Protein 7TZI (pdb70)

Organism: Methanothermobacter thermautotrophicus (NCBI:txid145262)

InterPro domains:
  IPR004101 Mur ligase, C-terminal [PF02875] (322-454)
  IPR013221 Mur ligase, central [PF08245] (108-300)
  IPR036565 Mur-like, catalytic domain superfamily [G3DSA:3.40.1190.10] (102-323)
  IPR036565 Mur-like, catalytic domain superfamily [SSF53623] (105-318)
  IPR036615 Mur ligase, C-terminal domain superfamily [G3DSA:3.90.190.20] (324-466)
  IPR036615 Mur ligase, C-terminal domain superfamily [SSF53244] (321-457)

Nearest PDB structures (foldseek):
  7tzi-assembly2_B  TM=1.002E+00  e=4.821E-87  Methanothermobacter thermautotrophicus
  6vr8-assembly1_I  TM=6.609E-01  e=1.269E-52  Methanothermus fervidus
  7ufp-assembly1_I  TM=6.434E-01  e=2.069E-50  Methanothermus fervidus DSM 2088
  8g6p-assembly1_A  TM=5.314E-01  e=1.470E-18  Mycolicibacterium thermoresistibile
  3lk7-assembly1_A  TM=5.127E-01  e=3.336E-17  Streptococcus agalactiae serogroup V

CATH classification: 3.40.1190.10 (+1 more: 3.90.190.20)

Solvent-accessible surface area: 35994 Å² total; per-residue (Å²): 159,70,100,68,27,25,24,3,45,20,54,37,4,124,77,31,8,31,0,2,68,40,62,1,49,75,139,4,0,86,50,0,38,137,84,36,9,51,17,0,18,0,38,53,31,103,62,109,0,56,147,33,3,141,144,80,61,12,77,41,92,102,34,109,102,0,6,54,15,4,5,81,2,1,35,138,8,4,122,112,25,2,73,108,12,85,28,2,0,0,0,0,9,29,9,23,9,4,0,0,48,0,0,26,37,0,0,89,55,56,70,17,44,14,19,26,8,16,67,31,171,33,113,79,12,3,1,33,29,5,14,4,2,20,49,1,2,108,46,9,37,146,50,53,12,94,15,1,0,0,3,0,7,1,2,38,19,39,130,63,83,63,4,176,29,0,0,97,39,0,0,53,10,3,30,6,65,0,0,0,0,4,25,6,3,15,7,65,43,53,42,4,118,43,23,120,35,2,51,99,8,0,0,0,0,1,85,15,18,166,80,25,16,2,0,0,8,9,47,20,82,57,0,110,52,2,22,163,39,26,125,47,11,73,52,36,59,1,5,55,143,12,80,2,56,42,61,70,109,0,2,11,7,30,71,106,59,43,1,29,14,145,74,13,53,70,128,13,10,46,9,0,18,9,1,1,0,0,1,1,0,0,50,64,7,69,21,50,48,120,52,1,8,110,0,0,82,75,7,203,54,12,152,23,20,44,30,97,63,52,103,89,17,34,1,1,2,8,53,5,33,1,24,35,15,1,30,19,11,2,48,12,0,34,51,66,27,115,17,7,0,0,0,0,6,4,4,41,5,43,91,35,80,87,7,0,58,60,6,0,21,7,0,10,14,13,19,93,49,59,67,19,7,3,2,0,0,3,0,57,63,44,30,77,132,138,14,132,18,60,112,56,4,46,161,21,1,20,28,20,0,61,151,90,28,22,25,4,2,35,6,72,102,0,97,38,0,0,113,10,2,37,105,11,15,75,78,74,0,3,1,0,1,0,2,18,78,9,0,49,44,0,35,38,5,8,111,116,72,105,147,94,74,25,25,31,2,31,23,58,36,1,122,78,30,8,31,0,2,72,80,22,0,36,64,134,4,0,85,49,0,38,136,87,36,9,52,17,0,19,0,47,54,34,71,67,159,0,67,142,25,2,123,113,86,62,13,77,41,94,104,37,120,138,0,9,65,14,3,10,125,1,2,37,148,6,0,101,100,20,2,76,109,12,84,25,0,0,0,4,4,16,43,12,18,33,22,0,0,28,0,0,26,32,0,0,88,43,52,69,17,44,15,16,24,4,14,52,32,87,46,62,57,7,16,4,76,61,4,12,4,4,20,42,0,4,106,43,5,51,154,51,54,12,95,14,0,0,0,11,0,3,38,11,38,20,78,36,0,105,5,31,114,54,0,5,94,50,0,0,54,8,2,30,5,64,1,0,0,0,1,38,8,33,51,92,44,12,25,70,47,31,17,41,88,27,4,49,110,6,10,1,0,0,1,94,16,18,162,79,21,28,1,0,0,4,8,84,21,159,101,0,123,54,2,22,165,36,24,126,48,11,67,52,33,46,2,1,57,137,15,76,3,49,83,61,69,108,0,1,10,7,39,62,105,58,18,0,29,27,132,69,1,43,73,138,62,89,98,10,11,42,7,0,2,0,0,1,0,0,0,49,61,5,68,22,39,36,102,43,0,79,83,0,0,82,71,12,77,51,31,97,21,101,74,10,72,17,26,108,99,17,47,0,4,1,9,33,2,5,4,15,54,18,2,103,56,9,2,177,58,5,32,78,128,50,152,17,81,0,27,0,0,7,4,4,14,6,11,8,10,77,28,2,1,46,62,7,0,22,0,0,10,59,24,17,192,84,59,81,19,58,3,2,0,0,3,0,53,57,45,29,83,119,100,16,118,21,60,112,57,4,66,152,21,2,18,27,25,1,96,161,109,89,24,67,59,93,56,16,82,75,0,76,45,0,0,103,76,2,39,117,49,14,88,78,75,0,4,1,0,0,0,2,3,43,9,0,36,44,0,22,39,5,4,69,104,59,140,129

Foldseek 3Di:
DDLALAEADLVPDAANHEHEAQEDELVSLVSCLVRNYQEYEYQYYPDCNVVVCVVSVHHYHHDPGQLLVLLQSLLVLCVVQPVQAAEEEEEEDPLSLVLLQLLCLLQVLVVFFEAEQHALPRPPQFSNGNVVSVRQSVCRVVHHGNYYRYYHYLWDDDPLHTDPLRLLSNLLSNAHQEYFYQYQADDSPSRDDDSVSSLVSSLSSVVNYQEHEYEFEPPYPSRVVSPPSHPRYDYAYADPPGQFYADQQGTHNGPRRLDGPVLQPDDAPSNRSSLSRSVRVCVRVVDDSVSSSSSRSVDDDHPQPQDFLDAQQTETGHAQQALVSLLRLLVRQQPLAQDEEEEEEEQFAPSDQVRLLRNLLSNQVSCPPGNYEYEYEQQCVQDDNNRGHDPVNVCSNVVNCVVSVHHYDYDHHPLVVLVVVVVPDGRSYYYYYYHHSSRVCVSVSVVVVD/DDALAEADLVPDAANHEHEAQEDELVSLVSCLVRNHQEYEYQYYDDCNVVVCVVSVHHYHHDPDSLLVLLQSLLVLCVVQPVQAAEEEEEEAPLSLVLLQLLCLLQVLVVFFEAEPRAQPDDPAFSNGNVVSVSQNVCRPVHHGNYYRYYHYWDQDVQRRTDPLRLLSNLLSNAHQEYFYQYQDCPPSHPSDDSVRSLNNSLSSVVNYQEHEYEFEPPYPSRVVSPPSHPRYHYAYFEDPGQFYADQQGTHHHHDRLDGPVLAPDDDPSNRSSLRRSVRRVVRVVDDSVSSSVSRSQDFDRYQPQTFLDQFQTETGHAQQALVSLLVQLVVLQPPAQAEEEEEEEQFAPPDQVSLLRNLLSNLVSCPPGNYEYEYEQQCVQDDNNRGHDPVNVCSNVVNCVVHVHHYDYDHHPLVVLLVVVVPDGRSYYYYYYHHSSRSCVSVSCVVVVD

Radius of gyration: 31.17 Å; Cα contacts (8 Å, |Δi|>4): 1943; chains: 2; bounding box: 65×89×91 Å

Structure (mmCIF, N/CA/C/O backbone):
data_7TZI
#
_entry.id   7TZI
#
_cell.length_a   66.266
_cell.length_b   127.423
_cell.length_c   134.736
_cell.angle_alpha   90
_cell.angle_beta   90
_cell.angle_gamma   90
#
_symmetry.space_group_name_H-M   'P 21 21 21'
#
loop_
_entity.id
_entity.type
_entity.pdbx_description
1 polymer 'Mur ligase family protein'
2 water water
#
loop_
_atom_site.group_PDB
_atom_site.id
_atom_site.type_symbol
_atom_site.label_atom_id
_atom_site.label_alt_id
_atom_site.label_comp_id
_atom_site.label_asym_id
_atom_site.label_entity_id
_atom_site.label_seq_id
_atom_site.pdbx_PDB_ins_code
_atom_site.Cartn_x
_atom_site.Cartn_y
_atom_site.Cartn_z
_atom_site.occupancy
_atom_site.B_iso_or_equiv
_atom_site.auth_seq_id
_atom_site.auth_comp_id
_atom_site.auth_asym_id
_atom_site.auth_atom_id
_atom_site.pdbx_PDB_model_num
ATOM 1 N N . ALA A 1 1 ? -32.682 29.204 -14.728 1 92.22 0 ALA A N 1
ATOM 2 C CA . ALA A 1 1 ? -32.222 27.823 -14.557 1 92.98 0 ALA A CA 1
ATOM 3 C C . ALA A 1 1 ? -33.235 26.811 -15.139 1 93.97 0 ALA A C 1
ATOM 4 O O . ALA A 1 1 ? -34.391 27.178 -15.382 1 94.78 0 ALA A O 1
ATOM 6 N N . SER A 1 2 ? -32.814 25.548 -15.384 1 93.57 1 SER A N 1
ATOM 7 C CA . SER A 1 2 ? -33.755 24.529 -15.865 1 93.69 1 SER A CA 1
ATOM 8 C C . SER A 1 2 ? -33.685 23.24 -15.035 1 93.64 1 SER A C 1
ATOM 9 O O . SER A 1 2 ? -32.602 22.805 -14.624 1 93.98 1 SER A O 1
ATOM 12 N N . ILE A 1 3 ? -34.852 22.667 -14.737 1 92.81 2 ILE A N 1
ATOM 13 C CA . ILE A 1 3 ? -34.948 21.429 -13.952 1 92.19 2 ILE A CA 1
ATOM 14 C C . ILE A 1 3 ? -35.457 20.246 -14.835 1 90.45 2 ILE A C 1
ATOM 15 O O . ILE A 1 3 ? -36.103 19.315 -14.363 1 90.53 2 ILE A O 1
ATOM 20 N N . SER A 1 4 ? -35.156 20.309 -16.132 1 88.67 3 SER A N 1
ATOM 21 C CA . SER A 1 4 ? -35.504 19.298 -17.124 1 87.26 3 SER A CA 1
ATOM 22 C C . SER A 1 4 ? -34.263 18.847 -17.93 1 85.78 3 SER A C 1
ATOM 23 O O . SER A 1 4 ? -33.211 19.483 -17.866 1 85.75 3 SER A O 1
ATOM 26 N N . GLY A 1 5 ? -34.394 17.747 -18.671 1 84.36 4 GLY A N 1
ATOM 27 C CA . GLY A 1 5 ? -33.285 17.188 -19.435 1 83.66 4 GLY A CA 1
ATOM 28 C C . GLY A 1 5 ? -32.288 16.497 -18.524 1 82.95 4 GLY A C 1
ATOM 29 O O . GLY A 1 5 ? -31.073 16.617 -18.706 1 83.02 4 GLY A O 1
ATOM 30 N N . ILE A 1 6 ? -32.818 15.788 -17.511 1 82.07 5 ILE A N 1
ATOM 31 C CA . ILE A 1 6 ? -32.05 15.084 -16.497 1 81.51 5 ILE A CA 1
ATOM 32 C C . ILE A 1 6 ? -31.955 13.575 -16.767 1 81.09 5 ILE A C 1
ATOM 33 O O . ILE A 1 6 ? -32.795 13.002 -17.474 1 81.37 5 ILE A O 1
ATOM 38 N N . PHE A 1 7 ? -30.925 12.931 -16.191 1 79.94 6 PHE A N 1
ATOM 39 C CA . PHE A 1 7 ? -30.72 11.492 -16.349 1 79.06 6 PHE A CA 1
ATOM 40 C C . PHE A 1 7 ? -31.645 10.746 -15.407 1 78.75 6 PHE A C 1
ATOM 41 O O . PHE A 1 7 ? -31.627 11.009 -14.206 1 78.81 6 PHE A O 1
ATOM 49 N N . THR A 1 8 ? -32.472 9.846 -15.939 1 78.33 7 THR A N 1
ATOM 50 C CA . THR A 1 8 ? -33.412 9.083 -15.12 1 78.77 7 THR A CA 1
ATOM 51 C C . THR A 1 8 ? -33.455 7.6 -15.546 1 79.03 7 THR A C 1
ATOM 52 O O . THR A 1 8 ? -32.886 7.222 -16.57 1 78.37 7 THR A O 1
ATOM 56 N N . THR A 1 9 ? -34.137 6.767 -14.747 1 79.91 8 THR A N 1
ATOM 57 C CA . THR A 1 9 ? -34.396 5.39 -15.091 1 81.25 8 THR A CA 1
ATOM 58 C C . THR A 1 9 ? -35.573 5.401 -16.107 1 81.79 8 THR A C 1
ATOM 59 O O . THR A 1 9 ? -36.316 6.394 -16.186 1 81.94 8 THR A O 1
ATOM 63 N N . LEU A 1 10 ? -35.765 4.305 -16.874 1 81.76 9 LEU A N 1
ATOM 64 C CA . LEU A 1 10 ? -36.856 4.243 -17.85 1 82.43 9 LEU A CA 1
ATOM 65 C C . LEU A 1 10 ? -38.228 4.482 -17.214 1 83.48 9 LEU A C 1
ATOM 66 O O . LEU A 1 10 ? -39.053 5.217 -17.755 1 83.82 9 LEU A O 1
ATOM 71 N N . GLY A 1 11 ? -38.423 3.92 -16.034 1 83.9 10 GLY A N 1
ATOM 72 C CA . GLY A 1 11 ? -39.676 4.057 -15.307 1 84.56 10 GLY A CA 1
ATOM 73 C C . GLY A 1 11 ? -39.981 5.448 -14.803 1 85.05 10 GLY A C 1
ATOM 74 O O . GLY A 1 11 ? -41.15 5.804 -14.683 1 85.39 10 GLY A O 1
ATOM 75 N N . ALA A 1 12 ? -38.95 6.247 -14.493 1 85.12 11 ALA A N 1
ATOM 76 C CA . ALA A 1 12 ? -39.162 7.614 -14.005 1 85.76 11 ALA A CA 1
ATOM 77 C C . ALA A 1 12 ? -39.025 8.699 -15.1 1 86.41 11 ALA A C 1
ATOM 78 O O . ALA A 1 12 ? -39.146 9.884 -14.804 1 86.56 11 ALA A O 1
ATOM 80 N N . ALA A 1 13 ? -38.781 8.299 -16.348 1 86.55 12 ALA A N 1
ATOM 81 C CA . ALA A 1 13 ? -38.59 9.229 -17.449 1 87.25 12 ALA A CA 1
ATOM 82 C C . ALA A 1 13 ? -39.808 10.054 -17.835 1 87.85 12 ALA A C 1
ATOM 83 O O . ALA A 1 13 ? -40.951 9.593 -17.812 1 88.48 12 ALA A O 1
ATOM 85 N N . GLU A 1 14 ? -39.528 11.302 -18.179 1 87.47 13 GLU A N 1
ATOM 86 C CA . GLU A 1 14 ? -40.481 12.3 -18.636 1 87.64 13 GLU A CA 1
ATOM 87 C C . GLU A 1 14 ? -39.913 12.924 -19.932 1 86.89 13 GLU A C 1
ATOM 88 O O . GLU A 1 14 ? -38.801 12.584 -20.352 1 86.9 13 GLU A O 1
ATOM 94 N N . ALA A 1 15 ? -40.682 13.801 -20.589 1 86.02 14 ALA A N 1
ATOM 95 C CA . ALA A 1 15 ? -40.238 14.422 -21.833 1 85.56 14 ALA A CA 1
ATOM 96 C C . ALA A 1 15 ? -38.922 15.206 -21.652 1 84.67 14 ALA A C 1
ATOM 97 O O . ALA A 1 15 ? -38.766 15.965 -20.686 1 84.99 14 ALA A O 1
ATOM 99 N N . GLY A 1 16 ? -37.972 14.961 -22.547 1 83.07 15 GLY A N 1
ATOM 100 C CA . GLY A 1 16 ? -36.671 15.614 -22.502 1 82.25 15 GLY A CA 1
ATOM 101 C C . GLY A 1 16 ? -35.629 14.909 -21.654 1 81.44 15 GLY A C 1
ATOM 102 O O . GLY A 1 16 ? -34.456 15.282 -21.685 1 81.95 15 GLY A O 1
ATOM 103 N N . ASP A 1 17 ? -36.03 13.875 -20.895 1 79.93 16 ASP A N 1
ATOM 104 C CA . ASP A 1 17 ? -35.107 13.156 -20.022 1 78.49 16 ASP A CA 1
ATOM 105 C C . ASP A 1 17 ? -34.194 12.193 -20.793 1 76.49 16 ASP A C 1
ATOM 106 O O . ASP A 1 17 ? -34.498 11.811 -21.921 1 75.95 16 ASP A O 1
ATOM 111 N N . ILE A 1 18 ? -33.055 11.825 -20.182 1 74.97 17 ILE A N 1
ATOM 112 C CA . ILE A 1 18 ? -32.091 10.929 -20.798 1 73.53 17 ILE A CA 1
ATOM 113 C C . ILE A 1 18 ? -32.105 9.645 -20.01 1 73.1 17 ILE A C 1
ATOM 114 O O . ILE A 1 18 ? -31.699 9.643 -18.857 1 73.11 17 ILE A O 1
ATOM 119 N N . VAL A 1 19 ? -32.569 8.557 -20.614 1 72.8 18 VAL A N 1
ATOM 120 C CA . VAL A 1 19 ? -32.619 7.273 -19.935 1 72.63 18 VAL A CA 1
ATOM 121 C C . VAL A 1 19 ? -31.285 6.547 -20.021 1 72.65 18 VAL A C 1
ATOM 122 O O . VAL A 1 19 ? -30.756 6.369 -21.11 1 72.69 18 VAL A O 1
ATOM 126 N N . ILE A 1 20 ? -30.755 6.111 -18.877 1 72.25 19 ILE A N 1
ATOM 127 C CA . ILE A 1 20 ? -29.562 5.283 -18.862 1 72.36 19 ILE A CA 1
ATOM 128 C C . ILE A 1 20 ? -30.007 3.911 -18.388 1 72.97 19 ILE A C 1
ATOM 129 O O . ILE A 1 20 ? -30.678 3.81 -17.362 1 72.63 19 ILE A O 1
ATOM 134 N N . ARG A 1 21 ? -29.703 2.863 -19.159 1 73.55 20 ARG A N 1
ATOM 135 C CA . ARG A 1 21 ? -30.129 1.517 -18.796 1 74.38 20 ARG A CA 1
ATOM 136 C C . ARG A 1 21 ? -29.127 0.491 -19.27 1 74.97 20 ARG A C 1
ATOM 137 O O . ARG A 1 21 ? -28.698 0.56 -20.402 1 75.03 20 ARG A O 1
ATOM 145 N N . HIS A 1 22 ? -28.775 -0.483 -18.427 1 75.5 21 HIS A N 1
ATOM 146 C CA . HIS A 1 22 ? -27.823 -1.552 -18.758 1 76.67 21 HIS A CA 1
ATOM 147 C C . HIS A 1 22 ? -28.092 -2.194 -20.146 1 76.65 21 HIS A C 1
ATOM 148 O O . HIS A 1 22 ? -27.188 -2.305 -20.967 1 76.78 21 HIS A O 1
ATOM 155 N N . TRP A 1 23 ? -29.347 -2.515 -20.428 1 76.45 22 TRP A N 1
ATOM 156 C CA . TRP A 1 23 ? -29.769 -3.056 -21.713 1 76.99 22 TRP A CA 1
ATOM 157 C C . TRP A 1 23 ? -31.174 -2.575 -22.015 1 78.48 22 TRP A C 1
ATOM 158 O O . TRP A 1 23 ? -31.945 -2.291 -21.095 1 78.6 22 TRP A O 1
ATOM 169 N N . ILE A 1 24 ? -31.532 -2.528 -23.299 1 79.49 23 ILE A N 1
ATOM 170 C CA . ILE A 1 24 ? -32.877 -2.143 -23.693 1 80.81 23 ILE A CA 1
ATOM 171 C C . ILE A 1 24 ? -33.376 -3.033 -24.826 1 82.24 23 ILE A C 1
ATOM 172 O O . ILE A 1 24 ? -32.588 -3.554 -25.601 1 82.17 23 ILE A O 1
ATOM 177 N N . ASP A 1 25 ? -34.679 -3.265 -24.882 1 83.39 24 ASP A N 1
ATOM 178 C CA . ASP A 1 25 ? -35.286 -4.104 -25.92 1 84.59 24 ASP A CA 1
ATOM 179 C C . ASP A 1 25 ? -36.286 -3.289 -26.778 1 85.21 24 ASP A C 1
ATOM 180 O O . ASP A 1 25 ? -36.452 -2.091 -26.546 1 85.4 24 ASP A O 1
ATOM 185 N N . GLU A 1 26 ? -36.956 -3.924 -27.752 1 85.32 25 GLU A N 1
ATOM 186 C CA . GLU A 1 26 ? -37.927 -3.236 -28.598 1 85.72 25 GLU A CA 1
ATOM 187 C C . GLU A 1 26 ? -39.061 -2.593 -27.797 1 85.72 25 GLU A C 1
ATOM 188 O O . GLU A 1 26 ? -39.465 -1.48 -28.118 1 86.04 25 GLU A O 1
ATOM 194 N N . LYS A 1 27 ? -39.526 -3.245 -26.721 1 85.36 26 LYS A N 1
ATOM 195 C CA . LYS A 1 27 ? -40.577 -2.678 -25.865 1 85.66 26 LYS A CA 1
ATOM 196 C C . LYS A 1 27 ? -40.079 -1.462 -25.063 1 85.64 26 LYS A C 1
ATOM 197 O O . LYS A 1 27 ? -40.832 -0.509 -24.862 1 85.39 26 LYS A O 1
ATOM 203 N N . GLY A 1 28 ? -38.807 -1.481 -24.67 1 85.68 27 GLY A N 1
ATOM 204 C CA . GLY A 1 28 ? -38.186 -0.368 -23.965 1 86.07 27 GLY A CA 1
ATOM 205 C C . GLY A 1 28 ? -38.145 0.865 -24.842 1 86.54 27 GLY A C 1
ATOM 206 O O . GLY A 1 28 ? -38.507 1.955 -24.398 1 86.54 27 GLY A O 1
ATOM 207 N N . ILE A 1 29 ? -37.783 0.687 -26.124 1 86.82 28 ILE A N 1
ATOM 208 C CA . ILE A 1 29 ? -37.751 1.788 -27.088 1 87.51 28 ILE A CA 1
ATOM 209 C C . ILE A 1 29 ? -39.148 2.389 -27.297 1 88.26 28 ILE A C 1
ATOM 210 O O . ILE A 1 29 ? -39.286 3.604 -27.424 1 88.54 28 ILE A O 1
ATOM 215 N N . GLU A 1 30 ? -40.184 1.55 -27.284 1 88.52 29 GLU A N 1
ATOM 216 C CA . GLU A 1 30 ? -41.554 2.029 -27.455 1 89.32 29 GLU A CA 1
ATOM 217 C C . GLU A 1 30 ? -41.994 2.897 -26.284 1 89.11 29 GLU A C 1
ATOM 218 O O . GLU A 1 30 ? -42.442 4.025 -26.5 1 89.51 29 GLU A O 1
ATOM 224 N N . ILE A 1 31 ? -41.788 2.416 -25.048 1 88.4 30 ILE A N 1
ATOM 225 C CA . ILE A 1 31 ? -42.091 3.163 -23.826 1 88.38 30 ILE A CA 1
ATOM 226 C C . ILE A 1 31 ? -41.317 4.477 -23.815 1 88.75 30 ILE A C 1
ATOM 227 O O . ILE A 1 31 ? -41.867 5.514 -23.457 1 88.99 30 ILE A O 1
ATOM 232 N N . ALA A 1 32 ? -40.043 4.433 -24.235 1 88.61 31 ALA A N 1
ATOM 233 C CA . ALA A 1 32 ? -39.217 5.624 -24.282 1 88.89 31 ALA A CA 1
ATOM 234 C C . ALA A 1 32 ? -39.817 6.708 -25.2 1 89.42 31 ALA A C 1
ATOM 235 O O . ALA A 1 32 ? -40.103 7.802 -24.707 1 89.82 31 ALA A O 1
ATOM 237 N N . SER A 1 33 ? -40.114 6.388 -26.482 1 89.13 32 SER A N 1
ATOM 238 C CA . SER A 1 33 ? -40.686 7.361 -27.415 1 89.32 32 SER A CA 1
ATOM 239 C C . SER A 1 33 ? -42.086 7.792 -27.002 1 89.68 32 SER A C 1
ATOM 240 O O . SER A 1 33 ? -42.449 8.941 -27.236 1 89.87 32 SER A O 1
ATOM 243 N N . GLU A 1 34 ? -42.844 6.923 -26.309 1 89.65 33 GLU A N 1
ATOM 244 C CA . GLU A 1 34 ? -44.159 7.303 -25.788 1 90.25 33 GLU A CA 1
ATOM 245 C C . GLU A 1 34 ? -43.979 8.443 -24.747 1 89.93 33 GLU A C 1
ATOM 246 O O . GLU A 1 34 ? -44.746 9.402 -24.737 1 90.33 33 GLU A O 1
ATOM 252 N N . ARG A 1 35 ? -42.93 8.355 -23.913 1 88.94 34 ARG A N 1
ATOM 253 C CA . ARG A 1 35 ? -42.644 9.365 -22.895 1 88.31 34 ARG A CA 1
ATOM 254 C C . ARG A 1 35 ? -41.851 10.573 -23.415 1 87.02 34 ARG A C 1
ATOM 255 O O . ARG A 1 35 ? -41.73 11.575 -22.716 1 87.25 34 ARG A O 1
ATOM 263 N N . GLY A 1 36 ? -41.349 10.493 -24.639 1 85.56 35 GLY A N 1
ATOM 264 C CA . GLY A 1 36 ? -40.618 11.587 -25.26 1 84.61 35 GLY A CA 1
ATOM 265 C C . GLY A 1 36 ? -39.234 11.813 -24.703 1 83.03 35 GLY A C 1
ATOM 266 O O . GLY A 1 36 ? -38.808 12.96 -24.542 1 83.23 35 GLY A O 1
ATOM 267 N N . VAL A 1 37 ? -38.521 10.725 -24.395 1 81.26 36 VAL A N 1
ATOM 268 C CA . VAL A 1 37 ? -37.163 10.846 -23.865 1 79.47 36 VAL A CA 1
ATOM 269 C C . VAL A 1 37 ? -36.256 11.36 -24.98 1 77.99 36 VAL A C 1
ATOM 270 O O . VAL A 1 37 ? -36.457 11.022 -26.145 1 78.05 36 VAL A O 1
ATOM 274 N N . SER A 1 38 ? -35.341 12.262 -24.643 1 76.41 37 SER A N 1
ATOM 275 C CA . SER A 1 38 ? -34.439 12.839 -25.618 1 75.38 37 SER A CA 1
ATOM 276 C C . SER A 1 38 ? -33.443 11.826 -26.15 1 74.75 37 SER A C 1
ATOM 277 O O . SER A 1 38 ? -33.296 11.72 -27.357 1 75.56 37 SER A O 1
ATOM 280 N N . ALA A 1 39 ? -32.787 11.056 -25.278 1 73.43 38 ALA A N 1
ATOM 281 C CA . ALA A 1 39 ? -31.795 10.076 -25.699 1 72.5 38 ALA A CA 1
ATOM 282 C C . ALA A 1 39 ? -31.722 8.871 -24.744 1 71.85 38 ALA A C 1
ATOM 283 O O . ALA A 1 39 ? -32.218 8.925 -23.618 1 71.61 38 ALA A O 1
ATOM 285 N N . ILE A 1 40 ? -31.127 7.766 -25.207 1 71.33 39 ILE A N 1
ATOM 286 C CA . ILE A 1 40 ? -30.97 6.571 -24.405 1 70.69 39 ILE A CA 1
ATOM 287 C C . ILE A 1 40 ? -29.521 6.153 -24.39 1 69.74 39 ILE A C 1
ATOM 288 O O . ILE A 1 40 ? -28.927 5.986 -25.443 1 69.19 39 ILE A O 1
ATOM 293 N N . ILE A 1 41 ? -28.949 5.977 -23.206 1 69.6 40 ILE A N 1
ATOM 294 C CA . ILE A 1 41 ? -27.587 5.479 -23.066 1 69.47 40 ILE A CA 1
ATOM 295 C C . ILE A 1 41 ? -27.695 4.07 -22.536 1 69.61 40 ILE A C 1
ATOM 296 O O . ILE A 1 41 ? -28.309 3.849 -21.5 1 68.75 40 ILE A O 1
ATOM 301 N N . THR A 1 42 ? -27.192 3.109 -23.292 1 70.84 41 THR A N 1
ATOM 302 C CA . THR A 1 42 ? -27.244 1.696 -22.941 1 72.61 41 THR A CA 1
ATOM 303 C C . THR A 1 42 ? -25.937 0.978 -23.296 1 74.1 41 THR A C 1
ATOM 304 O O . THR A 1 42 ? -25.119 1.487 -24.062 1 74.22 41 THR A O 1
ATOM 308 N N . GLN A 1 43 ? -25.738 -0.209 -22.717 1 75.38 42 GLN A N 1
ATOM 309 C CA . GLN A 1 43 ? -24.595 -1.071 -23.008 1 77.11 42 GLN A CA 1
ATOM 310 C C . GLN A 1 43 ? -24.987 -2.173 -24.053 1 79.28 42 GLN A C 1
ATOM 311 O O . GLN A 1 43 ? -24.102 -2.753 -24.695 1 79.63 42 GLN A O 1
ATOM 317 N N . ASP A 1 44 ? -26.315 -2.415 -24.266 1 80.3 43 ASP A N 1
ATOM 318 C CA . ASP A 1 44 ? -26.82 -3.483 -25.129 1 81.49 43 ASP A CA 1
ATOM 319 C C . ASP A 1 44 ? -28.209 -3.189 -25.739 1 82.03 43 ASP A C 1
ATOM 320 O O . ASP A 1 44 ? -29.195 -3.074 -25.008 1 81.55 43 ASP A O 1
ATOM 325 N N . LEU A 1 45 ? -28.29 -3.104 -27.081 1 82.86 44 LEU A N 1
ATOM 326 C CA . LEU A 1 45 ? -29.576 -2.961 -27.768 1 84.05 44 LEU A CA 1
ATOM 327 C C . LEU A 1 45 ? -29.989 -4.392 -28.163 1 85.27 44 LEU A C 1
ATOM 328 O O . LEU A 1 45 ? -29.292 -5.041 -28.945 1 85.8 44 LEU A O 1
ATOM 333 N N . ARG A 1 46 ? -31.059 -4.919 -27.568 1 85.35 45 ARG A N 1
ATOM 334 C CA . ARG A 1 46 ? -31.497 -6.293 -27.801 1 85.89 45 ARG A CA 1
ATOM 335 C C . ARG A 1 46 ? -32.24 -6.487 -29.124 1 87.26 45 ARG A C 1
ATOM 336 O O . ARG A 1 46 ? -33.224 -5.796 -29.397 1 87.72 45 ARG A O 1
ATOM 344 N N . GLY A 1 47 ? -31.797 -7.463 -29.904 1 87.76 46 GLY A N 1
ATOM 345 C CA . GLY A 1 47 ? -32.447 -7.824 -31.157 1 88.79 46 GLY A CA 1
ATOM 346 C C . GLY A 1 47 ? -32.53 -6.761 -32.233 1 89.77 46 GLY A C 1
ATOM 347 O O . GLY A 1 47 ? -31.522 -6.437 -32.869 1 89.95 46 GLY A O 1
ATOM 348 N N . LYS A 1 48 ? -33.751 -6.239 -32.474 1 90.29 47 LYS A N 1
ATOM 349 C CA . LYS A 1 48 ? -33.998 -5.245 -33.524 1 91.38 47 LYS A CA 1
ATOM 350 C C . LYS A 1 48 ? -34.418 -3.861 -33.003 1 92.18 47 LYS A C 1
ATOM 351 O O . LYS A 1 48 ? -35.036 -3.081 -33.733 1 92.5 47 LYS A O 1
ATOM 357 N N . SER A 1 49 ? -34.082 -3.554 -31.746 1 92.16 48 SER A N 1
ATOM 358 C CA . SER A 1 49 ? -34.38 -2.266 -31.13 1 92.3 48 SER A CA 1
ATOM 359 C C . SER A 1 49 ? -33.464 -1.16 -31.679 1 92.45 48 SER A C 1
ATOM 360 O O . SER A 1 49 ? -33.839 0.004 -31.615 1 92.46 48 SER A O 1
ATOM 363 N N . SER A 1 50 ? -32.28 -1.507 -32.221 1 92.33 49 SER A N 1
ATOM 364 C CA . SER A 1 50 ? -31.368 -0.515 -32.794 1 92.72 49 SER A CA 1
ATOM 365 C C . SER A 1 50 ? -32.005 0.158 -34.025 1 93.27 49 SER A C 1
ATOM 366 O O . SER A 1 50 ? -31.901 1.375 -34.196 1 93.03 49 SER A O 1
ATOM 369 N N . ARG A 1 51 ? -32.697 -0.641 -34.853 1 93.7 50 ARG A N 1
ATOM 370 C CA . ARG A 1 51 ? -33.387 -0.191 -36.067 1 94.43 50 ARG A CA 1
ATOM 371 C C . ARG A 1 51 ? -34.764 0.434 -35.754 1 94 50 ARG A C 1
ATOM 372 O O . ARG A 1 51 ? -35.218 1.297 -36.494 1 93.93 50 ARG A O 1
ATOM 380 N N . LEU A 1 52 ? -35.413 0.011 -34.661 1 93.68 51 LEU A N 1
ATOM 381 C CA . LEU A 1 52 ? -36.675 0.592 -34.226 1 94.02 51 LEU A CA 1
ATOM 382 C C . LEU A 1 52 ? -36.441 2.007 -33.662 1 94.86 51 LEU A C 1
ATOM 383 O O . LEU A 1 52 ? -37.255 2.899 -33.895 1 95.29 51 LEU A O 1
ATOM 388 N N . ALA A 1 53 ? -35.316 2.231 -32.962 1 95.15 52 ALA A N 1
ATOM 389 C CA . ALA A 1 53 ? -34.984 3.56 -32.424 1 95.91 52 ALA A CA 1
ATOM 390 C C . ALA A 1 53 ? -34.688 4.562 -33.553 1 96.47 52 ALA A C 1
ATOM 391 O O . ALA A 1 53 ? -35.013 5.737 -33.434 1 96.4 52 ALA A O 1
ATOM 393 N N . GLU A 1 54 ? -34.099 4.077 -34.654 1 96.85 53 GLU A N 1
ATOM 394 C CA . GLU A 1 54 ? -33.793 4.837 -35.863 1 97.41 53 GLU A CA 1
ATOM 395 C C . GLU A 1 54 ? -35.118 5.324 -36.486 1 97.12 53 GLU A C 1
ATOM 396 O O . GLU A 1 54 ? -35.246 6.505 -36.824 1 97.25 53 GLU A O 1
ATOM 402 N N . GLU A 1 55 ? -36.126 4.426 -36.558 1 96.49 54 GLU A N 1
ATOM 403 C CA . GLU A 1 55 ? -37.467 4.712 -37.075 1 96.41 54 GLU A CA 1
ATOM 404 C C . GLU A 1 55 ? -38.198 5.742 -36.208 1 95.23 54 GLU A C 1
ATOM 405 O O . GLU A 1 55 ? -38.89 6.612 -36.733 1 95.57 54 GLU A O 1
ATOM 411 N N . HIS A 1 56 ? -38.04 5.654 -34.886 1 93.74 55 HIS A N 1
ATOM 412 C CA . HIS A 1 56 ? -38.671 6.605 -33.97 1 93.07 55 HIS A CA 1
ATOM 413 C C . HIS A 1 56 ? -37.887 7.933 -33.783 1 90.9 55 HIS A C 1
ATOM 414 O O . HIS A 1 56 ? -38.363 8.826 -33.075 1 91.06 55 HIS A O 1
ATOM 421 N N . GLY A 1 57 ? -36.704 8.04 -34.392 1 88.71 56 GLY A N 1
ATOM 422 C CA . GLY A 1 57 ? -35.85 9.221 -34.289 1 87.28 56 GLY A CA 1
ATOM 423 C C . GLY A 1 57 ? -35.288 9.469 -32.899 1 85.55 56 GLY A C 1
ATOM 424 O O . GLY A 1 57 ? -34.991 10.603 -32.513 1 85.96 56 GLY A O 1
ATOM 425 N N . LEU A 1 58 ? -35.143 8.402 -32.131 1 83.42 57 LEU A N 1
ATOM 426 C CA . LEU A 1 58 ? -34.653 8.438 -30.765 1 81.45 57 LEU A CA 1
ATOM 427 C C . LEU A 1 58 ? -33.151 8.126 -30.733 1 79.26 57 LEU A C 1
ATOM 428 O O . LEU A 1 58 ? -32.761 6.981 -30.966 1 79.64 57 LEU A O 1
ATOM 433 N N . PRO A 1 59 ? -32.283 9.114 -30.446 1 76.7 58 PRO A N 1
ATOM 434 C CA . PRO A 1 59 ? -30.837 8.815 -30.405 1 75.02 58 PRO A CA 1
ATOM 435 C C . PRO A 1 59 ? -30.445 7.797 -29.315 1 72.98 58 PRO A C 1
ATOM 436 O O . PRO A 1 59 ? -31.01 7.782 -28.215 1 72.73 58 PRO A O 1
ATOM 440 N N . VAL A 1 60 ? -29.524 6.896 -29.657 1 71.24 59 VAL A N 1
ATOM 441 C CA . VAL A 1 60 ? -29.076 5.871 -28.729 1 70.53 59 VAL A CA 1
ATOM 442 C C . VAL A 1 60 ? -27.563 5.844 -28.702 1 69.63 59 VAL A C 1
ATOM 443 O O . VAL A 1 60 ? -26.937 5.717 -29.746 1 69.7 59 VAL A O 1
ATOM 447 N N . ILE A 1 61 ? -26.967 5.941 -27.513 1 68.59 60 ILE A N 1
ATOM 448 C CA . ILE A 1 61 ? -25.525 5.886 -27.37 1 67.68 60 ILE A CA 1
ATOM 449 C C . ILE A 1 61 ? -25.163 4.531 -26.784 1 67.28 60 ILE A C 1
ATOM 450 O O . ILE A 1 61 ? -25.551 4.246 -25.656 1 67.43 60 ILE A O 1
ATOM 455 N N . LEU A 1 62 ? -24.409 3.713 -27.513 1 66.56 61 LEU A N 1
ATOM 456 C CA . LEU A 1 62 ? -23.94 2.446 -26.984 1 66.38 61 LEU A CA 1
ATOM 457 C C . LEU A 1 62 ? -22.602 2.662 -26.297 1 65.83 61 LEU A C 1
ATOM 458 O O . LEU A 1 62 ? -21.708 3.294 -26.851 1 65.33 61 LEU A O 1
ATOM 463 N N . VAL A 1 63 ? -22.496 2.209 -25.057 1 66.02 62 VAL A N 1
ATOM 464 C CA . VAL A 1 63 ? -21.279 2.365 -24.27 1 66.86 62 VAL A CA 1
ATOM 465 C C . VAL A 1 63 ? -20.674 0.997 -23.954 1 67.68 62 VAL A C 1
ATOM 466 O O . VAL A 1 63 ? -21.404 -0.001 -23.904 1 68.16 62 VAL A O 1
ATOM 470 N N . ASP A 1 64 ? -19.344 0.947 -23.755 1 67.79 63 ASP A N 1
ATOM 471 C CA . ASP A 1 64 ? -18.639 -0.288 -23.441 1 68.57 63 ASP A CA 1
ATOM 472 C C . ASP A 1 64 ? -19.039 -0.844 -22.07 1 68.74 63 ASP A C 1
ATOM 473 O O . ASP A 1 64 ? -19.156 -2.067 -21.936 1 69.17 63 ASP A O 1
ATOM 478 N N . ARG A 1 65 ? -19.327 0.054 -21.088 1 67.89 64 ARG A N 1
ATOM 479 C CA . ARG A 1 65 ? -19.764 -0.305 -19.748 1 67.63 64 ARG A CA 1
ATOM 480 C C . ARG A 1 65 ? -20.642 0.787 -19.091 1 67.2 64 ARG A C 1
ATOM 481 O O . ARG A 1 65 ? -20.219 1.919 -18.883 1 67.34 64 ARG A O 1
ATOM 489 N N . ILE A 1 66 ? -21.88 0.427 -18.769 1 66.53 65 ILE A N 1
ATOM 490 C CA . ILE A 1 66 ? -22.889 1.334 -18.223 1 66.01 65 ILE A CA 1
ATOM 491 C C . ILE A 1 66 ? -22.446 2.003 -16.929 1 64.94 65 ILE A C 1
ATOM 492 O O . ILE A 1 66 ? -22.898 3.109 -16.65 1 64.52 65 ILE A O 1
ATOM 497 N N . GLU A 1 67 ? -21.559 1.364 -16.154 1 64.46 66 GLU A N 1
ATOM 498 C CA . GLU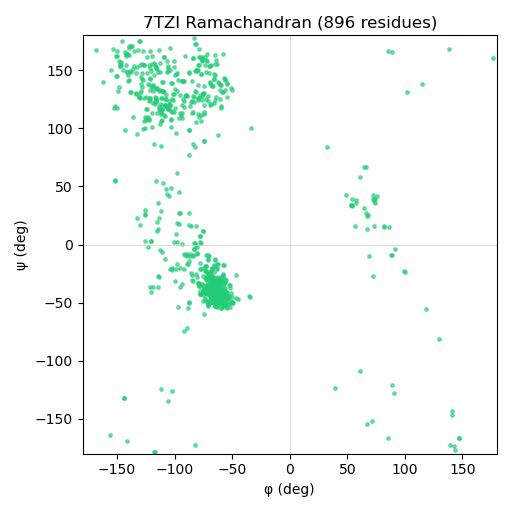 A 1 67 ? -21.089 1.966 -14.902 1 64.24 66 GLU A CA 1
ATOM 499 C C . GLU A 1 67 ? -20.319 3.253 -15.168 1 64.53 66 GLU A C 1
ATOM 500 O O . GLU A 1 67 ? -20.43 4.21 -14.414 1 64.74 66 GLU A O 1
ATOM 506 N N . ASN A 1 68 ? -19.562 3.284 -16.267 1 64.56 67 ASN A N 1
ATOM 507 C CA . ASN A 1 68 ? -18.824 4.467 -16.661 1 64.82 67 ASN A CA 1
ATOM 508 C C . ASN A 1 68 ? -19.772 5.582 -17.093 1 63.38 67 ASN A C 1
ATOM 509 O O . ASN A 1 68 ? -19.546 6.739 -16.753 1 63.53 67 ASN A O 1
ATOM 514 N N . ALA A 1 69 ? -20.854 5.235 -17.785 1 61.92 68 ALA A N 1
ATOM 515 C CA . ALA A 1 69 ? -21.852 6.206 -18.183 1 61.33 68 ALA A CA 1
ATOM 516 C C . ALA A 1 69 ? -22.574 6.754 -16.978 1 61.11 68 ALA A C 1
ATOM 517 O O . ALA A 1 69 ? -22.812 7.951 -16.917 1 61.68 68 ALA A O 1
ATOM 519 N N . ASN A 1 70 ? -22.89 5.902 -15.995 1 60.56 69 ASN A N 1
ATOM 520 C CA . ASN A 1 70 ? -23.582 6.345 -14.791 1 60.63 69 ASN A CA 1
ATOM 521 C C . ASN A 1 70 ? -22.703 7.17 -13.888 1 60.69 69 ASN A C 1
ATOM 522 O O . ASN A 1 70 ? -23.21 8.055 -13.197 1 60.59 69 ASN A O 1
ATOM 527 N N . ALA A 1 71 ? -21.385 6.904 -13.904 1 60.74 70 ALA A N 1
ATOM 528 C CA . ALA A 1 71 ? -20.433 7.691 -13.14 1 61.48 70 ALA A CA 1
ATOM 529 C C . ALA A 1 71 ? -20.382 9.093 -13.75 1 62.7 70 ALA A C 1
ATOM 530 O O . ALA A 1 71 ? -20.466 10.072 -13.011 1 62.67 70 ALA A O 1
ATOM 532 N N . LEU A 1 72 ? -20.354 9.198 -15.092 1 63.44 71 LEU A N 1
ATOM 533 C CA . LEU A 1 72 ? -20.311 10.508 -15.72 1 64.36 71 LEU A CA 1
ATOM 534 C C . LEU A 1 72 ? -21.614 11.234 -15.523 1 63.16 71 LEU A C 1
ATOM 535 O O . LEU A 1 72 ? -21.58 12.378 -15.09 1 63.3 71 LEU A O 1
ATOM 540 N N . ALA A 1 73 ? -22.746 10.538 -15.636 1 62.1 72 ALA A N 1
ATOM 541 C CA . ALA A 1 73 ? -24.056 11.128 -15.363 1 62.13 72 ALA A CA 1
ATOM 542 C C . ALA A 1 73 ? -24.141 11.716 -13.956 1 62.72 72 ALA A C 1
ATOM 543 O O . ALA A 1 73 ? -24.729 12.764 -13.756 1 62.59 72 ALA A O 1
ATOM 545 N N . LEU A 1 74 ? -23.518 11.049 -12.998 1 63.49 73 LEU A N 1
ATOM 546 C CA . LEU A 1 74 ? -23.5 11.455 -11.615 1 64.65 73 LEU A CA 1
ATOM 547 C C . LEU A 1 74 ? -22.682 12.736 -11.432 1 65.47 73 LEU A C 1
ATOM 548 O O . LEU A 1 74 ? -23.202 13.68 -10.832 1 65.16 73 LEU A O 1
ATOM 553 N N . SER A 1 75 ? -21.433 12.806 -11.977 1 66.15 74 SER A N 1
ATOM 554 C CA . SER A 1 75 ? -20.61 14.023 -11.843 1 67.51 74 SER A CA 1
ATOM 555 C C . SER A 1 75 ? -21.326 15.231 -12.442 1 68.37 74 SER A C 1
ATOM 556 O O . SER A 1 75 ? -21.406 16.275 -11.793 1 68.97 74 SER A O 1
ATOM 559 N N . TRP A 1 76 ? -21.901 15.075 -13.64 1 68.16 75 TRP A N 1
ATOM 560 C CA . TRP A 1 76 ? -22.571 16.176 -14.304 1 68.57 75 TRP A CA 1
ATOM 561 C C . TRP A 1 76 ? -23.791 16.639 -13.559 1 67.99 75 TRP A C 1
ATOM 562 O O . TRP A 1 76 ? -24.018 17.833 -13.5 1 68.5 75 TRP A O 1
ATOM 573 N N . THR A 1 77 ? -24.544 15.729 -12.948 1 67.13 76 THR A N 1
ATOM 574 C CA . THR A 1 77 ? -25.737 16.069 -12.166 1 66.97 76 THR A CA 1
ATOM 575 C C . THR A 1 77 ? -25.355 16.884 -10.921 1 68.61 76 THR A C 1
ATOM 576 O O . THR A 1 77 ? -26.059 17.819 -10.546 1 68.82 76 THR A O 1
ATOM 580 N N . ILE A 1 78 ? -24.24 16.519 -10.28 1 69.52 77 ILE A N 1
ATOM 581 C CA . ILE A 1 78 ? -23.782 17.219 -9.094 1 70.88 77 ILE A CA 1
ATOM 582 C C . ILE A 1 78 ? -23.308 18.6 -9.489 1 71.56 77 ILE A C 1
ATOM 583 O O . ILE A 1 78 ? -23.766 19.577 -8.905 1 72.21 77 ILE A O 1
ATOM 588 N N . GLU A 1 79 ? -22.481 18.706 -10.535 1 71.41 78 GLU A N 1
ATOM 589 C CA . GLU A 1 79 ? -22.027 20.022 -10.999 1 71.85 78 GLU A CA 1
ATOM 590 C C . GLU A 1 79 ? -23.19 20.913 -11.494 1 71.36 78 GLU A C 1
ATOM 591 O O . GLU A 1 79 ? -23.206 22.112 -11.229 1 71.58 78 GLU A O 1
ATOM 597 N N . ARG A 1 80 ? -24.199 20.314 -12.117 1 70.43 79 ARG A N 1
ATOM 598 C CA . ARG A 1 80 ? -25.353 21.046 -12.603 1 70.11 79 ARG A CA 1
ATOM 599 C C . ARG A 1 80 ? -26.337 21.463 -11.5 1 71.12 79 ARG A C 1
ATOM 600 O O . ARG A 1 80 ? -26.945 22.526 -11.616 1 71.29 79 ARG A O 1
ATOM 608 N N . PHE A 1 81 ? -26.514 20.654 -10.449 1 71.7 80 PHE A N 1
ATOM 609 C CA . PHE A 1 81 ? -27.551 20.937 -9.455 1 72.58 80 PHE A CA 1
ATOM 610 C C . PHE A 1 81 ? -27.101 21.307 -8.033 1 73.69 80 PHE A C 1
ATOM 611 O O . PHE A 1 81 ? -27.875 21.964 -7.334 1 73.91 80 PHE A O 1
ATOM 619 N N . ALA A 1 82 ? -25.935 20.843 -7.572 1 74.07 81 ALA A N 1
ATOM 620 C CA . ALA A 1 82 ? -25.5 21.114 -6.205 1 75.15 81 ALA A CA 1
ATOM 621 C C . ALA A 1 82 ? -23.967 21.136 -6.088 1 76.3 81 ALA A C 1
ATOM 622 O O . ALA A 1 82 ? -23.382 20.39 -5.292 1 76.54 81 ALA A O 1
ATOM 624 N N . PRO A 1 83 ? -23.283 21.973 -6.893 1 76.6 82 PRO A N 1
ATOM 625 C CA . PRO A 1 83 ? -21.811 21.976 -6.86 1 76.74 82 PRO A CA 1
ATOM 626 C C . PRO A 1 83 ? -21.194 22.504 -5.566 1 77.65 82 PRO A C 1
ATOM 627 O O . PRO A 1 83 ? -20.033 22.192 -5.266 1 77.76 82 PRO A O 1
ATOM 631 N N . SER A 1 84 ? -21.962 23.287 -4.793 1 77.85 83 SER A N 1
ATOM 632 C CA . SER A 1 84 ? -21.442 23.845 -3.542 1 78.5 83 SER A CA 1
ATOM 633 C C . SER A 1 84 ? -21.711 22.975 -2.307 1 78.37 83 SER A C 1
ATOM 634 O O . SER A 1 84 ? -21.202 23.273 -1.223 1 78.45 83 SER A O 1
ATOM 637 N N . SER A 1 85 ? -22.518 21.916 -2.462 1 77.97 84 SER A N 1
ATOM 638 C CA . SER A 1 85 ? -22.842 21.026 -1.362 1 77.66 84 SER A CA 1
ATOM 639 C C . SER A 1 85 ? -21.59 20.286 -0.88 1 77.23 84 SER A C 1
ATOM 640 O O . SER A 1 85 ? -20.688 19.991 -1.671 1 77.44 84 SER A O 1
ATOM 643 N N . ARG A 1 86 ? -21.526 20.03 0.432 1 76.19 85 ARG A N 1
ATOM 644 C CA . ARG A 1 86 ? -20.423 19.308 1.057 1 75.35 85 ARG A CA 1
ATOM 645 C C . ARG A 1 86 ? -20.824 17.835 1.071 1 74.88 85 ARG A C 1
ATOM 646 O O . ARG A 1 86 ? -21.921 17.487 1.532 1 75.25 85 ARG A O 1
ATOM 654 N N . ARG A 1 87 ? -19.988 16.982 0.474 1 73.68 86 ARG A N 1
ATOM 655 C CA . ARG A 1 87 ? -20.342 15.579 0.332 1 72.92 86 ARG A CA 1
ATOM 656 C C . ARG A 1 87 ? -19.468 14.656 1.153 1 72.29 86 ARG A C 1
ATOM 657 O O . ARG A 1 87 ? -18.31 14.967 1.435 1 72.49 86 ARG A O 1
ATOM 665 N N . VAL A 1 88 ? -20.076 13.55 1.604 1 71.22 87 VAL A N 1
ATOM 666 C CA . VAL A 1 88 ? -19.474 12.474 2.391 1 70.47 87 VAL A CA 1
ATOM 667 C C . VAL A 1 88 ? -19.827 11.154 1.664 1 68.82 87 VAL A C 1
ATOM 668 O O . VAL A 1 88 ? -20.992 10.907 1.323 1 68.88 87 VAL A O 1
ATOM 672 N N . VAL A 1 89 ? -18.833 10.314 1.475 1 67.04 88 VAL A N 1
ATOM 673 C CA . VAL A 1 89 ? -19.035 9 0.895 1 65.68 88 VAL A CA 1
ATOM 674 C C . VAL A 1 89 ? -18.735 7.982 2.008 1 65.09 88 VAL A C 1
ATOM 675 O O . VAL A 1 89 ? -17.741 8.118 2.732 1 64.43 88 VAL A O 1
ATOM 679 N N . VAL A 1 90 ? -19.624 6.994 2.18 1 64.77 89 VAL A N 1
ATOM 680 C CA . VAL A 1 90 ? -19.422 5.953 3.176 1 64.63 89 VAL A CA 1
ATOM 681 C C . VAL A 1 90 ? -19.279 4.603 2.472 1 63.98 89 VAL A C 1
ATOM 682 O O . VAL A 1 90 ? -20.158 4.205 1.703 1 64.11 89 VAL A O 1
ATOM 686 N N . THR A 1 91 ? -18.172 3.906 2.724 1 63.12 90 THR A N 1
ATOM 687 C CA . THR A 1 91 ? -17.971 2.583 2.151 1 62.86 90 THR A CA 1
ATOM 688 C C . THR A 1 91 ? -17.333 1.635 3.205 1 62.46 90 THR A C 1
ATOM 689 O O . THR A 1 91 ? -16.964 2.051 4.299 1 61.97 90 THR A O 1
ATOM 693 N N . GLY A 1 92 ? -17.278 0.36 2.86 1 62.46 91 GLY A N 1
ATOM 694 C CA . GLY A 1 92 ? -16.833 -0.75 3.693 1 62.52 91 GLY A CA 1
ATOM 695 C C . GLY A 1 92 ? -17.756 -1.931 3.46 1 62.32 91 GLY A C 1
ATOM 696 O O . GLY A 1 92 ? -18.628 -1.865 2.59 1 63.35 91 GLY A O 1
ATOM 697 N N . THR A 1 93 ? -17.609 -3.009 4.246 1 61.08 92 THR A N 1
ATOM 698 C CA . THR A 1 93 ? -18.418 -4.211 4.025 1 60.29 92 THR A CA 1
ATOM 699 C C . THR A 1 93 ? -19.731 -4.168 4.765 1 59.76 92 THR A C 1
ATOM 700 O O . THR A 1 93 ? -20.782 -4.337 4.155 1 59.94 92 THR A O 1
ATOM 704 N N . ASN A 1 94 ? -19.674 -3.955 6.077 1 59.37 93 ASN A N 1
ATOM 705 C CA . ASN A 1 94 ? -20.824 -3.929 6.973 1 59.37 93 ASN A CA 1
ATOM 706 C C . ASN A 1 94 ? -21.014 -2.559 7.572 1 59.75 93 ASN A C 1
ATOM 707 O O . ASN A 1 94 ? -20.048 -1.817 7.784 1 59.71 93 ASN A O 1
ATOM 712 N N . GLY A 1 95 ? -22.264 -2.252 7.879 1 59.67 94 GLY A N 1
ATOM 713 C CA . GLY A 1 95 ? -22.617 -1.017 8.552 1 60 94 GLY A CA 1
ATOM 714 C C . GLY A 1 95 ? -22.551 0.276 7.774 1 60.6 94 GLY A C 1
ATOM 715 O O . GLY A 1 95 ? -22.586 1.342 8.39 1 60.94 94 GLY A O 1
ATOM 716 N N . LYS A 1 96 ? -22.485 0.221 6.431 1 60.56 95 LYS A N 1
ATOM 717 C CA . LYS A 1 96 ? -22.484 1.439 5.621 1 60.5 95 LYS A CA 1
ATOM 718 C C . LYS A 1 96 ? -23.836 2.161 5.771 1 61.09 95 LYS A C 1
ATOM 719 O O . LYS A 1 96 ? -23.856 3.367 5.96 1 60.72 95 LYS A O 1
ATOM 725 N N . SER A 1 97 ? -24.965 1.426 5.676 1 61.8 96 SER A N 1
ATOM 726 C CA . SER A 1 97 ? -26.282 2.027 5.763 1 63.04 96 SER A CA 1
ATOM 727 C C . SER A 1 97 ? -26.499 2.721 7.082 1 64.54 96 SER A C 1
ATOM 728 O O . SER A 1 97 ? -26.944 3.86 7.074 1 65.35 96 SER A O 1
ATOM 731 N N . THR A 1 98 ? -26.154 2.069 8.207 1 64.37 97 THR A N 1
ATOM 732 C CA . THR A 1 98 ? -26.298 2.656 9.529 1 64.51 97 THR A CA 1
ATOM 733 C C . THR A 1 98 ? -25.41 3.888 9.678 1 64.91 97 THR A C 1
ATOM 734 O O . THR A 1 98 ? -25.92 4.932 10.044 1 65.03 97 THR A O 1
ATOM 738 N N . THR A 1 99 ? -24.117 3.814 9.326 1 65.24 98 THR A N 1
ATOM 739 C CA . THR A 1 99 ? -23.229 4.984 9.403 1 66.09 98 THR A CA 1
ATOM 740 C C . THR A 1 99 ? -23.781 6.168 8.582 1 67.9 98 THR A C 1
ATOM 741 O O . THR A 1 99 ? -23.98 7.246 9.129 1 68.59 98 THR A O 1
ATOM 745 N N . THR A 1 100 ? -24.133 5.927 7.314 1 68.48 99 THR A N 1
ATOM 746 C CA . THR A 1 100 ? -24.694 6.913 6.388 1 69.3 99 THR A CA 1
ATOM 747 C C . THR A 1 100 ? -26.004 7.487 6.907 1 69.92 99 THR A C 1
ATOM 748 O O . THR A 1 100 ? -26.208 8.681 6.824 1 69.84 99 THR A O 1
ATOM 752 N N . HIS A 1 101 ? -26.875 6.662 7.453 1 71.11 100 HIS A N 1
ATOM 753 C CA . HIS A 1 101 ? -28.165 7.103 7.982 1 73.41 100 HIS A CA 1
ATOM 754 C C . HIS A 1 101 ? -28.004 7.932 9.257 1 75 100 HIS A C 1
ATOM 755 O O . HIS A 1 101 ? -28.736 8.898 9.459 1 75.37 100 HIS A O 1
ATOM 762 N N . MET A 1 102 ? -27.038 7.576 10.094 1 75.81 101 MET A N 1
ATOM 763 C CA . MET A 1 102 ? -26.76 8.326 11.299 1 77.24 101 MET A CA 1
ATOM 764 C C . MET A 1 102 ? -26.162 9.713 10.934 1 77.11 101 MET A C 1
ATOM 765 O O . MET A 1 102 ? -26.604 10.71 11.495 1 77.31 101 MET A O 1
ATOM 770 N N . ILE A 1 103 ? -25.209 9.794 9.974 1 76.44 102 ILE A N 1
ATOM 771 C CA . ILE A 1 103 ? -24.636 11.088 9.572 1 76.49 102 ILE A CA 1
ATOM 772 C C . ILE A 1 103 ? -25.728 11.983 9.005 1 77.55 102 ILE A C 1
ATOM 773 O O . ILE A 1 103 ? -25.875 13.119 9.441 1 77.49 102 ILE A O 1
ATOM 778 N N . HIS A 1 104 ? -26.565 11.438 8.105 1 78.55 103 HIS A N 1
ATOM 779 C CA . HIS A 1 104 ? -27.702 12.161 7.528 1 80.22 103 HIS A CA 1
ATOM 780 C C . HIS A 1 104 ? -28.624 12.691 8.638 1 81.68 103 HIS A C 1
ATOM 781 O O . HIS A 1 104 ? -29.002 13.854 8.609 1 82.21 103 HIS A O 1
ATOM 788 N N . HIS A 1 105 ? -28.912 11.858 9.645 1 82.07 104 HIS A N 1
ATOM 789 C CA . HIS A 1 105 ? -29.745 12.227 10.784 1 82.75 104 HIS A CA 1
ATOM 790 C C . HIS A 1 105 ? -29.118 13.316 11.655 1 83.23 104 HIS A C 1
ATOM 791 O O . HIS A 1 105 ? -29.815 14.258 12.015 1 83.66 104 HIS A O 1
ATOM 798 N N . ILE A 1 106 ? -27.828 13.201 12.002 1 83.03 105 ILE A N 1
ATOM 799 C CA . ILE A 1 106 ? -27.155 14.202 12.831 1 83.68 105 ILE A CA 1
ATOM 800 C C . ILE A 1 106 ? -27.204 15.587 12.165 1 85.53 105 ILE A C 1
ATOM 801 O O . ILE A 1 106 ? -27.501 16.573 12.841 1 86.07 105 ILE A O 1
ATOM 806 N N . ILE A 1 107 ? -27.022 15.637 10.826 1 86.1 106 ILE A N 1
ATOM 807 C CA . ILE A 1 107 ? -27.096 16.858 10.015 1 86.91 106 ILE A CA 1
ATOM 808 C C . ILE A 1 107 ? -28.538 17.414 9.951 1 88.17 106 ILE A C 1
ATOM 809 O O . ILE A 1 107 ? -28.73 18.605 10.161 1 88.66 106 ILE A O 1
ATOM 814 N N . GLU A 1 108 ? -29.547 16.563 9.698 1 88.54 107 GLU A N 1
ATOM 815 C CA . GLU A 1 108 ? -30.947 17.002 9.645 1 89.51 107 GLU A CA 1
ATOM 816 C C . GLU A 1 108 ? -31.491 17.479 10.994 1 90.8 107 GLU A C 1
ATOM 817 O O . GLU A 1 108 ? -32.32 18.387 11.027 1 91.15 107 GLU A O 1
ATOM 823 N N . THR A 1 109 ? -30.997 16.898 12.101 1 91.08 108 THR A N 1
ATOM 824 C CA . THR A 1 109 ? -31.374 17.287 13.46 1 91.38 108 THR A CA 1
ATOM 825 C C . THR A 1 109 ? -30.925 18.763 13.721 1 92.06 108 THR A C 1
ATOM 826 O O . THR A 1 109 ? -31.657 19.548 14.328 1 92.51 108 THR A O 1
ATOM 830 N N . THR A 1 110 ? -29.767 19.135 13.183 1 91.91 109 THR A N 1
ATOM 831 C CA . THR A 1 110 ? -29.147 20.449 13.26 1 92.87 109 THR A CA 1
ATOM 832 C C . THR A 1 110 ? -29.954 21.56 12.542 1 93.81 109 THR A C 1
ATOM 833 O O . THR A 1 110 ? -29.65 22.743 12.706 1 94.28 109 THR A O 1
ATOM 837 N N . GLY A 1 111 ? -30.944 21.183 11.738 1 93.56 110 GLY A N 1
ATOM 838 C CA . GLY A 1 111 ? -31.702 22.142 10.948 1 93.34 110 GLY A CA 1
ATOM 839 C C . GLY A 1 111 ? -31.226 22.178 9.506 1 92.86 110 GLY A C 1
ATOM 840 O O . GLY A 1 111 ? -31.994 22.562 8.619 1 92.77 110 GLY A O 1
ATOM 841 N N . ALA A 1 112 ? -29.952 21.759 9.253 1 92.33 111 ALA A N 1
ATOM 842 C CA . ALA A 1 112 ? -29.351 21.7 7.915 1 92.3 111 ALA A CA 1
ATOM 843 C C . ALA A 1 112 ? -30.063 20.709 6.941 1 91.96 111 ALA A C 1
ATOM 844 O O . ALA A 1 112 ? -30.739 19.771 7.366 1 91.96 111 ALA A O 1
ATOM 846 N N . SER A 1 113 ? -29.929 20.963 5.629 1 91.33 112 SER A N 1
ATOM 847 C CA . SER A 1 113 ? -30.522 20.139 4.578 1 90.72 112 SER A CA 1
ATOM 848 C C . SER A 1 113 ? -29.503 19.109 4.115 1 89.34 112 SER A C 1
ATOM 849 O O . SER A 1 113 ? -28.303 19.402 4.013 1 89.23 112 SER A O 1
ATOM 852 N N . SER A 1 114 ? -29.983 17.893 3.858 1 87.96 113 SER A N 1
ATOM 853 C CA . SER A 1 114 ? -29.101 16.812 3.463 1 87.11 113 SER A CA 1
ATOM 854 C C . SER A 1 114 ? -29.803 15.801 2.565 1 85.51 113 SER A C 1
ATOM 855 O O . SER A 1 114 ? -30.997 15.535 2.735 1 86.25 113 SER A O 1
ATOM 858 N N . TYR A 1 115 ? -29.066 15.244 1.601 1 83.01 114 TYR A N 1
ATOM 859 C CA . TYR A 1 115 ? -29.598 14.193 0.748 1 80.94 114 TYR A CA 1
ATOM 860 C C . TYR A 1 115 ? -28.878 12.894 1.118 1 79.88 114 TYR A C 1
ATOM 861 O O . TYR A 1 115 ? -27.653 12.899 1.29 1 79.79 114 TYR A O 1
ATOM 870 N N . THR A 1 116 ? -29.628 11.779 1.162 1 78.63 115 THR A N 1
ATOM 871 C CA . THR A 1 116 ? -29.013 10.488 1.343 1 78.12 115 THR A CA 1
ATOM 872 C C . THR A 1 116 ? -29.691 9.445 0.47 1 77.37 115 THR A C 1
ATOM 873 O O . THR A 1 116 ? -30.902 9.478 0.268 1 76.69 115 THR A O 1
ATOM 877 N N . ASN A 1 117 ? -28.875 8.546 -0.102 1 77.38 116 ASN A N 1
ATOM 878 C CA . ASN A 1 117 ? -29.336 7.434 -0.953 1 77.46 116 ASN A CA 1
ATOM 879 C C . ASN A 1 117 ? -29.708 6.179 -0.141 1 79.66 116 ASN A C 1
ATOM 880 O O . ASN A 1 117 ? -30.26 5.219 -0.701 1 80 116 ASN A O 1
ATOM 885 N N . THR A 1 118 ? -29.387 6.179 1.168 1 80.71 117 THR A N 1
ATOM 886 C CA . THR A 1 118 ? -29.61 5.07 2.06 1 82.22 117 THR A CA 1
ATOM 887 C C . THR A 1 118 ? -31.069 4.873 2.443 1 83.97 117 THR A C 1
ATOM 888 O O . THR A 1 118 ? -31.868 5.806 2.492 1 84.24 117 THR A O 1
ATOM 892 N N . ASP A 1 119 ? -31.359 3.618 2.783 1 85.13 118 ASP A N 1
ATOM 893 C CA . ASP A 1 119 ? -32.585 3.031 3.311 1 86.72 118 ASP A CA 1
ATOM 894 C C . ASP A 1 119 ? -32.248 1.58 3.811 1 87.06 118 ASP A C 1
ATOM 895 O O . ASP A 1 119 ? -31.152 1.073 3.526 1 87.5 118 ASP A O 1
ATOM 900 N N . SER A 1 120 ? -33.146 0.934 4.575 1 86.71 119 SER A N 1
ATOM 901 C CA . SER A 1 120 ? -32.86 -0.395 5.128 1 86.92 119 SER A CA 1
ATOM 902 C C . SER A 1 120 ? -32.52 -1.42 4.075 1 87.11 119 SER A C 1
ATOM 903 O O . SER A 1 120 ? -31.577 -2.178 4.243 1 86.84 119 SER A O 1
ATOM 906 N N . ARG A 1 121 ? -33.235 -1.381 2.962 1 87.89 120 ARG A N 1
ATOM 907 C CA . ARG A 1 121 ? -33.069 -2.257 1.801 1 89.44 120 ARG A CA 1
ATOM 908 C C . ARG A 1 121 ? -32.235 -1.452 0.807 1 89.81 120 ARG A C 1
ATOM 909 O O . ARG A 1 121 ? -32.73 -1.08 -0.261 1 90.61 120 ARG A O 1
ATOM 917 N N . SER A 1 122 ? -31.004 -1.089 1.199 1 89.26 121 SER A N 1
ATOM 918 C CA . SER A 1 122 ? -30.137 -0.24 0.377 1 89.37 121 SER A CA 1
ATOM 919 C C . SER A 1 122 ? -29.755 -0.862 -0.964 1 88.16 121 SER A C 1
ATOM 920 O O . SER A 1 122 ? -28.789 -1.62 -1.042 1 88.52 121 SER A O 1
ATOM 923 N N . GLU A 1 123 ? -30.519 -0.546 -2.018 1 86.45 122 GLU A N 1
ATOM 924 C CA . GLU A 1 123 ? -30.257 -1.075 -3.36 1 85.35 122 GLU A CA 1
ATOM 925 C C . GLU A 1 123 ? -29.758 -0.003 -4.369 1 82.38 122 GLU A C 1
ATOM 926 O O . GLU A 1 123 ? -29.349 -0.331 -5.496 1 82.39 122 GLU A O 1
ATOM 932 N N . PHE A 1 124 ? -29.752 1.264 -3.943 1 79.33 123 PHE A N 1
ATOM 933 C CA . PHE A 1 124 ? -29.364 2.349 -4.809 1 76.95 123 PHE A CA 1
ATOM 934 C C . PHE A 1 124 ? -28.025 2.958 -4.41 1 74.77 123 PHE A C 1
ATOM 935 O O . PHE A 1 124 ? -27.886 4.168 -4.231 1 74.97 123 PHE A O 1
ATOM 943 N N . ASN A 1 125 ? -27.028 2.098 -4.284 1 72.59 124 ASN A N 1
ATOM 944 C CA . ASN A 1 125 ? -25.672 2.521 -3.976 1 71.2 124 ASN A CA 1
ATOM 945 C C . ASN A 1 125 ? -24.684 1.981 -5.009 1 70.06 124 ASN A C 1
ATOM 946 O O . ASN A 1 125 ? -23.513 1.79 -4.699 1 69.57 124 ASN A O 1
ATOM 951 N N . THR A 1 126 ? -25.159 1.786 -6.251 1 69.66 125 THR A N 1
ATOM 952 C CA . THR A 1 126 ? -24.449 1.197 -7.378 1 69.91 125 THR A CA 1
ATOM 953 C C . THR A 1 126 ? -24.417 2.126 -8.601 1 68.82 125 THR A C 1
ATOM 954 O O . THR A 1 126 ? -25.24 3.034 -8.727 1 69.31 125 THR A O 1
ATOM 958 N N . LEU A 1 127 ? -23.491 1.861 -9.521 1 67.22 126 LEU A N 1
ATOM 959 C CA . LEU A 1 127 ? -23.402 2.58 -10.786 1 66.36 126 LEU A CA 1
ATOM 960 C C . LEU A 1 127 ? -24.091 1.77 -11.931 1 66.64 126 LEU A C 1
ATOM 961 O O . LEU A 1 127 ? -23.777 1.994 -13.099 1 66.67 126 LEU A O 1
ATOM 966 N N . ILE A 1 128 ? -24.964 0.799 -11.61 1 66.74 127 ILE A N 1
ATOM 967 C CA . ILE A 1 128 ? -25.673 0.053 -12.653 1 67.82 127 ILE A CA 1
ATOM 968 C C . ILE A 1 128 ? -26.949 0.813 -13.084 1 67.77 127 ILE A C 1
ATOM 969 O O . ILE A 1 128 ? -27.396 0.671 -14.217 1 67.73 127 ILE A O 1
ATOM 974 N N . ASP A 1 129 ? -27.484 1.664 -12.201 1 68.09 128 ASP A N 1
ATOM 975 C CA . ASP A 1 129 ? -28.678 2.464 -12.415 1 69.53 128 ASP A CA 1
ATOM 976 C C . ASP A 1 129 ? -28.396 3.952 -12.214 1 69.12 128 ASP A C 1
ATOM 977 O O . ASP A 1 129 ? -27.612 4.318 -11.337 1 69.12 128 ASP A O 1
ATOM 982 N N . PRO A 1 130 ? -29.083 4.85 -12.955 1 68.68 129 PRO A N 1
ATOM 983 C CA . PRO A 1 130 ? -28.895 6.293 -12.704 1 68.2 129 PRO A CA 1
ATOM 984 C C . PRO A 1 130 ? -29.725 6.809 -11.525 1 68.07 129 PRO A C 1
ATOM 985 O O . PRO A 1 130 ? -29.891 8.016 -11.402 1 68 129 PRO A O 1
ATOM 989 N N . VAL A 1 131 ? -30.243 5.909 -10.663 1 68 130 VAL A N 1
ATOM 990 C CA . VAL A 1 131 ? -31.114 6.253 -9.54 1 68.34 130 VAL A CA 1
ATOM 991 C C . VAL A 1 131 ? -30.537 7.316 -8.581 1 68.33 130 VAL A C 1
ATOM 992 O O . VAL A 1 131 ? -31.285 8.221 -8.207 1 68.71 130 VAL A O 1
ATOM 996 N N . VAL A 1 132 ? -29.25 7.241 -8.198 1 67.97 131 VAL A N 1
ATOM 997 C CA . VAL A 1 132 ? -28.681 8.264 -7.304 1 68.4 131 VAL A CA 1
ATOM 998 C C . VAL A 1 132 ? -28.716 9.647 -7.978 1 68.02 131 VAL A C 1
ATOM 999 O O . VAL A 1 132 ? -29.23 10.585 -7.371 1 68.22 131 VAL A O 1
ATOM 1003 N N . SER A 1 133 ? -28.269 9.763 -9.245 1 67.44 132 SER A N 1
ATOM 1004 C CA . SER A 1 133 ? -28.294 11.068 -9.924 1 67.04 132 SER A CA 1
ATOM 1005 C C . SER A 1 133 ? -29.733 11.546 -10.229 1 66.83 132 SER A C 1
ATOM 1006 O O . SER A 1 133 ? -30 12.749 -10.221 1 67.04 132 SER A O 1
ATOM 1009 N N . GLN A 1 134 ? -30.664 10.613 -10.405 1 66.3 133 GLN A N 1
ATOM 1010 C CA . GLN A 1 134 ? -32.071 10.941 -10.6 1 66.9 133 GLN A CA 1
ATOM 1011 C C . GLN A 1 134 ? -32.608 11.545 -9.291 1 67.72 133 GLN A C 1
ATOM 1012 O O . GLN A 1 134 ? -33.271 12.574 -9.318 1 67.66 133 GLN A O 1
ATOM 1018 N N . GLN A 1 135 ? -32.276 10.93 -8.15 1 68.58 134 GLN A N 1
ATOM 1019 C CA . GLN A 1 135 ? -32.669 11.394 -6.818 1 69.83 134 GLN A CA 1
ATOM 1020 C C . GLN A 1 135 ? -32.024 12.733 -6.437 1 70.85 134 GLN A C 1
ATOM 1021 O O . GLN A 1 135 ? -32.665 13.531 -5.755 1 70.75 134 GLN A O 1
ATOM 1027 N N . ILE A 1 136 ? -30.757 12.963 -6.847 1 71.59 135 ILE A N 1
ATOM 1028 C CA . ILE A 1 136 ? -30.054 14.222 -6.578 1 72.95 135 ILE A CA 1
ATOM 1029 C C . ILE A 1 136 ? -30.749 15.366 -7.321 1 74.97 135 ILE A C 1
ATOM 1030 O O . ILE A 1 136 ? -30.894 16.446 -6.759 1 75.25 135 ILE A O 1
ATOM 1035 N N . ALA A 1 137 ? -31.195 15.131 -8.564 1 76.11 136 ALA A N 1
ATOM 1036 C CA . ALA A 1 137 ? -31.903 16.155 -9.325 1 77.58 136 ALA A CA 1
ATOM 1037 C C . ALA A 1 137 ? -33.25 16.448 -8.652 1 79.64 136 ALA A C 1
ATOM 1038 O O . ALA A 1 137 ? -33.599 17.612 -8.462 1 80.16 136 ALA A O 1
ATOM 1040 N N . GLU A 1 138 ? -33.966 15.398 -8.22 1 80.61 137 GLU A N 1
ATOM 1041 C CA . GLU A 1 138 ? -35.251 15.543 -7.546 1 81.96 137 GLU A CA 1
ATOM 1042 C C . GLU A 1 138 ? -35.119 16.295 -6.215 1 82.35 137 GLU A C 1
ATOM 1043 O O . GLU A 1 138 ? -36.001 17.07 -5.856 1 82.59 137 GLU A O 1
ATOM 1049 N N . ALA A 1 139 ? -34.006 16.101 -5.511 1 82.46 138 ALA A N 1
ATOM 1050 C CA . ALA A 1 139 ? -33.77 16.772 -4.24 1 83.14 138 ALA A CA 1
ATOM 1051 C C . ALA A 1 139 ? -33.398 18.224 -4.462 1 83.83 138 ALA A C 1
ATOM 1052 O O . ALA A 1 139 ? -33.854 19.085 -3.717 1 84.02 138 ALA A O 1
ATOM 1054 N N . SER A 1 140 ? -32.587 18.502 -5.489 1 84.19 139 SER A N 1
ATOM 1055 C CA . SER A 1 140 ? -32.133 19.857 -5.794 1 85.27 139 SER A CA 1
ATOM 1056 C C . SER A 1 140 ? -33.125 20.712 -6.59 1 86.2 139 SER A C 1
ATOM 1057 O O . SER A 1 140 ? -32.813 21.864 -6.88 1 86.02 139 SER A O 1
ATOM 1060 N N . SER A 1 141 ? -34.309 20.179 -6.921 1 86.96 140 SER A N 1
ATOM 1061 C CA . SER A 1 141 ? -35.325 20.887 -7.7 1 88.38 140 SER A CA 1
ATOM 1062 C C . SER A 1 141 ? -35.708 22.293 -7.175 1 90.03 140 SER A C 1
ATOM 1063 O O . SER A 1 141 ? -35.671 23.254 -7.949 1 90.35 140 SER A O 1
ATOM 1066 N N . ASP A 1 142 ? -36.101 22.411 -5.884 1 90.77 141 ASP A N 1
ATOM 1067 C CA . ASP A 1 142 ? -36.51 23.691 -5.271 1 91.68 141 ASP A CA 1
ATOM 1068 C C . ASP A 1 142 ? -35.389 24.212 -4.343 1 91.17 141 ASP A C 1
ATOM 1069 O O . ASP A 1 142 ? -35.648 24.71 -3.243 1 91.25 141 ASP A O 1
ATOM 1074 N N . GLY A 1 143 ? -34.157 24.084 -4.802 1 90.44 142 GLY A N 1
ATOM 1075 C CA . GLY A 1 143 ? -32.976 24.421 -4.019 1 90.12 142 GLY A CA 1
ATOM 1076 C C . GLY A 1 143 ? -32.121 23.197 -3.715 1 89.18 142 GLY A C 1
ATOM 1077 O O . GLY A 1 143 ? -32.639 22.125 -3.377 1 89.23 142 GLY A O 1
ATOM 1078 N N . ALA A 1 144 ? -30.8 23.361 -3.824 1 87.99 143 ALA A N 1
ATOM 1079 C CA . ALA A 1 144 ? -29.83 22.305 -3.572 1 87.59 143 ALA A CA 1
ATOM 1080 C C . ALA A 1 144 ? -29.627 22.075 -2.074 1 86.9 143 ALA A C 1
ATOM 1081 O O . ALA A 1 144 ? -29.654 23.04 -1.303 1 86.83 143 ALA A O 1
ATOM 1083 N N . PRO A 1 145 ? -29.366 20.82 -1.632 1 86.1 144 PRO A N 1
ATOM 1084 C CA . PRO A 1 145 ? -29.099 20.601 -0.204 1 85.5 144 PRO A CA 1
ATOM 1085 C C . PRO A 1 145 ? -27.644 20.944 0.162 1 84.34 144 PRO A C 1
ATOM 1086 O O . PRO A 1 145 ? -26.739 20.837 -0.672 1 84.41 144 PRO A O 1
ATOM 1090 N N . GLU A 1 146 ? -27.427 21.394 1.395 1 83.03 145 GLU A N 1
ATOM 1091 C CA . GLU A 1 146 ? -26.093 21.771 1.853 1 82.63 145 GLU A CA 1
ATOM 1092 C C . GLU A 1 146 ? -25.163 20.569 1.953 1 80.74 145 GLU A C 1
ATOM 1093 O O . GLU A 1 146 ? -23.958 20.694 1.731 1 79.8 145 GLU A O 1
ATOM 1099 N N . PHE A 1 147 ? -25.721 19.405 2.314 1 79.79 146 PHE A N 1
ATOM 1100 C CA . PHE A 1 147 ? -24.934 18.201 2.494 1 78.88 146 PHE A CA 1
ATOM 1101 C C . PHE A 1 147 ? -25.438 17.023 1.699 1 77.67 146 PHE A C 1
ATOM 1102 O O . PHE A 1 147 ? -26.62 16.926 1.383 1 77.5 146 PHE A O 1
ATOM 1110 N N . MET A 1 148 ? -24.533 16.107 1.398 1 76.88 147 MET A N 1
ATOM 1111 C CA . MET A 1 148 ? -24.881 14.858 0.744 1 76.61 147 MET A CA 1
ATOM 1112 C C . MET A 1 148 ? -24.167 13.722 1.486 1 74.93 147 MET A C 1
ATOM 1113 O O . MET A 1 148 ? -22.978 13.835 1.797 1 74.64 147 MET A O 1
ATOM 1118 N N . VAL A 1 149 ? -24.908 12.677 1.857 1 73.56 148 VAL A N 1
ATOM 1119 C CA . VAL A 1 149 ? -24.325 11.528 2.55 1 72.86 148 VAL A CA 1
ATOM 1120 C C . VAL A 1 149 ? -24.637 10.302 1.683 1 71.44 148 VAL A C 1
ATOM 1121 O O . VAL A 1 149 ? -25.803 9.904 1.561 1 71.07 148 VAL A O 1
ATOM 1125 N N . ILE A 1 150 ? -23.606 9.766 1.004 1 70.12 149 ILE A N 1
ATOM 1126 C CA . ILE A 1 150 ? -23.82 8.681 0.06 1 69.52 149 ILE A CA 1
ATOM 1127 C C . ILE A 1 150 ? -23.044 7.419 0.365 1 68.32 149 ILE A C 1
ATOM 1128 O O . ILE A 1 150 ? -21.816 7.418 0.419 1 67.89 149 ILE A O 1
ATOM 1133 N N . GLU A 1 151 ? -23.793 6.322 0.483 1 67.52 150 GLU A N 1
ATOM 1134 C CA . GLU A 1 151 ? -23.316 4.963 0.679 1 67.13 150 GLU A CA 1
ATOM 1135 C C . GLU A 1 151 ? -22.845 4.408 -0.697 1 66.44 150 GLU A C 1
ATOM 1136 O O . GLU A 1 151 ? -23.565 4.486 -1.691 1 66.23 150 GLU A O 1
ATOM 1142 N N . VAL A 1 152 ? -21.615 3.916 -0.761 1 66.01 151 VAL A N 1
ATOM 1143 C CA . VAL A 1 152 ? -21.045 3.366 -1.979 1 66.07 151 VAL A CA 1
ATOM 1144 C C . VAL A 1 152 ? -20.748 1.89 -1.738 1 67.02 151 VAL A C 1
ATOM 1145 O O . VAL A 1 152 ? -19.992 1.555 -0.821 1 67.28 151 VAL A O 1
ATOM 1149 N N . SER A 1 153 ? -21.369 1.014 -2.548 1 67.47 152 SER A N 1
ATOM 1150 C CA . SER A 1 153 ? -21.143 -0.422 -2.518 1 68.64 152 SER A CA 1
ATOM 1151 C C . SER A 1 153 ? -19.695 -0.678 -2.933 1 70.81 152 SER A C 1
ATOM 1152 O O . SER A 1 153 ? -19.26 -0.197 -3.975 1 71.11 152 SER A O 1
ATOM 1155 N N . GLU A 1 154 ? -18.94 -1.368 -2.089 1 72.17 153 GLU A N 1
ATOM 1156 C CA . GLU A 1 154 ? -17.536 -1.682 -2.302 1 74.12 153 GLU A CA 1
ATOM 1157 C C . GLU A 1 154 ? -17.364 -2.629 -3.471 1 76.23 153 GLU A C 1
ATOM 1158 O O . GLU A 1 154 ? -16.492 -2.428 -4.321 1 76.68 153 GLU A O 1
ATOM 1164 N N . VAL A 1 155 ? -18.217 -3.645 -3.538 1 77.67 154 VAL A N 1
ATOM 1165 C CA . VAL A 1 155 ? -18.177 -4.606 -4.619 1 79.73 154 VAL A CA 1
ATOM 1166 C C . VAL A 1 155 ? -19.48 -4.572 -5.365 1 81.99 154 VAL A C 1
ATOM 1167 O O . VAL A 1 155 ? -20.559 -4.552 -4.765 1 82.46 154 VAL A O 1
ATOM 1171 N N . GLN A 1 156 ? -19.374 -4.511 -6.677 1 83.13 155 GLN A N 1
ATOM 1172 C CA . GLN A 1 156 ? -20.529 -4.528 -7.53 1 84.9 155 GLN A CA 1
ATOM 1173 C C . GLN A 1 156 ? -20.225 -5.284 -8.807 1 87.05 155 GLN A C 1
ATOM 1174 O O . GLN A 1 156 ? -19.07 -5.382 -9.216 1 87.03 155 GLN A O 1
ATOM 1180 N N . GLY A 1 157 ? -21.259 -5.894 -9.368 1 88.58 156 GLY A N 1
ATOM 1181 C CA . GLY A 1 157 ? -21.173 -6.667 -10.588 1 90.27 156 GLY A CA 1
ATOM 1182 C C . GLY A 1 157 ? -22.531 -6.866 -11.218 1 91.95 156 GLY A C 1
ATOM 1183 O O . GLY A 1 157 ? -23.533 -7.048 -10.521 1 92.02 156 GLY A O 1
ATOM 1184 N N . TRP A 1 158 ? -22.568 -6.774 -12.541 1 93.17 157 TRP A N 1
ATOM 1185 C CA . TRP A 1 158 ? -23.75 -7.027 -13.357 1 95 157 TRP A CA 1
ATOM 1186 C C . TRP A 1 158 ? -23.369 -8.227 -14.209 1 95.73 157 TRP A C 1
ATOM 1187 O O . TRP A 1 158 ? -22.257 -8.259 -14.756 1 96.13 157 TRP A O 1
ATOM 1198 N N . LEU A 1 159 ? -24.285 -9.214 -14.316 1 95.56 158 LEU A N 1
ATOM 1199 C CA . LEU A 1 159 ? -24.074 -10.521 -14.968 1 95.72 158 LEU A CA 1
ATOM 1200 C C . LEU A 1 159 ? -23.062 -11.359 -14.139 1 95.36 158 LEU A C 1
ATOM 1201 O O . LEU A 1 159 ? -22.361 -12.194 -14.715 1 95.38 158 LEU A O 1
ATOM 1206 N N . GLY A 1 160 ? -22.943 -11.093 -12.828 1 94.77 159 GLY A N 1
ATOM 1207 C CA . GLY A 1 160 ? -21.94 -11.739 -11.984 1 94.74 159 GLY A CA 1
ATOM 1208 C C . GLY A 1 160 ? -20.507 -11.32 -12.299 1 94.37 159 GLY A C 1
ATOM 1209 O O . GLY A 1 160 ? -19.583 -11.665 -11.557 1 94.23 159 GLY A O 1
ATOM 1210 N N . ARG A 1 161 ? -20.317 -10.587 -13.437 1 93.84 160 ARG A N 1
ATOM 1211 C CA . ARG A 1 161 ? -19.077 -10.012 -13.976 1 93.34 160 ARG A CA 1
ATOM 1212 C C . ARG A 1 161 ? -18.776 -8.744 -13.153 1 91.71 160 ARG A C 1
ATOM 1213 O O . ARG A 1 161 ? -19.496 -7.745 -13.28 1 91.72 160 ARG A O 1
ATOM 1221 N N . VAL A 1 162 ? -17.757 -8.825 -12.263 1 89.85 161 VAL A N 1
ATOM 1222 C CA . VAL A 1 162 ? -17.367 -7.743 -11.357 1 88.61 161 VAL A CA 1
ATOM 1223 C C . VAL A 1 162 ? -17.037 -6.426 -12.093 1 87.62 161 VAL A C 1
ATOM 1224 O O . VAL A 1 162 ? -16.493 -6.45 -13.201 1 88.57 161 VAL A O 1
ATOM 1228 N N . MET A 1 163 ? -17.419 -5.287 -11.505 1 85.38 162 MET A N 1
ATOM 1229 C CA . MET A 1 163 ? -17.115 -3.986 -12.075 1 83.75 162 MET A CA 1
ATOM 1230 C C . MET A 1 163 ? -15.891 -3.521 -11.314 1 82.76 162 MET A C 1
ATOM 1231 O O . MET A 1 163 ? -16.026 -3.021 -10.196 1 82.58 162 MET A O 1
ATOM 1236 N N . ARG A 1 164 ? -14.683 -3.738 -11.879 1 81.85 163 ARG A N 1
ATOM 1237 C CA . ARG A 1 164 ? -13.445 -3.348 -11.207 1 81.32 163 ARG A CA 1
ATOM 1238 C C . ARG A 1 164 ? -13.426 -1.847 -10.863 1 79.53 163 ARG A C 1
ATOM 1239 O O . ARG A 1 164 ? -14.013 -1.042 -11.598 1 79.55 163 ARG A O 1
ATOM 1247 N N . ASP A 1 165 ? -12.838 -1.512 -9.684 1 77.6 164 ASP A N 1
ATOM 1248 C CA . ASP A 1 165 ? -12.724 -0.177 -9.104 1 75.94 164 ASP A CA 1
ATOM 1249 C C . ASP A 1 165 ? -14.057 0.571 -9.11 1 72.42 164 ASP A C 1
ATOM 1250 O O . ASP A 1 165 ? -14.092 1.763 -9.383 1 72.53 164 ASP A O 1
ATOM 1255 N N . HIS A 1 166 ? -15.152 -0.127 -8.76 1 69.39 165 HIS A N 1
ATOM 1256 C CA . HIS A 1 166 ? -16.478 0.47 -8.683 1 67.05 165 HIS A CA 1
ATOM 1257 C C . HIS A 1 166 ? -16.494 1.529 -7.608 1 65.12 165 HIS A C 1
ATOM 1258 O O . HIS A 1 166 ? -17.037 2.593 -7.835 1 64.78 165 HIS A O 1
ATOM 1265 N N . ALA A 1 167 ? -15.914 1.243 -6.439 1 64.31 166 ALA A N 1
ATOM 1266 C CA . ALA A 1 167 ? -15.898 2.193 -5.327 1 63.85 166 ALA A CA 1
ATOM 1267 C C . ALA A 1 167 ? -15.118 3.451 -5.689 1 63.22 166 ALA A C 1
ATOM 1268 O O . ALA A 1 167 ? -15.591 4.561 -5.437 1 62.89 166 ALA A O 1
ATOM 1270 N N . ARG A 1 168 ? -13.953 3.282 -6.342 1 62.71 167 ARG A N 1
ATOM 1271 C CA . ARG A 1 168 ? -13.133 4.41 -6.787 1 62.45 167 ARG A CA 1
ATOM 1272 C C . ARG A 1 168 ? -13.914 5.241 -7.8 1 61.29 167 ARG A C 1
ATOM 1273 O O . ARG A 1 168 ? -14.031 6.446 -7.651 1 61.39 167 ARG A O 1
ATOM 1281 N N . MET A 1 169 ? -14.536 4.575 -8.76 1 60.14 168 MET A N 1
ATOM 1282 C CA . MET A 1 169 ? -15.347 5.214 -9.771 1 59.71 168 MET A CA 1
ATOM 1283 C C . MET A 1 169 ? -16.496 6.001 -9.205 1 58.77 168 MET A C 1
ATOM 1284 O O . MET A 1 169 ? -16.685 7.154 -9.588 1 59 168 MET A O 1
ATOM 1289 N N . MET A 1 170 ? -17.264 5.407 -8.293 1 58.12 169 MET A N 1
ATOM 1290 C CA . MET A 1 170 ? -18.416 6.095 -7.719 1 58.13 169 MET A CA 1
ATOM 1291 C C . MET A 1 170 ? -17.996 7.235 -6.802 1 59.04 169 MET A C 1
ATOM 1292 O O . MET A 1 170 ? -18.615 8.3 -6.828 1 59.67 169 MET A O 1
ATOM 1297 N N . THR A 1 171 ? -16.927 7.035 -6.025 1 58.94 170 THR A N 1
ATOM 1298 C CA . THR A 1 171 ? -16.451 8.077 -5.126 1 59.78 170 THR A CA 1
ATOM 1299 C C . THR A 1 171 ? -15.949 9.275 -5.925 1 60.25 170 THR A C 1
ATOM 1300 O O . THR A 1 171 ? -16.373 10.39 -5.641 1 60.47 170 THR A O 1
ATOM 1304 N N . ALA A 1 172 ? -15.116 9.046 -6.966 1 60.23 171 ALA A N 1
ATOM 1305 C CA . ALA A 1 172 ? -14.582 10.128 -7.804 1 60.84 171 ALA A CA 1
ATOM 1306 C C . ALA A 1 172 ? -15.667 10.93 -8.512 1 62.19 171 ALA A C 1
ATOM 1307 O O . ALA A 1 172 ? -15.49 12.124 -8.754 1 62.29 171 ALA A O 1
ATOM 1309 N N . ALA A 1 173 ? -16.784 10.283 -8.835 1 63 172 ALA A N 1
ATOM 1310 C CA . ALA A 1 173 ? -17.901 10.96 -9.461 1 64.64 172 ALA A CA 1
ATOM 1311 C C . ALA A 1 173 ? -18.56 11.912 -8.474 1 66.97 172 ALA A C 1
ATOM 1312 O O . ALA A 1 173 ? -18.947 13.014 -8.846 1 67.85 172 ALA A O 1
ATOM 1314 N N . ILE A 1 174 ? -18.684 11.499 -7.217 1 68.22 173 ILE A N 1
ATOM 1315 C CA . ILE A 1 174 ? -19.28 12.32 -6.175 1 70.19 173 ILE A CA 1
ATOM 1316 C C . ILE A 1 174 ? -18.314 13.448 -5.772 1 72.06 173 ILE A C 1
ATOM 1317 O O . ILE A 1 174 ? -18.701 14.615 -5.719 1 72.47 173 ILE A O 1
ATOM 1322 N N . GLY A 1 175 ? -17.049 13.096 -5.57 1 72.54 174 GLY A N 1
ATOM 1323 C CA . GLY A 1 175 ? -16.028 14.039 -5.152 1 73.54 174 GLY A CA 1
ATOM 1324 C C . GLY A 1 175 ? -16.347 14.568 -3.766 1 74.99 174 GLY A C 1
ATOM 1325 O O . GLY A 1 175 ? -16.742 15.728 -3.61 1 75.65 174 GLY A O 1
ATOM 1326 N N . PRO A 1 176 ? -16.299 13.697 -2.734 1 75.23 175 PRO A N 1
ATOM 1327 C CA . PRO A 1 176 ? -16.633 14.159 -1.384 1 75.06 175 PRO A CA 1
ATOM 1328 C C . PRO A 1 176 ? -15.44 14.813 -0.69 1 75.5 175 PRO A C 1
ATOM 1329 O O . PRO A 1 176 ? -14.273 14.589 -1.068 1 75.87 175 PRO A O 1
ATOM 1333 N N . GLU A 1 177 ? -15.724 15.605 0.353 1 75.25 176 GLU A N 1
ATOM 1334 C CA . GLU A 1 177 ? -14.646 16.169 1.157 1 75.64 176 GLU A CA 1
ATOM 1335 C C . GLU A 1 177 ? -14.215 15.159 2.24 1 74.51 176 GLU A C 1
ATOM 1336 O O . GLU A 1 177 ? -13.039 15.106 2.573 1 74.42 176 GLU A O 1
ATOM 1342 N N . VAL A 1 178 ? -15.152 14.313 2.73 1 73.52 177 VAL A N 1
ATOM 1343 C CA . VAL A 1 178 ? -14.906 13.281 3.747 1 72.78 177 VAL A CA 1
ATOM 1344 C C . VAL A 1 178 ? -15.218 11.877 3.172 1 71.55 177 VAL A C 1
ATOM 1345 O O . VAL A 1 178 ? -16.241 11.699 2.517 1 70.85 177 VAL A O 1
ATOM 1349 N N . VAL A 1 179 ? -14.356 10.886 3.446 1 70.94 178 VAL A N 1
ATOM 1350 C CA . VAL A 1 179 ? -14.574 9.49 3.055 1 70.7 178 VAL A CA 1
ATOM 1351 C C . VAL A 1 179 ? -14.493 8.595 4.308 1 69.77 178 VAL A C 1
ATOM 1352 O O . VAL A 1 179 ? -13.438 8.507 4.935 1 69.91 178 VAL A O 1
ATOM 1356 N N . VAL A 1 180 ? -15.595 7.924 4.654 1 68.45 179 VAL A N 1
ATOM 1357 C CA . VAL A 1 180 ? -15.675 7.07 5.835 1 67.63 179 VAL A CA 1
ATOM 1358 C C . VAL A 1 180 ? -15.554 5.565 5.488 1 66.55 179 VAL A C 1
ATOM 1359 O O . VAL A 1 180 ? -16.337 5.047 4.695 1 66.84 179 VAL A O 1
ATOM 1363 N N . ILE A 1 181 ? -14.596 4.867 6.097 1 65.33 180 ILE A N 1
ATOM 1364 C CA . ILE A 1 181 ? -14.434 3.435 5.874 1 64.79 180 ILE A CA 1
ATOM 1365 C C . ILE A 1 181 ? -14.901 2.674 7.108 1 63.44 180 ILE A C 1
ATOM 1366 O O . ILE A 1 181 ? -14.448 2.983 8.21 1 63.71 180 ILE A O 1
ATOM 1371 N N . THR A 1 182 ? -15.843 1.728 6.944 1 62.03 181 THR A N 1
ATOM 1372 C CA . THR A 1 182 ? -16.379 1.001 8.085 1 61.71 181 THR A CA 1
ATOM 1373 C C . THR A 1 182 ? -15.52 -0.251 8.357 1 62.51 181 THR A C 1
ATOM 1374 O O . THR A 1 182 ? -14.744 -0.246 9.323 1 62.44 181 THR A O 1
ATOM 1378 N N . ASN A 1 183 ? -15.598 -1.284 7.506 1 63.12 182 ASN A N 1
ATOM 1379 C CA . ASN A 1 183 ? -14.79 -2.478 7.738 1 64.25 182 ASN A CA 1
ATOM 1380 C C . ASN A 1 183 ? -14.48 -3.248 6.458 1 64.9 182 ASN A C 1
ATOM 1381 O O . ASN A 1 183 ? -15.006 -2.943 5.387 1 65.01 182 ASN A O 1
ATOM 1386 N N . VAL A 1 184 ? -13.561 -4.196 6.573 1 64.94 183 VAL A N 1
ATOM 1387 C CA . VAL A 1 184 ? -13.184 -5.058 5.488 1 66.04 183 VAL A CA 1
ATOM 1388 C C . VAL A 1 184 ? -13.509 -6.446 5.999 1 67.61 183 VAL A C 1
ATOM 1389 O O . VAL A 1 184 ? -12.917 -6.925 6.971 1 68.26 183 VAL A O 1
ATOM 1393 N N . ALA A 1 185 ? -14.492 -7.063 5.376 1 68.07 184 ALA A N 1
ATOM 1394 C CA . ALA A 1 185 ? -14.972 -8.369 5.76 1 68.72 184 ALA A CA 1
ATOM 1395 C C . ALA A 1 185 ? -15.342 -9.184 4.508 1 69.79 184 ALA A C 1
ATOM 1396 O O . ALA A 1 185 ? -15.49 -8.63 3.419 1 69.25 184 ALA A O 1
ATOM 1398 N N . MET A 1 186 ? -15.455 -10.505 4.66 1 71.47 185 MET A N 1
ATOM 1399 C CA . MET A 1 186 ? -15.824 -11.364 3.556 1 73.51 185 MET A CA 1
ATOM 1400 C C . MET A 1 186 ? -17.32 -11.316 3.328 1 75.43 185 MET A C 1
ATOM 1401 O O . MET A 1 186 ? -18.092 -11.336 4.285 1 75.9 185 MET A O 1
ATOM 1406 N N . ASP A 1 187 ? -17.707 -11.253 2.054 1 76.45 186 ASP A N 1
ATOM 1407 C CA . ASP A 1 187 ? -19.063 -11.225 1.51 1 78.21 186 ASP A CA 1
ATOM 1408 C C . ASP A 1 187 ? -18.936 -11.052 -0.01 1 80.57 186 ASP A C 1
ATOM 1409 O O . ASP A 1 187 ? -17.908 -10.573 -0.507 1 80.75 186 ASP A O 1
ATOM 1414 N N . HIS A 1 188 ? -20.008 -11.393 -0.742 1 81.97 187 HIS A N 1
ATOM 1415 C CA . HIS A 1 188 ? -20.084 -11.294 -2.196 1 83.65 187 HIS A CA 1
ATOM 1416 C C . HIS A 1 188 ? -19.016 -12.174 -2.817 1 84.2 187 HIS A C 1
ATOM 1417 O O . HIS A 1 188 ? -18.121 -11.693 -3.512 1 83.75 187 HIS A O 1
ATOM 1424 N N . ILE A 1 189 ? -19.076 -13.467 -2.496 1 84.9 188 ILE A N 1
ATOM 1425 C CA . ILE A 1 189 ? -18.133 -14.43 -3.052 1 85.56 188 ILE A CA 1
ATOM 1426 C C . ILE A 1 189 ? -18.527 -14.678 -4.539 1 85.63 188 ILE A C 1
ATOM 1427 O O . ILE A 1 189 ? -19.718 -14.697 -4.885 1 85.29 188 ILE A O 1
ATOM 1432 N N . GLY A 1 190 ? -17.514 -14.71 -5.403 1 85.43 189 GLY A N 1
ATOM 1433 C CA . GLY A 1 190 ? -17.678 -14.764 -6.847 1 85.74 189 GLY A CA 1
ATOM 1434 C C . GLY A 1 190 ? -17.037 -13.5 -7.382 1 85.99 189 GLY A C 1
ATOM 1435 O O . GLY A 1 190 ? -16.092 -13.55 -8.177 1 86.31 189 GLY A O 1
ATOM 1436 N N . LEU A 1 191 ? -17.5 -12.349 -6.864 1 85.72 190 LEU A N 1
ATOM 1437 C CA . LEU A 1 191 ? -16.919 -11.051 -7.158 1 86.13 190 LEU A CA 1
ATOM 1438 C C . LEU A 1 191 ? -15.554 -11.037 -6.47 1 86.45 190 LEU A C 1
ATOM 1439 O O . LEU A 1 191 ? -14.542 -10.826 -7.131 1 86.92 190 LEU A O 1
ATOM 1444 N N . VAL A 1 192 ? -15.51 -11.367 -5.171 1 86.27 191 VAL A N 1
ATOM 1445 C CA . VAL A 1 192 ? -14.251 -11.453 -4.443 1 86.72 191 VAL A CA 1
ATOM 1446 C C . VAL A 1 192 ? -14.043 -12.85 -3.84 1 86.88 191 VAL A C 1
ATOM 1447 O O . VAL A 1 192 ? -15.002 -13.505 -3.405 1 87.09 191 VAL A O 1
ATOM 1451 N N . GLU A 1 193 ? -12.794 -13.317 -3.837 1 86.45 192 GLU A N 1
ATOM 1452 C CA . GLU A 1 193 ? -12.486 -14.628 -3.265 1 86.84 192 GLU A CA 1
ATOM 1453 C C . GLU A 1 193 ? -11.591 -14.502 -2.022 1 85.8 192 GLU A C 1
ATOM 1454 O O . GLU A 1 193 ? -11.773 -15.233 -1.044 1 86.16 192 GLU A O 1
ATOM 1460 N N . SER A 1 194 ? -10.663 -13.535 -2.051 1 84.14 193 SER A N 1
ATOM 1461 C CA . SER A 1 194 ? -9.724 -13.233 -0.981 1 82.81 193 SER A CA 1
ATOM 1462 C C . SER A 1 194 ? -10.102 -11.924 -0.249 1 81.24 193 SER A C 1
ATOM 1463 O O . SER A 1 194 ? -10.776 -11.068 -0.808 1 80.92 193 SER A O 1
ATOM 1466 N N . VAL A 1 195 ? -9.626 -11.764 0.994 1 80.21 194 VAL A N 1
ATOM 1467 C CA . VAL A 1 195 ? -9.793 -10.547 1.816 1 79.12 194 VAL A CA 1
ATOM 1468 C C . VAL A 1 195 ? -8.936 -9.388 1.243 1 78.24 194 VAL A C 1
ATOM 1469 O O . VAL A 1 195 ? -9.274 -8.227 1.416 1 77.84 194 VAL A O 1
ATOM 1473 N N . GLU A 1 196 ? -7.867 -9.705 0.513 1 78.11 195 GLU A N 1
ATOM 1474 C CA . GLU A 1 196 ? -7.05 -8.714 -0.163 1 78.48 195 GLU A CA 1
ATOM 1475 C C . GLU A 1 196 ? -7.816 -8.132 -1.359 1 76.78 195 GLU A C 1
ATOM 1476 O O . GLU A 1 196 ? -7.67 -6.951 -1.63 1 76.57 195 GLU A O 1
ATOM 1482 N N . ASP A 1 197 ? -8.699 -8.915 -2.013 1 75.75 196 ASP A N 1
ATOM 1483 C CA . ASP A 1 197 ? -9.56 -8.397 -3.084 1 75.5 196 ASP A CA 1
ATOM 1484 C C . ASP A 1 197 ? -10.466 -7.293 -2.527 1 74.87 196 ASP A C 1
ATOM 1485 O O . ASP A 1 197 ? -10.676 -6.273 -3.182 1 75.02 196 ASP A O 1
ATOM 1490 N N . VAL A 1 198 ? -11.002 -7.513 -1.313 1 74.02 197 VAL A N 1
ATOM 1491 C CA . VAL A 1 198 ? -11.874 -6.576 -0.621 1 73.41 197 VAL A CA 1
ATOM 1492 C C . VAL A 1 198 ? -11.087 -5.366 -0.175 1 72.53 197 VAL A C 1
ATOM 1493 O O . VAL A 1 198 ? -11.536 -4.244 -0.363 1 72.33 197 VAL A O 1
ATOM 1497 N N . PHE A 1 199 ? -9.89 -5.583 0.372 1 72.12 198 PHE A N 1
ATOM 1498 C CA . PHE A 1 199 ? -9.022 -4.493 0.805 1 72.39 198 PHE A CA 1
ATOM 1499 C C . PHE A 1 199 ? -8.708 -3.518 -0.342 1 72.35 198 PHE A C 1
ATOM 1500 O O . PHE A 1 199 ? -8.882 -2.318 -0.164 1 72.11 198 PHE A O 1
ATOM 1508 N N . ARG A 1 200 ? -8.322 -4.047 -1.53 1 72.42 199 ARG A N 1
ATOM 1509 C CA . ARG A 1 200 ? -7.983 -3.265 -2.729 1 73.14 199 ARG A CA 1
ATOM 1510 C C . ARG A 1 200 ? -9.163 -2.453 -3.266 1 72.4 199 ARG A C 1
ATOM 1511 O O . ARG A 1 200 ? -8.993 -1.308 -3.705 1 72.61 199 ARG A O 1
ATOM 1519 N N . GLU A 1 201 ? -10.36 -3.036 -3.2 1 71.3 200 GLU A N 1
ATOM 1520 C CA . GLU A 1 201 ? -11.568 -2.356 -3.64 1 71.02 200 GLU A CA 1
ATOM 1521 C C . GLU A 1 201 ? -11.999 -1.251 -2.681 1 70.26 200 GLU A C 1
ATOM 1522 O O . GLU A 1 201 ? -12.417 -0.182 -3.121 1 69.98 200 GLU A O 1
ATOM 1528 N N . VAL A 1 202 ? -11.922 -1.519 -1.372 1 69.94 201 VAL A N 1
ATOM 1529 C CA . VAL A 1 202 ? -12.322 -0.551 -0.346 1 69.62 201 VAL A CA 1
ATOM 1530 C C . VAL A 1 202 ? -11.335 0.611 -0.284 1 69.55 201 VAL A C 1
ATOM 1531 O O . VAL A 1 202 ? -11.751 1.759 -0.187 1 69.54 201 VAL A O 1
ATOM 1535 N N . ALA A 1 203 ? -10.036 0.317 -0.415 1 69.64 202 ALA A N 1
ATOM 1536 C CA . ALA A 1 203 ? -8.982 1.334 -0.419 1 70.46 202 ALA A CA 1
ATOM 1537 C C . ALA A 1 203 ? -9.07 2.263 -1.629 1 70.82 202 ALA A C 1
ATOM 1538 O O . ALA A 1 203 ? -8.629 3.407 -1.538 1 70.71 202 ALA A O 1
ATOM 1540 N N . GLY A 1 204 ? -9.627 1.765 -2.74 1 70.85 203 GLY A N 1
ATOM 1541 C CA . GLY A 1 204 ? -9.827 2.523 -3.972 1 71.04 203 GLY A CA 1
ATOM 1542 C C . GLY A 1 204 ? -10.649 3.784 -3.782 1 70.94 203 GLY A C 1
ATOM 1543 O O . GLY A 1 204 ? -10.373 4.797 -4.424 1 70.84 203 GLY A O 1
ATOM 1544 N N . ALA A 1 205 ? -11.627 3.763 -2.854 1 70.69 204 ALA A N 1
ATOM 1545 C CA . ALA A 1 205 ? -12.398 4.957 -2.534 1 71.07 204 ALA A CA 1
ATOM 1546 C C . ALA A 1 205 ? -11.482 6.094 -2.029 1 72.02 204 ALA A C 1
ATOM 1547 O O . ALA A 1 205 ? -11.802 7.265 -2.218 1 72.87 204 ALA A O 1
ATOM 1549 N N . LEU A 1 206 ? -10.343 5.759 -1.414 1 71.92 205 LEU A N 1
ATOM 1550 C CA . LEU A 1 206 ? -9.409 6.768 -0.934 1 72.66 205 LEU A CA 1
ATOM 1551 C C . LEU A 1 206 ? -8.544 7.315 -2.062 1 73.92 205 LEU A C 1
ATOM 1552 O O . LEU A 1 206 ? -8.203 8.495 -2.06 1 74.32 205 LEU A O 1
ATOM 1557 N N . ARG A 1 207 ? -8.213 6.473 -3.039 1 74.73 206 ARG A N 1
ATOM 1558 C CA . ARG A 1 207 ? -7.462 6.882 -4.221 1 76.15 206 ARG A CA 1
ATOM 1559 C C . ARG A 1 207 ? -8.312 7.76 -5.172 1 76.8 206 ARG A C 1
ATOM 1560 O O . ARG A 1 207 ? -7.772 8.341 -6.094 1 76.89 206 ARG A O 1
ATOM 1568 N N . ALA A 1 208 ? -9.628 7.832 -4.974 1 77.38 207 ALA A N 1
ATOM 1569 C CA . ALA A 1 208 ? -10.537 8.58 -5.828 1 78.51 207 ALA A CA 1
ATOM 1570 C C . ALA A 1 208 ? -10.454 10.105 -5.681 1 79.68 207 ALA A C 1
ATOM 1571 O O . ALA A 1 208 ? -10.948 10.819 -6.556 1 79.54 207 ALA A O 1
ATOM 1573 N N . ILE A 1 209 ? -9.886 10.612 -4.578 1 80.46 208 ILE A N 1
ATOM 1574 C CA . ILE A 1 209 ? -9.786 12.062 -4.375 1 81.44 208 ILE A CA 1
ATOM 1575 C C . ILE A 1 209 ? -8.353 12.502 -4.062 1 83.07 208 ILE A C 1
ATOM 1576 O O . ILE A 1 209 ? -7.638 11.788 -3.362 1 83.32 208 ILE A O 1
ATOM 1581 N N . GLU A 1 210 ? -7.93 13.672 -4.596 1 83.89 209 GLU A N 1
ATOM 1582 C CA . GLU A 1 210 ? -6.578 14.221 -4.388 1 84.8 209 GLU A CA 1
ATOM 1583 C C . GLU A 1 210 ? -6.384 14.749 -2.957 1 84.72 209 GLU A C 1
ATOM 1584 O O . GLU A 1 210 ? -5.293 14.623 -2.382 1 84.71 209 GLU A O 1
ATOM 1590 N N . SER A 1 211 ? -7.449 15.329 -2.387 1 84.09 210 SER A N 1
ATOM 1591 C CA . SER A 1 211 ? -7.397 15.904 -1.055 1 84.26 210 SER A CA 1
ATOM 1592 C C . SER A 1 211 ? -8.735 15.788 -0.303 1 83.99 210 SER A C 1
ATOM 1593 O O . SER A 1 211 ? -9.8 15.742 -0.93 1 84.75 210 SER A O 1
ATOM 1596 N N . GLY A 1 212 ? -8.661 15.766 1.031 1 82.65 211 GLY A N 1
ATOM 1597 C CA . GLY A 1 212 ? -9.819 15.651 1.915 1 81.68 211 GLY A CA 1
ATOM 1598 C C . GLY A 1 212 ? -9.525 14.88 3.189 1 80.49 211 GLY A C 1
ATOM 1599 O O . GLY A 1 212 ? -8.362 14.637 3.504 1 81.19 211 GLY A O 1
ATOM 1600 N N . VAL A 1 213 ? -10.564 14.482 3.942 1 78.76 212 VAL A N 1
ATOM 1601 C CA . VAL A 1 213 ? -10.364 13.742 5.195 1 77.55 212 VAL A CA 1
ATOM 1602 C C . VAL A 1 213 ? -10.809 12.289 5.103 1 75.75 212 VAL A C 1
ATOM 1603 O O . VAL A 1 213 ? -11.919 12.005 4.663 1 75.24 212 VAL A O 1
ATOM 1607 N N . ALA A 1 214 ? -9.945 11.366 5.559 1 74.56 213 ALA A N 1
ATOM 1608 C CA . ALA A 1 214 ? -10.236 9.937 5.586 1 73.17 213 ALA A CA 1
ATOM 1609 C C . ALA A 1 214 ? -10.578 9.505 7.007 1 71.71 213 ALA A C 1
ATOM 1610 O O . ALA A 1 214 ? -9.683 9.428 7.84 1 71.52 213 ALA A O 1
ATOM 1612 N N . VAL A 1 215 ? -11.854 9.204 7.275 1 70.73 214 VAL A N 1
ATOM 1613 C CA . VAL A 1 215 ? -12.331 8.726 8.575 1 70.56 214 VAL A CA 1
ATOM 1614 C C . VAL A 1 215 ? -12.199 7.186 8.645 1 69.77 214 VAL A C 1
ATOM 1615 O O . VAL A 1 215 ? -13.034 6.458 8.118 1 69.88 214 VAL A O 1
ATOM 1619 N N . LEU A 1 216 ? -11.125 6.697 9.271 1 68.61 215 LEU A N 1
ATOM 1620 C CA . LEU A 1 216 ? -10.84 5.282 9.347 1 68.07 215 LEU A CA 1
ATOM 1621 C C . LEU A 1 216 ? -11.107 4.665 10.709 1 68.27 215 LEU A C 1
ATOM 1622 O O . LEU A 1 216 ? -10.957 5.319 11.728 1 68.02 215 LEU A O 1
ATOM 1627 N N . ASN A 1 217 ? -11.436 3.358 10.695 1 68.91 216 ASN A N 1
ATOM 1628 C CA . ASN A 1 217 ? -11.705 2.475 11.829 1 69.8 216 ASN A CA 1
ATOM 1629 C C . ASN A 1 217 ? -10.407 1.895 12.401 1 71.05 216 ASN A C 1
ATOM 1630 O O . ASN A 1 217 ? -9.736 1.092 11.749 1 70.61 216 ASN A O 1
ATOM 1635 N N . ALA A 1 218 ? -10.079 2.302 13.642 1 72.34 217 ALA A N 1
ATOM 1636 C CA . ALA A 1 218 ? -8.908 1.854 14.403 1 73.77 217 ALA A CA 1
ATOM 1637 C C . ALA A 1 218 ? -9.053 0.418 14.906 1 74.86 217 ALA A C 1
ATOM 1638 O O . ALA A 1 218 ? -8.042 -0.232 15.16 1 75.26 217 ALA A O 1
ATOM 1640 N N . ASP A 1 219 ? -10.306 -0.084 15.044 1 75.07 218 ASP A N 1
ATOM 1641 C CA . ASP A 1 219 ? -10.606 -1.453 15.478 1 75.27 218 ASP A CA 1
ATOM 1642 C C . ASP A 1 219 ? -10.494 -2.51 14.355 1 75.99 218 ASP A C 1
ATOM 1643 O O . ASP A 1 219 ? -10.7 -3.689 14.627 1 76.72 218 ASP A O 1
ATOM 1648 N N . ASP A 1 220 ? -10.187 -2.113 13.109 1 75.89 219 ASP A N 1
ATOM 1649 C CA . ASP A 1 220 ? -10.006 -3.068 12.011 1 76.51 219 ASP A CA 1
ATOM 1650 C C . ASP A 1 220 ? -8.544 -2.934 11.58 1 76.83 219 ASP A C 1
ATOM 1651 O O . ASP A 1 220 ? -8.117 -1.817 11.286 1 76.38 219 ASP A O 1
ATOM 1656 N N . GLU A 1 221 ? -7.761 -4.038 11.591 1 77.44 220 GLU A N 1
ATOM 1657 C CA . GLU A 1 221 ? -6.347 -3.926 11.239 1 78.85 220 GLU A CA 1
ATOM 1658 C C . GLU A 1 221 ? -6.148 -3.474 9.783 1 79.22 220 GLU A C 1
ATOM 1659 O O . GLU A 1 221 ? -5.247 -2.666 9.506 1 79.79 220 GLU A O 1
ATOM 1665 N N . ARG A 1 222 ? -7.021 -3.941 8.867 1 78.23 221 ARG A N 1
ATOM 1666 C CA . ARG A 1 222 ? -6.942 -3.557 7.461 1 77.62 221 ARG A CA 1
ATOM 1667 C C . ARG A 1 222 ? -7.393 -2.116 7.203 1 76.57 221 ARG A C 1
ATOM 1668 O O . ARG A 1 222 ? -6.749 -1.416 6.428 1 76.15 221 ARG A O 1
ATOM 1676 N N . VAL A 1 223 ? -8.459 -1.65 7.875 1 75.89 222 VAL A N 1
ATOM 1677 C CA . VAL A 1 223 ? -8.935 -0.275 7.696 1 75.74 222 VAL A CA 1
ATOM 1678 C C . VAL A 1 223 ? -7.93 0.744 8.246 1 77.13 222 VAL A C 1
ATOM 1679 O O . VAL A 1 223 ? -7.755 1.812 7.664 1 77.02 222 VAL A O 1
ATOM 1683 N 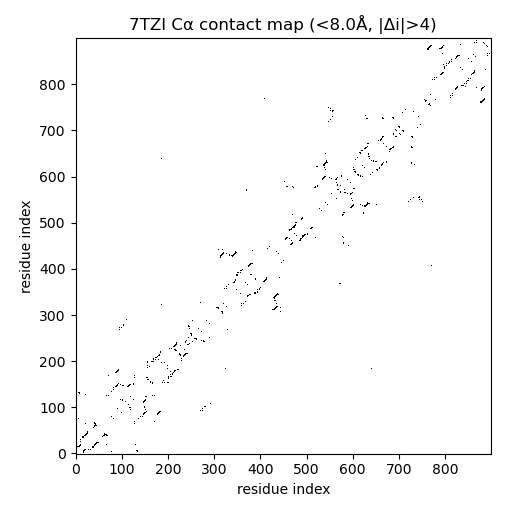N . ARG A 1 224 ? -7.219 0.386 9.327 1 78.19 223 ARG A N 1
ATOM 1684 C CA . ARG A 1 224 ? -6.175 1.21 9.926 1 79.27 223 ARG A CA 1
ATOM 1685 C C . ARG A 1 224 ? -4.97 1.293 8.948 1 79.94 223 ARG A C 1
ATOM 1686 O O . ARG A 1 224 ? -4.381 2.358 8.784 1 79.89 223 ARG A O 1
ATOM 1694 N N . ALA A 1 225 ? -4.665 0.188 8.241 1 80.33 224 ALA A N 1
ATOM 1695 C CA . ALA A 1 225 ? -3.604 0.12 7.229 1 81.17 224 ALA A CA 1
ATOM 1696 C C . ALA A 1 225 ? -3.837 1.046 6.02 1 82.54 224 ALA A C 1
ATOM 1697 O O . ALA A 1 225 ? -2.905 1.326 5.259 1 82.85 224 ALA A O 1
ATOM 1699 N N . MET A 1 226 ? -5.07 1.529 5.841 1 83.06 225 MET A N 1
ATOM 1700 C CA . MET A 1 226 ? -5.4 2.415 4.734 1 83.78 225 MET A CA 1
ATOM 1701 C C . MET A 1 226 ? -4.95 3.868 4.927 1 85.5 225 MET A C 1
ATOM 1702 O O . MET A 1 226 ? -5.24 4.704 4.067 1 85.79 225 MET A O 1
ATOM 1707 N N . ALA A 1 227 ? -4.272 4.186 6.045 1 86.17 226 ALA A N 1
ATOM 1708 C CA . ALA A 1 227 ? -3.808 5.545 6.282 1 87.13 226 ALA A CA 1
ATOM 1709 C C . ALA A 1 227 ? -2.74 5.951 5.268 1 88.59 226 ALA A C 1
ATOM 1710 O O . ALA A 1 227 ? -2.682 7.109 4.868 1 88.88 226 ALA A O 1
ATOM 1712 N N . HIS A 1 228 ? -1.937 4.994 4.805 1 89.51 227 HIS A N 1
ATOM 1713 C CA . HIS A 1 228 ? -0.88 5.28 3.839 1 90.98 227 HIS A CA 1
ATOM 1714 C C . HIS A 1 228 ? -1.301 5.005 2.398 1 90.87 227 HIS A C 1
ATOM 1715 O O . HIS A 1 228 ? -0.446 4.707 1.566 1 91.05 227 HIS A O 1
ATOM 1722 N N . VAL A 1 229 ? -2.598 5.101 2.095 1 90.3 228 VAL A N 1
ATOM 1723 C CA . VAL A 1 229 ? -3.077 4.867 0.732 1 90.25 228 VAL A CA 1
ATOM 1724 C C . VAL A 1 229 ? -3.007 6.179 -0.044 1 89.94 228 VAL A C 1
ATOM 1725 O O . VAL A 1 229 ? -2.428 6.229 -1.134 1 90.26 228 VAL A O 1
ATOM 1729 N N . ASN A 1 230 ? -3.555 7.245 0.539 1 89.03 229 ASN A N 1
ATOM 1730 C CA . ASN A 1 230 ? -3.528 8.535 -0.108 1 88.84 229 ASN A CA 1
ATOM 1731 C C . ASN A 1 230 ? -2.927 9.565 0.809 1 88.7 229 ASN A C 1
ATOM 1732 O O . ASN A 1 230 ? -3.614 10.112 1.68 1 88.65 229 ASN A O 1
ATOM 1737 N N . PRO A 1 231 ? -1.632 9.873 0.583 1 88.36 230 PRO A N 1
ATOM 1738 C CA . PRO A 1 231 ? -0.96 10.875 1.421 1 88.35 230 PRO A CA 1
ATOM 1739 C C . PRO A 1 231 ? -1.534 12.298 1.327 1 88.46 230 PRO A C 1
ATOM 1740 O O . PRO A 1 231 ? -1.35 13.092 2.251 1 88.83 230 PRO A O 1
ATOM 1744 N N . GLY A 1 232 ? -2.252 12.604 0.247 1 87.92 231 GLY A N 1
ATOM 1745 C CA . GLY A 1 232 ? -2.888 13.909 0.095 1 87.97 231 GLY A CA 1
ATOM 1746 C C . GLY A 1 232 ? -4.066 14.137 1.033 1 87.63 231 GLY A C 1
ATOM 1747 O O . GLY A 1 232 ? -4.587 15.256 1.131 1 87.51 231 GLY A O 1
ATOM 1748 N N . LEU A 1 233 ? -4.504 13.069 1.732 1 87.11 232 LEU A N 1
ATOM 1749 C CA . LEU A 1 233 ? -5.627 13.137 2.651 1 87.08 232 LEU A CA 1
ATOM 1750 C C . LEU A 1 233 ? -5.174 13.194 4.102 1 86.61 232 LEU A C 1
ATOM 1751 O O . LEU A 1 233 ? -4.274 12.448 4.508 1 86.93 232 LEU A O 1
ATOM 1756 N N . SER A 1 234 ? -5.848 14.027 4.9 1 85.56 233 SER A N 1
ATOM 1757 C CA . SER A 1 234 ? -5.594 14.062 6.33 1 85.48 233 SER A CA 1
ATOM 1758 C C . SER A 1 234 ? -6.425 12.892 6.923 1 85.45 233 SER A C 1
ATOM 1759 O O . SER A 1 234 ? -7.598 12.725 6.574 1 85.25 233 SER A O 1
ATOM 1762 N N . VAL A 1 235 ? -5.809 12.064 7.782 1 84.86 234 VAL A N 1
ATOM 1763 C CA . VAL A 1 235 ? -6.487 10.887 8.339 1 84.33 234 VAL A CA 1
ATOM 1764 C C . VAL A 1 235 ? -7.027 11.094 9.754 1 83.3 234 VAL A C 1
ATOM 1765 O O . VAL A 1 235 ? -6.323 11.606 10.609 1 83.48 234 VAL A O 1
ATOM 1769 N N . VAL A 1 236 ? -8.262 10.684 10.011 1 82.35 235 VAL A N 1
ATOM 1770 C CA . VAL A 1 236 ? -8.867 10.77 11.343 1 82.19 235 VAL A CA 1
ATOM 1771 C C . VAL A 1 236 ? -9.312 9.374 11.77 1 82.19 235 VAL A C 1
ATOM 1772 O O . VAL A 1 236 ? -9.851 8.663 10.944 1 82.34 235 VAL A O 1
ATOM 1776 N N . PHE A 1 237 ? -9.109 8.968 13.035 1 82.27 236 PHE A N 1
ATOM 1777 C CA . PHE A 1 237 ? -9.48 7.621 13.476 1 83.07 236 PHE A CA 1
ATOM 1778 C C . PHE A 1 237 ? -10.614 7.571 14.467 1 84.52 236 PHE A C 1
ATOM 1779 O O . PHE A 1 237 ? -10.847 8.535 15.189 1 84.8 236 PHE A O 1
ATOM 1787 N N . TYR A 1 238 ? -11.304 6.424 14.524 1 85.48 237 TYR A N 1
ATOM 1788 C CA . TYR A 1 238 ? -12.404 6.183 15.459 1 86.97 237 TYR A CA 1
ATOM 1789 C C . TYR A 1 238 ? -12.346 4.74 16.011 1 88.59 237 TYR A C 1
ATOM 1790 O O . TYR A 1 238 ? -11.902 3.837 15.305 1 88.64 237 TYR A O 1
ATOM 1799 N N . GLY A 1 239 ? -12.744 4.543 17.268 1 89.79 238 GLY A N 1
ATOM 1800 C CA . GLY A 1 239 ? -12.766 3.205 17.85 1 91.69 238 GLY A CA 1
ATOM 1801 C C . GLY A 1 239 ? -12.099 2.962 19.192 1 93.6 238 GLY A C 1
ATOM 1802 O O . GLY A 1 239 ? -12.775 2.857 20.222 1 94.08 238 GLY A O 1
ATOM 1803 N N . SER A 1 240 ? -10.779 2.785 19.186 1 94.31 239 SER A N 1
ATOM 1804 C CA . SER A 1 240 ? -10.045 2.466 20.41 1 95.33 239 SER A CA 1
ATOM 1805 C C . SER A 1 240 ? -8.828 3.369 20.569 1 95.7 239 SER A C 1
ATOM 1806 O O . SER A 1 240 ? -8.02 3.463 19.638 1 95.79 239 SER A O 1
ATOM 1809 N N . ASP A 1 241 ? -8.705 4.035 21.746 1 95.49 240 ASP A N 1
ATOM 1810 C CA . ASP A 1 241 ? -7.627 4.971 22.087 1 95.74 240 ASP A CA 1
ATOM 1811 C C . ASP A 1 241 ? -7.747 6.319 21.33 1 95.01 240 ASP A C 1
ATOM 1812 O O . ASP A 1 241 ? -7.259 7.338 21.81 1 95.52 240 ASP A O 1
ATOM 1817 N N . SER A 1 242 ? -8.367 6.3 20.145 1 93.51 241 SER A N 1
ATOM 1818 C CA . SER A 1 242 ? -8.626 7.434 19.263 1 92.31 241 SER A CA 1
ATOM 1819 C C . SER A 1 242 ? -9.576 8.451 19.927 1 90.56 241 SER A C 1
ATOM 1820 O O . SER A 1 242 ? -10.327 8.101 20.838 1 90.38 241 SER A O 1
ATOM 1823 N N . PRO A 1 243 ? -9.574 9.72 19.472 1 89.03 242 PRO A N 1
ATOM 1824 C CA . PRO A 1 243 ? -10.46 10.727 20.078 1 87.84 242 PRO A CA 1
ATOM 1825 C C . PRO A 1 243 ? -11.909 10.297 20.206 1 86.9 242 PRO A C 1
ATOM 1826 O O . PRO A 1 243 ? -12.483 10.465 21.27 1 87.12 242 PRO A O 1
ATOM 1830 N N . VAL A 1 244 ? -12.489 9.703 19.157 1 86.01 243 VAL A N 1
ATOM 1831 C CA . VAL A 1 244 ? -13.862 9.193 19.232 1 85.54 243 VAL A CA 1
ATOM 1832 C C . VAL A 1 244 ? -13.728 7.719 19.614 1 85.05 243 VAL A C 1
ATOM 1833 O O . VAL A 1 244 ? -13.115 6.951 18.875 1 85.29 243 VAL A O 1
ATOM 1837 N N . ARG A 1 245 ? -14.182 7.351 20.811 1 84.38 244 ARG A N 1
ATOM 1838 C CA . ARG A 1 245 ? -13.99 6.002 21.323 1 84.5 244 ARG A CA 1
ATOM 1839 C C . ARG A 1 245 ? -15.105 5.575 22.262 1 83.88 244 ARG A C 1
ATOM 1840 O O . ARG A 1 245 ? -15.904 6.395 22.696 1 83.79 244 ARG A O 1
ATOM 1848 N N . TYR A 1 246 ? -15.171 4.277 22.565 1 83.66 245 TYR A N 1
ATOM 1849 C CA . TYR A 1 246 ? -16.176 3.731 23.466 1 83.91 245 TYR A CA 1
ATOM 1850 C C . TYR A 1 246 ? -15.524 2.87 24.539 1 84.7 245 TYR A C 1
ATOM 1851 O O . TYR A 1 246 ? -14.541 2.171 24.279 1 84.52 245 TYR A O 1
ATOM 1860 N N . ASP A 1 247 ? -16.088 2.926 25.748 1 85.44 246 ASP A N 1
ATOM 1861 C CA . ASP A 1 247 ? -15.705 2.082 26.88 1 86.64 246 ASP A CA 1
ATOM 1862 C C . ASP A 1 247 ? -16.901 1.984 27.875 1 87.02 246 ASP A C 1
ATOM 1863 O O . ASP A 1 247 ? -18.038 2.263 27.479 1 86.88 246 ASP A O 1
ATOM 1868 N N . GLY A 1 248 ? -16.651 1.542 29.105 1 87.35 247 GLY A N 1
ATOM 1869 C CA . GLY A 1 248 ? -17.686 1.393 30.115 1 88.5 247 GLY A CA 1
ATOM 1870 C C . GLY A 1 248 ? -18.482 2.653 30.381 1 89.72 247 GLY A C 1
ATOM 1871 O O . GLY A 1 248 ? -19.711 2.588 30.46 1 89.67 247 GLY A O 1
ATOM 1872 N N . GLU A 1 249 ? -17.79 3.819 30.49 1 90.49 248 GLU A N 1
ATOM 1873 C CA . GLU A 1 249 ? -18.443 5.106 30.745 1 91.72 248 GLU A CA 1
ATOM 1874 C C . GLU A 1 249 ? -19.419 5.484 29.632 1 92.51 248 GLU A C 1
ATOM 1875 O O . GLU A 1 249 ? -20.489 6.026 29.905 1 92.54 248 GLU A O 1
ATOM 1881 N N . GLY A 1 250 ? -19.029 5.195 28.394 1 92.92 249 GLY A N 1
ATOM 1882 C CA . GLY A 1 250 ? -19.834 5.473 27.211 1 93.53 249 GLY A CA 1
ATOM 1883 C C . GLY A 1 250 ? -19.019 5.954 26.025 1 93.9 249 GLY A C 1
ATOM 1884 O O . GLY A 1 250 ? -17.89 5.504 25.806 1 93.96 249 GLY A O 1
ATOM 1885 N N . ILE A 1 251 ? -19.586 6.891 25.258 1 93.91 250 ILE A N 1
ATOM 1886 C CA . ILE A 1 251 ? -18.927 7.447 24.081 1 94.45 250 ILE A CA 1
ATOM 1887 C C . ILE A 1 251 ? -18.158 8.722 24.41 1 94.91 250 ILE A C 1
ATOM 1888 O O . ILE A 1 251 ? -18.739 9.704 24.857 1 94.47 250 ILE A O 1
ATOM 1893 N N . HIS A 1 252 ? -16.849 8.703 24.181 1 95.67 251 HIS A N 1
ATOM 1894 C CA . HIS A 1 252 ? -15.98 9.827 24.489 1 97.02 251 HIS A CA 1
ATOM 1895 C C . HIS A 1 252 ? -15.583 10.627 23.254 1 97.8 251 HIS A C 1
ATOM 1896 O O . HIS A 1 252 ? -14.642 10.236 22.56 1 97.89 251 HIS A O 1
ATOM 1903 N N . ILE A 1 253 ? -16.221 11.781 23.018 1 98.1 252 ILE A N 1
ATOM 1904 C CA . ILE A 1 253 ? -15.779 12.656 21.935 1 98.77 252 ILE A CA 1
ATOM 1905 C C . ILE A 1 253 ? -14.674 13.529 22.554 1 99.58 252 ILE A C 1
ATOM 1906 O O . ILE A 1 253 ? -14.901 14.17 23.577 1 99.75 252 ILE A O 1
ATOM 1911 N N . GLY A 1 254 ? -13.467 13.45 22.012 1 100 253 GLY A N 1
ATOM 1912 C CA . GLY A 1 254 ? -12.321 14.154 22.581 1 101.07 253 GLY A CA 1
ATOM 1913 C C . GLY A 1 254 ? -11.948 13.592 23.94 1 101.92 253 GLY A C 1
ATOM 1914 O O . GLY A 1 254 ? -12.272 12.443 24.24 1 102.46 253 GLY A O 1
ATOM 1915 N N . GLY A 1 255 ? -11.313 14.397 24.783 1 101.99 254 GLY A N 1
ATOM 1916 C CA . GLY A 1 255 ? -10.955 13.962 26.13 1 102.62 254 GLY A CA 1
ATOM 1917 C C . GLY A 1 255 ? -12.163 13.746 27.03 1 103.06 254 GLY A C 1
ATOM 1918 O O . GLY A 1 255 ? -12.134 12.897 27.924 1 103.04 254 GLY A O 1
ATOM 1919 N N . ASP A 1 256 ? -13.253 14.491 26.767 1 103.21 255 ASP A N 1
ATOM 1920 C CA . ASP A 1 256 ? -14.508 14.463 27.535 1 103.81 255 ASP A CA 1
ATOM 1921 C C . ASP A 1 256 ? -15.4 13.262 27.186 1 103.09 255 ASP A C 1
ATOM 1922 O O . ASP A 1 256 ? -15.139 12.576 26.206 1 103.23 255 ASP A O 1
ATOM 1927 N N . LEU A 1 257 ? -16.448 13.005 27.981 1 102.38 256 LEU A N 1
ATOM 1928 C CA . LEU A 1 257 ? -17.374 11.914 27.708 1 102.52 256 LEU A CA 1
ATOM 1929 C C . LEU A 1 257 ? -18.689 12.564 27.353 1 102.54 256 LEU A C 1
ATOM 1930 O O . LEU A 1 257 ? -19.377 13.07 28.233 1 102.64 256 LEU A O 1
ATOM 1935 N N . ILE A 1 258 ? -19.024 12.588 26.068 1 102.42 257 ILE A N 1
ATOM 1936 C CA . ILE A 1 258 ? -20.222 13.273 25.61 1 102.71 257 ILE A CA 1
ATOM 1937 C C . ILE A 1 258 ? -21.495 12.444 25.883 1 103 257 ILE A C 1
ATOM 1938 O O . ILE A 1 258 ? -22.496 13.028 26.316 1 103.23 257 ILE A O 1
ATOM 1943 N N . ILE A 1 259 ? -21.478 11.118 25.648 1 102.84 258 ILE A N 1
ATOM 1944 C CA . ILE A 1 259 ? -22.673 10.307 25.915 1 103.03 258 ILE A CA 1
ATOM 1945 C C . ILE A 1 259 ? -22.414 9.175 26.882 1 103.77 258 ILE A C 1
ATOM 1946 O O . ILE A 1 259 ? -21.802 8.183 26.509 1 104.06 258 ILE A O 1
ATOM 1951 N N . PRO A 1 260 ? -22.953 9.259 28.103 1 103.94 259 PRO A N 1
ATOM 1952 C CA . PRO A 1 260 ? -22.798 8.144 29.044 1 103.93 259 PRO A CA 1
ATOM 1953 C C . PRO A 1 260 ? -23.669 6.945 28.656 1 103.47 259 PRO A C 1
ATOM 1954 O O . PRO A 1 260 ? -24.744 7.119 28.086 1 103.34 259 PRO A O 1
ATOM 1958 N N . ALA A 1 261 ? -23.183 5.734 28.966 1 102.93 260 ALA A N 1
ATOM 1959 C CA . ALA A 1 261 ? -23.792 4.439 28.675 1 102.96 260 ALA A CA 1
ATOM 1960 C C . ALA A 1 261 ? -25.327 4.383 28.738 1 103.07 260 ALA A C 1
ATOM 1961 O O . ALA A 1 261 ? -25.96 3.809 27.853 1 103.4 260 ALA A O 1
ATOM 1963 N N . GLU A 1 262 ? -25.921 4.981 29.763 1 102.68 261 GLU A N 1
ATOM 1964 C CA . GLU A 1 262 ? -27.362 4.973 29.985 1 102.92 261 GLU A CA 1
ATOM 1965 C C . GLU A 1 262 ? -28.147 5.848 29.016 1 102.26 261 GLU A C 1
ATOM 1966 O O . GLU A 1 262 ? -29.307 5.552 28.732 1 102.24 261 GLU A O 1
ATOM 1972 N N . GLU A 1 263 ? -27.53 6.927 28.52 1 101.57 262 GLU A N 1
ATOM 1973 C CA . GLU A 1 263 ? -28.17 7.85 27.58 1 101.6 262 GLU A CA 1
ATOM 1974 C C . GLU A 1 263 ? -28.313 7.279 26.164 1 100.29 262 GLU A C 1
ATOM 1975 O O . GLU A 1 263 ? -29.115 7.799 25.382 1 100.52 262 GLU A O 1
ATOM 1981 N N . LEU A 1 264 ? -27.529 6.221 25.836 1 98.74 263 LEU A N 1
ATOM 1982 C CA . LEU A 1 264 ? -27.501 5.543 24.538 1 97.47 263 LEU A CA 1
ATOM 1983 C C . LEU A 1 264 ? -28.844 4.882 24.231 1 96.33 263 LEU A C 1
ATOM 1984 O O . LEU A 1 264 ? -29.337 4.109 25.061 1 95.86 263 LEU A O 1
ATOM 1989 N N . PRO A 1 265 ? -29.46 5.168 23.049 1 95.47 264 PRO A N 1
ATOM 1990 C CA . PRO A 1 265 ? -30.757 4.534 22.754 1 94.52 264 PRO A CA 1
ATOM 1991 C C . PRO A 1 265 ? -30.648 3.029 22.465 1 93.25 264 PRO A C 1
ATOM 1992 O O . PRO A 1 265 ? -31.581 2.274 22.74 1 93.46 264 PRO A O 1
ATOM 1996 N N . PHE A 1 266 ? -29.498 2.599 21.914 1 91.45 265 PHE A N 1
ATOM 1997 C CA . PHE A 1 266 ? -29.176 1.214 21.556 1 89.94 265 PHE A CA 1
ATOM 1998 C C . PHE A 1 266 ? -27.762 0.928 22.027 1 88.39 265 PHE A C 1
ATOM 1999 O O . PHE A 1 266 ? -26.955 1.855 22.157 1 88.14 265 PHE A O 1
ATOM 2007 N N . ARG A 1 267 ? -27.461 -0.359 22.301 1 87.15 266 ARG A N 1
ATOM 2008 C CA . ARG A 1 267 ? -26.175 -0.756 22.874 1 86.29 266 ARG A CA 1
ATOM 2009 C C . ARG A 1 267 ? -25.402 -1.819 22.098 1 85.03 266 ARG A C 1
ATOM 2010 O O . ARG A 1 267 ? -24.35 -2.265 22.57 1 85.31 266 ARG A O 1
ATOM 2018 N N . SER A 1 268 ? -25.915 -2.262 20.944 1 83.28 267 SER A N 1
ATOM 2019 C CA . SER A 1 268 ? -25.258 -3.334 20.186 1 81.53 267 SER A CA 1
ATOM 2020 C C . SER A 1 268 ? -23.867 -2.931 19.649 1 80.11 267 SER A C 1
ATOM 2021 O O . SER A 1 268 ? -23.539 -1.738 19.616 1 80.37 267 SER A O 1
ATOM 2024 N N . GLU A 1 269 ? -23.037 -3.925 19.256 1 78.4 268 GLU A N 1
ATOM 2025 C CA . GLU A 1 269 ? -21.698 -3.656 18.726 1 77.09 268 GLU A CA 1
ATOM 2026 C C . GLU A 1 269 ? -21.825 -2.87 17.428 1 75.58 268 GLU A C 1
ATOM 2027 O O . GLU A 1 269 ? -21.127 -1.874 17.236 1 75.33 268 GLU A O 1
ATOM 2033 N N . HIS A 1 270 ? -22.751 -3.326 16.545 1 74.53 269 HIS A N 1
ATOM 2034 C CA . HIS A 1 270 ? -23.076 -2.706 15.266 1 73.67 269 HIS A CA 1
ATOM 2035 C C . HIS A 1 270 ? -23.453 -1.229 15.48 1 72.63 269 HIS A C 1
ATOM 2036 O O . HIS A 1 270 ? -22.824 -0.363 14.886 1 72.49 269 HIS A O 1
ATOM 2043 N N . PHE A 1 271 ? -24.432 -0.939 16.352 1 71.75 270 PHE A N 1
ATOM 2044 C CA . PHE A 1 271 ? -24.839 0.435 16.599 1 71.46 270 PHE A CA 1
ATOM 2045 C C . PHE A 1 271 ? -23.695 1.301 17.106 1 69.69 270 PHE A C 1
ATOM 2046 O O . PHE A 1 271 ? -23.476 2.391 16.586 1 70.01 270 PHE A O 1
ATOM 2054 N N . ILE A 1 272 ? -22.989 0.828 18.115 1 67.7 271 ILE A N 1
ATOM 2055 C CA . ILE A 1 272 ? -21.957 1.607 18.742 1 66.72 271 ILE A CA 1
ATOM 2056 C C . ILE A 1 272 ? -20.814 1.894 17.797 1 66.2 271 ILE A C 1
ATOM 2057 O O . ILE A 1 272 ? -20.381 3.05 17.721 1 66.87 271 ILE A O 1
ATOM 2062 N N . GLN A 1 273 ? -20.349 0.883 17.053 1 64.83 272 GLN A N 1
ATOM 2063 C CA . GLN A 1 273 ? -19.215 1.091 16.149 1 64.38 272 GLN A CA 1
ATOM 2064 C C . GLN A 1 273 ? -19.552 2.047 15.001 1 64.66 272 GLN A C 1
ATOM 2065 O O . GLN A 1 273 ? -18.761 2.938 14.662 1 64.02 272 GLN A O 1
ATOM 2071 N N . ASN A 1 274 ? -20.762 1.888 14.446 1 65.26 273 ASN A N 1
ATOM 2072 C CA . ASN A 1 274 ? -21.245 2.73 13.368 1 66.35 273 ASN A CA 1
ATOM 2073 C C . ASN A 1 274 ? -21.551 4.165 13.817 1 67.18 273 ASN A C 1
ATOM 2074 O O . ASN A 1 274 ? -21.405 5.085 13.019 1 67.11 273 ASN A O 1
ATOM 2079 N N . THR A 1 275 ? -21.889 4.355 15.106 1 67.58 274 THR A N 1
ATOM 2080 C CA . THR A 1 275 ? -22.121 5.656 15.7 1 68.19 274 THR A CA 1
ATOM 2081 C C . THR A 1 275 ? -20.827 6.396 15.886 1 69.04 274 THR A C 1
ATOM 2082 O O . THR A 1 275 ? -20.794 7.588 15.621 1 69.99 274 THR A O 1
ATOM 2086 N N . LEU A 1 276 ? -19.745 5.713 16.261 1 68.96 275 LEU A N 1
ATOM 2087 C CA . LEU A 1 276 ? -18.446 6.372 16.376 1 69.89 275 LEU A CA 1
ATOM 2088 C C . LEU A 1 276 ? -17.986 6.866 14.996 1 70.89 275 LEU A C 1
ATOM 2089 O O . LEU A 1 276 ? -17.511 7.987 14.886 1 71.25 275 LEU A O 1
ATOM 2094 N N . ALA A 1 277 ? -18.195 6.056 13.94 1 71.41 276 ALA A N 1
ATOM 2095 C CA . ALA A 1 277 ? -17.865 6.42 12.554 1 72 276 ALA A CA 1
ATOM 2096 C C . ALA A 1 277 ? -18.655 7.656 12.117 1 71.84 276 ALA A C 1
ATOM 2097 O O . ALA A 1 277 ? -18.083 8.555 11.509 1 71.81 276 ALA A O 1
ATOM 2099 N N . ALA A 1 278 ? -19.964 7.701 12.416 1 71.6 277 ALA A N 1
ATOM 2100 C CA . ALA A 1 278 ? -20.803 8.831 12.063 1 72.11 277 ALA A CA 1
ATOM 2101 C C . ALA A 1 278 ? -20.299 10.091 12.809 1 73.38 277 ALA A C 1
ATOM 2102 O O . ALA A 1 278 ? -20.028 11.113 12.161 1 73.76 277 ALA A O 1
ATOM 2104 N N . ALA A 1 279 ? -20.055 9.964 14.145 1 73.37 278 ALA A N 1
ATOM 2105 C CA . ALA A 1 279 ? -19.571 11.044 14.989 1 73.41 278 ALA A CA 1
ATOM 2106 C C . ALA A 1 279 ? -18.251 11.591 14.47 1 73.44 278 ALA A C 1
ATOM 2107 O O . ALA A 1 279 ? -18.169 12.779 14.177 1 73.59 278 ALA A O 1
ATOM 2109 N N . ALA A 1 280 ? -17.267 10.728 14.223 1 73.77 279 ALA A N 1
ATOM 2110 C CA . ALA A 1 280 ? -15.972 11.131 13.699 1 75.18 279 ALA A CA 1
ATOM 2111 C C . ALA A 1 280 ? -16.086 11.973 12.413 1 76.68 279 ALA A C 1
ATOM 2112 O O . ALA A 1 280 ? -15.441 13.012 12.313 1 77.02 279 ALA A O 1
ATOM 2114 N N . ALA A 1 281 ? -16.944 11.562 11.468 1 77.35 280 ALA A N 1
ATOM 2115 C CA . ALA A 1 281 ? -17.138 12.279 10.217 1 78.35 280 ALA A CA 1
ATOM 2116 C C . ALA A 1 281 ? -17.792 13.645 10.457 1 79.76 280 ALA A C 1
ATOM 2117 O O . ALA A 1 281 ? -17.357 14.643 9.868 1 79.46 280 ALA A O 1
ATOM 2119 N N . CYS A 1 282 ? -18.802 13.696 11.365 1 80.85 281 CYS A N 1
ATOM 2120 C CA . CYS A 1 282 ? -19.519 14.928 11.732 1 82.14 281 CYS A CA 1
ATOM 2121 C C . CYS A 1 282 ? -18.622 15.965 12.382 1 83.46 281 CYS A C 1
ATOM 2122 O O . CYS A 1 282 ? -18.839 17.159 12.192 1 83.4 281 CYS A O 1
ATOM 2125 N N . LEU A 1 283 ? -17.593 15.522 13.118 1 84.36 282 LEU A N 1
ATOM 2126 C CA . LEU A 1 283 ? -16.631 16.452 13.692 1 85.79 282 LEU A CA 1
ATOM 2127 C C . LEU A 1 283 ? -15.844 17.125 12.565 1 87.08 282 LEU A C 1
ATOM 2128 O O . LEU A 1 283 ? -15.65 18.339 12.609 1 87.55 282 LEU A O 1
ATOM 2133 N N . GLU A 1 284 ? -15.495 16.363 11.512 1 87.57 283 GLU A N 1
ATOM 2134 C CA . GLU A 1 284 ? -14.809 16.88 10.334 1 88.7 283 GLU A CA 1
ATOM 2135 C C . GLU A 1 284 ? -15.671 17.848 9.521 1 89.16 283 GLU A C 1
ATOM 2136 O O . GLU A 1 284 ? -15.147 18.805 8.95 1 89.22 283 GLU A O 1
ATOM 2142 N N . LEU A 1 285 ? -16.985 17.635 9.51 1 89.25 284 LEU A N 1
ATOM 2143 C CA . LEU A 1 285 ? -17.889 18.577 8.855 1 90.14 284 LEU A CA 1
ATOM 2144 C C . LEU A 1 285 ? -18.141 19.856 9.716 1 91.08 284 LEU A C 1
ATOM 2145 O O . LEU A 1 285 ? -19.002 20.667 9.366 1 91.28 284 LEU A O 1
ATOM 2150 N N . GLY A 1 286 ? -17.41 20.005 10.825 1 91.41 285 GLY A N 1
ATOM 2151 C CA . GLY A 1 286 ? -17.51 21.132 11.737 1 92.33 285 GLY A CA 1
ATOM 2152 C C . GLY A 1 286 ? -18.743 21.141 12.613 1 93.33 285 GLY A C 1
ATOM 2153 O O . GLY A 1 286 ? -19.291 22.21 12.882 1 93.84 285 GLY A O 1
ATOM 2154 N N . PHE A 1 287 ? -19.205 19.971 13.058 1 93.57 286 PHE A N 1
ATOM 2155 C CA . PHE A 1 287 ? -20.365 19.904 13.95 1 94.22 286 PHE A CA 1
ATOM 2156 C C . PHE A 1 287 ? -19.877 19.75 15.383 1 94.66 286 PHE A C 1
ATOM 2157 O O . PHE A 1 287 ? -18.828 19.142 15.631 1 94.56 286 PHE A O 1
ATOM 2165 N N . SER A 1 288 ? -20.62 20.329 16.328 1 94.83 287 SER A N 1
ATOM 2166 C CA . SER A 1 288 ? -20.22 20.287 17.73 1 95.12 287 SER A CA 1
ATOM 2167 C C . SER A 1 288 ? -20.586 18.967 18.369 1 94.6 287 SER A C 1
ATOM 2168 O O . SER A 1 288 ? -21.623 18.397 18.031 1 94.72 287 SER A O 1
ATOM 2171 N N . PRO A 1 289 ? -19.811 18.507 19.369 1 93.78 288 PRO A N 1
ATOM 2172 C CA . PRO A 1 289 ? -20.186 17.271 20.066 1 93.21 288 PRO A CA 1
ATOM 2173 C C . PRO A 1 289 ? -21.585 17.327 20.699 1 92.93 288 PRO A C 1
ATOM 2174 O O . PRO A 1 289 ? -22.16 16.282 20.968 1 92.66 288 PRO A O 1
ATOM 2178 N N . GLU A 1 290 ? -22.161 18.527 20.88 1 93 289 GLU A N 1
ATOM 2179 C CA . GLU A 1 290 ? -23.518 18.649 21.406 1 93.75 289 GLU A CA 1
ATOM 2180 C C . GLU A 1 290 ? -24.552 18.37 20.307 1 94.07 289 GLU A C 1
ATOM 2181 O O . GLU A 1 290 ? -25.591 17.768 20.581 1 94.13 289 GLU A O 1
ATOM 2187 N N . ASP A 1 291 ? -24.259 18.788 19.066 1 94.06 290 ASP A N 1
ATOM 2188 C CA . ASP A 1 291 ? -25.078 18.521 17.881 1 94.56 290 ASP A CA 1
ATOM 2189 C C . ASP A 1 291 ? -25.134 16.997 17.661 1 93.5 290 ASP A C 1
ATOM 2190 O O . ASP A 1 291 ? -26.193 16.452 17.352 1 93.44 290 ASP A O 1
ATOM 2195 N N . ILE A 1 292 ? -23.978 16.323 17.826 1 92.6 291 ILE A N 1
ATOM 2196 C CA . ILE A 1 292 ? -23.829 14.886 17.693 1 92.55 291 ILE A CA 1
ATOM 2197 C C . ILE A 1 292 ? -24.595 14.166 18.802 1 92.25 291 ILE A C 1
ATOM 2198 O O . ILE A 1 292 ? -25.401 13.286 18.507 1 91.94 291 ILE A O 1
ATOM 2203 N N . ARG A 1 293 ? -24.405 14.589 20.069 1 92.08 292 ARG A N 1
ATOM 2204 C CA . ARG A 1 293 ? -25.1 14.031 21.234 1 92.21 292 ARG A CA 1
ATOM 2205 C C . ARG A 1 293 ? -26.603 14.081 21.052 1 92.67 292 ARG A C 1
ATOM 2206 O O . ARG A 1 293 ? -27.299 13.122 21.358 1 92.39 292 ARG A O 1
ATOM 2208 N N . MET A 1 294 ? -27.094 15.181 20.499 1 93.61 293 MET A N 1
ATOM 2209 C CA . MET A 1 294 ? -28.51 15.368 20.237 1 95.09 293 MET A CA 1
ATOM 2210 C C . MET A 1 294 ? -29.017 14.444 19.129 1 95.13 293 MET A C 1
ATOM 2211 O O . MET A 1 294 ? -30.109 13.883 19.239 1 95.12 293 MET A O 1
ATOM 2216 N N . GLY A 1 295 ? -28.209 14.285 18.085 1 94.87 294 GLY A N 1
ATOM 2217 C CA . GLY A 1 295 ? -28.523 13.413 16.96 1 94.9 294 GLY A CA 1
ATOM 2218 C C . GLY A 1 295 ? -28.631 11.966 17.397 1 94.59 294 GLY A C 1
ATOM 2219 O O . GLY A 1 295 ? -29.67 11.334 17.2 1 94.57 294 GLY A O 1
ATOM 2220 N N . VAL A 1 296 ? -27.585 11.457 18.066 1 94.22 295 VAL A N 1
ATOM 2221 C CA . VAL A 1 296 ? -27.529 10.085 18.571 1 94.45 295 VAL A CA 1
ATOM 2222 C C . VAL A 1 296 ? -28.733 9.732 19.439 1 94.65 295 VAL A C 1
ATOM 2223 O O . VAL A 1 296 ? -29.344 8.69 19.239 1 94.89 295 VAL A O 1
ATOM 2227 N N . LYS A 1 297 ? -29.095 10.605 20.379 1 94.54 296 LYS A N 1
ATOM 2228 C CA . LYS A 1 297 ? -30.221 10.355 21.275 1 94.92 296 LYS A CA 1
ATOM 2229 C C . LYS A 1 297 ? -31.581 10.399 20.565 1 95.06 296 LYS A C 1
ATOM 2230 O O . LYS A 1 297 ? -32.513 9.723 20.991 1 95.05 296 LYS A O 1
ATOM 2236 N N . THR A 1 298 ? -31.671 11.136 19.449 1 95.09 297 THR A N 1
ATOM 2237 C CA . THR A 1 298 ? -32.881 11.268 18.617 1 95.32 297 THR A CA 1
ATOM 2238 C C . THR A 1 298 ? -32.96 10.164 17.507 1 94.86 297 THR A C 1
ATOM 2239 O O . THR A 1 298 ? -33.989 10.026 16.836 1 95.17 297 THR A O 1
ATOM 2243 N N . TYR A 1 299 ? -31.878 9.389 17.316 1 93.72 298 TYR A N 1
ATOM 2244 C CA . TYR A 1 299 ? -31.778 8.384 16.262 1 93.08 298 TYR A CA 1
ATOM 2245 C C . TYR A 1 299 ? -32.815 7.25 16.286 1 91.82 298 TYR A C 1
ATOM 2246 O O . TYR A 1 299 ? -32.984 6.595 17.301 1 92.17 298 TYR A O 1
ATOM 2255 N N . ARG A 1 300 ? -33.36 6.895 15.11 1 90.49 299 ARG A N 1
ATOM 2256 C CA . ARG A 1 300 ? -34.268 5.756 14.909 1 89.67 299 ARG A CA 1
ATOM 2257 C C . ARG A 1 300 ? -33.615 4.744 13.913 1 87.74 299 ARG A C 1
ATOM 2258 O O . ARG A 1 300 ? -33.265 5.108 12.793 1 87.98 299 ARG A O 1
ATOM 2266 N N . PRO A 1 301 ? -33.409 3.481 14.322 1 85.52 300 PRO A N 1
ATOM 2267 C CA . PRO A 1 301 ? -32.689 2.53 13.471 1 83.99 300 PRO A CA 1
ATOM 2268 C C . PRO A 1 301 ? -33.414 1.982 12.262 1 82.06 300 PRO A C 1
ATOM 2269 O O . PRO A 1 301 ? -34.64 2.007 12.182 1 82.15 300 PRO A O 1
ATOM 2273 N N . LEU A 1 302 ? -32.628 1.451 11.327 1 80.16 301 LEU A N 1
ATOM 2274 C CA . LEU A 1 302 ? -33.179 0.847 10.131 1 79.13 301 LEU A CA 1
ATOM 2275 C C . LEU A 1 302 ? -33.847 -0.483 10.493 1 77.79 301 LEU A C 1
ATOM 2276 O O . LEU A 1 302 ? -33.522 -1.094 11.518 1 78.18 301 LEU A O 1
ATOM 2281 N N . LYS A 1 303 ? -34.778 -0.948 9.652 1 76.11 302 LYS A N 1
ATOM 2282 C CA . LYS A 1 303 ? -35.471 -2.211 9.887 1 75.32 302 LYS A CA 1
ATOM 2283 C C . LYS A 1 303 ? -34.471 -3.385 10.038 1 74.57 302 LYS A C 1
ATOM 2284 O O . LYS A 1 303 ? -33.436 -3.399 9.36 1 75.33 302 LYS A O 1
ATOM 2290 N N . ARG A 1 304 ? -34.763 -4.323 10.957 1 72.49 303 ARG A N 1
ATOM 2291 C CA . ARG A 1 304 ? -33.969 -5.516 11.198 1 70.91 303 ARG A CA 1
ATOM 2292 C C . ARG A 1 304 ? -32.495 -5.237 11.571 1 69.63 303 ARG A C 1
ATOM 2293 O O . ARG A 1 304 ? -31.611 -6.007 11.206 1 69.15 303 ARG A O 1
ATOM 2301 N N . ARG A 1 305 ? -32.239 -4.157 12.317 1 68.89 304 ARG A N 1
ATOM 2302 C CA . ARG A 1 305 ? -30.894 -3.875 12.798 1 68.65 304 ARG A CA 1
ATOM 2303 C C . ARG A 1 305 ? -31.001 -4.077 14.283 1 70.03 304 ARG A C 1
ATOM 2304 O O . ARG A 1 305 ? -31.339 -3.137 14.998 1 70.87 304 ARG A O 1
ATOM 2312 N N . PHE A 1 306 ? -30.857 -5.323 14.747 1 70.09 305 PHE A N 1
ATOM 2313 C CA . PHE A 1 306 ? -31.019 -5.684 16.164 1 70.48 305 PHE A CA 1
ATOM 2314 C C . PHE A 1 306 ? -32.367 -5.212 16.707 1 69.83 305 PHE A C 1
ATOM 2315 O O . PHE A 1 306 ? -32.458 -4.711 17.825 1 69.84 305 PHE A O 1
ATOM 2323 N N . SER A 1 307 ? -33.4 -5.33 15.888 1 69.4 306 SER A N 1
ATOM 2324 C CA . SER A 1 307 ? -34.714 -4.828 16.245 1 69.9 306 SER A CA 1
ATOM 2325 C C . SER A 1 307 ? -35.457 -5.68 17.29 1 69.49 306 SER A C 1
ATOM 2326 O O . SER A 1 307 ? -35.719 -6.848 17.056 1 69.17 306 SER A O 1
ATOM 2329 N N . VAL A 1 308 ? -35.798 -5.077 18.445 1 69.49 307 VAL A N 1
ATOM 2330 C CA . VAL A 1 308 ? -36.531 -5.783 19.484 1 70.32 307 VAL A CA 1
ATOM 2331 C C . VAL A 1 308 ? -38.015 -5.889 19.11 1 71.33 307 VAL A C 1
ATOM 2332 O O . VAL A 1 308 ? -38.718 -4.884 19.016 1 71.61 307 VAL A O 1
ATOM 2336 N N . LEU A 1 309 ? -38.457 -7.097 18.826 1 71.58 308 LEU A N 1
ATOM 2337 C CA . LEU A 1 309 ? -39.826 -7.373 18.442 1 72.9 308 LEU A CA 1
ATOM 2338 C C . LEU A 1 309 ? -40.673 -7.765 19.63 1 74.75 308 LEU A C 1
ATOM 2339 O O . LEU A 1 309 ? -41.876 -7.514 19.626 1 75.07 308 LEU A O 1
ATOM 2344 N N . MET A 1 310 ? -40.081 -8.458 20.605 1 75.71 309 MET A N 1
ATOM 2345 C CA . MET A 1 310 ? -40.832 -8.971 21.731 1 76.99 309 MET A CA 1
ATOM 2346 C C . MET A 1 310 ? -40.084 -8.894 23.022 1 77.61 309 MET A C 1
ATOM 2347 O O . MET A 1 310 ? -38.861 -8.915 23.051 1 77.85 309 MET A O 1
ATOM 2352 N N . THR A 1 311 ? -40.839 -8.836 24.102 1 77.84 310 THR A N 1
ATOM 2353 C CA . THR A 1 311 ? -40.331 -8.832 25.456 1 78.21 310 THR A CA 1
ATOM 2354 C C . THR A 1 311 ? -40.889 -10.095 26.111 1 77.99 310 THR A C 1
ATOM 2355 O O . THR A 1 311 ? -41.972 -10.56 25.75 1 77.91 310 THR A O 1
ATOM 2359 N N . GLU A 1 312 ? -40.109 -10.701 27 1 77.96 311 GLU A N 1
ATOM 2360 C CA . GLU A 1 312 ? -40.404 -11.971 27.684 1 78.51 311 GLU A CA 1
ATOM 2361 C C . GLU A 1 312 ? -41.241 -12.986 26.852 1 77.47 311 GLU A C 1
ATOM 2362 O O . GLU A 1 312 ? -42.472 -13.028 26.947 1 77.8 311 GLU A O 1
ATOM 2368 N N . PRO A 1 313 ? -40.578 -13.78 25.992 1 75.83 312 PRO A N 1
ATOM 2369 C CA . PRO A 1 313 ? -39.122 -13.834 25.774 1 74.05 312 PRO A CA 1
ATOM 2370 C C . PRO A 1 313 ? -38.618 -12.744 24.854 1 72.29 312 PRO A C 1
ATOM 2371 O O . PRO A 1 313 ? -39.37 -12.23 24.032 1 72.3 312 PRO A O 1
ATOM 2375 N N . LEU A 1 314 ? -37.372 -12.327 25.058 1 71.08 313 LEU A N 1
ATOM 2376 C CA . LEU A 1 314 ? -36.784 -11.273 24.24 1 70.54 313 LEU A CA 1
ATOM 2377 C C . LEU A 1 314 ? -36.631 -11.768 22.798 1 69.92 313 LEU A C 1
ATOM 2378 O O . LEU A 1 314 ? -36.013 -12.804 22.59 1 69.92 313 LEU A O 1
ATOM 2383 N N . VAL A 1 315 ? -37.242 -11.086 21.814 1 68.93 314 VAL A N 1
ATOM 2384 C CA . VAL A 1 315 ? -37.116 -11.512 20.417 1 68.32 314 VAL A CA 1
ATOM 2385 C C . VAL A 1 315 ? -36.394 -10.463 19.604 1 67.59 314 VAL A C 1
ATOM 2386 O O . VAL A 1 315 ? -36.892 -9.361 19.477 1 67.97 314 VAL A O 1
ATOM 2390 N N . ILE A 1 316 ? -35.188 -10.769 19.123 1 66.76 315 ILE A N 1
ATOM 2391 C CA . ILE A 1 316 ? -34.357 -9.827 18.37 1 66.75 315 ILE A CA 1
ATOM 2392 C C . ILE A 1 316 ? -34.267 -10.22 16.908 1 66.46 315 ILE A C 1
ATOM 2393 O O . ILE A 1 316 ? -34.025 -11.378 16.602 1 66.56 315 ILE A O 1
ATOM 2398 N N . ASP A 1 317 ? -34.495 -9.263 16.009 1 66.18 316 ASP A N 1
ATOM 2399 C CA . ASP A 1 317 ? -34.488 -9.487 14.567 1 66.42 316 ASP A CA 1
ATOM 2400 C C . ASP A 1 317 ? -33.299 -8.771 13.956 1 64.88 316 ASP A C 1
ATOM 2401 O O . ASP A 1 317 ? -33.285 -7.544 13.939 1 63.99 316 ASP A O 1
ATOM 2406 N N . ASP A 1 318 ? -32.263 -9.525 13.554 1 64.84 317 ASP A N 1
ATOM 2407 C CA . ASP A 1 318 ? -31.096 -8.902 12.938 1 65.81 317 ASP A CA 1
ATOM 2408 C C . ASP A 1 318 ? -30.833 -9.445 11.523 1 65.2 317 ASP A C 1
ATOM 2409 O O . ASP A 1 318 ? -31.028 -10.624 11.244 1 65.45 317 ASP A O 1
ATOM 2414 N N . PHE A 1 319 ? -30.413 -8.552 10.633 1 64.2 318 PHE A N 1
ATOM 2415 C CA . PHE A 1 319 ? -30.164 -8.86 9.241 1 63.96 318 PHE A CA 1
ATOM 2416 C C . PHE A 1 319 ? -28.714 -9.365 8.976 1 64.2 318 PHE A C 1
ATOM 2417 O O . PHE A 1 319 ? -28.21 -9.228 7.854 1 64.71 318 PHE A O 1
ATOM 2425 N N . ALA A 1 320 ? -28.059 -9.993 9.983 1 63.15 319 ALA A N 1
ATOM 2426 C CA . ALA A 1 320 ? -26.718 -10.534 9.787 1 62.57 319 ALA A CA 1
ATOM 2427 C C . ALA A 1 320 ? -26.729 -11.593 8.669 1 62.39 319 ALA A C 1
ATOM 2428 O O . ALA A 1 320 ? -27.472 -12.579 8.718 1 62.68 319 ALA A O 1
ATOM 2430 N N . HIS A 1 321 ? -25.992 -11.31 7.611 1 61.5 320 HIS A N 1
ATOM 2431 C CA . HIS A 1 321 ? -25.952 -12.167 6.436 1 61 320 HIS A CA 1
ATOM 2432 C C . HIS A 1 321 ? -24.52 -12.629 6.089 1 60.13 320 HIS A C 1
ATOM 2433 O O . HIS A 1 321 ? -24.346 -13.389 5.136 1 60.38 320 HIS A O 1
ATOM 2440 N N . ASN A 1 322 ? -23.501 -12.187 6.842 1 58.95 321 ASN A N 1
ATOM 2441 C CA . ASN A 1 322 ? -22.114 -12.587 6.585 1 58.38 321 ASN A CA 1
ATOM 2442 C C . ASN A 1 322 ? -21.421 -13.044 7.912 1 57.05 321 ASN A C 1
ATOM 2443 O O . ASN A 1 322 ? -21.982 -12.854 8.979 1 56.91 321 ASN A O 1
ATOM 2448 N N . PRO A 1 323 ? -20.242 -13.691 7.87 1 56.33 322 PRO A N 1
ATOM 2449 C CA . PRO A 1 323 ? -19.607 -14.163 9.116 1 55.57 322 PRO A CA 1
ATOM 2450 C C . PRO A 1 323 ? -19.332 -13.1 10.191 1 55.23 322 PRO A C 1
ATOM 2451 O O . PRO A 1 323 ? -19.746 -13.302 11.313 1 55.42 322 PRO A O 1
ATOM 2455 N N . SER A 1 324 ? -18.64 -11.997 9.883 1 54.95 323 SER A N 1
ATOM 2456 C CA . SER A 1 324 ? -18.335 -10.968 10.89 1 55.01 323 SER A CA 1
ATOM 2457 C C . SER A 1 324 ? -19.608 -10.369 11.495 1 55.33 323 SER A C 1
ATOM 2458 O O . SER A 1 324 ? -19.651 -10.085 12.692 1 56.11 323 SER A O 1
ATOM 2461 N N . GLY A 1 325 ? -20.638 -10.224 10.668 1 54.28 324 GLY A N 1
ATOM 2462 C CA . GLY A 1 325 ? -21.932 -9.731 11.086 1 53.71 324 GLY A CA 1
ATOM 2463 C C . GLY A 1 325 ? -22.562 -10.7 12.048 1 53.35 324 GLY A C 1
ATOM 2464 O O . GLY A 1 325 ? -22.888 -10.309 13.166 1 54.59 324 GLY A O 1
ATOM 2465 N N . ILE A 1 326 ? -22.653 -11.984 11.664 1 52.03 325 ILE A N 1
ATOM 2466 C CA . ILE A 1 326 ? -23.178 -13.044 12.527 1 51.67 325 ILE A CA 1
ATOM 2467 C C . ILE A 1 326 ? -22.439 -13.082 13.9 1 52.2 325 ILE A C 1
ATOM 2468 O O . ILE A 1 326 ? -23.096 -12.996 14.947 1 52.92 325 ILE A O 1
ATOM 2473 N N . ARG A 1 327 ? -21.087 -13.109 13.892 1 51.26 326 ARG A N 1
ATOM 2474 C CA . ARG A 1 327 ? -20.286 -13.109 15.106 1 51.33 326 ARG A CA 1
ATOM 2475 C C . ARG A 1 327 ? -20.606 -11.936 15.987 1 51.18 326 ARG A C 1
ATOM 2476 O O . ARG A 1 327 ? -20.871 -12.154 17.171 1 51.42 326 ARG A O 1
ATOM 2484 N N . PHE A 1 328 ? -20.699 -10.711 15.402 1 50.91 327 PHE A N 1
ATOM 2485 C CA . PHE A 1 328 ? -21.041 -9.485 16.148 1 50.81 327 PHE A CA 1
ATOM 2486 C C . PHE A 1 328 ? -22.434 -9.577 16.782 1 51.85 327 PHE A C 1
ATOM 2487 O O . PHE A 1 328 ? -22.572 -9.371 17.995 1 52.38 327 PHE A O 1
ATOM 2489 N N . THR A 1 329 ? -23.45 -9.954 15.984 1 51.19 328 THR A N 1
ATOM 2490 C CA . THR A 1 329 ? -24.815 -10.051 16.476 1 51.22 328 THR A CA 1
ATOM 2491 C C . THR A 1 329 ? -24.942 -11.024 17.616 1 50.99 328 THR A C 1
ATOM 2492 O O . THR A 1 329 ? -25.602 -10.692 18.58 1 50.89 328 THR A O 1
ATOM 2496 N N . VAL A 1 330 ? -24.293 -12.211 17.525 1 51.03 329 VAL A N 1
ATOM 2497 C CA . VAL A 1 330 ? -24.347 -13.242 18.571 1 51.12 329 VAL A CA 1
ATOM 2498 C C . VAL A 1 330 ? -23.689 -12.722 19.844 1 51.93 329 VAL A C 1
ATOM 2499 O O . VAL A 1 330 ? -24.27 -12.89 20.904 1 52.35 329 VAL A O 1
ATOM 2503 N N . ARG A 1 331 ? -22.537 -12.008 19.746 1 51.94 330 ARG A N 1
ATOM 2504 C CA . ARG A 1 331 ? -21.879 -11.443 20.932 1 52.47 330 ARG A CA 1
ATOM 2505 C C . ARG A 1 331 ? -22.831 -10.449 21.654 1 54.92 330 ARG A C 1
ATOM 2506 O O . ARG A 1 331 ? -22.933 -10.471 22.88 1 55.71 330 ARG A O 1
ATOM 2514 N N . SER A 1 332 ? -23.529 -9.59 20.885 1 56.06 331 SER A N 1
ATOM 2515 C CA . SER A 1 332 ? -24.484 -8.595 21.398 1 57.23 331 SER A CA 1
ATOM 2516 C C . SER A 1 332 ? -25.694 -9.27 22.052 1 59.57 331 SER A C 1
ATOM 2517 O O . SER A 1 332 ? -26.215 -8.775 23.048 1 60.52 331 SER A O 1
ATOM 2520 N N . ALA A 1 333 ? -26.118 -10.407 21.517 1 60.48 332 ALA A N 1
ATOM 2521 C CA . ALA A 1 333 ? -27.243 -11.163 22.055 1 62.29 332 ALA A CA 1
ATOM 2522 C C . ALA A 1 333 ? -26.856 -11.917 23.328 1 63.58 332 ALA A C 1
ATOM 2523 O O . ALA A 1 333 ? -27.652 -12.026 24.264 1 64 332 ALA A O 1
ATOM 2525 N N . ALA A 1 334 ? -25.636 -12.421 23.364 1 64.06 333 ALA A N 1
ATOM 2526 C CA . ALA A 1 334 ? -25.125 -13.135 24.514 1 65.52 333 ALA A CA 1
ATOM 2527 C C . ALA A 1 334 ? -24.828 -12.203 25.682 1 67.55 333 ALA A C 1
ATOM 2528 O O . ALA A 1 334 ? -24.781 -12.669 26.813 1 68.4 333 ALA A O 1
ATOM 2530 N N . ALA A 1 335 ? -24.606 -10.907 25.433 1 68.21 334 ALA A N 1
ATOM 2531 C CA . ALA A 1 335 ? -24.269 -9.961 26.496 1 69.25 334 ALA A CA 1
ATOM 2532 C C . ALA A 1 335 ? -25.312 -9.844 27.616 1 69.42 334 ALA A C 1
ATOM 2533 O O . ALA A 1 335 ? -24.944 -9.885 28.78 1 69.66 334 ALA A O 1
ATOM 2535 N N . ASN A 1 336 ? -26.58 -9.722 27.286 1 69.32 335 ASN A N 1
ATOM 2536 C CA . ASN A 1 336 ? -27.633 -9.588 28.288 1 70.26 335 ASN A CA 1
ATOM 2537 C C . ASN A 1 336 ? -28.45 -10.883 28.386 1 69.18 335 ASN A C 1
ATOM 2538 O O . ASN A 1 336 ? -29.675 -10.836 28.459 1 69.14 335 ASN A O 1
ATOM 2543 N N . LEU A 1 337 ? -27.773 -12.033 28.391 1 68.1 336 LEU A N 1
ATOM 2544 C CA . 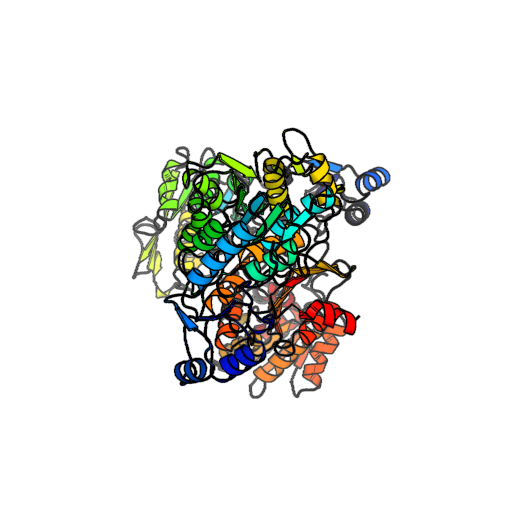LEU A 1 337 ? -28.455 -13.316 28.394 1 67.92 336 LEU A CA 1
ATOM 2545 C C . LEU A 1 337 ? -28.846 -13.829 29.79 1 67.88 336 LEU A C 1
ATOM 2546 O O . LEU A 1 337 ? -27.994 -13.994 30.663 1 68.05 336 LEU A O 1
ATOM 2551 N N . ARG A 1 338 ? -30.153 -14.083 29.985 1 67.27 337 ARG A N 1
ATOM 2552 C CA . ARG A 1 338 ? -30.702 -14.56 31.256 1 67.32 337 ARG A CA 1
ATOM 2553 C C . ARG A 1 338 ? -31.066 -16.041 31.262 1 66.95 337 ARG A C 1
ATOM 2554 O O . ARG A 1 338 ? -31.224 -16.632 32.333 1 67.67 337 ARG A O 1
ATOM 2562 N N . GLY A 1 339 ? -31.267 -16.617 30.093 1 65.69 338 GLY A N 1
ATOM 2563 C CA . GLY A 1 339 ? -31.633 -18.019 29.991 1 64.69 338 GLY A CA 1
ATOM 2564 C C . GLY A 1 339 ? -31.008 -18.657 28.781 1 63.28 338 GLY A C 1
ATOM 2565 O O . GLY A 1 339 ? -29.811 -18.491 28.522 1 63.76 338 GLY A O 1
ATOM 2566 N N . ARG A 1 340 ? -31.821 -19.371 28.021 1 61.38 339 ARG A N 1
ATOM 2567 C CA . ARG A 1 340 ? -31.353 -20.032 26.814 1 60.23 339 ARG A CA 1
ATOM 2568 C C . ARG A 1 340 ? -31.429 -19.103 25.598 1 59.65 339 ARG A C 1
ATOM 2569 O O . ARG A 1 340 ? -32.294 -18.229 25.533 1 59.79 339 ARG A O 1
ATOM 2577 N N . LEU A 1 341 ? -30.501 -19.269 24.655 1 58.43 340 LEU A N 1
ATOM 2578 C CA . LEU A 1 341 ? -30.483 -18.474 23.443 1 57.89 340 LEU A CA 1
ATOM 2579 C C . LEU A 1 341 ? -31.007 -19.352 22.345 1 57.24 340 LEU A C 1
ATOM 2580 O O . LEU A 1 341 ? -30.472 -20.421 22.115 1 57.07 340 LEU A O 1
ATOM 2585 N N . TRP A 1 342 ? -32.088 -18.948 21.708 1 56.99 341 TRP A N 1
ATOM 2586 C CA . TRP A 1 342 ? -32.67 -19.706 20.613 1 57.42 341 TRP A CA 1
ATOM 2587 C C . TRP A 1 342 ? -32.323 -18.936 19.349 1 56.36 341 TRP A C 1
ATOM 2588 O O . TRP A 1 342 ? -32.719 -17.777 19.218 1 55.53 341 TRP A O 1
ATOM 2599 N N . VAL A 1 343 ? -31.535 -19.544 18.449 1 55.42 342 VAL A N 1
ATOM 2600 C CA . VAL A 1 343 ? -31.124 -18.859 17.232 1 54.98 342 VAL A CA 1
ATOM 2601 C C . VAL A 1 343 ? -31.829 -19.433 16.044 1 54.06 342 VAL A C 1
ATOM 2602 O O . VAL A 1 343 ? -31.692 -20.614 15.79 1 53.38 342 VAL A O 1
ATOM 2606 N N . VAL A 1 344 ? -32.607 -18.613 15.322 1 54.54 343 VAL A N 1
ATOM 2607 C CA . VAL A 1 344 ? -33.297 -19.069 14.11 1 55.77 343 VAL A CA 1
ATOM 2608 C C . VAL A 1 344 ? -32.593 -18.43 12.946 1 56.32 343 VAL A C 1
ATOM 2609 O O . VAL A 1 344 ? -32.646 -17.213 12.809 1 56.63 343 VAL A O 1
ATOM 2613 N N . ASN A 1 345 ? -31.885 -19.221 12.147 1 56.35 344 ASN A N 1
ATOM 2614 C CA . ASN A 1 345 ? -31.113 -18.667 11.048 1 57.25 344 ASN A CA 1
ATOM 2615 C C . ASN A 1 345 ? -31.628 -19.14 9.714 1 58.7 344 ASN A C 1
ATOM 2616 O O . ASN A 1 345 ? -31.846 -20.336 9.534 1 58.85 344 ASN A O 1
ATOM 2621 N N . ALA A 1 346 ? -31.782 -18.204 8.763 1 59.49 345 ALA A N 1
ATOM 2622 C CA . ALA A 1 346 ? -32.272 -18.537 7.423 1 60.65 345 ALA A CA 1
ATOM 2623 C C . ALA A 1 346 ? -31.145 -18.6 6.385 1 60.97 345 ALA A C 1
ATOM 2624 O O . ALA A 1 346 ? -30.556 -17.555 6.067 1 61.29 345 ALA A O 1
ATOM 2626 N N . ILE A 1 347 ? -30.886 -19.823 5.829 1 60.15 346 ILE A N 1
ATOM 2627 C CA . ILE A 1 347 ? -29.881 -20.099 4.79 1 60 346 ILE A CA 1
ATOM 2628 C C . ILE A 1 347 ? -30.048 -19.111 3.633 1 60.32 346 ILE A C 1
ATOM 2629 O O . ILE A 1 347 ? -31.18 -18.855 3.242 1 60.77 346 ILE A O 1
ATOM 2634 N N . ARG A 1 348 ? -28.959 -18.491 3.144 1 60.09 347 ARG A N 1
ATOM 2635 C CA . ARG A 1 348 ? -29.07 -17.501 2.066 1 60.16 347 ARG A CA 1
ATOM 2636 C C . ARG A 1 348 ? -29.341 -18.14 0.715 1 61.41 347 ARG A C 1
ATOM 2637 O O . ARG A 1 348 ? -28.425 -18.459 -0.03 1 61.01 347 ARG A O 1
ATOM 2645 N N . GLY A 1 349 ? -30.616 -18.314 0.418 1 62.59 348 GLY A N 1
ATOM 2646 C CA . GLY A 1 349 ? -31.069 -18.901 -0.83 1 63.74 348 GLY A CA 1
ATOM 2647 C C . GLY A 1 349 ? -30.537 -18.228 -2.078 1 64.47 348 GLY A C 1
ATOM 2648 O O . GLY A 1 349 ? -30.431 -16.993 -2.157 1 64.63 348 GLY A O 1
ATOM 2649 N N . SER A 1 350 ? -30.174 -19.082 -3.045 1 64.35 349 SER A N 1
ATOM 2650 C CA . SER A 1 350 ? -29.65 -18.736 -4.348 1 64.38 349 SER A CA 1
ATOM 2651 C C . SER A 1 350 ? -28.429 -17.821 -4.283 1 64.83 349 SER A C 1
ATOM 2652 O O . SER A 1 350 ? -28.213 -17.004 -5.18 1 65.24 349 SER A O 1
ATOM 2655 N N . ARG A 1 351 ? -27.591 -17.998 -3.243 1 64.3 350 ARG A N 1
ATOM 2656 C CA . ARG A 1 351 ? -26.363 -17.208 -3.105 1 63.94 350 ARG A CA 1
ATOM 2657 C C . ARG A 1 351 ? -25.071 -18.024 -3.198 1 63.8 350 ARG A C 1
ATOM 2658 O O . ARG A 1 351 ? -24.01 -17.508 -2.898 1 64.12 350 ARG A O 1
ATOM 2666 N N . GLY A 1 352 ? -25.158 -19.276 -3.62 1 63.78 351 GLY A N 1
ATOM 2667 C CA . GLY A 1 352 ? -23.989 -20.133 -3.762 1 64.21 351 GLY A CA 1
ATOM 2668 C C . GLY A 1 352 ? -23.661 -20.891 -2.498 1 64.6 351 GLY A C 1
ATOM 2669 O O . GLY A 1 352 ? -24.169 -20.553 -1.426 1 65.5 351 GLY A O 1
ATOM 2670 N N . GLU A 1 353 ? -22.807 -21.915 -2.597 1 63.86 352 GLU A N 1
ATOM 2671 C CA . GLU A 1 353 ? -22.453 -22.704 -1.426 1 63.95 352 GLU A CA 1
ATOM 2672 C C . GLU A 1 353 ? -21.426 -22.017 -0.538 1 62.36 352 GLU A C 1
ATOM 2673 O O . GLU A 1 353 ? -21.441 -22.242 0.666 1 62.47 352 GLU A O 1
ATOM 2679 N N . ASP A 1 354 ? -20.503 -21.236 -1.126 1 60.6 353 ASP A N 1
ATOM 2680 C CA . ASP A 1 354 ? -19.427 -20.599 -0.377 1 59.65 353 ASP A CA 1
ATOM 2681 C C . ASP A 1 354 ? -19.906 -19.657 0.736 1 57.08 353 ASP A C 1
ATOM 2682 O O . ASP A 1 354 ? -19.382 -19.775 1.842 1 56.99 353 ASP A O 1
ATOM 2687 N N . ILE A 1 355 ? -20.889 -18.756 0.501 1 54.51 354 ILE A N 1
ATOM 2688 C CA . ILE A 1 355 ? -21.365 -17.897 1.596 1 52.06 354 ILE A CA 1
ATOM 2689 C C . ILE A 1 355 ? -22.056 -18.735 2.673 1 50.97 354 ILE A C 1
ATOM 2690 O O . ILE A 1 355 ? -21.839 -18.518 3.87 1 50.64 354 ILE A O 1
ATOM 2695 N N . ASN A 1 356 ? -22.809 -19.748 2.248 1 50.23 355 ASN A N 1
ATOM 2696 C CA . ASN A 1 356 ? -23.544 -20.571 3.17 1 50.48 355 ASN A CA 1
ATOM 2697 C C . ASN A 1 356 ? -22.643 -21.431 4.028 1 51.37 355 ASN A C 1
ATOM 2698 O O . ASN A 1 356 ? -22.965 -21.631 5.194 1 52.23 355 ASN A O 1
ATOM 2703 N N . VAL A 1 357 ? -21.48 -21.838 3.522 1 51.18 356 VAL A N 1
ATOM 2704 C CA . VAL A 1 357 ? -20.539 -22.597 4.335 1 51.34 356 VAL A CA 1
ATOM 2705 C C . VAL A 1 357 ? -19.866 -21.68 5.339 1 51.76 356 VAL A C 1
ATOM 2706 O O . VAL A 1 357 ? -19.734 -22.062 6.504 1 51.66 356 VAL A O 1
ATOM 2710 N N . MET A 1 358 ? -19.478 -20.455 4.9 1 51.92 357 MET A N 1
ATOM 2711 C CA . MET A 1 358 ? -18.806 -19.478 5.753 1 52.16 357 MET A CA 1
ATOM 2712 C C . MET A 1 358 ? -19.695 -19.034 6.889 1 51.7 357 MET A C 1
ATOM 2713 O O . MET A 1 358 ? -19.206 -18.803 7.987 1 51.4 357 MET A O 1
ATOM 2718 N N . ASN A 1 359 ? -20.996 -18.89 6.628 1 51.49 358 ASN A N 1
ATOM 2719 C CA . ASN A 1 359 ? -21.952 -18.457 7.638 1 51.41 358 ASN A CA 1
ATOM 2720 C C . ASN A 1 359 ? -22.235 -19.561 8.602 1 50.59 358 ASN A C 1
ATOM 2721 O O . ASN A 1 359 ? -22.344 -19.29 9.792 1 51.1 358 ASN A O 1
ATOM 2726 N N . ALA A 1 360 ? -22.364 -20.81 8.108 1 49.36 359 ALA A N 1
ATOM 2727 C CA . ALA A 1 360 ? -22.609 -21.981 8.951 1 48.11 359 ALA A CA 1
ATOM 2728 C C . ALA A 1 360 ? -21.438 -22.152 9.939 1 46.76 359 ALA A C 1
ATOM 2729 O O . ALA A 1 360 ? -21.659 -22.356 11.125 1 46.05 359 ALA A O 1
ATOM 2731 N N . ALA A 1 361 ? -20.209 -21.971 9.459 1 46.44 360 ALA A N 1
ATOM 2732 C CA . ALA A 1 361 ? -19.013 -22.045 10.288 1 46.58 360 ALA A CA 1
ATOM 2733 C C . ALA A 1 361 ? -19.018 -20.955 11.367 1 46.54 360 ALA A C 1
ATOM 2734 O O . ALA A 1 361 ? -18.829 -21.276 12.533 1 46.63 360 ALA A O 1
ATOM 2736 N N . ALA A 1 362 ? -19.315 -19.693 10.998 1 46.22 361 ALA A N 1
ATOM 2737 C CA . ALA A 1 362 ? -19.386 -18.573 11.924 1 46.49 361 ALA A CA 1
ATOM 2738 C C . ALA A 1 362 ? -20.467 -18.778 12.963 1 47.64 361 ALA A C 1
ATOM 2739 O O . ALA A 1 362 ? -20.278 -18.402 14.115 1 47.93 361 ALA A O 1
ATOM 2741 N N . LEU A 1 363 ? -21.605 -19.358 12.572 1 48.25 362 LEU A N 1
ATOM 2742 C CA . LEU A 1 363 ? -22.686 -19.621 13.495 1 49.6 362 LEU A CA 1
ATOM 2743 C C . LEU A 1 363 ? -22.249 -20.633 14.55 1 51.37 362 LEU A C 1
ATOM 2744 O O . LEU A 1 363 ? -22.479 -20.428 15.736 1 52.26 362 LEU A O 1
ATOM 2749 N N . ALA A 1 364 ? -21.591 -21.71 14.12 1 51.72 363 ALA A N 1
ATOM 2750 C CA . ALA A 1 364 ? -21.134 -22.755 15.004 1 52.46 363 ALA A CA 1
ATOM 2751 C C . ALA A 1 364 ? -20.144 -22.223 16.043 1 54.48 363 ALA A C 1
ATOM 2752 O O . ALA A 1 364 ? -20.298 -22.515 17.228 1 54.59 363 ALA A O 1
ATOM 2754 N N . ASP A 1 365 ? -19.168 -21.403 15.619 1 56 364 ASP A N 1
ATOM 2755 C CA . ASP A 1 365 ? -18.188 -20.839 16.546 1 57.78 364 ASP A CA 1
ATOM 2756 C C . ASP A 1 365 ? -18.853 -19.904 17.544 1 58.64 364 ASP A C 1
ATOM 2757 O O . ASP A 1 365 ? -18.704 -20.099 18.741 1 59.43 364 ASP A O 1
ATOM 2762 N N . SER A 1 366 ? -19.618 -18.928 17.078 1 58.81 365 SER A N 1
ATOM 2763 C CA . SER A 1 366 ? -20.29 -17.983 17.959 1 59.95 365 SER A CA 1
ATOM 2764 C C . SER A 1 366 ? -21.196 -18.643 18.995 1 60.48 365 SER A C 1
ATOM 2765 O O . SER A 1 366 ? -21.339 -18.133 20.105 1 60.52 365 SER A O 1
ATOM 2768 N N . LEU A 1 367 ? -21.76 -19.798 18.666 1 61.13 366 LEU A N 1
ATOM 2769 C CA . LEU A 1 367 ? -22.649 -20.509 19.586 1 62.24 366 LEU A CA 1
ATOM 2770 C C . LEU A 1 367 ? -21.962 -21.492 20.548 1 63.34 366 LEU A C 1
ATOM 2771 O O . LEU A 1 367 ? -22.606 -21.906 21.505 1 63.38 366 LEU A O 1
ATOM 2776 N N . ARG A 1 368 ? -20.708 -21.904 20.295 1 64.17 367 ARG A N 1
ATOM 2777 C CA . ARG A 1 368 ? -20.03 -22.836 21.203 1 65.7 367 ARG A CA 1
ATOM 2778 C C . ARG A 1 368 ? -19.734 -22.165 22.555 1 65.75 367 ARG A C 1
ATOM 2779 O O . ARG A 1 368 ? -19.368 -20.988 22.623 1 65.38 367 ARG A O 1
ATOM 2787 N N . GLY A 1 369 ? -19.98 -22.913 23.621 1 65.73 368 GLY A N 1
ATOM 2788 C CA . GLY A 1 369 ? -19.822 -22.408 24.978 1 66.18 368 GLY A CA 1
ATOM 2789 C C . GLY A 1 369 ? -21.014 -21.6 25.472 1 66.19 368 GLY A C 1
ATOM 2790 O O . GLY A 1 369 ? -20.918 -20.875 26.466 1 66.99 368 GLY A O 1
ATOM 2791 N N . LEU A 1 370 ? -22.149 -21.701 24.785 1 64.89 369 LEU A N 1
ATOM 2792 C CA . LEU A 1 370 ? -23.357 -20.972 25.151 1 63.85 369 LEU A CA 1
ATOM 2793 C C . LEU A 1 370 ? -24.504 -21.961 25.388 1 63.81 369 LEU A C 1
ATOM 2794 O O . LEU A 1 370 ? -24.534 -23.05 24.805 1 64.16 369 LEU A O 1
ATOM 2799 N N . ASN A 1 371 ? -25.481 -21.558 26.197 1 63.08 370 ASN A N 1
ATOM 2800 C CA . ASN A 1 371 ? -26.683 -22.361 26.41 1 62.79 370 ASN A CA 1
ATOM 2801 C C . ASN A 1 371 ? -27.548 -21.946 25.217 1 61.15 370 ASN A C 1
ATOM 2802 O O . ASN A 1 371 ? -28.302 -20.966 25.305 1 61.75 370 ASN A O 1
ATOM 2807 N N . ALA A 1 372 ? -27.359 -22.614 24.076 1 58.99 371 ALA A N 1
ATOM 2808 C CA . ALA A 1 372 ? -28.043 -22.222 22.86 1 57.84 371 ALA A CA 1
ATOM 2809 C C . ALA A 1 372 ? -28.519 -23.365 21.981 1 57.57 371 ALA A C 1
ATOM 2810 O O . ALA A 1 372 ? -27.897 -24.429 21.914 1 57.59 371 ALA A O 1
ATOM 2812 N N . GLU A 1 373 ? -29.634 -23.125 21.286 1 57.16 372 GLU A N 1
ATOM 2813 C CA . GLU A 1 373 ? -30.212 -24.074 20.349 1 57.18 372 GLU A CA 1
ATOM 2814 C C . GLU A 1 373 ? -30.284 -23.427 18.98 1 56.26 372 GLU A C 1
ATOM 2815 O O . GLU A 1 373 ? -30.619 -22.247 18.874 1 56.84 372 GLU A O 1
ATOM 2821 N N . LEU A 1 374 ? -29.931 -24.16 17.943 1 55.01 373 LEU A N 1
ATOM 2822 C CA . LEU A 1 374 ? -29.925 -23.599 16.597 1 54.79 373 LEU A CA 1
ATOM 2823 C C . LEU A 1 374 ? -30.98 -24.201 15.69 1 54.8 373 LEU A C 1
ATOM 2824 O O . LEU A 1 374 ? -31.005 -25.412 15.468 1 54.88 373 LEU A O 1
ATOM 2829 N N . ILE A 1 375 ? -31.875 -23.358 15.177 1 54.43 374 ILE A N 1
ATOM 2830 C CA . ILE A 1 375 ? -32.907 -23.8 14.252 1 54.64 374 ILE A CA 1
ATOM 2831 C C . ILE A 1 375 ? -32.572 -23.199 12.934 1 54.01 374 ILE A C 1
ATOM 2832 O O . ILE A 1 375 ? -32.495 -21.988 12.817 1 53.44 374 ILE A O 1
ATOM 2837 N N . VAL A 1 376 ? -32.293 -24.032 11.964 1 54.68 375 VAL A N 1
ATOM 2838 C CA . VAL A 1 376 ? -31.918 -23.573 10.635 1 55.88 375 VAL A CA 1
ATOM 2839 C C . VAL A 1 376 ? -33.124 -23.702 9.738 1 57.02 375 VAL A C 1
ATOM 2840 O O . VAL A 1 376 ? -33.766 -24.753 9.736 1 57.45 375 VAL A O 1
ATOM 2844 N N . THR A 1 377 ? -33.472 -22.637 9.02 1 57.51 376 THR A N 1
ATOM 2845 C CA . THR A 1 377 ? -34.646 -22.68 8.155 1 58.94 376 THR A CA 1
ATOM 2846 C C . THR A 1 377 ? -34.322 -22.419 6.691 1 60.16 376 THR A C 1
ATOM 2847 O O . THR A 1 377 ? -33.388 -21.692 6.355 1 59.88 376 THR A O 1
ATOM 2851 N N . SER A 1 378 ? -35.101 -23.031 5.823 1 61.5 377 SER A N 1
ATOM 2852 C CA . SER A 1 378 ? -35.005 -22.791 4.389 1 63.35 377 SER A CA 1
ATOM 2853 C C . SER A 1 378 ? -35.966 -21.66 3.974 1 65.78 377 SER A C 1
ATOM 2854 O O . SER A 1 378 ? -35.771 -21.067 2.915 1 66.27 377 SER A O 1
ATOM 2857 N N . SER A 1 379 ? -37.014 -21.382 4.798 1 67 378 SER A N 1
ATOM 2858 C CA . SER A 1 379 ? -38.047 -20.376 4.572 1 68.69 378 SER A CA 1
ATOM 2859 C C . SER A 1 379 ? -38.712 -20.55 3.21 1 71.01 378 SER A C 1
ATOM 2860 O O . SER A 1 379 ? -39.092 -19.566 2.586 1 70.85 378 SER A O 1
ATOM 2863 N N . SER A 1 380 ? -38.847 -21.804 2.751 1 73.07 379 SER A N 1
ATOM 2864 C CA . SER A 1 380 ? -39.416 -22.137 1.444 1 75.91 379 SER A CA 1
ATOM 2865 C C . SER A 1 380 ? -40.842 -21.615 1.242 1 78.84 379 SER A C 1
ATOM 2866 O O . SER A 1 380 ? -41.255 -21.364 0.105 1 79.5 379 SER A O 1
ATOM 2869 N N . ASP A 1 381 ? -41.577 -21.433 2.341 1 79.92 380 ASP A N 1
ATOM 2870 C CA . ASP A 1 381 ? -42.933 -20.915 2.32 1 81.19 380 ASP A CA 1
ATOM 2871 C C . ASP A 1 381 ? -42.991 -19.393 2.115 1 81.21 380 ASP A C 1
ATOM 2872 O O . ASP A 1 381 ? -44.04 -18.887 1.736 1 81.45 380 ASP A O 1
ATOM 2877 N N . VAL A 1 382 ? -41.905 -18.655 2.4 1 81.09 381 VAL A N 1
ATOM 2878 C CA . VAL A 1 382 ? -41.939 -17.192 2.321 1 81.59 381 VAL A CA 1
ATOM 2879 C C . VAL A 1 382 ? -40.952 -16.564 1.351 1 81.81 381 VAL A C 1
ATOM 2880 O O . VAL A 1 382 ? -40.882 -15.332 1.305 1 81.63 381 VAL A O 1
ATOM 2884 N N . VAL A 1 383 ? -40.18 -17.366 0.6 1 82.22 382 VAL A N 1
ATOM 2885 C CA . VAL A 1 383 ? -39.22 -16.77 -0.334 1 83.18 382 VAL A CA 1
ATOM 2886 C C . VAL A 1 383 ? -39.664 -16.89 -1.773 1 84.29 382 VAL A C 1
ATOM 2887 O O . VAL A 1 383 ? -40.35 -17.851 -2.15 1 84.11 382 VAL A O 1
ATOM 2891 N N . ASP A 1 384 ? -39.256 -15.893 -2.575 1 85.02 383 ASP A N 1
ATOM 2892 C CA . ASP A 1 384 ? -39.461 -15.87 -4.015 1 86.33 383 ASP A CA 1
ATOM 2893 C C . ASP A 1 384 ? -38.359 -16.719 -4.7 1 87.47 383 ASP A C 1
ATOM 2894 O O . ASP A 1 384 ? -37.435 -17.19 -4.023 1 88.21 383 ASP A O 1
ATOM 2899 N N . GLU A 1 385 ? -38.463 -16.954 -6.02 1 87.37 384 GLU A N 1
ATOM 2900 C CA . GLU A 1 385 ? -37.488 -17.789 -6.719 1 87.52 384 GLU A CA 1
ATOM 2901 C C . GLU A 1 385 ? -36.077 -17.212 -6.738 1 86.77 384 GLU A C 1
ATOM 2902 O O . GLU A 1 385 ? -35.118 -17.989 -6.73 1 86.72 384 GLU A O 1
ATOM 2908 N N . GLN A 1 386 ? -35.931 -15.87 -6.689 1 85.91 385 GLN A N 1
ATOM 2909 C CA . GLN A 1 386 ? -34.598 -15.25 -6.632 1 85.82 385 GLN A CA 1
ATOM 2910 C C . GLN A 1 386 ? -33.836 -15.565 -5.327 1 85.17 385 GLN A C 1
ATOM 2911 O O . GLN A 1 386 ? -32.617 -15.385 -5.272 1 85.3 385 GLN A O 1
ATOM 2917 N N . ASN A 1 387 ? -34.561 -16.009 -4.273 1 83.97 386 ASN A N 1
ATOM 2918 C CA . ASN A 1 387 ? -33.999 -16.332 -2.965 1 82.68 386 ASN A CA 1
ATOM 2919 C C . ASN A 1 387 ? -34.339 -17.745 -2.499 1 81.72 386 ASN A C 1
ATOM 2920 O O . ASN A 1 387 ? -34.351 -18.006 -1.301 1 82.32 386 ASN A O 1
ATOM 2925 N N . ARG A 1 388 ? -34.595 -18.661 -3.438 1 80.07 387 ARG A N 1
ATOM 2926 C CA . ARG A 1 388 ? -34.92 -20.051 -3.131 1 79.13 387 ARG A CA 1
ATOM 2927 C C . ARG A 1 388 ? -33.679 -20.823 -2.695 1 77.18 387 ARG A C 1
ATOM 2928 O O . ARG A 1 388 ? -32.659 -20.762 -3.379 1 77.06 387 ARG A O 1
ATOM 2936 N N . VAL A 1 389 ? -33.762 -21.555 -1.567 1 75.65 388 VAL A N 1
ATOM 2937 C CA . VAL A 1 389 ? -32.631 -22.365 -1.099 1 74.56 388 VAL A CA 1
ATOM 2938 C C . VAL A 1 389 ? -32.48 -23.626 -1.954 1 73.43 388 VAL A C 1
ATOM 2939 O O . VAL A 1 389 ? -33.352 -24.493 -1.947 1 73.11 388 VAL A O 1
ATOM 2943 N N . LEU A 1 390 ? -31.377 -23.723 -2.694 1 72.64 389 LEU A N 1
ATOM 2944 C CA . LEU A 1 390 ? -31.141 -24.875 -3.56 1 72.21 389 LEU A CA 1
ATOM 2945 C C . LEU A 1 390 ? -30.613 -26.082 -2.773 1 72.27 389 LEU A C 1
ATOM 2946 O O . LEU A 1 390 ? -30.017 -25.911 -1.711 1 72.33 389 LEU A O 1
ATOM 2951 N N . GLU A 1 391 ? -30.848 -27.299 -3.28 1 72.17 390 GLU A N 1
ATOM 2952 C CA . GLU A 1 391 ? -30.413 -28.518 -2.608 1 72.7 390 GLU A CA 1
ATOM 2953 C C . GLU A 1 391 ? -28.936 -28.524 -2.189 1 72.11 390 GLU A C 1
ATOM 2954 O O . GLU A 1 391 ? -28.626 -28.825 -1.034 1 72.05 390 GLU A O 1
ATOM 2960 N N . ASN A 1 392 ? -28.047 -28.173 -3.122 1 71.26 391 ASN A N 1
ATOM 2961 C CA . ASN A 1 392 ? -26.61 -28.142 -2.892 1 71.23 391 ASN A CA 1
ATOM 2962 C C . ASN A 1 392 ? -26.232 -27.147 -1.8 1 70.47 391 ASN A C 1
ATOM 2963 O O . ASN A 1 392 ? -25.274 -27.388 -1.065 1 70.7 391 ASN A O 1
ATOM 2968 N N . GLU A 1 393 ? -26.982 -26.031 -1.698 1 69.22 392 GLU A N 1
ATOM 2969 C CA . GLU A 1 393 ? -26.752 -24.992 -0.702 1 68.17 392 GLU A CA 1
ATOM 2970 C C . GLU A 1 393 ? -27.176 -25.469 0.669 1 66.25 392 GLU A C 1
ATOM 2971 O O . GLU A 1 393 ? -26.472 -25.204 1.633 1 65.9 392 GLU A O 1
ATOM 2977 N N . ARG A 1 394 ? -28.315 -26.17 0.763 1 65.14 393 ARG A N 1
ATOM 2978 C CA . ARG A 1 394 ? -28.787 -26.674 2.046 1 65.08 393 ARG A CA 1
ATOM 2979 C C . ARG A 1 394 ? -27.814 -27.714 2.597 1 64.15 393 ARG A C 1
ATOM 2980 O O . ARG A 1 394 ? -27.492 -27.702 3.784 1 64.14 393 ARG A O 1
ATOM 2988 N N . ARG A 1 395 ? -27.362 -28.62 1.738 1 63.57 394 ARG A N 1
ATOM 2989 C CA . ARG A 1 395 ? -26.439 -29.667 2.138 1 63.4 394 ARG A CA 1
ATOM 2990 C C . ARG A 1 395 ? -25.074 -29.105 2.523 1 61.68 394 ARG A C 1
ATOM 2991 O O . ARG A 1 395 ? -24.437 -29.641 3.42 1 61.69 394 ARG A O 1
ATOM 2999 N N . ALA A 1 396 ? -24.629 -28.024 1.869 1 60.4 395 ALA A N 1
ATOM 3000 C CA . ALA A 1 396 ? -23.355 -27.399 2.202 1 59.92 395 ALA A CA 1
ATOM 3001 C C . ALA A 1 396 ? -23.46 -26.761 3.596 1 59.58 395 ALA A C 1
ATOM 3002 O O . ALA A 1 396 ? -22.576 -26.956 4.422 1 59.98 395 ALA A O 1
ATOM 3004 N N . PHE A 1 397 ? -24.568 -26.047 3.87 1 58.43 396 PHE A N 1
ATOM 3005 C CA . PHE A 1 397 ? -24.792 -25.355 5.128 1 57.33 396 PHE A CA 1
ATOM 3006 C C . PHE A 1 397 ? -24.883 -26.371 6.249 1 56.87 396 PHE A C 1
ATOM 3007 O O . PHE A 1 397 ? -24.159 -26.267 7.238 1 57.48 396 PHE A O 1
ATOM 3015 N N . LEU A 1 398 ? -25.759 -27.369 6.098 1 55.46 397 LEU A N 1
ATOM 3016 C CA . LEU A 1 398 ? -25.945 -28.376 7.131 1 54.02 397 LEU A CA 1
ATOM 3017 C C . LEU A 1 398 ? -24.75 -29.289 7.297 1 53.85 397 LEU A C 1
ATOM 3018 O O . LEU A 1 398 ? -24.542 -29.795 8.387 1 53.9 397 LEU A O 1
ATOM 3023 N N . GLY A 1 399 ? -23.918 -29.408 6.261 1 53.77 398 GLY A N 1
ATOM 3024 C CA . GLY A 1 399 ? -22.692 -30.191 6.301 1 53.77 398 GLY A CA 1
ATOM 3025 C C . GLY A 1 399 ? -21.744 -29.661 7.349 1 53.98 398 GLY A C 1
ATOM 3026 O O . GLY A 1 399 ? -21.244 -30.41 8.186 1 53.66 398 GLY A O 1
ATOM 3027 N N . VAL A 1 400 ? -21.564 -28.347 7.365 1 54.44 399 VAL A N 1
ATOM 3028 C CA . VAL A 1 400 ? -20.692 -27.697 8.329 1 55.1 399 VAL A CA 1
ATOM 3029 C C . VAL A 1 400 ? -21.164 -27.937 9.79 1 56.2 399 VAL A C 1
ATOM 3030 O O . VAL A 1 400 ? -20.347 -28.257 10.666 1 56.64 399 VAL A O 1
ATOM 3034 N N . LEU A 1 401 ? -22.484 -27.837 10.037 1 55.83 400 LEU A N 1
ATOM 3035 C CA . LEU A 1 401 ? -23.026 -28.079 11.368 1 55.76 400 LEU A CA 1
ATOM 3036 C C . LEU A 1 401 ? -22.899 -29.543 11.791 1 56.94 400 LEU A C 1
ATOM 3037 O O . LEU A 1 401 ? -22.785 -29.832 12.982 1 57.46 400 LEU A O 1
ATOM 3042 N N . ASP A 1 402 ? -22.944 -30.467 10.821 1 57.59 401 ASP A N 1
ATOM 3043 C CA . ASP A 1 402 ? -22.805 -31.905 11.056 1 58.8 401 ASP A CA 1
ATOM 3044 C C . ASP A 1 402 ? -21.348 -32.171 11.434 1 59.22 401 ASP A C 1
ATOM 3045 O O . ASP A 1 402 ? -21.072 -32.756 12.477 1 59.29 401 ASP A O 1
ATOM 3050 N N . GLU A 1 403 ? -20.412 -31.694 10.605 1 59.1 402 GLU A N 1
ATOM 3051 C CA . GLU A 1 403 ? -18.989 -31.874 10.811 1 59.36 402 GLU A CA 1
ATOM 3052 C C . GLU A 1 403 ? -18.549 -31.31 12.159 1 58.6 402 GLU A C 1
ATOM 3053 O O . GLU A 1 403 ? -17.789 -31.951 12.884 1 58.99 402 GLU A O 1
ATOM 3059 N N . ARG A 1 404 ? -19.096 -30.158 12.527 1 57.5 403 ARG A N 1
ATOM 3060 C CA . ARG A 1 404 ? -18.745 -29.519 13.768 1 57.56 403 ARG A CA 1
ATOM 3061 C C . ARG A 1 404 ? -19.45 -30.061 14.982 1 56.44 403 ARG A C 1
ATOM 3062 O O . ARG A 1 404 ? -18.886 -29.895 16.064 1 56.48 403 ARG A O 1
ATOM 3070 N N . GLY A 1 405 ? -20.624 -30.649 14.868 1 55.29 404 GLY A N 1
ATOM 3071 C CA . GLY A 1 405 ? -21.293 -31.194 16.049 1 54.29 404 GLY A CA 1
ATOM 3072 C C . GLY A 1 405 ? -22.143 -30.202 16.809 1 53.18 404 GLY A C 1
ATOM 3073 O O . GLY A 1 405 ? -22.543 -30.456 17.941 1 53.32 404 GLY A O 1
ATOM 3074 N N . ALA A 1 406 ? -22.44 -29.078 16.192 1 52.42 405 ALA A N 1
ATOM 3075 C CA . ALA A 1 406 ? -23.374 -28.071 16.665 1 52.64 405 ALA A CA 1
ATOM 3076 C C . ALA A 1 406 ? -24.762 -28.711 16.795 1 53.46 405 ALA A C 1
ATOM 3077 O O . ALA A 1 406 ? -25.182 -29.504 15.926 1 53.9 405 ALA A O 1
ATOM 3079 N N . SER A 1 407 ? -25.456 -28.399 17.896 1 53.57 406 SER A N 1
ATOM 3080 C CA . SER A 1 407 ? -26.797 -28.92 18.105 1 54.75 406 SER A CA 1
ATOM 3081 C C . SER A 1 407 ? -27.784 -28.079 17.281 1 54.74 406 SER A C 1
ATOM 3082 O O . SER A 1 407 ? -27.964 -26.874 17.546 1 54.44 406 SER A O 1
ATOM 3085 N N . TYR A 1 408 ? -28.387 -28.711 16.248 1 54.3 407 TYR A N 1
ATOM 3086 C CA . TYR A 1 408 ? -29.292 -27.99 15.374 1 54.5 407 TYR A CA 1
ATOM 3087 C C . TYR A 1 408 ? -30.483 -28.82 14.904 1 55.5 407 TYR A C 1
ATOM 3088 O O . TYR A 1 408 ? -30.464 -30.041 14.98 1 55.97 407 TYR A O 1
ATOM 3097 N N . ILE A 1 409 ? -31.49 -28.154 14.352 1 55.89 408 ILE A N 1
ATOM 3098 C CA . ILE A 1 409 ? -32.6 -28.823 13.695 1 56.88 408 ILE A CA 1
ATOM 3099 C C . ILE A 1 409 ? -32.929 -28.044 12.437 1 57.28 408 ILE A C 1
ATOM 3100 O O . ILE A 1 409 ? -33.026 -26.816 12.499 1 56.6 408 ILE A O 1
ATOM 3105 N N . HIS A 1 410 ? -33.067 -28.743 11.287 1 58.16 409 HIS A N 1
ATOM 3106 C CA . HIS A 1 410 ? -33.475 -28.052 10.066 1 59.19 409 HIS A CA 1
ATOM 3107 C C . HIS A 1 410 ? -35.002 -28.073 9.964 1 60.63 409 HIS A C 1
ATOM 3108 O O . HIS A 1 410 ? -35.626 -29.127 10.116 1 61.08 409 HIS A O 1
ATOM 3115 N N . VAL A 1 411 ? -35.594 -26.907 9.75 1 61.34 410 VAL A N 1
ATOM 3116 C CA . VAL A 1 411 ? -37.032 -26.75 9.599 1 63.62 410 VAL A CA 1
ATOM 3117 C C . VAL A 1 411 ? -37.28 -26.027 8.273 1 65.61 410 VAL A C 1
ATOM 3118 O O . VAL A 1 411 ? -36.971 -24.841 8.148 1 65.64 410 VAL A O 1
ATOM 3122 N N . GLU A 1 412 ? -37.823 -26.741 7.289 1 66.71 411 GLU A N 1
ATOM 3123 C CA . GLU A 1 412 ? -38.083 -26.212 5.948 1 68.09 411 GLU A CA 1
ATOM 3124 C C . GLU A 1 412 ? -38.859 -24.872 5.881 1 68.71 411 GLU A C 1
ATOM 3125 O O . GLU A 1 412 ? -38.409 -23.948 5.2 1 68.43 411 GLU A O 1
ATOM 3131 N N . LYS A 1 413 ? -40.002 -24.762 6.576 1 69.27 412 LYS A N 1
ATOM 3132 C CA . LYS A 1 413 ? -40.791 -23.536 6.527 1 70.27 412 LYS A CA 1
ATOM 3133 C C . LYS A 1 413 ? -40.419 -22.56 7.639 1 70.67 412 LYS A C 1
ATOM 3134 O O . LYS A 1 413 ? -40.19 -22.981 8.765 1 71.14 412 LYS A O 1
ATOM 3140 N N . LEU A 1 414 ? -40.383 -21.258 7.332 1 70.58 413 LEU A N 1
ATOM 3141 C CA . LEU A 1 414 ? -40.094 -20.22 8.305 1 71.22 413 LEU A CA 1
ATOM 3142 C C . LEU A 1 414 ? -41.214 -20.154 9.327 1 73.54 413 LEU A C 1
ATOM 3143 O O . LEU A 1 414 ? -40.928 -20.029 10.512 1 74.43 413 LEU A O 1
ATOM 3148 N N . ARG A 1 415 ? -42.481 -20.268 8.895 1 74.44 414 ARG A N 1
ATOM 3149 C CA . ARG A 1 415 ? -43.61 -20.227 9.824 1 75.72 414 ARG A CA 1
ATOM 3150 C C . ARG A 1 415 ? -43.585 -21.395 10.819 1 75.77 414 ARG A C 1
ATOM 3151 O O . ARG A 1 415 ? -43.964 -21.215 11.977 1 76.13 414 ARG A O 1
ATOM 3159 N N . ASP A 1 416 ? -43.099 -22.569 10.393 1 75.55 415 ASP A N 1
ATOM 3160 C CA . ASP A 1 416 ? -42.996 -23.722 11.287 1 76.53 415 ASP A CA 1
ATOM 3161 C C . ASP A 1 416 ? -41.916 -23.424 12.337 1 77.41 415 ASP A C 1
ATOM 3162 O O . ASP A 1 416 ? -42.153 -23.592 13.531 1 77.95 415 ASP A O 1
ATOM 3167 N N . ALA A 1 417 ? -40.751 -22.907 11.894 1 77.21 416 ALA A N 1
ATOM 3168 C CA . ALA A 1 417 ? -39.624 -22.56 12.762 1 77.1 416 ALA A CA 1
ATOM 3169 C C . ALA A 1 417 ? -39.952 -21.488 13.789 1 76.42 416 ALA A C 1
ATOM 3170 O O . ALA A 1 417 ? -39.541 -21.61 14.936 1 76.18 416 ALA A O 1
ATOM 3172 N N . LEU A 1 418 ? -40.698 -20.453 13.396 1 76.26 417 LEU A N 1
ATOM 3173 C CA . LEU A 1 418 ? -41.068 -19.377 14.321 1 76.61 417 LEU A CA 1
ATOM 3174 C C . LEU A 1 418 ? -42.088 -19.846 15.357 1 77.14 417 LEU A C 1
ATOM 3175 O O . LEU A 1 418 ? -42.04 -19.408 16.507 1 77.15 417 LEU A O 1
ATOM 3180 N N . ARG A 1 419 ? -43.007 -20.741 14.95 1 77.38 418 ARG A N 1
ATOM 3181 C CA . ARG A 1 419 ? -43.994 -21.309 15.864 1 78.04 418 ARG A CA 1
ATOM 3182 C C . ARG A 1 419 ? -43.25 -22.205 16.874 1 77.33 418 ARG A C 1
ATOM 3183 O O . ARG A 1 419 ? -43.486 -22.111 18.077 1 77.11 418 ARG A O 1
ATOM 3191 N N . MET A 1 420 ? -42.327 -23.031 16.372 1 76.76 419 MET A N 1
ATOM 3192 C CA . MET A 1 420 ? -41.521 -23.936 17.163 1 76.83 419 MET A CA 1
ATOM 3193 C C . MET A 1 420 ? -40.724 -23.218 18.252 1 76.24 419 MET A C 1
ATOM 3194 O O . MET A 1 420 ? -40.719 -23.668 19.401 1 76.57 419 MET A O 1
ATOM 3199 N N . VAL A 1 421 ? -40.048 -22.132 17.897 1 75.29 420 VAL A N 1
ATOM 3200 C CA . VAL A 1 421 ? -39.202 -21.432 18.838 1 75.55 420 VAL A CA 1
ATOM 3201 C C . VAL A 1 421 ? -40.012 -20.676 19.897 1 75.87 420 VAL A C 1
ATOM 3202 O O . VAL A 1 421 ? -39.607 -20.647 21.056 1 76.34 420 VAL A O 1
ATOM 3206 N N . LEU A 1 422 ? -41.168 -20.127 19.53 1 75.76 421 LEU A N 1
ATOM 3207 C CA . LEU A 1 422 ? -41.999 -19.387 20.472 1 76.24 421 LEU A CA 1
ATOM 3208 C C . LEU A 1 422 ? -42.631 -20.3 21.527 1 77.58 421 LEU A C 1
ATOM 3209 O O . LEU A 1 422 ? -42.762 -19.898 22.685 1 77.87 421 LEU A O 1
ATOM 3214 N N . ASP A 1 423 ? -42.984 -21.535 21.143 1 78.06 422 ASP A N 1
ATOM 3215 C CA . ASP A 1 423 ? -43.561 -22.49 22.08 1 79.35 422 ASP A CA 1
ATOM 3216 C C . ASP A 1 423 ? -42.476 -22.974 23.037 1 79.03 422 ASP A C 1
ATOM 3217 O O . ASP A 1 423 ? -42.679 -22.933 24.242 1 79.86 422 ASP A O 1
ATOM 3222 N N . ALA A 1 424 ? -41.316 -23.398 22.51 1 77.8 423 ALA A N 1
ATOM 3223 C CA . ALA A 1 424 ? -40.2 -23.924 23.294 1 77.18 423 ALA A CA 1
ATOM 3224 C C . ALA A 1 424 ? -39.572 -22.958 24.294 1 76.5 423 ALA A C 1
ATOM 3225 O O . ALA A 1 424 ? -39.179 -23.378 25.388 1 76.69 423 ALA A O 1
ATOM 3227 N N . ALA A 1 425 ? -39.438 -21.682 23.92 1 75.48 424 ALA A N 1
ATOM 3228 C CA . ALA A 1 425 ? -38.808 -20.705 24.795 1 75.04 424 ALA A CA 1
ATOM 3229 C C . ALA A 1 425 ? -39.627 -20.375 26.058 1 74.94 424 ALA A C 1
ATOM 3230 O O . ALA A 1 425 ? -40.848 -20.546 26.078 1 75.26 424 ALA A O 1
ATOM 3232 N N . LYS A 1 426 ? -38.926 -19.935 27.113 1 74.13 425 LYS A N 1
ATOM 3233 C CA . LYS A 1 426 ? -39.448 -19.473 28.397 1 74.2 425 LYS A CA 1
ATOM 3234 C C . LYS A 1 426 ? -39.23 -17.952 28.462 1 74.1 425 LYS A C 1
ATOM 3235 O O . LYS A 1 426 ? -38.394 -17.439 27.723 1 74.62 425 LYS A O 1
ATOM 3241 N N . PRO A 1 427 ? -39.929 -17.205 29.34 1 73.35 426 PRO A N 1
ATOM 3242 C CA . PRO A 1 427 ? -39.773 -15.731 29.349 1 73.07 426 PRO A CA 1
ATOM 3243 C C . PRO A 1 427 ? -38.353 -15.164 29.536 1 72.44 426 PRO A C 1
ATOM 3244 O O . PRO A 1 427 ? -38.051 -14.104 28.986 1 72.39 426 PRO A O 1
ATOM 3248 N N . HIS A 1 428 ? -37.485 -15.843 30.29 1 71.77 427 HIS A N 1
ATOM 3249 C CA . HIS A 1 428 ? -36.097 -15.373 30.488 1 71.74 427 HIS A CA 1
ATOM 3250 C C . HIS A 1 428 ? -35.137 -15.718 29.307 1 70.12 427 HIS A C 1
ATOM 3251 O O . HIS A 1 428 ? -33.984 -15.258 29.265 1 69.46 427 HIS A O 1
ATOM 3258 N N . ASP A 1 429 ? -35.627 -16.526 28.351 1 68.75 428 ASP A N 1
ATOM 3259 C CA . ASP A 1 429 ? -34.87 -16.913 27.166 1 67.3 428 ASP A CA 1
ATOM 3260 C C . ASP A 1 429 ? -34.814 -15.756 26.144 1 65.59 428 ASP A C 1
ATOM 3261 O O . ASP A 1 429 ? -35.641 -14.839 26.175 1 65.46 428 ASP A O 1
ATOM 3266 N N . THR A 1 430 ? -33.833 -15.81 25.238 1 64.09 429 THR A N 1
ATOM 3267 C CA . THR A 1 430 ? -33.656 -14.813 24.182 1 63.22 429 THR A CA 1
ATOM 3268 C C . THR A 1 430 ? -33.716 -15.5 22.827 1 62.16 429 THR A C 1
ATOM 3269 O O . THR A 1 430 ? -32.999 -16.461 22.609 1 62.53 429 THR A O 1
ATOM 3273 N N . ILE A 1 431 ? -34.583 -15.035 21.929 1 60.8 430 ILE A N 1
ATOM 3274 C CA . ILE A 1 431 ? -34.689 -15.586 20.588 1 59.83 430 ILE A CA 1
ATOM 3275 C C . ILE A 1 431 ? -34.042 -14.609 19.635 1 58.77 430 ILE A C 1
ATOM 3276 O O . ILE A 1 431 ? -34.411 -13.448 19.611 1 58.6 430 ILE A O 1
ATOM 3281 N N . LEU A 1 432 ? -33.024 -15.056 18.907 1 57.73 431 LEU A N 1
ATOM 3282 C CA . LEU A 1 432 ? -32.293 -14.238 17.96 1 56.61 431 LEU A CA 1
ATOM 3283 C C . LEU A 1 432 ? -32.599 -14.75 16.565 1 56.55 431 LEU A C 1
ATOM 3284 O O . LEU A 1 432 ? -32.299 -15.894 16.259 1 56.64 431 LEU A O 1
ATOM 3289 N N . LEU A 1 433 ? -33.249 -13.927 15.74 1 56.52 432 LEU A N 1
ATOM 3290 C CA . LEU A 1 433 ? -33.624 -14.265 14.361 1 56.98 432 LEU A CA 1
ATOM 3291 C C . LEU A 1 433 ? -32.612 -13.636 13.393 1 56.83 432 LEU A C 1
ATOM 3292 O O . LEU A 1 433 ? -32.457 -12.404 13.352 1 57 432 LEU A O 1
ATOM 3297 N N . LEU A 1 434 ? -31.908 -14.488 12.648 1 56.18 433 LEU A N 1
ATOM 3298 C CA . LEU A 1 434 ? -30.911 -14.015 11.712 1 56.75 433 LEU A CA 1
ATOM 3299 C C . LEU A 1 434 ? -31.242 -14.353 10.274 1 58.25 433 LEU A C 1
ATOM 3300 O O . LEU A 1 434 ? -31.856 -15.382 9.993 1 57.99 433 LEU A O 1
ATOM 3305 N N . GLY A 1 435 ? -30.71 -13.553 9.369 1 59.76 434 GLY A N 1
ATOM 3306 C CA . GLY A 1 435 ? -30.847 -13.82 7.955 1 62.27 434 GLY A CA 1
ATOM 3307 C C . GLY A 1 435 ? -31.011 -12.588 7.108 1 65.02 434 GLY A C 1
ATOM 3308 O O . GLY A 1 435 ? -30.975 -11.46 7.596 1 65.17 434 GLY A O 1
ATOM 3309 N N . ALA A 1 436 ? -31.197 -12.813 5.825 1 66.97 435 ALA A N 1
ATOM 3310 C CA . ALA A 1 436 ? -31.432 -11.732 4.878 1 68.94 435 ALA A CA 1
ATOM 3311 C C . ALA A 1 436 ? -32.947 -11.854 4.36 1 70.28 435 ALA A C 1
ATOM 3312 O O . ALA A 1 436 ? -33.818 -11.919 5.23 1 69.99 435 ALA A O 1
ATOM 3314 N N . GLN A 1 437 ? -33.263 -11.95 3.042 1 71.53 436 GLN A N 1
ATOM 3315 C CA . GLN A 1 437 ? -34.599 -12.092 2.482 1 73.06 436 GLN A CA 1
ATOM 3316 C C . GLN A 1 437 ? -35.375 -13.256 3.114 1 74.17 436 GLN A C 1
ATOM 3317 O O . GLN A 1 437 ? -36.577 -13.15 3.324 1 74.62 436 GLN A O 1
ATOM 3323 N N . GLY A 1 438 ? -34.673 -14.326 3.454 1 74.58 437 GLY A N 1
ATOM 3324 C CA . GLY A 1 438 ? -35.275 -15.506 4.07 1 75.43 437 GLY A CA 1
ATOM 3325 C C . GLY A 1 438 ? -35.805 -15.282 5.472 1 75.81 437 GLY A C 1
ATOM 3326 O O . GLY A 1 438 ? -36.654 -16.038 5.955 1 75.51 437 GLY A O 1
ATOM 3327 N N . MET A 1 439 ? -35.306 -14.241 6.137 1 76.08 438 MET A N 1
ATOM 3328 C CA . MET A 1 439 ? -35.757 -13.888 7.477 1 76.75 438 MET A CA 1
ATOM 3329 C C . MET A 1 439 ? -36.518 -12.542 7.5 1 77.43 438 MET A C 1
ATOM 3330 O O . MET A 1 439 ? -37.028 -12.164 8.541 1 77.97 438 MET A O 1
ATOM 3335 N N . ASP A 1 440 ? -36.602 -11.822 6.372 1 77.42 439 ASP A N 1
ATOM 3336 C CA . ASP A 1 440 ? -37.336 -10.559 6.302 1 78.08 439 ASP A CA 1
ATOM 3337 C C . ASP A 1 440 ? -38.813 -10.7 6.78 1 79.08 439 ASP A C 1
ATOM 3338 O O . ASP A 1 440 ? -39.212 -9.949 7.681 1 79.86 439 ASP A O 1
ATOM 3343 N N . PRO A 1 441 ? -39.617 -11.682 6.293 1 78.48 440 PRO A N 1
ATOM 3344 C CA . PRO A 1 441 ? -41.012 -11.753 6.743 1 78.69 440 PRO A CA 1
ATOM 3345 C C . PRO A 1 441 ? -41.268 -12.286 8.138 1 80.17 440 PRO A C 1
ATOM 3346 O O . PRO A 1 441 ? -42.422 -12.565 8.44 1 80.52 440 PRO A O 1
ATOM 3350 N N . ALA A 1 442 ? -40.235 -12.443 8.983 1 80.86 441 ALA A N 1
ATOM 3351 C CA . ALA A 1 442 ? -40.435 -12.974 10.334 1 81.51 441 ALA A CA 1
ATOM 3352 C C . ALA A 1 442 ? -41.188 -12.011 11.227 1 82.06 441 ALA A C 1
ATOM 3353 O O . ALA A 1 442 ? -42.068 -12.443 11.964 1 82.33 441 ALA A O 1
ATOM 3355 N N . ALA A 1 443 ? -40.903 -10.707 11.132 1 82.29 442 ALA A N 1
ATOM 3356 C CA . ALA A 1 443 ? -41.62 -9.708 11.939 1 83.21 442 ALA A CA 1
ATOM 3357 C C . ALA A 1 443 ? -43.151 -9.776 11.71 1 84.1 442 ALA A C 1
ATOM 3358 O O . ALA A 1 443 ? -43.93 -9.798 12.67 1 84.36 442 ALA A O 1
ATOM 3360 N N . GLY A 1 444 ? -43.536 -9.913 10.445 1 84.31 443 GLY A N 1
ATOM 3361 C CA . GLY A 1 444 ? -44.925 -10.014 10.03 1 85.13 443 GLY A CA 1
ATOM 3362 C C . GLY A 1 444 ? -45.635 -11.274 10.478 1 85.87 443 GLY A C 1
ATOM 3363 O O . GLY A 1 444 ? -46.819 -11.219 10.805 1 86.29 443 GLY A O 1
ATOM 3364 N N . ILE A 1 445 ? -44.926 -12.416 10.492 1 86.05 444 ILE A N 1
ATOM 3365 C CA . ILE A 1 445 ? -45.47 -13.707 10.92 1 86.74 444 ILE A CA 1
ATOM 3366 C C . ILE A 1 445 ? -45.668 -13.721 12.436 1 87.99 444 ILE A C 1
ATOM 3367 O O . ILE A 1 445 ? -46.696 -14.195 12.917 1 88.17 444 ILE A O 1
ATOM 3372 N N . ILE A 1 446 ? -44.727 -13.134 13.184 1 88.7 445 ILE A N 1
ATOM 3373 C CA . ILE A 1 446 ? -44.825 -13.045 14.644 1 90.07 445 ILE A CA 1
ATOM 3374 C C . ILE A 1 446 ? -46.112 -12.322 15.082 1 91.01 445 ILE A C 1
ATOM 3375 O O . ILE A 1 446 ? -46.729 -12.698 16.076 1 90.95 445 ILE A O 1
ATOM 3380 N N . ASP A 1 447 ? -46.547 -11.34 14.299 1 91.66 446 ASP A N 1
ATOM 3381 C CA . ASP A 1 447 ? -47.776 -10.616 14.576 1 92.91 446 ASP A CA 1
ATOM 3382 C C . ASP A 1 447 ? -49.006 -11.515 14.384 1 94 446 ASP A C 1
ATOM 3383 O O . ASP A 1 447 ? -49.932 -11.491 15.198 1 94.35 446 ASP A O 1
ATOM 3388 N N . GLU A 1 448 ? -49.002 -12.326 13.329 1 94.34 447 GLU A N 1
ATOM 3389 C CA . GLU A 1 448 ? -50.101 -13.247 13.059 1 95.41 447 GLU A CA 1
ATOM 3390 C C . GLU A 1 448 ? -50.166 -14.352 14.132 1 96 447 GLU A C 1
ATOM 3391 O O . GLU A 1 448 ? -51.257 -14.781 14.492 1 96.24 447 GLU A O 1
ATOM 3397 N N . ILE A 1 449 ? -49.01 -14.778 14.675 1 96.11 448 ILE A N 1
ATOM 3398 C CA . ILE A 1 449 ? -48.95 -15.814 15.714 1 96.7 448 ILE A CA 1
ATOM 3399 C C . ILE A 1 449 ? -49.35 -15.284 17.103 1 97.19 448 ILE A C 1
ATOM 3400 O O . ILE A 1 449 ? -50.094 -15.938 17.828 1 97.14 448 ILE A O 1
ATOM 3405 N N . ARG A 1 450 ? -48.874 -14.092 17.461 1 97.6 449 ARG A N 1
ATOM 3406 C CA . ARG A 1 450 ? -49.205 -13.466 18.741 1 98.36 449 ARG A CA 1
ATOM 3407 C C . ARG A 1 450 ? -50.656 -12.912 18.769 1 98.68 449 ARG A C 1
ATOM 3408 O O . ARG A 1 450 ? -51.317 -12.775 17.732 1 98.67 449 ARG A O 1
ATOM 3410 N N . SER B 1 2 ? -17.783 -31.441 54.351 1 95.84 1 SER B N 1
ATOM 3411 C CA . SER B 1 2 ? -17.823 -30.554 53.18 1 96.24 1 SER B CA 1
ATOM 3412 C C . SER B 1 2 ? -16.996 -29.253 53.373 1 96.14 1 SER B C 1
ATOM 3413 O O . SER B 1 2 ? -17.397 -28.394 54.174 1 96.73 1 SER B O 1
ATOM 3415 N N . ILE B 1 3 ? -15.86 -29.102 52.617 1 94.69 2 ILE B N 1
ATOM 3416 C CA . ILE B 1 3 ? -14.975 -27.911 52.67 1 93.57 2 ILE B CA 1
ATOM 3417 C C . ILE B 1 3 ? -15.731 -26.712 52.044 1 91.67 2 ILE B C 1
ATOM 3418 O O . ILE B 1 3 ? -16.198 -26.785 50.904 1 91.77 2 ILE B O 1
ATOM 3423 N N . SER B 1 4 ? -15.932 -25.656 52.844 1 89.72 3 SER B N 1
ATOM 3424 C CA . SER B 1 4 ? -16.87 -24.574 52.564 1 88.38 3 SER B CA 1
ATOM 3425 C C . SER B 1 4 ? -16.252 -23.201 52.304 1 85.9 3 SER B C 1
ATOM 3426 O O . SER B 1 4 ? -15.07 -23.009 52.561 1 86.06 3 SER B O 1
ATOM 3429 N N . GLY B 1 5 ? -17.056 -22.266 51.791 1 83.29 4 GLY B N 1
ATOM 3430 C CA . GLY B 1 5 ? -16.583 -20.922 51.497 1 81.42 4 GLY B CA 1
ATOM 3431 C C . GLY B 1 5 ? -15.737 -20.894 50.243 1 79.12 4 GLY B C 1
ATOM 3432 O O . GLY B 1 5 ? -14.698 -20.223 50.196 1 79.41 4 GLY B O 1
ATOM 3433 N N . ILE B 1 6 ? -16.191 -21.642 49.212 1 76.45 5 ILE B N 1
ATOM 3434 C CA . ILE B 1 6 ? -15.516 -21.815 47.926 1 73.9 5 ILE B CA 1
ATOM 3435 C C . ILE B 1 6 ? -16.126 -20.934 46.839 1 71.59 5 ILE B C 1
ATOM 3436 O O . ILE B 1 6 ? -17.309 -20.601 46.916 1 71.74 5 ILE B O 1
ATOM 3441 N N . PHE B 1 7 ? -15.322 -20.552 45.828 1 69.2 6 PHE B N 1
ATOM 3442 C CA . PHE B 1 7 ? -15.786 -19.726 44.72 1 67.36 6 PHE B CA 1
ATOM 3443 C C . PHE B 1 7 ? -16.592 -20.578 43.767 1 65.44 6 PHE B C 1
ATOM 3444 O O . PHE B 1 7 ? -16.101 -21.601 43.311 1 65.67 6 PHE B O 1
ATOM 3452 N N . THR B 1 8 ? -17.833 -20.188 43.487 1 63.89 7 THR B N 1
ATOM 3453 C CA . THR B 1 8 ? -18.701 -20.951 42.599 1 63.49 7 THR B CA 1
ATOM 3454 C C . THR B 1 8 ? -19.466 -20.031 41.625 1 63.06 7 THR B C 1
ATOM 3455 O O . THR B 1 8 ? -19.439 -18.809 41.757 1 63.13 7 THR B O 1
ATOM 3459 N N . THR B 1 9 ? -20.148 -20.637 40.638 1 62.27 8 THR B N 1
ATOM 3460 C CA . THR B 1 9 ? -21.033 -19.943 39.736 1 62.03 8 THR B CA 1
ATOM 3461 C C . THR B 1 9 ? -22.342 -19.744 40.53 1 62.94 8 THR B C 1
ATOM 3462 O O . THR B 1 9 ? -22.601 -20.458 41.518 1 63.2 8 THR B O 1
ATOM 3466 N N . LEU B 1 10 ? -23.192 -18.804 40.091 1 63.23 9 LEU B N 1
ATOM 3467 C CA . LEU B 1 10 ? -24.463 -18.551 40.766 1 63.93 9 LEU B CA 1
ATOM 3468 C C . LEU B 1 10 ? -25.329 -19.81 40.875 1 64.61 9 LEU B C 1
ATOM 3469 O O . LEU B 1 10 ? -25.878 -20.098 41.935 1 64.53 9 LEU B O 1
ATOM 3474 N N . GLY B 1 11 ? -25.369 -20.582 39.801 1 65.17 10 GLY B N 1
ATOM 3475 C CA . GLY B 1 11 ? -26.138 -21.818 39.734 1 65.87 10 GLY B CA 1
ATOM 3476 C C . GLY B 1 11 ? -25.677 -22.928 40.655 1 66.03 10 GLY B C 1
ATOM 3477 O O . GLY B 1 11 ? -26.495 -23.743 41.085 1 66.37 10 GLY B O 1
ATOM 3478 N N . ALA B 1 12 ? -24.388 -22.975 40.97 1 65.74 11 ALA B N 1
ATOM 3479 C CA . ALA B 1 12 ? -23.868 -24.015 41.861 1 66.39 11 ALA B CA 1
ATOM 3480 C C . ALA B 1 12 ? -23.643 -23.556 43.309 1 67.18 11 ALA B C 1
ATOM 3481 O O . ALA B 1 12 ? -23.159 -24.337 44.135 1 67.41 11 ALA B O 1
ATOM 3483 N N . ALA B 1 13 ? -23.984 -22.306 43.62 1 67.55 12 ALA B N 1
ATOM 3484 C CA . ALA B 1 13 ? -23.78 -21.749 44.949 1 68.3 12 ALA B CA 1
ATOM 3485 C C . ALA B 1 13 ? -24.611 -22.388 46.057 1 68.65 12 ALA B C 1
ATOM 3486 O O . ALA B 1 13 ? -25.776 -22.757 45.867 1 68.88 12 ALA B O 1
ATOM 3488 N N . GLU B 1 14 ? -23.973 -22.512 47.212 1 68.32 13 GLU B N 1
ATOM 3489 C CA . GLU B 1 14 ? -24.525 -23.031 48.452 1 68.74 13 GLU B CA 1
ATOM 3490 C C . GLU B 1 14 ? -24.175 -22.035 49.573 1 67.95 13 GLU B C 1
ATOM 3491 O O . GLU B 1 14 ? -23.492 -21.041 49.323 1 68.16 13 GLU B O 1
ATOM 3497 N N . ALA B 1 15 ? -24.677 -22.262 50.796 1 66.81 14 ALA B N 1
ATOM 3498 C CA . ALA B 1 15 ? -24.427 -21.351 51.906 1 65.7 14 ALA B CA 1
ATOM 3499 C C . ALA B 1 15 ? -22.928 -21.162 52.186 1 63.97 14 ALA B C 1
ATOM 3500 O O . ALA B 1 15 ? -22.18 -22.131 52.236 1 64.22 14 ALA B O 1
ATOM 3502 N N . GLY B 1 16 ? -22.503 -19.915 52.302 1 62.39 15 GLY B N 1
ATOM 3503 C CA . GLY B 1 16 ? -21.109 -19.586 52.562 1 61.9 15 GLY B CA 1
ATOM 3504 C C . GLY B 1 16 ? -20.243 -19.433 51.323 1 61.41 15 GLY B C 1
ATOM 3505 O O . GLY B 1 16 ? -19.097 -18.986 51.424 1 61.87 15 GLY B O 1
ATOM 3506 N N . ASP B 1 17 ? -20.77 -19.792 50.143 1 60.32 16 ASP B N 1
ATOM 3507 C CA . ASP B 1 17 ? -20.01 -19.72 48.905 1 60.15 16 ASP B CA 1
ATOM 3508 C C . ASP B 1 17 ? -19.877 -18.281 48.368 1 59.31 16 ASP B C 1
ATOM 3509 O O . ASP B 1 17 ? -20.652 -17.402 48.738 1 59.33 16 ASP B O 1
ATOM 3514 N N . ILE B 1 18 ? -18.858 -18.037 47.525 1 57.81 17 ILE B N 1
ATOM 3515 C CA . ILE B 1 18 ? -18.602 -16.717 46.968 1 56.8 17 ILE B CA 1
ATOM 3516 C C . ILE B 1 18 ? -18.894 -16.786 45.492 1 56.54 17 ILE B C 1
ATOM 3517 O O . ILE B 1 18 ? -18.174 -17.47 44.773 1 57.65 17 ILE B O 1
ATOM 3522 N N . VAL B 1 19 ? -19.939 -16.097 45.027 1 54.78 18 VAL B N 1
ATOM 3523 C CA . VAL B 1 19 ? -20.285 -16.106 43.616 1 54 18 VAL B CA 1
ATOM 3524 C C . VAL B 1 19 ? -19.466 -15.094 42.825 1 53.93 18 VAL B C 1
ATOM 3525 O O . VAL B 1 19 ? -19.44 -13.928 43.176 1 54.39 18 VAL B O 1
ATOM 3529 N N . ILE B 1 20 ? -18.814 -15.535 41.748 1 53.24 19 ILE B N 1
ATOM 3530 C CA . ILE B 1 20 ? -18.118 -14.628 40.849 1 52.88 19 ILE B CA 1
ATOM 3531 C C . ILE B 1 20 ? -18.903 -14.632 39.556 1 52.77 19 ILE B C 1
ATOM 3532 O O . ILE B 1 20 ? -19.2 -15.705 39.039 1 53 19 ILE B O 1
ATOM 3537 N N . ARG B 1 21 ? -19.311 -13.46 39.067 1 52.92 20 ARG B N 1
ATOM 3538 C CA . ARG B 1 21 ? -20.118 -13.378 37.853 1 54.31 20 ARG B CA 1
ATOM 3539 C C . ARG B 1 21 ? -19.837 -12.089 37.113 1 56.26 20 ARG B C 1
ATOM 3540 O O . ARG B 1 21 ? -19.832 -11.057 37.743 1 57.02 20 ARG B O 1
ATOM 3548 N N . HIS B 1 22 ? -19.599 -12.118 35.785 1 57.21 21 HIS B N 1
ATOM 3549 C CA . HIS B 1 22 ? -19.36 -10.911 34.966 1 58.25 21 HIS B CA 1
ATOM 3550 C C . HIS B 1 22 ? -20.362 -9.76 35.282 1 58.62 21 HIS B C 1
ATOM 3551 O O . HIS B 1 22 ? -19.958 -8.627 35.491 1 58.35 21 HIS B O 1
ATOM 3558 N N . TRP B 1 23 ? -21.649 -10.071 35.361 1 59.23 22 TRP B N 1
ATOM 3559 C CA . TRP B 1 23 ? -22.669 -9.084 35.708 1 60.44 22 TRP B CA 1
ATOM 3560 C C . TRP B 1 23 ? -23.774 -9.751 36.495 1 61.08 22 TRP B C 1
ATOM 3561 O O . TRP B 1 23 ? -24.008 -10.942 36.339 1 60.94 22 TRP B O 1
ATOM 3572 N N . ILE B 1 24 ? -24.478 -8.984 37.312 1 61.83 23 ILE B N 1
ATOM 3573 C CA . ILE B 1 24 ? -25.592 -9.514 38.081 1 63.21 23 ILE B CA 1
ATOM 3574 C C . ILE B 1 24 ? -26.762 -8.551 38.078 1 65.08 23 ILE B C 1
ATOM 3575 O O . ILE B 1 24 ? -26.577 -7.352 37.94 1 65.27 23 ILE B O 1
ATOM 3580 N N . ASP B 1 25 ? -27.973 -9.076 38.139 1 66.47 24 ASP B N 1
ATOM 3581 C CA . ASP B 1 25 ? -29.187 -8.258 38.125 1 68.38 24 ASP B CA 1
ATOM 3582 C C . ASP B 1 25 ? -29.982 -8.423 39.442 1 68.94 24 ASP B C 1
ATOM 3583 O O . ASP B 1 25 ? -29.545 -9.164 40.327 1 69.17 24 ASP B O 1
ATOM 3588 N N . GLU B 1 26 ? -31.142 -7.751 39.577 1 68.84 25 GLU B N 1
ATOM 3589 C CA . GLU B 1 26 ? -31.948 -7.863 40.783 1 69.13 25 GLU B CA 1
ATOM 3590 C C . GLU B 1 26 ? -32.361 -9.296 41.083 1 67.63 25 GLU B C 1
ATOM 3591 O O . GLU B 1 26 ? -32.338 -9.693 42.246 1 67.61 25 GLU B O 1
ATOM 3597 N N . LYS B 1 27 ? -32.685 -10.088 40.046 1 66.5 26 LYS B N 1
ATOM 3598 C CA . LYS B 1 27 ? -33.064 -11.49 40.244 1 66.3 26 LYS B CA 1
ATOM 3599 C C . LYS B 1 27 ? -31.87 -12.351 40.705 1 66.05 26 LYS B C 1
ATOM 3600 O O . LYS B 1 27 ? -32.04 -13.255 41.519 1 66.53 26 LYS B O 1
ATOM 3606 N N . GLY B 1 28 ? -30.672 -12.014 40.242 1 64.9 27 GLY B N 1
ATOM 3607 C CA . GLY B 1 28 ? -29.457 -12.69 40.649 1 64.12 27 GLY B CA 1
ATOM 3608 C C . GLY B 1 28 ? -29.203 -12.485 42.122 1 63.53 27 GLY B C 1
ATOM 3609 O O . GLY B 1 28 ? -28.909 -13.444 42.832 1 63.86 27 GLY B O 1
ATOM 3610 N N . ILE B 1 29 ? -29.385 -11.254 42.608 1 63.03 28 ILE B N 1
ATOM 3611 C CA . ILE B 1 29 ? -29.202 -10.947 44.029 1 63.59 28 ILE B CA 1
ATOM 3612 C C . ILE B 1 29 ? -30.207 -11.712 44.905 1 64.24 28 ILE B C 1
ATOM 3613 O O . ILE B 1 29 ? -29.85 -12.178 45.994 1 63.99 28 ILE B O 1
ATOM 3618 N N . GLU B 1 30 ? -31.439 -11.889 44.412 1 64.78 29 GLU B N 1
ATOM 3619 C CA . GLU B 1 30 ? -32.45 -12.628 45.152 1 66.08 29 GLU B CA 1
ATOM 3620 C C . GLU B 1 30 ? -32.088 -14.09 45.302 1 66.45 29 GLU B C 1
ATOM 3621 O O . GLU B 1 30 ? -32.063 -14.587 46.429 1 67.26 29 GLU B O 1
ATOM 3627 N N . ILE B 1 31 ? -31.702 -14.758 44.192 1 65.5 30 ILE B N 1
ATOM 3628 C CA . ILE B 1 31 ? -31.245 -16.145 44.192 1 65.14 30 ILE B CA 1
ATOM 3629 C C . ILE B 1 31 ? -30.049 -16.305 45.118 1 65.75 30 ILE B C 1
ATOM 3630 O O . ILE B 1 31 ? -29.99 -17.269 45.864 1 66.74 30 ILE B O 1
ATOM 3635 N N . ALA B 1 32 ? -29.12 -15.349 45.107 1 65.21 31 ALA B N 1
ATOM 3636 C CA . ALA B 1 32 ? -27.936 -15.41 45.943 1 65.5 31 ALA B CA 1
ATOM 3637 C C . ALA B 1 32 ? -28.248 -15.37 47.441 1 66.79 31 ALA B C 1
ATOM 3638 O O . ALA B 1 32 ? -27.712 -16.184 48.186 1 66.45 31 ALA B O 1
ATOM 3640 N N . SER B 1 33 ? -29.112 -14.444 47.888 1 68.33 32 SER B N 1
ATOM 3641 C CA . SER B 1 33 ? -29.478 -14.387 49.303 1 70.35 32 SER B CA 1
ATOM 3642 C C . SER B 1 33 ? -30.382 -15.562 49.702 1 71.4 32 SER B C 1
ATOM 3643 O O . SER B 1 33 ? -30.302 -16.027 50.843 1 71.64 32 SER B O 1
ATOM 3646 N N . GLU B 1 34 ? -31.164 -16.113 48.753 1 71.65 33 GLU B N 1
ATOM 3647 C CA . GLU B 1 34 ? -31.966 -17.303 49.026 1 72.89 33 GLU B CA 1
ATOM 3648 C C . GLU B 1 34 ? -31.019 -18.485 49.356 1 72.94 33 GLU B C 1
ATOM 3649 O O . GLU B 1 34 ? -31.278 -19.247 50.284 1 73.58 33 GLU B O 1
ATOM 3655 N N . ARG B 1 35 ? -29.894 -18.587 48.637 1 72.13 34 ARG B N 1
ATOM 3656 C CA . ARG B 1 35 ? -28.911 -19.636 48.86 1 71.64 34 ARG B CA 1
ATOM 3657 C C . ARG B 1 35 ? -27.899 -19.33 49.982 1 70.2 34 ARG B C 1
ATOM 3658 O O . ARG B 1 35 ? -27.152 -20.213 50.381 1 70.65 34 ARG B O 1
ATOM 3666 N N . GLY B 1 36 ? -27.897 -18.114 50.487 1 68.49 35 GLY B N 1
ATOM 3667 C CA . GLY B 1 36 ? -27.012 -17.727 51.569 1 67.73 35 GLY B CA 1
ATOM 3668 C C . GLY B 1 36 ? -25.562 -17.577 51.174 1 66.42 35 GLY B C 1
ATOM 3669 O O . GLY B 1 36 ? -24.672 -17.955 51.943 1 66.61 35 GLY B O 1
ATOM 3670 N N . VAL B 1 37 ? -25.307 -17.022 49.976 1 64.64 36 VAL B N 1
ATOM 3671 C CA . VAL B 1 37 ? -23.934 -16.81 49.532 1 63.11 36 VAL B CA 1
ATOM 3672 C C . VAL B 1 37 ? -23.308 -15.727 50.382 1 61.6 36 VAL B C 1
ATOM 3673 O O . VAL B 1 37 ? -23.992 -14.794 50.771 1 61.94 36 VAL B O 1
ATOM 3677 N N . SER B 1 38 ? -22.06 -15.903 50.761 1 60.7 37 SER B N 1
ATOM 3678 C CA . SER B 1 38 ? -21.364 -14.942 51.604 1 60.91 37 SER B CA 1
ATOM 3679 C C . SER B 1 38 ? -21.109 -13.615 50.898 1 61.02 37 SER B C 1
ATOM 3680 O O . SER B 1 38 ? -21.396 -12.569 51.459 1 61.6 37 SER B O 1
ATOM 3683 N N . ALA B 1 39 ? -20.598 -13.648 49.67 1 60.51 38 ALA B N 1
ATOM 3684 C CA . ALA B 1 39 ? -20.274 -12.433 48.933 1 60.13 38 ALA B CA 1
ATOM 3685 C C . ALA B 1 39 ? -20.399 -12.636 47.41 1 60.31 38 ALA B C 1
ATOM 3686 O O . ALA B 1 39 ? -20.44 -13.771 46.926 1 60.79 38 ALA B O 1
ATOM 3688 N N . ILE B 1 40 ? -20.493 -11.53 46.657 1 59.66 39 ILE B N 1
ATOM 3689 C CA . ILE B 1 40 ? -20.584 -11.573 45.22 1 59.65 39 ILE B CA 1
ATOM 3690 C C . ILE B 1 40 ? -19.49 -10.717 44.619 1 60.14 39 ILE B C 1
ATOM 3691 O O . ILE B 1 40 ? -19.386 -9.548 44.948 1 60.74 39 ILE B O 1
ATOM 3696 N N . ILE B 1 41 ? -18.699 -11.275 43.705 1 59.89 40 ILE B N 1
ATOM 3697 C CA . ILE B 1 41 ? -17.687 -10.52 42.98 1 59.81 40 ILE B CA 1
ATOM 3698 C C . ILE B 1 41 ? -18.203 -10.388 41.568 1 59.52 40 ILE B C 1
ATOM 3699 O O . ILE B 1 41 ? -18.489 -11.383 40.92 1 59.47 40 ILE B O 1
ATOM 3704 N N . THR B 1 42 ? -18.386 -9.165 41.118 1 59.52 41 THR B N 1
ATOM 3705 C CA . THR B 1 42 ? -18.934 -8.857 39.801 1 59.94 41 THR B CA 1
ATOM 3706 C C . THR B 1 42 ? -18.233 -7.658 39.183 1 60.17 41 THR B C 1
ATOM 3707 O O . THR B 1 42 ? -17.563 -6.889 39.861 1 59.67 41 THR B O 1
ATOM 3711 N N . GLN B 1 43 ? -18.409 -7.49 37.898 1 60.84 42 GLN B N 1
ATOM 3712 C CA . GLN B 1 43 ? -17.902 -6.339 37.178 1 62.12 42 GLN B CA 1
ATOM 3713 C C . GLN B 1 43 ? -19.031 -5.285 36.99 1 63.34 42 GLN B C 1
ATOM 3714 O O . GLN B 1 43 ? -18.739 -4.115 36.788 1 63.75 42 GLN B O 1
ATOM 3720 N N . ASP B 1 44 ? -20.309 -5.696 37.074 1 63.83 43 ASP B N 1
ATOM 3721 C CA . ASP B 1 44 ? -21.444 -4.846 36.771 1 64.91 43 ASP B CA 1
ATOM 3722 C C . ASP B 1 44 ? -22.716 -5.197 37.568 1 65.01 43 ASP B C 1
ATOM 3723 O O . ASP B 1 44 ? -23.286 -6.277 37.397 1 65 43 ASP B O 1
ATOM 3728 N N . LEU B 1 45 ? -23.197 -4.253 38.393 1 64.89 44 LEU B N 1
ATOM 3729 C CA . LEU B 1 45 ? -24.463 -4.439 39.103 1 65.08 44 LEU B CA 1
ATOM 3730 C C . LEU B 1 45 ? -25.519 -3.776 38.226 1 65.66 44 LEU B C 1
ATOM 3731 O O . LEU B 1 45 ? -25.485 -2.57 37.992 1 66.15 44 LEU B O 1
ATOM 3736 N N . ARG B 1 46 ? -26.378 -4.585 37.659 1 65.75 45 ARG B N 1
ATOM 3737 C CA . ARG B 1 46 ? -27.401 -4.128 36.746 1 66.68 45 ARG B CA 1
ATOM 3738 C C . ARG B 1 46 ? -28.735 -3.945 37.447 1 68.4 45 ARG B C 1
ATOM 3739 O O . ARG B 1 46 ? -29.054 -4.667 38.392 1 69.02 45 ARG B O 1
ATOM 3747 N N . GLY B 1 47 ? -29.507 -2.977 36.967 1 68.88 46 GLY B N 1
ATOM 3748 C CA . GLY B 1 47 ? -30.793 -2.631 37.545 1 69.56 46 GLY B CA 1
ATOM 3749 C C . GLY B 1 47 ? -30.601 -1.951 38.878 1 70.19 46 GLY B C 1
ATOM 3750 O O . GLY B 1 47 ? -29.562 -1.318 39.128 1 70.32 46 GLY B O 1
ATOM 3751 N N . LYS B 1 48 ? -31.598 -2.099 39.756 1 70.34 47 LYS B N 1
ATOM 3752 C CA . LYS B 1 48 ? -31.522 -1.561 41.119 1 70.84 47 LYS B CA 1
ATOM 3753 C C . LYS B 1 48 ? -31.039 -2.703 42.05 1 70.7 47 LYS B C 1
ATOM 3754 O O . LYS B 1 48 ? -31.616 -2.939 43.122 1 70.75 47 LYS B O 1
ATOM 3760 N N . SER B 1 49 ? -29.998 -3.432 41.593 1 70.23 48 SER B N 1
ATOM 3761 C CA . SER B 1 49 ? -29.423 -4.548 42.325 1 70.31 48 SER B CA 1
ATOM 3762 C C . SER B 1 49 ? -28.385 -4.094 43.337 1 70.81 48 SER B C 1
ATOM 3763 O O . SER B 1 49 ? -28.191 -4.786 44.326 1 71.27 48 SER B O 1
ATOM 3766 N N . SER B 1 50 ? -27.729 -2.947 43.116 1 70.87 49 SER B N 1
ATOM 3767 C CA . SER B 1 50 ? -26.733 -2.434 44.054 1 71.82 49 SER B CA 1
ATOM 3768 C C . SER B 1 50 ? -27.394 -2.099 45.4 1 72.97 49 SER B C 1
ATOM 3769 O O . SER B 1 50 ? -26.84 -2.399 46.464 1 72.97 49 SER B O 1
ATOM 3772 N N . ARG B 1 51 ? -28.604 -1.521 45.331 1 73.42 50 ARG B N 1
ATOM 3773 C CA . ARG B 1 51 ? -29.412 -1.143 46.477 1 74.4 50 ARG B CA 1
ATOM 3774 C C . ARG B 1 51 ? -30.038 -2.391 47.108 1 73.43 50 ARG B C 1
ATOM 3775 O O . ARG B 1 51 ? -30.038 -2.538 48.33 1 73.59 50 ARG B O 1
ATOM 3783 N N . LEU B 1 52 ? -30.541 -3.292 46.289 1 72.51 51 LEU B N 1
ATOM 3784 C CA . LEU B 1 52 ? -31.171 -4.512 46.776 1 72.57 51 LEU B CA 1
ATOM 3785 C C . LEU B 1 52 ? -30.18 -5.378 47.578 1 73.05 51 LEU B C 1
ATOM 3786 O O . LEU B 1 52 ? -30.56 -5.953 48.589 1 73.18 51 LEU B O 1
ATOM 3791 N N . ALA B 1 53 ? -28.902 -5.426 47.165 1 73.02 52 ALA B N 1
ATOM 3792 C CA . ALA B 1 53 ? -27.87 -6.183 47.89 1 72.99 52 ALA B CA 1
ATOM 3793 C C . ALA B 1 53 ? -27.58 -5.557 49.269 1 73.13 52 ALA B C 1
ATOM 3794 O O . ALA B 1 53 ? -27.32 -6.264 50.226 1 72.73 52 ALA B O 1
ATOM 3796 N N . GLU B 1 54 ? -27.655 -4.234 49.356 1 73.8 53 GLU B N 1
ATOM 3797 C CA . GLU B 1 54 ? -27.489 -3.442 50.572 1 74.88 53 GLU B CA 1
ATOM 3798 C C . GLU B 1 54 ? -28.617 -3.83 51.562 1 74.5 53 GLU B C 1
ATOM 3799 O O . GLU B 1 54 ? -28.336 -4.09 52.73 1 74.19 53 GLU B O 1
ATOM 3805 N N . GLU B 1 55 ? -29.873 -3.917 51.065 1 74.2 54 GLU B N 1
ATOM 3806 C CA . GLU B 1 55 ? -31.047 -4.299 51.841 1 74.79 54 GLU B CA 1
ATOM 3807 C C . GLU B 1 55 ? -30.942 -5.743 52.356 1 75.01 54 GLU B C 1
ATOM 3808 O O . GLU B 1 55 ? -31.356 -6.031 53.48 1 75.37 54 GLU B O 1
ATOM 3814 N N . HIS B 1 56 ? -30.397 -6.655 51.531 1 74.38 55 HIS B N 1
ATOM 3815 C CA . HIS B 1 56 ? -30.222 -8.055 51.927 1 73.5 55 HIS B CA 1
ATOM 3816 C C . HIS B 1 56 ? -28.94 -8.323 52.756 1 71.33 55 HIS B C 1
ATOM 3817 O O . HIS B 1 56 ? -28.732 -9.446 53.203 1 71 55 HIS B O 1
ATOM 3824 N N . GLY B 1 57 ? -28.107 -7.305 52.944 1 70 56 GLY B N 1
ATOM 3825 C CA . GLY B 1 57 ? -26.854 -7.412 53.688 1 69.67 56 GLY B CA 1
ATOM 3826 C C . GLY B 1 57 ? -25.797 -8.287 53.033 1 68.64 56 GLY B C 1
ATOM 3827 O O . GLY B 1 57 ? -24.919 -8.829 53.704 1 69.07 56 GLY B O 1
ATOM 3828 N N . LEU B 1 58 ? -25.882 -8.428 51.718 1 66.83 57 LEU B N 1
ATOM 3829 C CA . LEU B 1 58 ? -24.998 -9.24 50.914 1 65.31 57 LEU B CA 1
ATOM 3830 C C . LEU B 1 58 ? -23.833 -8.403 50.368 1 63.88 57 LEU B C 1
ATOM 3831 O O . LEU B 1 58 ? -24.045 -7.576 49.475 1 64.39 57 LEU B O 1
ATOM 3836 N N . PRO B 1 59 ? -22.593 -8.601 50.873 1 62.02 58 PRO B N 1
ATOM 3837 C CA . PRO B 1 59 ? -21.457 -7.821 50.334 1 61.14 58 PRO B CA 1
ATOM 3838 C C . PRO B 1 59 ? -21.187 -8.058 48.835 1 61.1 58 PRO B C 1
ATOM 3839 O O . PRO B 1 59 ? -21.331 -9.169 48.314 1 61.17 58 PRO B O 1
ATOM 3843 N N . VAL B 1 60 ? -20.877 -6.979 48.118 1 60.72 59 VAL B N 1
ATOM 3844 C CA . VAL B 1 60 ? -20.619 -7.04 46.688 1 60.56 59 VAL B CA 1
ATOM 3845 C C . VAL B 1 60 ? -19.324 -6.324 46.377 1 61.07 59 VAL B C 1
ATOM 3846 O O . VAL B 1 60 ? -19.171 -5.175 46.758 1 62.26 59 VAL B O 1
ATOM 3850 N N . ILE B 1 61 ? -18.395 -6.98 45.695 1 60.39 60 ILE B N 1
ATOM 3851 C CA . ILE B 1 61 ? -17.13 -6.368 45.317 1 60.43 60 ILE B CA 1
ATOM 3852 C C . ILE B 1 61 ? -17.174 -6.073 43.836 1 60.67 60 ILE B C 1
ATOM 3853 O O . ILE B 1 61 ? -17.268 -7.013 43.052 1 61.55 60 ILE B O 1
ATOM 3858 N N . LEU B 1 62 ? -17.091 -4.8 43.437 1 59.93 61 LEU B N 1
ATOM 3859 C CA . LEU B 1 62 ? -17.075 -4.463 42.024 1 60.21 61 LEU B CA 1
ATOM 3860 C C . LEU B 1 62 ? -15.649 -4.418 41.541 1 61.02 61 LEU B C 1
ATOM 3861 O O . LEU B 1 62 ? -14.806 -3.826 42.193 1 61.35 61 LEU B O 1
ATOM 3866 N N . VAL B 1 63 ? -15.347 -5.139 40.458 1 61.15 62 VAL B N 1
ATOM 3867 C CA . VAL B 1 63 ? -13.991 -5.229 39.897 1 61.06 62 VAL B CA 1
ATOM 3868 C C . VAL B 1 63 ? -13.974 -4.672 38.476 1 61.27 62 VAL B C 1
ATOM 3869 O O . VAL B 1 63 ? -15.016 -4.649 37.821 1 61.44 62 VAL B O 1
ATOM 3873 N N . ASP B 1 64 ? -12.808 -4.223 37.99 1 61.42 63 ASP B N 1
ATOM 3874 C CA . ASP B 1 64 ? -12.712 -3.679 36.624 1 62.51 63 ASP B CA 1
ATOM 3875 C C . ASP B 1 64 ? -12.781 -4.769 35.578 1 62.73 63 ASP B C 1
ATOM 3876 O O . ASP B 1 64 ? -13.388 -4.567 34.52 1 63.1 63 ASP B O 1
ATOM 3881 N N . ARG B 1 65 ? -12.118 -5.923 35.871 1 62.38 64 ARG B N 1
ATOM 3882 C CA . ARG B 1 65 ? -11.996 -7.11 35.016 1 62.3 64 ARG B CA 1
ATOM 3883 C C . ARG B 1 65 ? -12.21 -8.43 35.779 1 60.84 64 ARG B C 1
ATOM 3884 O O . ARG B 1 65 ? -11.368 -8.833 36.595 1 60.86 64 ARG B O 1
ATOM 3892 N N . ILE B 1 66 ? -13.347 -9.101 35.498 1 59.22 65 ILE B N 1
ATOM 3893 C CA . ILE B 1 66 ? -13.732 -10.36 36.131 1 58.04 65 ILE B CA 1
ATOM 3894 C C . ILE B 1 66 ? -12.7 -11.461 35.894 1 57.61 65 ILE B C 1
ATOM 3895 O O . ILE B 1 66 ? -12.536 -12.291 36.77 1 58.52 65 ILE B O 1
ATOM 3900 N N . GLU B 1 67 ? -11.985 -11.468 34.757 1 56.22 66 GLU B N 1
ATOM 3901 C CA . GLU B 1 67 ? -10.953 -12.473 34.461 1 55.56 66 GLU B CA 1
ATOM 3902 C C . GLU B 1 67 ? -9.833 -12.409 35.477 1 53.7 66 GLU B C 1
ATOM 3903 O O . GLU B 1 67 ? -9.314 -13.443 35.865 1 53.03 66 GLU B O 1
ATOM 3909 N N . ASN B 1 68 ? -9.466 -11.207 35.924 1 52.83 67 ASN B N 1
ATOM 3910 C CA . ASN B 1 68 ? -8.424 -11.039 36.924 1 52.74 67 ASN B CA 1
ATOM 3911 C C . ASN B 1 68 ? -8.904 -11.566 38.278 1 51.38 67 ASN B C 1
ATOM 3912 O O . ASN B 1 68 ? -8.127 -12.186 38.994 1 51.18 67 ASN B O 1
ATOM 3917 N N . ALA B 1 69 ? -10.191 -11.359 38.614 1 50.54 68 ALA B N 1
ATOM 3918 C CA . ALA B 1 69 ? -10.78 -11.864 39.854 1 50.13 68 ALA B CA 1
ATOM 3919 C C . ALA B 1 69 ? -10.809 -13.393 39.806 1 50.14 68 ALA B C 1
ATOM 3920 O O . ALA B 1 69 ? -10.475 -14.051 40.795 1 51.16 68 ALA B O 1
ATOM 3922 N N . ASN B 1 70 ? -11.176 -13.965 38.65 1 48.77 69 ASN B N 1
ATOM 3923 C CA . ASN B 1 70 ? -11.208 -15.406 38.477 1 47.24 69 ASN B CA 1
ATOM 3924 C C . ASN B 1 70 ? -9.827 -16.015 38.522 1 45.87 69 ASN B C 1
ATOM 3925 O O . ASN B 1 70 ? -9.679 -17.078 39.092 1 45.77 69 ASN B O 1
ATOM 3930 N N . ALA B 1 71 ? -8.816 -15.337 37.993 1 45.52 70 ALA B N 1
ATOM 3931 C CA . ALA B 1 71 ? -7.446 -15.84 38.011 1 46.65 70 ALA B CA 1
ATOM 3932 C C . ALA B 1 71 ? -6.947 -15.915 39.443 1 48.87 70 ALA B C 1
ATOM 3933 O O . ALA B 1 71 ? -6.393 -16.948 39.844 1 50.09 70 ALA B O 1
ATOM 3935 N N . LEU B 1 72 ? -7.243 -14.872 40.25 1 49.19 71 LEU B N 1
ATOM 3936 C CA . LEU B 1 72 ? -6.894 -14.841 41.663 1 49.95 71 LEU B CA 1
ATOM 3937 C C . LEU B 1 72 ? -7.595 -15.98 42.397 1 49.1 71 LEU B C 1
ATOM 3938 O O . LEU B 1 72 ? -6.974 -16.671 43.195 1 49.44 71 LEU B O 1
ATOM 3943 N N . ALA B 1 73 ? -8.875 -16.177 42.127 1 48.32 72 ALA B N 1
ATOM 3944 C CA . ALA B 1 73 ? -9.648 -17.233 42.772 1 48.55 72 ALA B CA 1
ATOM 3945 C C . ALA B 1 73 ? -9.073 -18.618 42.436 1 48.72 72 ALA B C 1
ATOM 3946 O O . ALA B 1 73 ? -8.98 -19.487 43.307 1 48.87 72 ALA B O 1
ATOM 3948 N N . LEU B 1 74 ? -8.671 -18.808 41.164 1 48.06 73 LEU B N 1
ATOM 3949 C CA . LEU B 1 74 ? -8.098 -20.056 40.693 1 47.81 73 LEU B CA 1
ATOM 3950 C C . LEU B 1 74 ? -6.826 -20.393 41.458 1 49.17 73 LEU B C 1
ATOM 3951 O O . LEU B 1 74 ? -6.747 -21.503 41.996 1 49.67 73 LEU B O 1
ATOM 3956 N N . SER B 1 75 ? -5.855 -19.438 41.591 1 49.58 74 SER B N 1
ATOM 3957 C CA . SER B 1 75 ? -4.618 -19.712 42.35 1 50.63 74 SER B CA 1
ATOM 3958 C C . SER B 1 75 ? -4.947 -20.073 43.783 1 51.48 74 SER B C 1
ATOM 3959 O O . SER B 1 75 ? -4.444 -21.074 44.292 1 51.86 74 SER B O 1
ATOM 3962 N N . TRP B 1 76 ? -5.839 -19.285 44.397 1 51.85 75 TRP B N 1
ATOM 3963 C CA . TRP B 1 76 ? -6.286 -19.463 45.759 1 53.57 75 TRP B CA 1
ATOM 3964 C C . TRP B 1 76 ? -6.847 -20.874 45.999 1 54.28 75 TRP B C 1
ATOM 3965 O O . TRP B 1 76 ? -6.526 -21.498 47.006 1 54.27 75 TRP B O 1
ATOM 3976 N N . THR B 1 77 ? -7.708 -21.349 45.081 1 54.57 76 THR B N 1
ATOM 3977 C CA . THR B 1 77 ? -8.37 -22.643 45.149 1 55.23 76 THR B CA 1
ATOM 3978 C C . THR B 1 77 ? -7.36 -23.801 45.044 1 56.35 76 THR B C 1
ATOM 3979 O O . THR B 1 77 ? -7.493 -24.815 45.73 1 56.14 76 THR B O 1
ATOM 3983 N N . ILE B 1 78 ? -6.356 -23.646 44.172 1 56.78 77 ILE B N 1
ATOM 3984 C CA . ILE B 1 78 ? -5.348 -24.672 43.987 1 57.62 77 ILE B CA 1
ATOM 3985 C C . ILE B 1 78 ? -4.495 -24.747 45.227 1 58.27 77 ILE B C 1
ATOM 3986 O O . ILE B 1 78 ? -4.34 -25.829 45.772 1 58.16 77 ILE B O 1
ATOM 3991 N N . GLU B 1 79 ? -4.028 -23.6 45.744 1 59.13 78 GLU B N 1
ATOM 3992 C CA . GLU B 1 79 ? -3.236 -23.597 46.98 1 60.27 78 GLU B CA 1
ATOM 3993 C C . GLU B 1 79 ? -4.021 -24.098 48.183 1 59.72 78 GLU B C 1
ATOM 3994 O O . GLU B 1 79 ? -3.479 -24.828 48.989 1 60.52 78 GLU B O 1
ATOM 4000 N N . ARG B 1 80 ? -5.308 -23.809 48.242 1 58.81 79 ARG B N 1
ATOM 4001 C CA . ARG B 1 80 ? -6.159 -24.264 49.325 1 58.59 79 ARG B CA 1
ATOM 4002 C C . ARG B 1 80 ? -6.534 -25.754 49.246 1 59.14 79 ARG B C 1
ATOM 4003 O O . ARG B 1 80 ? -6.669 -26.386 50.286 1 59.72 79 ARG B O 1
ATOM 4011 N N . PHE B 1 81 ? -6.723 -26.314 48.046 1 59.19 80 PHE B N 1
ATOM 4012 C CA . PHE B 1 81 ? -7.227 -27.686 47.923 1 59.78 80 PHE B CA 1
ATOM 4013 C C . PHE B 1 81 ? -6.295 -28.754 47.324 1 59.75 80 PHE B C 1
ATOM 4014 O O . PHE B 1 81 ? -6.502 -29.93 47.617 1 59.92 80 PHE B O 1
ATOM 4022 N N . ALA B 1 82 ? -5.337 -28.391 46.471 1 59.35 81 ALA B N 1
ATOM 4023 C CA . ALA B 1 82 ? -4.46 -29.378 45.843 1 60.03 81 ALA B CA 1
ATOM 4024 C C . ALA B 1 82 ? -3.084 -28.79 45.505 1 60.89 81 ALA B C 1
ATOM 4025 O O . ALA B 1 82 ? -2.64 -28.822 44.344 1 60.53 81 ALA B O 1
ATOM 4027 N N . PRO B 1 83 ? -2.387 -28.207 46.505 1 61.37 82 PRO B N 1
ATOM 4028 C CA . PRO B 1 83 ? -1.085 -27.574 46.203 1 61.79 82 PRO B CA 1
ATOM 4029 C C . PRO B 1 83 ? 0.031 -28.534 45.803 1 62.41 82 PRO B C 1
ATOM 4030 O O . PRO B 1 83 ? 0.996 -28.115 45.174 1 62.37 82 PRO B O 1
ATOM 4034 N N . SER B 1 84 ? -0.106 -29.816 46.149 1 62.86 83 SER B N 1
ATOM 4035 C CA . SER B 1 84 ? 0.917 -30.808 45.818 1 63.85 83 SER B CA 1
ATOM 4036 C C . SER B 1 84 ? 0.696 -31.511 44.459 1 63.5 83 SER B C 1
ATOM 4037 O O . SER B 1 84 ? 1.569 -32.254 44.004 1 63.95 83 SER B O 1
ATOM 4040 N N . SER B 1 85 ? -0.469 -31.294 43.833 1 61.97 84 SER B N 1
ATOM 4041 C CA . SER B 1 85 ? -0.786 -31.917 42.575 1 60.92 84 SER B CA 1
ATOM 4042 C C . SER B 1 85 ? 0.133 -31.407 41.474 1 59.74 84 SER B C 1
ATOM 4043 O O . SER B 1 85 ? 0.552 -30.255 41.505 1 60.03 84 SER B O 1
ATOM 4046 N N . ARG B 1 86 ? 0.46 -32.28 40.505 1 58.34 85 ARG B N 1
ATOM 4047 C CA . ARG B 1 86 ? 1.296 -31.95 39.358 1 57.43 85 ARG B CA 1
ATOM 4048 C C . ARG B 1 86 ? 0.356 -31.523 38.246 1 56.54 85 ARG B C 1
ATOM 4049 O O . ARG B 1 86 ? -0.615 -32.217 37.951 1 57.13 85 ARG B O 1
ATOM 4057 N N . ARG B 1 87 ? 0.569 -30.332 37.701 1 55.3 86 ARG B N 1
ATOM 4058 C CA . ARG B 1 87 ? -0.347 -29.776 36.724 1 54.14 86 ARG B CA 1
ATOM 4059 C C . ARG B 1 87 ? 0.264 -29.625 35.348 1 54.51 86 ARG B C 1
ATOM 4060 O O . ARG B 1 87 ? 1.48 -29.458 35.21 1 55.1 86 ARG B O 1
ATOM 4068 N N . VAL B 1 88 ? -0.602 -29.765 34.315 1 53.49 87 VAL B N 1
ATOM 4069 C CA . VAL B 1 88 ? -0.289 -29.652 32.893 1 52.08 87 VAL B CA 1
ATOM 4070 C C . VAL B 1 88 ? -1.322 -28.706 32.293 1 50.57 87 VAL B C 1
ATOM 4071 O O . VAL B 1 88 ? -2.516 -28.843 32.539 1 49.79 87 VAL B O 1
ATOM 4075 N N . VAL B 1 89 ? -0.862 -27.717 31.539 1 49.94 88 VAL B N 1
ATOM 4076 C CA . VAL B 1 89 ? -1.736 -26.79 30.847 1 49.46 88 VAL B CA 1
ATOM 4077 C C . VAL B 1 89 ? -1.603 -27.087 29.334 1 50.65 88 VAL B C 1
ATOM 4078 O O . VAL B 1 89 ? -0.49 -27.282 28.84 1 51.08 88 VAL B O 1
ATOM 4082 N N . VAL B 1 90 ? -2.735 -27.199 28.626 1 50.2 89 VAL B N 1
ATOM 4083 C CA . VAL B 1 90 ? -2.714 -27.448 27.196 1 50.28 89 VAL B CA 1
ATOM 4084 C C . VAL B 1 90 ? -3.342 -26.249 26.486 1 51.8 89 VAL B C 1
ATOM 4085 O O . VAL B 1 90 ? -4.472 -25.864 26.788 1 51.32 89 VAL B O 1
ATOM 4089 N N . THR B 1 91 ? -2.602 -25.65 25.554 1 52.99 90 THR B N 1
ATOM 4090 C CA . THR B 1 91 ? -3.126 -24.532 24.791 1 54.64 90 THR B CA 1
ATOM 4091 C C . THR B 1 91 ? -2.686 -24.645 23.312 1 55.79 90 THR B C 1
ATOM 4092 O O . THR B 1 91 ? -1.892 -25.493 22.956 1 56.18 90 THR B O 1
ATOM 4096 N N . GLY B 1 92 ? -3.274 -23.814 22.478 1 56.54 91 GLY B N 1
ATOM 4097 C CA . GLY B 1 92 ? -3.138 -23.767 21.035 1 58.32 91 GLY B CA 1
ATOM 4098 C C . GLY B 1 92 ? -4.505 -23.419 20.466 1 60.93 91 GLY B C 1
ATOM 4099 O O . GLY B 1 92 ? -5.445 -23.133 21.226 1 61.15 91 GLY B O 1
ATOM 4100 N N . THR B 1 93 ? -4.666 -23.445 19.147 1 62.76 92 THR B N 1
ATOM 4101 C CA . THR B 1 93 ? -5.966 -23.113 18.558 1 65.44 92 THR B CA 1
ATOM 4102 C C . THR B 1 93 ? -6.808 -24.375 18.272 1 67.42 92 THR B C 1
ATOM 4103 O O . THR B 1 93 ? -8.025 -24.352 18.468 1 68.02 92 THR B O 1
ATOM 4107 N N . ASN B 1 94 ? -6.164 -25.485 17.847 1 67.74 93 ASN B N 1
ATOM 4108 C CA . ASN B 1 94 ? -6.901 -26.707 17.529 1 68.23 93 ASN B CA 1
ATOM 4109 C C . ASN B 1 94 ? -6.31 -27.926 18.265 1 66.39 93 ASN B C 1
ATOM 4110 O O . ASN B 1 94 ? -5.149 -27.891 18.665 1 66.79 93 ASN B O 1
ATOM 4115 N N . GLY B 1 95 ? -7.124 -28.963 18.478 1 64.15 94 GLY B N 1
ATOM 4116 C CA . GLY B 1 95 ? -6.727 -30.187 19.168 1 62.36 94 GLY B CA 1
ATOM 4117 C C . GLY B 1 95 ? -6.409 -30.101 20.652 1 60.3 94 GLY B C 1
ATOM 4118 O O . GLY B 1 95 ? -5.842 -31.06 21.186 1 60.64 94 GLY B O 1
ATOM 4119 N N . LYS B 1 96 ? -6.764 -28.977 21.349 1 57.88 95 LYS B N 1
ATOM 4120 C CA . LYS B 1 96 ? -6.516 -28.856 22.786 1 56.19 95 LYS B CA 1
ATOM 4121 C C . LYS B 1 96 ? -7.339 -29.911 23.544 1 56.15 95 LYS B C 1
ATOM 4122 O O . LYS B 1 96 ? -6.808 -30.589 24.412 1 56.36 95 LYS B O 1
ATOM 4128 N N . SER B 1 97 ? -8.635 -30.033 23.233 1 55.77 96 SER B N 1
ATOM 4129 C CA . SER B 1 97 ? -9.507 -30.963 23.93 1 55.86 96 SER B CA 1
ATOM 4130 C C . SER B 1 97 ? -9.049 -32.395 23.795 1 54.16 96 SER B C 1
ATOM 4131 O O . SER B 1 97 ? -8.985 -33.09 24.794 1 54.37 96 SER B O 1
ATOM 4134 N N . THR B 1 98 ? -8.696 -32.832 22.584 1 52.75 97 THR B N 1
ATOM 4135 C CA . THR B 1 98 ? -8.216 -34.19 22.354 1 51.9 97 THR B CA 1
ATOM 4136 C C . THR B 1 98 ? -6.902 -34.433 23.088 1 50.25 97 THR B C 1
ATOM 4137 O O . THR B 1 98 ? -6.819 -35.392 23.844 1 50.59 97 THR B O 1
ATOM 4141 N N . THR B 1 99 ? -5.909 -33.533 22.957 1 48.59 98 THR B N 1
ATOM 4142 C CA . THR B 1 99 ? -4.645 -33.684 23.69 1 47.61 98 THR B CA 1
ATOM 4143 C C . THR B 1 99 ? -4.871 -33.781 25.217 1 46.19 98 THR B C 1
ATOM 4144 O O . THR B 1 99 ? -4.46 -34.743 25.853 1 46.34 98 THR B O 1
ATOM 4148 N N . THR B 1 100 ? -5.602 -32.836 25.773 1 44.95 99 THR B N 1
ATOM 4149 C CA . THR B 1 100 ? -5.922 -32.805 27.188 1 44.88 99 THR B CA 1
ATOM 4150 C C . THR B 1 100 ? -6.621 -34.122 27.626 1 45.8 99 THR B C 1
ATOM 4151 O O . THR B 1 100 ? -6.196 -34.768 28.593 1 46.04 99 THR B O 1
ATOM 4155 N N . HIS B 1 101 ? -7.666 -34.523 26.878 1 45.79 100 HIS B N 1
ATOM 4156 C CA . HIS B 1 101 ? -8.443 -35.696 27.209 1 46.75 100 HIS B CA 1
ATOM 4157 C C . HIS B 1 101 ? -7.607 -36.957 27.164 1 48.9 100 HIS B C 1
ATOM 4158 O O . HIS B 1 101 ? -7.775 -37.84 28.003 1 49.68 100 HIS B O 1
ATOM 4165 N N . MET B 1 102 ? -6.692 -37.046 26.196 1 49.42 101 MET B N 1
ATOM 4166 C CA . MET B 1 102 ? -5.802 -38.183 26.084 1 50.24 101 MET B CA 1
ATOM 4167 C C . MET B 1 102 ? -4.812 -38.203 27.281 1 49.15 101 MET B C 1
ATOM 4168 O O . MET B 1 102 ? -4.614 -39.259 27.861 1 49.14 101 MET B O 1
ATOM 4173 N N . ILE B 1 103 ? -4.218 -37.048 27.683 1 48.17 102 ILE B N 1
ATOM 4174 C CA . ILE B 1 103 ? -3.296 -37.015 28.829 1 47.61 102 ILE B CA 1
ATOM 4175 C C . ILE B 1 103 ? -4.033 -37.45 30.098 1 47.86 102 ILE B C 1
ATOM 4176 O O . ILE B 1 103 ? -3.575 -38.343 30.813 1 47.91 102 ILE B O 1
ATOM 4181 N N . HIS B 1 104 ? -5.231 -36.892 30.327 1 47.7 103 HIS B N 1
ATOM 4182 C CA . HIS B 1 104 ? -6.071 -37.278 31.464 1 48.52 103 HIS B CA 1
ATOM 4183 C C . HIS B 1 104 ? -6.34 -38.796 31.461 1 49.68 103 HIS B C 1
ATOM 4184 O O . HIS B 1 104 ? -6.192 -39.442 32.484 1 49.65 103 HIS B O 1
ATOM 4191 N N . HIS B 1 105 ? -6.664 -39.358 30.29 1 50.66 104 HIS B N 1
ATOM 4192 C CA . HIS B 1 105 ? -6.906 -40.777 30.121 1 51.58 104 HIS B CA 1
ATOM 4193 C C . HIS B 1 105 ? -5.661 -41.634 30.383 1 52.43 104 HIS B C 1
ATOM 4194 O O . HIS B 1 105 ? -5.775 -42.637 31.096 1 53.69 104 HIS B O 1
ATOM 4201 N N . ILE B 1 106 ? -4.49 -41.274 29.829 1 51.42 105 ILE B N 1
ATOM 4202 C CA . ILE B 1 106 ? -3.265 -42.038 30.057 1 51.74 105 ILE B CA 1
ATOM 4203 C C . ILE B 1 106 ? -2.926 -42.13 31.55 1 52.96 105 ILE B C 1
ATOM 4204 O O . ILE B 1 106 ? -2.591 -43.207 32.028 1 53.57 105 ILE B O 1
ATOM 4209 N N . ILE B 1 107 ? -3.125 -41.033 32.295 1 53.61 106 ILE B N 1
ATOM 4210 C CA . ILE B 1 107 ? -2.933 -40.964 33.75 1 54.5 106 ILE B CA 1
ATOM 4211 C C . ILE B 1 107 ? -3.973 -41.822 34.509 1 55.73 106 ILE B C 1
ATOM 4212 O O . ILE B 1 107 ? -3.603 -42.593 35.382 1 55.57 106 ILE B O 1
ATOM 4217 N N . GLU B 1 108 ? -5.266 -41.72 34.16 1 57.15 107 GLU B N 1
ATOM 4218 C CA . GLU B 1 108 ? -6.318 -42.507 34.814 1 58.61 107 GLU B CA 1
ATOM 4219 C C . GLU B 1 108 ? -6.214 -44.026 34.553 1 59.31 107 GLU B C 1
ATOM 4220 O O . GLU B 1 108 ? -6.545 -44.803 35.45 1 58.91 107 GLU B O 1
ATOM 4226 N N . THR B 1 109 ? -5.738 -44.459 33.358 1 60.08 108 THR B N 1
ATOM 4227 C CA . THR B 1 109 ? -5.568 -45.912 33.108 1 61.25 108 THR B CA 1
ATOM 4228 C C . THR B 1 109 ? -4.439 -46.502 34.001 1 61.99 108 THR B C 1
ATOM 4229 O O . THR B 1 109 ? -4.499 -47.673 34.383 1 62.34 108 THR B O 1
ATOM 4233 N N . THR B 1 110 ? -3.434 -45.663 34.348 1 61.64 109 THR B N 1
ATOM 4234 C CA . THR B 1 110 ? -2.321 -45.98 35.237 1 61.56 109 THR B CA 1
ATOM 4235 C C . THR B 1 110 ? -2.777 -46.263 36.698 1 61.96 109 THR B C 1
ATOM 4236 O O . THR B 1 110 ? -1.979 -46.751 37.498 1 62.44 109 THR B O 1
ATOM 4240 N N . GLY B 1 111 ? -4.021 -45.926 37.042 1 61.25 110 GLY B N 1
ATOM 4241 C CA . GLY B 1 111 ? -4.497 -46.057 38.408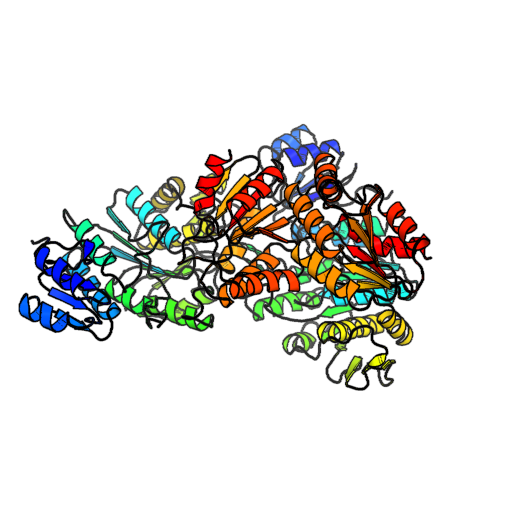 1 60.81 110 GLY B CA 1
ATOM 4242 C C . GLY B 1 111 ? -4.462 -44.726 39.141 1 60.55 110 GLY B C 1
ATOM 4243 O O . GLY B 1 111 ? -5.19 -44.549 40.12 1 61.27 110 GLY B O 1
ATOM 4244 N N . ALA B 1 112 ? -3.617 -43.762 38.677 1 59.32 111 ALA B N 1
ATOM 4245 C CA . ALA B 1 112 ? -3.501 -42.42 39.263 1 58.7 111 ALA B CA 1
ATOM 4246 C C . ALA B 1 112 ? -4.798 -41.562 39.137 1 58.23 111 ALA B C 1
ATOM 4247 O O . ALA B 1 112 ? -5.651 -41.81 38.274 1 58.65 111 ALA B O 1
ATOM 4249 N N . SER B 1 113 ? -4.952 -40.585 40.04 1 57 112 SER B N 1
ATOM 4250 C CA . SER B 1 113 ? -6.103 -39.685 40.082 1 55.92 112 SER B CA 1
ATOM 4251 C C . SER B 1 113 ? -5.78 -38.421 39.307 1 55.76 112 SER B C 1
ATOM 4252 O O . SER B 1 113 ? -4.647 -37.92 39.355 1 55.7 112 SER B O 1
ATOM 4255 N N . SER B 1 114 ? -6.771 -37.924 38.564 1 55.48 113 SER B N 1
ATOM 4256 C CA . SER B 1 114 ? -6.558 -36.75 37.734 1 55.75 113 SER B CA 1
ATOM 4257 C C . SER B 1 114 ? -7.84 -35.929 37.556 1 54.55 113 SER B C 1
ATOM 4258 O O . SER B 1 114 ? -8.927 -36.493 37.479 1 55.58 113 SER B O 1
ATOM 4261 N N . TYR B 1 115 ? -7.702 -34.605 37.483 1 51.96 114 TYR B N 1
ATOM 4262 C CA . TYR B 1 115 ? -8.82 -33.733 37.211 1 50.59 114 TYR B CA 1
ATOM 4263 C C . TYR B 1 115 ? -8.614 -33.135 35.815 1 49.96 114 TYR B C 1
ATOM 4264 O O . TYR B 1 115 ? -7.5 -32.703 35.487 1 49.66 114 TYR B O 1
ATOM 4273 N N . THR B 1 116 ? -9.703 -33.031 35.033 1 49.16 115 THR B N 1
ATOM 4274 C CA . THR B 1 116 ? -9.634 -32.335 33.773 1 49.26 115 THR B CA 1
ATOM 4275 C C . THR B 1 116 ? -10.883 -31.506 33.558 1 50.47 115 THR B C 1
ATOM 4276 O O . THR B 1 116 ? -11.982 -31.916 33.938 1 51.46 115 THR B O 1
ATOM 4280 N N . ASN B 1 117 ? -10.7 -30.305 32.988 1 50.14 116 ASN B N 1
ATOM 4281 C CA . ASN B 1 117 ? -11.792 -29.377 32.663 1 50.32 116 ASN B CA 1
ATOM 4282 C C . ASN B 1 117 ? -12.409 -29.633 31.283 1 52.45 116 ASN B C 1
ATOM 4283 O O . ASN B 1 117 ? -13.414 -28.998 30.937 1 52.86 116 ASN B O 1
ATOM 4288 N N . THR B 1 118 ? -11.781 -30.531 30.484 1 53.69 117 THR B N 1
ATOM 4289 C CA . THR B 1 118 ? -12.187 -30.856 29.133 1 54.91 117 THR B CA 1
ATOM 4290 C C . THR B 1 118 ? -13.495 -31.658 29.15 1 55.32 117 THR B C 1
ATOM 4291 O O . THR B 1 118 ? -13.702 -32.551 29.974 1 54.87 117 THR B O 1
ATOM 4295 N N . ASP B 1 119 ? -14.446 -31.179 28.371 1 56.24 118 ASP B N 1
ATOM 4296 C CA . ASP B 1 119 ? -15.779 -31.735 28.371 1 57.58 118 ASP B CA 1
ATOM 4297 C C . ASP B 1 119 ? -16.293 -31.959 26.973 1 57.27 118 ASP B C 1
ATOM 4298 O O . ASP B 1 119 ? -15.982 -31.191 26.051 1 57.17 118 ASP B O 1
ATOM 4303 N N . SER B 1 120 ? -17.105 -33.003 26.824 1 57.14 119 SER B N 1
ATOM 4304 C CA . SER B 1 120 ? -17.701 -33.376 25.546 1 57.78 119 SER B CA 1
ATOM 4305 C C . SER B 1 120 ? -18.608 -32.303 24.949 1 57.94 119 SER B C 1
ATOM 4306 O O . SER B 1 120 ? -18.721 -32.219 23.728 1 57.89 119 SER B O 1
ATOM 4309 N N . ARG B 1 121 ? -19.303 -31.542 25.81 1 57.71 120 ARG B N 1
ATOM 4310 C CA . ARG B 1 121 ? -20.322 -30.595 25.383 1 57.76 120 ARG B CA 1
ATOM 4311 C C . ARG B 1 121 ? -20.046 -29.142 25.736 1 58.12 120 ARG B C 1
ATOM 4312 O O . ARG B 1 121 ? -20.363 -28.255 24.94 1 58.54 120 ARG B O 1
ATOM 4320 N N . SER B 1 122 ? -19.458 -28.882 26.905 1 57.78 121 SER B N 1
ATOM 4321 C CA . SER B 1 122 ? -19.212 -27.507 27.324 1 58.33 121 SER B CA 1
ATOM 4322 C C . SER B 1 122 ? -17.731 -27.04 27.2 1 58.18 121 SER B C 1
ATOM 4323 O O . SER B 1 122 ? -16.827 -27.82 26.922 1 57.92 121 SER B O 1
ATOM 4326 N N . GLU B 1 123 ? -17.514 -25.738 27.359 1 58.41 122 GLU B N 1
ATOM 4327 C CA . GLU B 1 123 ? -16.219 -25.095 27.246 1 58.84 122 GLU B CA 1
ATOM 4328 C C . GLU B 1 123 ? -15.894 -24.435 28.581 1 58.38 122 GLU B C 1
ATOM 4329 O O . GLU B 1 123 ? -16.399 -23.345 28.854 1 59.16 122 GLU B O 1
ATOM 4335 N N . PHE B 1 124 ? -15.057 -25.065 29.399 1 56.79 123 PHE B N 1
ATOM 4336 C CA . PHE B 1 124 ? -14.657 -24.455 30.664 1 55.66 123 PHE B CA 1
ATOM 4337 C C . PHE B 1 124 ? -13.164 -24.201 30.592 1 53.29 123 PHE B C 1
ATOM 4338 O O . PHE B 1 124 ? -12.409 -24.663 31.423 1 52.26 123 PHE B O 1
ATOM 4346 N N . ASN B 1 125 ? -12.743 -23.494 29.566 1 52.47 124 ASN B N 1
ATOM 4347 C CA . ASN B 1 125 ? -11.33 -23.242 29.306 1 52.59 124 ASN B CA 1
ATOM 4348 C C . ASN B 1 125 ? -10.908 -21.765 29.407 1 52.55 124 ASN B C 1
ATOM 4349 O O . ASN B 1 125 ? -9.876 -21.388 28.85 1 52.29 124 ASN B O 1
ATOM 4354 N N . THR B 1 126 ? -11.707 -20.924 30.084 1 52.44 125 THR B N 1
ATOM 4355 C CA . THR B 1 126 ? -11.427 -19.485 30.201 1 52.57 125 THR B CA 1
ATOM 4356 C C . THR B 1 126 ? -11.621 -18.97 31.642 1 52.86 125 THR B C 1
ATOM 4357 O O . THR B 1 126 ? -12.188 -19.666 32.501 1 53.27 125 THR B O 1
ATOM 4361 N N . LEU B 1 127 ? -11.137 -17.751 31.913 1 52.36 126 LEU B N 1
ATOM 4362 C CA . LEU B 1 127 ? -11.307 -17.135 33.218 1 52.13 126 LEU B CA 1
ATOM 4363 C C . LEU B 1 127 ? -12.509 -16.197 33.264 1 53.38 126 LEU B C 1
ATOM 4364 O O . LEU B 1 127 ? -12.56 -15.371 34.16 1 53.48 126 LEU B O 1
ATOM 4369 N N . ILE B 1 128 ? -13.457 -16.291 32.318 1 54.36 127 ILE B N 1
ATOM 4370 C CA . ILE B 1 128 ? -14.63 -15.426 32.366 1 56.2 127 ILE B CA 1
ATOM 4371 C C . ILE B 1 128 ? -15.646 -15.918 33.403 1 56.84 127 ILE B C 1
ATOM 4372 O O . ILE B 1 128 ? -16.485 -15.122 33.822 1 57.52 127 ILE B O 1
ATOM 4377 N N . ASP B 1 129 ? -15.518 -17.191 33.873 1 56.28 128 ASP B N 1
ATOM 4378 C CA . ASP B 1 129 ? -16.371 -17.868 34.849 1 56.39 128 ASP B CA 1
ATOM 4379 C C . ASP B 1 129 ? -15.531 -18.572 35.921 1 54.69 128 ASP B C 1
ATOM 4380 O O . ASP B 1 129 ? -14.46 -19.062 35.59 1 55.49 128 ASP B O 1
ATOM 4385 N N . PRO B 1 130 ? -16.02 -18.786 37.156 1 52.93 129 PRO B N 1
ATOM 4386 C CA . PRO B 1 130 ? -15.204 -19.516 38.15 1 52.59 129 PRO B CA 1
ATOM 4387 C C . PRO B 1 130 ? -15.344 -21.044 38.064 1 52.55 129 PRO B C 1
ATOM 4388 O O . PRO B 1 130 ? -14.977 -21.743 39.016 1 52.71 129 PRO B O 1
ATOM 4392 N N . VAL B 1 131 ? -15.889 -21.562 36.947 1 51.83 130 VAL B N 1
ATOM 4393 C CA . VAL B 1 131 ? -16.198 -22.982 36.774 1 51.72 130 VAL B CA 1
ATOM 4394 C C . VAL B 1 131 ? -14.982 -23.928 36.995 1 51.25 130 VAL B C 1
ATOM 4395 O O . VAL B 1 131 ? -15.162 -24.935 37.673 1 51.47 130 VAL B O 1
ATOM 4399 N N . VAL B 1 132 ? -13.778 -23.621 36.487 1 50.56 131 VAL B N 1
ATOM 4400 C CA . VAL B 1 132 ? -12.625 -24.489 36.721 1 50.74 131 VAL B CA 1
ATOM 4401 C C . VAL B 1 132 ? -12.313 -24.569 38.226 1 51.9 131 VAL B C 1
ATOM 4402 O O . VAL B 1 132 ? -12.209 -25.673 38.754 1 51.77 131 VAL B O 1
ATOM 4406 N N . SER B 1 133 ? -12.23 -23.417 38.933 1 52.96 132 SER B N 1
ATOM 4407 C CA . SER B 1 133 ? -11.928 -23.453 40.382 1 53.86 132 SER B CA 1
ATOM 4408 C C . SER B 1 133 ? -13.081 -24.075 41.214 1 53.08 132 SER B C 1
ATOM 4409 O O . SER B 1 133 ? -12.831 -24.716 42.233 1 53.4 132 SER B O 1
ATOM 4412 N N . GLN B 1 134 ? -14.313 -23.965 40.727 1 51.64 133 GLN B N 1
ATOM 4413 C CA . GLN B 1 134 ? -15.45 -24.6 41.368 1 51.03 133 GLN B CA 1
ATOM 4414 C C . GLN B 1 134 ? -15.296 -26.12 41.247 1 50.14 133 GLN B C 1
ATOM 4415 O O . GLN B 1 134 ? -15.476 -26.829 42.22 1 49.45 133 GLN B O 1
ATOM 4421 N N . GLN B 1 135 ? -14.935 -26.605 40.048 1 50.15 134 GLN B N 1
ATOM 4422 C CA . GLN B 1 135 ? -14.735 -28.02 39.753 1 49.87 134 GLN B CA 1
ATOM 4423 C C . GLN B 1 135 ? -13.532 -28.594 40.497 1 49.86 134 GLN B C 1
ATOM 4424 O O . GLN B 1 135 ? -13.58 -29.761 40.883 1 49.75 134 GLN B O 1
ATOM 4430 N N . ILE B 1 136 ? -12.453 -27.796 40.673 1 49.7 135 ILE B N 1
ATOM 4431 C CA . ILE B 1 136 ? -11.256 -28.23 41.404 1 50.16 135 ILE B CA 1
ATOM 4432 C C . ILE B 1 136 ? -11.613 -28.455 42.865 1 51.88 135 ILE B C 1
ATOM 4433 O O . ILE B 1 136 ? -11.139 -29.417 43.448 1 52.64 135 ILE B O 1
ATOM 4438 N N . ALA B 1 137 ? -12.451 -27.59 43.454 1 52.59 136 ALA B N 1
ATOM 4439 C CA . ALA B 1 137 ? -12.875 -27.756 44.841 1 53.8 136 ALA B CA 1
ATOM 4440 C C . ALA B 1 137 ? -13.733 -29.026 44.963 1 55.91 136 ALA B C 1
ATOM 4441 O O . ALA B 1 137 ? -13.524 -29.826 45.866 1 55.54 136 ALA B O 1
ATOM 4443 N N . GLU B 1 138 ? -14.642 -29.244 44.012 1 58.29 137 GLU B N 1
ATOM 4444 C CA . GLU B 1 138 ? -15.51 -30.413 43.998 1 61.2 137 GLU B CA 1
ATOM 4445 C C . GLU B 1 138 ? -14.718 -31.714 43.829 1 63.52 137 GLU B C 1
ATOM 4446 O O . GLU B 1 138 ? -15.066 -32.73 44.429 1 64.33 137 GLU B O 1
ATOM 4452 N N . ALA B 1 139 ? -13.632 -31.676 43.064 1 64.49 138 ALA B N 1
ATOM 4453 C CA . ALA B 1 139 ? -12.786 -32.849 42.862 1 65.78 138 ALA B CA 1
ATOM 4454 C C . ALA B 1 139 ? -11.94 -33.116 44.092 1 67.55 138 ALA B C 1
ATOM 4455 O O . ALA B 1 139 ? -11.779 -34.264 44.477 1 68.23 138 ALA B O 1
ATOM 4457 N N . SER B 1 140 ? -11.417 -32.063 44.727 1 68.69 139 SER B N 1
ATOM 4458 C CA . SER B 1 140 ? -10.574 -32.183 45.917 1 70.4 139 SER B CA 1
ATOM 4459 C C . SER B 1 140 ? -11.317 -32.375 47.224 1 72.81 139 SER B C 1
ATOM 4460 O O . SER B 1 140 ? -10.676 -32.49 48.264 1 73.22 139 SER B O 1
ATOM 4463 N N . SER B 1 141 ? -12.657 -32.406 47.196 1 74.34 140 SER B N 1
ATOM 4464 C CA . SER B 1 141 ? -13.423 -32.684 48.413 1 76.04 140 SER B CA 1
ATOM 4465 C C . SER B 1 141 ? -13.268 -34.193 48.597 1 76.96 140 SER B C 1
ATOM 4466 O O . SER B 1 141 ? -13.43 -34.934 47.609 1 77.84 140 SER B O 1
ATOM 4469 N N . ASP B 1 142 ? -12.839 -34.632 49.787 1 76.46 141 ASP B N 1
ATOM 4470 C CA . ASP B 1 142 ? -12.581 -36.055 50.002 1 76.71 141 ASP B CA 1
ATOM 4471 C C . ASP B 1 142 ? -11.276 -36.46 49.25 1 75.18 141 ASP B C 1
ATOM 4472 O O . ASP B 1 142 ? -11.222 -37.495 48.587 1 75.45 141 ASP B O 1
ATOM 4477 N N . GLY B 1 143 ? -10.259 -35.607 49.333 1 73.36 142 GLY B N 1
ATOM 4478 C CA . GLY B 1 143 ? -8.951 -35.895 48.768 1 72.38 142 GLY B CA 1
ATOM 4479 C C . GLY B 1 143 ? -8.623 -35.226 47.452 1 71.12 142 GLY B C 1
ATOM 4480 O O . GLY B 1 143 ? -9.409 -35.29 46.498 1 71.48 142 GLY B O 1
ATOM 4481 N N . ALA B 1 144 ? -7.435 -34.614 47.389 1 69.3 143 ALA B N 1
ATOM 4482 C CA . ALA B 1 144 ? -6.947 -33.918 46.21 1 68.75 143 ALA B CA 1
ATOM 4483 C C . ALA B 1 144 ? -6.436 -34.892 45.147 1 69.1 143 ALA B C 1
ATOM 4484 O O . ALA B 1 144 ? -5.876 -35.936 45.493 1 69.93 143 ALA B O 1
ATOM 4486 N N . PRO B 1 145 ? -6.575 -34.578 43.84 1 68.16 144 PRO B N 1
ATOM 4487 C CA . PRO B 1 145 ? -6.039 -35.486 42.817 1 67.18 144 PRO B CA 1
ATOM 4488 C C . PRO B 1 145 ? -4.54 -35.261 42.606 1 66.15 144 PRO B C 1
ATOM 4489 O O . PRO B 1 145 ? -4.033 -34.154 42.809 1 66.49 144 PRO B O 1
ATOM 4493 N N . GLU B 1 146 ? -3.815 -36.319 42.235 1 64.64 145 GLU B N 1
ATOM 4494 C CA . GLU B 1 146 ? -2.375 -36.224 42.02 1 63.62 145 GLU B CA 1
ATOM 4495 C C . GLU B 1 146 ? -2.041 -35.366 40.816 1 61.58 145 GLU B C 1
ATOM 4496 O O . GLU B 1 146 ? -1.01 -34.699 40.804 1 61.88 145 GLU B O 1
ATOM 4502 N N . PHE B 1 147 ? -2.896 -35.4 39.789 1 59.58 146 PHE B N 1
ATOM 4503 C CA . PHE B 1 147 ? -2.656 -34.665 38.562 1 57.85 146 PHE B CA 1
ATOM 4504 C C . PHE B 1 147 ? -3.801 -33.775 38.153 1 56 146 PHE B C 1
ATOM 4505 O O . PHE B 1 147 ? -4.95 -34.026 38.492 1 55.44 146 PHE B O 1
ATOM 4513 N N . MET B 1 148 ? -3.479 -32.733 37.398 1 54.74 147 MET B N 1
ATOM 4514 C CA . MET B 1 148 ? -4.471 -31.845 36.82 1 53.92 147 MET B CA 1
ATOM 4515 C C . MET B 1 148 ? -4.104 -31.617 35.354 1 52.93 147 MET B C 1
ATOM 4516 O O . MET B 1 148 ? -2.936 -31.372 35.035 1 53.24 147 MET B O 1
ATOM 4521 N N . VAL B 1 149 ? -5.071 -31.786 34.448 1 51.6 148 VAL B N 1
ATOM 4522 C CA . VAL B 1 149 ? -4.829 -31.572 33.018 1 50.7 148 VAL B CA 1
ATOM 4523 C C . VAL B 1 149 ? -5.829 -30.511 32.575 1 49.72 148 VAL B C 1
ATOM 4524 O O . VAL B 1 149 ? -7.027 -30.776 32.56 1 50.18 148 VAL B O 1
ATOM 4528 N N . ILE B 1 150 ? -5.355 -29.284 32.305 1 48.5 149 ILE B N 1
ATOM 4529 C CA . ILE B 1 150 ? -6.235 -28.176 32.019 1 48.42 149 ILE B CA 1
ATOM 4530 C C . ILE B 1 150 ? -6.006 -27.517 30.68 1 49.89 149 ILE B C 1
ATOM 4531 O O . ILE B 1 150 ? -4.935 -26.996 30.403 1 50.45 149 ILE B O 1
ATOM 4536 N N . GLU B 1 151 ? -7.074 -27.47 29.884 1 50.46 150 GLU B N 1
ATOM 4537 C CA . GLU B 1 151 ? -7.169 -26.83 28.586 1 51.72 150 GLU B CA 1
ATOM 4538 C C . GLU B 1 151 ? -7.377 -25.307 28.817 1 53.26 150 GLU B C 1
ATOM 4539 O O . GLU B 1 151 ? -8.241 -24.9 29.588 1 54.03 150 GLU B O 1
ATOM 4545 N N . VAL B 1 152 ? -6.527 -24.471 28.22 1 53.39 151 VAL B N 1
ATOM 4546 C CA . VAL B 1 152 ? -6.593 -23.01 28.346 1 53.03 151 VAL B CA 1
ATOM 4547 C C . VAL B 1 152 ? -6.867 -22.434 26.952 1 54.35 151 VAL B C 1
ATOM 4548 O O . VAL B 1 152 ? -6.104 -22.703 26.037 1 54.16 151 VAL B O 1
ATOM 4552 N N . SER B 1 153 ? -7.941 -21.67 26.77 1 55.73 152 SER B N 1
ATOM 4553 C CA . SER B 1 153 ? -8.307 -21.139 25.457 1 57.48 152 SER B CA 1
ATOM 4554 C C . SER B 1 153 ? -8.388 -19.602 25.401 1 58.73 152 SER B C 1
ATOM 4555 O O . SER B 1 153 ? -8.382 -18.948 26.426 1 58.87 152 SER B O 1
ATOM 4558 N N . GLU B 1 154 ? -8.439 -19.029 24.204 1 60.07 153 GLU B N 1
ATOM 4559 C CA . GLU B 1 154 ? -8.528 -17.582 24.027 1 61.89 153 GLU B CA 1
ATOM 4560 C C . GLU B 1 154 ? -9.92 -17.04 24.387 1 62.61 153 GLU B C 1
ATOM 4561 O O . GLU B 1 154 ? -10.918 -17.777 24.412 1 63.22 153 GLU B O 1
ATOM 4567 N N . VAL B 1 155 ? -9.977 -15.749 24.685 1 62.47 154 VAL B N 1
ATOM 4568 C CA . VAL B 1 155 ? -11.238 -15.081 24.938 1 63.02 154 VAL B CA 1
ATOM 4569 C C . VAL B 1 155 ? -11.425 -13.995 23.864 1 63.28 154 VAL B C 1
ATOM 4570 O O . VAL B 1 155 ? -10.507 -13.233 23.602 1 63.54 154 VAL B O 1
ATOM 4574 N N . GLN B 1 156 ? -12.561 -13.996 23.175 1 62.92 155 GLN B N 1
ATOM 4575 C CA . GLN B 1 156 ? -12.845 -12.99 22.172 1 62.65 155 GLN B CA 1
ATOM 4576 C C . GLN B 1 156 ? -13.841 -12.06 22.808 1 62.64 155 GLN B C 1
ATOM 4577 O O . GLN B 1 156 ? -14.895 -12.496 23.266 1 63.65 155 GLN B O 1
ATOM 4583 N N . GLY B 1 157 ? -13.45 -10.813 22.96 1 61.54 156 GLY B N 1
ATOM 4584 C CA . GLY B 1 157 ? -14.292 -9.819 23.599 1 60.95 156 GLY B CA 1
ATOM 4585 C C . GLY B 1 157 ? -14.905 -8.847 22.626 1 60.05 156 GLY B C 1
ATOM 4586 O O . GLY B 1 157 ? -15.422 -9.251 21.586 1 60.17 156 GLY B O 1
ATOM 4587 N N . TRP B 1 158 ? -14.856 -7.565 22.978 1 59.42 157 TRP B N 1
ATOM 4588 C CA . TRP B 1 158 ? -15.418 -6.453 22.214 1 59.31 157 TRP B CA 1
ATOM 4589 C C . TRP B 1 158 ? -14.892 -6.45 20.775 1 61.54 157 TRP B C 1
ATOM 4590 O O . TRP B 1 158 ? -13.677 -6.546 20.542 1 61.51 157 TRP B O 1
ATOM 4601 N N . LEU B 1 159 ? -15.841 -6.419 19.817 1 62.8 158 LEU B N 1
ATOM 4602 C CA . LEU B 1 159 ? -15.627 -6.487 18.365 1 64.71 158 LEU B CA 1
ATOM 4603 C C . LEU B 1 159 ? -14.868 -7.73 17.89 1 66.76 158 LEU B C 1
ATOM 4604 O O . LEU B 1 159 ? -14.421 -7.763 16.735 1 67.33 158 LEU B O 1
ATOM 4609 N N . GLY B 1 160 ? -14.778 -8.742 18.762 1 67.18 159 GLY B N 1
ATOM 4610 C CA . GLY B 1 160 ? -14.112 -10.004 18.5 1 67.91 159 GLY B CA 1
ATOM 4611 C C . GLY B 1 160 ? -12.654 -10.017 18.903 1 69.16 159 GLY B C 1
ATOM 4612 O O . GLY B 1 160 ? -11.993 -11.045 18.753 1 69.76 159 GLY B O 1
ATOM 4613 N N . ARG B 1 161 ? -12.12 -8.883 19.374 1 69.64 160 ARG B N 1
ATOM 4614 C CA . ARG B 1 161 ? -10.708 -8.783 19.705 1 70.69 160 ARG B CA 1
ATOM 4615 C C . ARG B 1 161 ? -10.31 -9.783 20.805 1 69.46 160 ARG B C 1
ATOM 4616 O O . ARG B 1 161 ? -11.026 -9.957 21.779 1 68.99 160 ARG B O 1
ATOM 4624 N N . VAL B 1 162 ? -9.199 -10.499 20.59 1 68.96 161 VAL B N 1
ATOM 4625 C CA . VAL B 1 162 ? -8.714 -11.473 21.556 1 68.36 161 VAL B CA 1
ATOM 4626 C C . VAL B 1 162 ? -8.159 -10.716 22.706 1 67.68 161 VAL B C 1
ATOM 4627 O O . VAL B 1 162 ? -7.364 -9.799 22.531 1 67.76 161 VAL B O 1
ATOM 4631 N N . MET B 1 163 ? -8.657 -11.033 23.884 1 67.41 162 MET B N 1
ATOM 4632 C CA . MET B 1 163 ? -8.258 -10.423 25.128 1 68.01 162 MET B CA 1
ATOM 4633 C C . MET B 1 163 ? -6.776 -10.681 25.355 1 69.59 162 MET B C 1
ATOM 4634 O O . MET B 1 163 ? -6.339 -11.832 25.279 1 69.99 162 MET B O 1
ATOM 4639 N N . ARG B 1 164 ? -6.003 -9.61 25.557 1 70.4 163 ARG B N 1
ATOM 4640 C CA . ARG B 1 164 ? -4.572 -9.745 25.701 1 71.77 163 ARG B CA 1
ATOM 4641 C C . ARG B 1 164 ? -4.143 -10.292 27.023 1 71.22 163 ARG B C 1
ATOM 4642 O O . ARG B 1 164 ? -4.577 -9.829 28.071 1 71.64 163 ARG B O 1
ATOM 4650 N N . ASP B 1 165 ? -3.295 -11.316 26.934 1 70.12 164 ASP B N 1
ATOM 4651 C CA . ASP B 1 165 ? -2.623 -12.125 27.951 1 69.36 164 ASP B CA 1
ATOM 4652 C C . ASP B 1 165 ? -3.561 -12.979 28.843 1 66.5 164 ASP B C 1
ATOM 4653 O O . ASP B 1 165 ? -3.187 -13.322 29.964 1 65.93 164 ASP B O 1
ATOM 4658 N N . HIS B 1 166 ? -4.7 -13.436 28.286 1 64.18 165 HIS B N 1
ATOM 4659 C CA . HIS B 1 166 ? -5.6 -14.336 28.991 1 62.24 165 HIS B CA 1
ATOM 4660 C C . HIS B 1 166 ? -4.897 -15.668 29.22 1 61.57 165 HIS B C 1
ATOM 4661 O O . HIS B 1 166 ? -4.997 -16.215 30.314 1 61.65 165 HIS B O 1
ATOM 4668 N N . ALA B 1 167 ? -4.203 -16.203 28.199 1 60.83 166 ALA B N 1
ATOM 4669 C CA . ALA B 1 167 ? -3.52 -17.491 28.343 1 61.05 166 ALA B CA 1
ATOM 4670 C C . ALA B 1 167 ? -2.412 -17.413 29.381 1 60.73 166 ALA B C 1
ATOM 4671 O O . ALA B 1 167 ? -2.301 -18.313 30.219 1 60.85 166 ALA B O 1
ATOM 4673 N N . ARG B 1 168 ? -1.634 -16.308 29.379 1 59.82 167 ARG B N 1
ATOM 4674 C CA . ARG B 1 168 ? -0.584 -16.108 30.372 1 59.71 167 ARG B CA 1
ATOM 4675 C C . ARG B 1 168 ? -1.198 -16.039 31.771 1 57.98 167 ARG B C 1
ATOM 4676 O O . ARG B 1 168 ? -0.775 -16.748 32.665 1 57.68 167 ARG B O 1
ATOM 4684 N N . MET B 1 169 ? -2.257 -15.254 31.921 1 57.02 168 MET B N 1
ATOM 4685 C CA . MET B 1 169 ? -2.967 -15.122 33.17 1 56.66 168 MET B CA 1
ATOM 4686 C C . MET B 1 169 ? -3.507 -16.442 33.687 1 55.55 168 MET B C 1
ATOM 4687 O O . MET B 1 169 ? -3.297 -16.746 34.854 1 55.68 168 MET B O 1
ATOM 4692 N N . MET B 1 170 ? -4.193 -17.232 32.838 1 54.44 169 MET B N 1
ATOM 4693 C CA . MET B 1 170 ? -4.757 -18.496 33.287 1 53.86 169 MET B CA 1
ATOM 4694 C C . MET B 1 170 ? -3.673 -19.518 33.595 1 53.59 169 MET B C 1
AT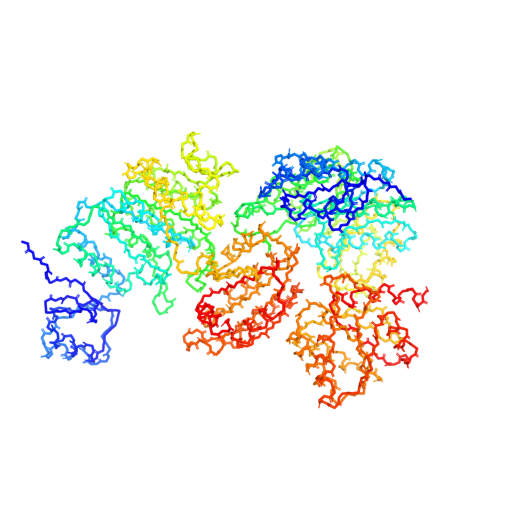OM 4695 O O . MET B 1 170 ? -3.783 -20.233 34.59 1 53.43 169 MET B O 1
ATOM 4700 N N . THR B 1 171 ? -2.614 -19.567 32.769 1 52.91 170 THR B N 1
ATOM 4701 C CA . THR B 1 171 ? -1.525 -20.509 32.997 1 52.79 170 THR B CA 1
ATOM 4702 C C . THR B 1 171 ? -0.813 -20.194 34.311 1 52.7 170 THR B C 1
ATOM 4703 O O . THR B 1 171 ? -0.649 -21.092 35.128 1 51.87 170 THR B O 1
ATOM 4707 N N . ALA B 1 172 ? -0.455 -18.911 34.548 1 53.22 171 ALA B N 1
ATOM 4708 C CA . ALA B 1 172 ? 0.226 -18.509 35.786 1 53.83 171 ALA B CA 1
ATOM 4709 C C . ALA B 1 172 ? -0.591 -18.796 37.043 1 54.5 171 ALA B C 1
ATOM 4710 O O . ALA B 1 172 ? -0.021 -19.058 38.095 1 54.81 171 ALA B O 1
ATOM 4712 N N . ALA B 1 173 ? -1.921 -18.757 36.928 1 54.7 172 ALA B N 1
ATOM 4713 C CA . ALA B 1 173 ? -2.803 -19.053 38.043 1 55.47 172 ALA B CA 1
ATOM 4714 C C . ALA B 1 173 ? -2.727 -20.53 38.385 1 56.61 172 ALA B C 1
ATOM 4715 O O . ALA B 1 173 ? -2.728 -20.891 39.555 1 56.56 172 ALA B O 1
ATOM 4717 N N . ILE B 1 174 ? -2.654 -21.389 37.364 1 57.54 173 ILE B N 1
ATOM 4718 C CA . ILE B 1 174 ? -2.555 -22.83 37.537 1 58.48 173 ILE B CA 1
ATOM 4719 C C . ILE B 1 174 ? -1.154 -23.203 38.017 1 60.46 173 ILE B C 1
ATOM 4720 O O . ILE B 1 174 ? -1.005 -23.915 39.007 1 61.39 173 ILE B O 1
ATOM 4725 N N . GLY B 1 175 ? -0.144 -22.653 37.363 1 61.02 174 GLY B N 1
ATOM 4726 C CA . GLY B 1 175 ? 1.248 -22.923 37.689 1 62.05 174 GLY B CA 1
ATOM 4727 C C . GLY B 1 175 ? 1.576 -24.368 37.399 1 63.06 174 GLY B C 1
ATOM 4728 O O . GLY B 1 175 ? 1.759 -25.166 38.325 1 63.59 174 GLY B O 1
ATOM 4729 N N . PRO B 1 176 ? 1.552 -24.759 36.114 1 63.03 175 PRO B N 1
ATOM 4730 C CA . PRO B 1 176 ? 1.827 -26.154 35.787 1 62.79 175 PRO B CA 1
ATOM 4731 C C . PRO B 1 176 ? 3.325 -26.435 35.675 1 62.47 175 PRO B C 1
ATOM 4732 O O . PRO B 1 176 ? 4.127 -25.519 35.457 1 62.97 175 PRO B O 1
ATOM 4736 N N . GLU B 1 177 ? 3.701 -27.717 35.781 1 61.45 176 GLU B N 1
ATOM 4737 C CA . GLU B 1 177 ? 5.085 -28.101 35.547 1 60.65 176 GLU B CA 1
ATOM 4738 C C . GLU B 1 177 ? 5.338 -28.306 34.037 1 59.28 176 GLU B C 1
ATOM 4739 O O . GLU B 1 177 ? 6.42 -27.988 33.557 1 59.33 176 GLU B O 1
ATOM 4745 N N . VAL B 1 178 ? 4.305 -28.754 33.277 1 57.81 177 VAL B N 1
ATOM 4746 C CA . VAL B 1 178 ? 4.37 -28.985 31.827 1 56.47 177 VAL B CA 1
ATOM 4747 C C . VAL B 1 178 ? 3.376 -28.085 31.084 1 54.73 177 VAL B C 1
ATOM 4748 O O . VAL B 1 178 ? 2.238 -27.968 31.521 1 55.6 177 VAL B O 1
ATOM 4752 N N . VAL B 1 179 ? 3.785 -27.476 29.962 1 52.68 178 VAL B N 1
ATOM 4753 C CA . VAL B 1 179 ? 2.914 -26.668 29.109 1 52.44 178 VAL B CA 1
ATOM 4754 C C . VAL B 1 179 ? 2.952 -27.224 27.66 1 53.1 178 VAL B C 1
ATOM 4755 O O . VAL B 1 179 ? 3.995 -27.207 27.016 1 54.23 178 VAL B O 1
ATOM 4759 N N . VAL B 1 180 ? 1.826 -27.701 27.149 1 52 179 VAL B N 1
ATOM 4760 C CA . VAL B 1 180 ? 1.736 -28.296 25.823 1 51.27 179 VAL B CA 1
ATOM 4761 C C . VAL B 1 180 ? 1.119 -27.309 24.796 1 52.46 179 VAL B C 1
ATOM 4762 O O . VAL B 1 180 ? 0.011 -26.81 24.997 1 52.14 179 VAL B O 1
ATOM 4766 N N . ILE B 1 181 ? 1.815 -27.065 23.692 1 53.75 180 ILE B N 1
ATOM 4767 C CA . ILE B 1 181 ? 1.295 -26.197 22.645 1 56.18 180 ILE B CA 1
ATOM 4768 C C . ILE B 1 181 ? 0.904 -27.048 21.434 1 58.59 180 ILE B C 1
ATOM 4769 O O . ILE B 1 181 ? 1.714 -27.837 20.96 1 58.63 180 ILE B O 1
ATOM 4774 N N . THR B 1 182 ? -0.346 -26.927 20.965 1 60.41 181 THR B N 1
ATOM 4775 C CA . THR B 1 182 ? -0.805 -27.726 19.845 1 62.68 181 THR B CA 1
ATOM 4776 C C . THR B 1 182 ? -0.587 -26.991 18.505 1 66.83 181 THR B C 1
ATOM 4777 O O . THR B 1 182 ? 0.328 -27.362 17.781 1 67.33 181 THR B O 1
ATOM 4781 N N . ASN B 1 183 ? -1.392 -25.969 18.17 1 69.74 182 ASN B N 1
ATOM 4782 C CA . ASN B 1 183 ? -1.329 -25.298 16.881 1 73.63 182 ASN B CA 1
ATOM 4783 C C . ASN B 1 183 ? -1.546 -23.781 17.008 1 76.74 182 ASN B C 1
ATOM 4784 O O . ASN B 1 183 ? -2.071 -23.333 18.01 1 77.26 182 ASN B O 1
ATOM 4789 N N . VAL B 1 184 ? -1.198 -22.998 15.972 1 78.55 183 VAL B N 1
ATOM 4790 C CA . VAL B 1 184 ? -1.506 -21.566 15.864 1 80.58 183 VAL B CA 1
ATOM 4791 C C . VAL B 1 184 ? -2.253 -21.488 14.512 1 83.04 183 VAL B C 1
ATOM 4792 O O . VAL B 1 184 ? -1.654 -21.738 13.471 1 82.63 183 VAL B O 1
ATOM 4796 N N . ALA B 1 185 ? -3.581 -21.279 14.534 1 85.47 184 ALA B N 1
ATOM 4797 C CA . ALA B 1 185 ? -4.424 -21.239 13.326 1 88.3 184 ALA B CA 1
ATOM 4798 C C . ALA B 1 185 ? -5.607 -20.255 13.458 1 91.37 184 ALA B C 1
ATOM 4799 O O . ALA B 1 185 ? -6.031 -19.941 14.582 1 91.31 184 ALA B O 1
ATOM 4801 N N . MET B 1 186 ? -6.149 -19.778 12.302 1 93.51 185 MET B N 1
ATOM 4802 C CA . MET B 1 186 ? -7.253 -18.805 12.301 1 95.97 185 MET B CA 1
ATOM 4803 C C . MET B 1 186 ? -8.634 -19.412 12.092 1 98.24 185 MET B C 1
ATOM 4804 O O . MET B 1 186 ? -9.579 -18.65 11.9 1 98.47 185 MET B O 1
ATOM 4809 N N . ASP B 1 187 ? -8.763 -20.753 12.115 1 99.76 186 ASP B N 1
ATOM 4810 C CA . ASP B 1 187 ? -10.014 -21.491 11.874 1 101.79 186 ASP B CA 1
ATOM 4811 C C . ASP B 1 187 ? -11.263 -20.964 12.631 1 102.75 186 ASP B C 1
ATOM 4812 O O . ASP B 1 187 ? -12.392 -21.152 12.165 1 102.82 186 ASP B O 1
ATOM 4817 N N . HIS B 1 188 ? -11.066 -20.305 13.777 1 103.44 187 HIS B N 1
ATOM 4818 C CA . HIS B 1 188 ? -12.187 -19.809 14.574 1 104.69 187 HIS B CA 1
ATOM 4819 C C . HIS B 1 188 ? -12.16 -18.276 14.808 1 105.51 187 HIS B C 1
ATOM 4820 O O . HIS B 1 188 ? -13.219 -17.645 14.807 1 105.82 187 HIS B O 1
ATOM 4827 N N . ILE B 1 189 ? -10.956 -17.68 14.985 1 105.59 188 ILE B N 1
ATOM 4828 C CA . ILE B 1 189 ? -10.777 -16.232 15.19 1 105.88 188 ILE B CA 1
ATOM 4829 C C . ILE B 1 189 ? -10.989 -15.454 13.852 1 106.36 188 ILE B C 1
ATOM 4830 O O . ILE B 1 189 ? -11.903 -14.628 13.759 1 106.14 188 ILE B O 1
ATOM 4835 N N . GLY B 1 190 ? -10.168 -15.766 12.838 1 106.68 189 GLY B N 1
ATOM 4836 C CA . GLY B 1 190 ? -10.29 -15.263 11.466 1 107.09 189 GLY B CA 1
ATOM 4837 C C . GLY B 1 190 ? -9.606 -13.99 10.995 1 106.88 189 GLY B C 1
ATOM 4838 O O . GLY B 1 190 ? -8.381 -13.858 11.044 1 106.8 189 GLY B O 1
ATOM 4839 N N . LEU B 1 191 ? -10.411 -13.099 10.397 1 106.55 190 LEU B N 1
ATOM 4840 C CA . LEU B 1 191 ? -9.965 -11.807 9.85 1 106.42 190 LEU B CA 1
ATOM 4841 C C . LEU B 1 191 ? -9.976 -10.697 10.91 1 106.26 190 LEU B C 1
ATOM 4842 O O . LEU B 1 191 ? -9.431 -9.626 10.653 1 106.45 190 LEU B O 1
ATOM 4847 N N . VAL B 1 192 ? -10.638 -10.932 12.069 1 105.81 191 VAL B N 1
ATOM 4848 C CA . VAL B 1 192 ? -10.76 -9.995 13.186 1 105.79 191 VAL B CA 1
ATOM 4849 C C . VAL B 1 192 ? -9.371 -9.699 13.771 1 105.49 191 VAL B C 1
ATOM 4850 O O . VAL B 1 192 ? -8.998 -8.534 13.923 1 105.83 191 VAL B O 1
ATOM 4854 N N . GLU B 1 193 ? -8.598 -10.752 14.065 1 104.63 192 GLU B N 1
ATOM 4855 C CA . GLU B 1 193 ? -7.245 -10.614 14.597 1 104.24 192 GLU B CA 1
ATOM 4856 C C . GLU B 1 193 ? -6.228 -11.259 13.643 1 103.96 192 GLU B C 1
ATOM 4857 O O . GLU B 1 193 ? -6.604 -12.041 12.768 1 104.24 192 GLU B O 1
ATOM 4863 N N . SER B 1 194 ? -4.949 -10.909 13.786 1 103.33 193 SER B N 1
ATOM 4864 C CA . SER B 1 194 ? -3.909 -11.428 12.898 1 103.36 193 SER B CA 1
ATOM 4865 C C . SER B 1 194 ? -3.263 -12.712 13.417 1 103.26 193 SER B C 1
ATOM 4866 O O . SER B 1 194 ? -3.344 -12.985 14.619 1 103.59 193 SER B O 1
ATOM 4869 N N . VAL B 1 195 ? -2.574 -13.48 12.536 1 102.61 194 VAL B N 1
ATOM 4870 C CA . VAL B 1 195 ? -1.884 -14.69 13.004 1 102.7 194 VAL B CA 1
ATOM 4871 C C . VAL B 1 195 ? -0.779 -14.344 14.039 1 102.6 194 VAL B C 1
ATOM 4872 O O . VAL B 1 195 ? -0.497 -15.134 14.939 1 102.79 194 VAL B O 1
ATOM 4876 N N . GLU B 1 196 ? -0.221 -13.127 13.936 1 102.16 195 GLU B N 1
ATOM 4877 C CA . GLU B 1 196 ? 0.794 -12.552 14.806 1 102.19 195 GLU B CA 1
ATOM 4878 C C . GLU B 1 196 ? 0.228 -12.348 16.219 1 101.24 195 GLU B C 1
ATOM 4879 O O . GLU B 1 196 ? 0.928 -12.589 17.202 1 101.2 195 GLU B O 1
ATOM 4885 N N . ASP B 1 197 ? -1.047 -11.932 16.313 1 100.33 196 ASP B N 1
ATOM 4886 C CA . ASP B 1 197 ? -1.753 -11.733 17.575 1 99.87 196 ASP B CA 1
ATOM 4887 C C . ASP B 1 197 ? -2.027 -13.091 18.253 1 98.16 196 ASP B C 1
ATOM 4888 O O . ASP B 1 197 ? -1.911 -13.203 19.474 1 98.35 196 ASP B O 1
ATOM 4893 N N . VAL B 1 198 ? -2.362 -14.125 17.463 1 96.14 197 VAL B N 1
ATOM 4894 C CA . VAL B 1 198 ? -2.571 -15.473 17.992 1 94.66 197 VAL B CA 1
ATOM 4895 C C . VAL B 1 198 ? -1.248 -16.035 18.494 1 92.37 197 VAL B C 1
ATOM 4896 O O . VAL B 1 198 ? -1.202 -16.612 19.572 1 92.55 197 VAL B O 1
ATOM 4900 N N . PHE B 1 199 ? -0.163 -15.822 17.744 1 90.1 198 PHE B N 1
ATOM 4901 C CA . PHE B 1 199 ? 1.155 -16.277 18.146 1 88.46 198 PHE B CA 1
ATOM 4902 C C . PHE B 1 199 ? 1.569 -15.701 19.516 1 87.06 198 PHE B C 1
ATOM 4903 O O . PHE B 1 199 ? 1.953 -16.47 20.385 1 86.61 198 PHE B O 1
ATOM 4911 N N . ARG B 1 200 ? 1.494 -14.369 19.71 1 86.21 199 ARG B N 1
ATOM 4912 C CA . ARG B 1 200 ? 1.878 -13.729 20.987 1 85.64 199 ARG B CA 1
ATOM 4913 C C . ARG B 1 200 ? 0.999 -14.191 22.155 1 83.23 199 ARG B C 1
ATOM 4914 O O . ARG B 1 200 ? 1.488 -14.355 23.277 1 83.25 199 ARG B O 1
ATOM 4922 N N . GLU B 1 201 ? -0.293 -14.411 21.883 1 80.96 200 GLU B N 1
ATOM 4923 C CA . GLU B 1 201 ? -1.212 -14.897 22.899 1 79.45 200 GLU B CA 1
ATOM 4924 C C . GLU B 1 201 ? -0.866 -16.327 23.337 1 76.95 200 GLU B C 1
ATOM 4925 O O . GLU B 1 201 ? -0.704 -16.582 24.536 1 76.48 200 GLU B O 1
ATOM 4931 N N . VAL B 1 202 ? -0.689 -17.241 22.357 1 75.09 201 VAL B N 1
ATOM 4932 C CA . VAL B 1 202 ? -0.333 -18.638 22.618 1 73.55 201 VAL B CA 1
ATOM 4933 C C . VAL B 1 202 ? 1.031 -18.738 23.301 1 71.44 201 VAL B C 1
ATOM 4934 O O . VAL B 1 202 ? 1.198 -19.526 24.229 1 71.07 201 VAL B O 1
ATOM 4938 N N . ALA B 1 203 ? 1.974 -17.881 22.887 1 69.87 202 ALA B N 1
ATOM 4939 C CA . ALA B 1 203 ? 3.31 -17.805 23.459 1 68.99 202 ALA B CA 1
ATOM 4940 C C . ALA B 1 203 ? 3.311 -17.28 24.907 1 67.85 202 ALA B C 1
ATOM 4941 O O . ALA B 1 203 ? 4.196 -17.634 25.684 1 67.91 202 ALA B O 1
ATOM 4943 N N . GLY B 1 204 ? 2.31 -16.48 25.256 1 66.75 203 GLY B N 1
ATOM 4944 C CA . GLY B 1 204 ? 2.117 -15.958 26.601 1 66.1 203 GLY B CA 1
ATOM 4945 C C . GLY B 1 204 ? 2.015 -17.05 27.647 1 65.02 203 GLY B C 1
ATOM 4946 O O . GLY B 1 204 ? 2.482 -16.866 28.763 1 65.04 203 GLY B O 1
ATOM 4947 N N . ALA B 1 205 ? 1.48 -18.222 27.292 1 64.42 204 ALA B N 1
ATOM 4948 C CA . ALA B 1 205 ? 1.401 -19.345 28.226 1 64.42 204 ALA B CA 1
ATOM 4949 C C . ALA B 1 205 ? 2.81 -19.825 28.66 1 64.87 204 ALA B C 1
ATOM 4950 O O . ALA B 1 205 ? 2.974 -20.337 29.766 1 64.98 204 ALA B O 1
ATOM 4952 N N . LEU B 1 206 ? 3.816 -19.647 27.806 1 64.86 205 LEU B N 1
ATOM 4953 C CA . LEU B 1 206 ? 5.176 -20.041 28.142 1 65.51 205 LEU B CA 1
ATOM 4954 C C . LEU B 1 206 ? 5.851 -18.994 29.035 1 66.7 205 LEU B C 1
ATOM 4955 O O . LEU B 1 206 ? 6.643 -19.347 29.908 1 66.77 205 LEU B O 1
ATOM 4960 N N . ARG B 1 207 ? 5.515 -17.711 28.85 1 67.5 206 ARG B N 1
ATOM 4961 C CA . ARG B 1 207 ? 6.013 -16.624 29.692 1 68.78 206 ARG B CA 1
ATOM 4962 C C . ARG B 1 207 ? 5.404 -16.656 31.119 1 70.3 206 ARG B C 1
ATOM 4963 O O . ARG B 1 207 ? 5.883 -15.961 32.003 1 70.65 206 ARG B O 1
ATOM 4971 N N . ALA B 1 208 ? 4.348 -17.45 31.338 1 71.17 207 ALA B N 1
ATOM 4972 C CA . ALA B 1 208 ? 3.639 -17.538 32.602 1 72.13 207 ALA B CA 1
ATOM 4973 C C . ALA B 1 208 ? 4.375 -18.267 33.694 1 73.86 207 ALA B C 1
ATOM 4974 O O . ALA B 1 208 ? 3.989 -18.13 34.85 1 74.47 207 ALA B O 1
ATOM 4976 N N . ILE B 1 209 ? 5.386 -19.076 33.358 1 74.98 208 ILE B N 1
ATOM 4977 C CA . ILE B 1 209 ? 6.119 -19.824 34.382 1 76.79 208 ILE B CA 1
ATOM 4978 C C . ILE B 1 209 ? 7.63 -19.607 34.264 1 78.4 208 ILE B C 1
ATOM 4979 O O . ILE B 1 209 ? 8.15 -19.504 33.157 1 78.47 208 ILE B O 1
ATOM 4984 N N . GLU B 1 210 ? 8.328 -19.518 35.409 1 79.68 209 GLU B N 1
ATOM 4985 C CA . GLU B 1 210 ? 9.782 -19.302 35.458 1 81.05 209 GLU B CA 1
ATOM 4986 C C . GLU B 1 210 ? 10.549 -20.549 35.023 1 81.07 209 GLU B C 1
ATOM 4987 O O . GLU B 1 210 ? 11.591 -20.443 34.376 1 81.28 209 GLU B O 1
ATOM 4993 N N . SER B 1 211 ? 10.033 -21.726 35.384 1 80.76 210 SER B N 1
ATOM 4994 C CA . SER B 1 211 ? 10.68 -22.99 35.075 1 81.15 210 SER B CA 1
ATOM 4995 C C . SER B 1 211 ? 9.668 -24.125 34.827 1 80.93 210 SER B C 1
ATOM 4996 O O . SER B 1 211 ? 8.551 -24.096 35.357 1 81.31 210 SER B O 1
ATOM 4999 N N . GLY B 1 212 ? 10.086 -25.116 34.035 1 79.83 211 GLY B N 1
ATOM 5000 C CA . GLY B 1 212 ? 9.278 -26.28 33.681 1 78.71 211 GLY B CA 1
ATOM 5001 C C . GLY B 1 212 ? 9.563 -26.786 32.279 1 77.2 211 GLY B C 1
ATOM 5002 O O . GLY B 1 212 ? 10.553 -26.38 31.667 1 77.35 211 GLY B O 1
ATOM 5003 N N . VAL B 1 213 ? 8.699 -27.667 31.75 1 75.63 212 VAL B N 1
ATOM 5004 C CA . VAL B 1 213 ? 8.917 -28.228 30.417 1 74.6 212 VAL B CA 1
ATOM 5005 C C . VAL B 1 213 ? 7.899 -27.734 29.396 1 73.54 212 VAL B C 1
ATOM 5006 O O . VAL B 1 213 ? 6.701 -27.786 29.646 1 73.63 212 VAL B O 1
ATOM 5010 N N . ALA B 1 214 ? 8.383 -27.302 28.225 1 72.47 213 ALA B N 1
ATOM 5011 C CA . ALA B 1 214 ? 7.546 -26.84 27.127 1 71.95 213 ALA B CA 1
ATOM 5012 C C . ALA B 1 214 ? 7.465 -27.911 26.053 1 72.27 213 ALA B C 1
ATOM 5013 O O . ALA B 1 214 ? 8.44 -28.111 25.338 1 72.65 213 ALA B O 1
ATOM 5015 N N . VAL B 1 215 ? 6.302 -28.588 25.92 1 71.47 214 VAL B N 1
ATOM 5016 C CA . VAL B 1 215 ? 6.058 -29.625 24.908 1 70.4 214 VAL B CA 1
ATOM 5017 C C . VAL B 1 215 ? 5.549 -28.969 23.614 1 70.05 214 VAL B C 1
ATOM 5018 O O . VAL B 1 215 ? 4.377 -28.628 23.509 1 69.91 214 VAL B O 1
ATOM 5022 N N . LEU B 1 216 ? 6.44 -28.761 22.643 1 70.19 215 LEU B N 1
ATOM 5023 C CA . LEU B 1 216 ? 6.094 -28.08 21.396 1 71.12 215 LEU B CA 1
ATOM 5024 C C . LEU B 1 216 ? 5.986 -29.019 20.195 1 71.61 215 LEU B C 1
ATOM 5025 O O . LEU B 1 216 ? 6.668 -30.036 20.133 1 71.45 215 LEU B O 1
ATOM 5030 N N . ASN B 1 217 ? 5.177 -28.618 19.214 1 72.08 216 ASN B N 1
ATOM 5031 C CA . ASN B 1 217 ? 4.899 -29.302 17.956 1 73.18 216 ASN B CA 1
ATOM 5032 C C . ASN B 1 217 ? 5.962 -28.977 16.915 1 75.08 216 ASN B C 1
ATOM 5033 O O . ASN B 1 217 ? 5.999 -27.838 16.435 1 75.3 216 ASN B O 1
ATOM 5038 N N . ALA B 1 218 ? 6.754 -29.967 16.489 1 76.38 217 ALA B N 1
ATOM 5039 C CA . ALA B 1 218 ? 7.743 -29.701 15.444 1 78.46 217 ALA B CA 1
ATOM 5040 C C . ALA B 1 218 ? 7.106 -29.514 14.028 1 80.87 217 ALA B C 1
ATOM 5041 O O . ALA B 1 218 ? 7.789 -29.05 13.118 1 81.19 217 ALA B O 1
ATOM 5043 N N . ASP B 1 219 ? 5.792 -29.796 13.867 1 82.39 218 ASP B N 1
ATOM 5044 C CA . ASP B 1 219 ? 5.081 -29.701 12.578 1 84.42 218 ASP B CA 1
ATOM 5045 C C . ASP B 1 219 ? 4.357 -28.352 12.312 1 86.06 218 ASP B C 1
ATOM 5046 O O . ASP B 1 219 ? 3.747 -28.187 11.26 1 86.37 218 ASP B O 1
ATOM 5051 N N . ASP B 1 220 ? 4.431 -27.395 13.233 1 86.98 219 ASP B N 1
ATOM 5052 C CA . ASP B 1 220 ? 3.862 -26.054 13.023 1 88.25 219 ASP B CA 1
ATOM 5053 C C . ASP B 1 220 ? 5.067 -25.102 13.05 1 89.85 219 ASP B C 1
ATOM 5054 O O . ASP B 1 220 ? 5.863 -25.167 14.004 1 90.12 219 ASP B O 1
ATOM 5059 N N . GLU B 1 221 ? 5.248 -24.265 12.006 1 90.61 220 GLU B N 1
ATOM 5060 C CA . GLU B 1 221 ? 6.435 -23.391 11.989 1 91.94 220 GLU B CA 1
ATOM 5061 C C . GLU B 1 221 ? 6.433 -22.38 13.136 1 91.78 220 GLU B C 1
ATOM 5062 O O . GLU B 1 221 ? 7.483 -22.141 13.749 1 91.95 220 GLU B O 1
ATOM 5068 N N . ARG B 1 222 ? 5.24 -21.854 13.476 1 91.16 221 ARG B N 1
ATOM 5069 C CA . ARG B 1 222 ? 5.088 -20.913 14.584 1 91 221 ARG B CA 1
ATOM 5070 C C . ARG B 1 222 ? 5.261 -21.564 15.968 1 90.21 221 ARG B C 1
ATOM 5071 O O . ARG B 1 222 ? 5.924 -20.986 16.82 1 90.38 221 ARG B O 1
ATOM 5079 N N . VAL B 1 223 ? 4.72 -22.772 16.184 1 89.37 222 VAL B N 1
ATOM 5080 C CA . VAL B 1 223 ? 4.861 -23.458 17.471 1 89.36 222 VAL B CA 1
ATOM 5081 C C . VAL B 1 223 ? 6.312 -23.878 17.744 1 90.39 222 VAL B C 1
ATOM 5082 O O . VAL B 1 223 ? 6.767 -23.834 18.887 1 90.93 222 VAL B O 1
ATOM 5086 N N . ARG B 1 224 ? 7.058 -24.216 16.679 1 90.53 223 ARG B N 1
ATOM 5087 C CA . ARG B 1 224 ? 8.478 -24.566 16.749 1 90.81 223 ARG B CA 1
ATOM 5088 C C . ARG B 1 224 ? 9.283 -23.302 17.142 1 89.68 223 ARG B C 1
ATOM 5089 O O . ARG B 1 224 ? 10.2 -23.383 17.967 1 89.64 223 ARG B O 1
ATOM 5097 N N . ALA B 1 225 ? 8.88 -22.127 16.609 1 88.61 224 ALA B N 1
ATOM 5098 C CA . ALA B 1 225 ? 9.489 -20.828 16.913 1 88.57 224 ALA B CA 1
ATOM 5099 C C . ALA B 1 225 ? 9.365 -20.407 18.392 1 88.5 224 ALA B C 1
ATOM 5100 O O . ALA B 1 225 ? 10.089 -19.522 18.851 1 89.04 224 ALA B O 1
ATOM 5102 N N . MET B 1 226 ? 8.466 -21.046 19.142 1 87.64 225 MET B N 1
ATOM 5103 C CA . MET B 1 226 ? 8.266 -20.735 20.553 1 87.14 225 MET B CA 1
ATOM 5104 C C . MET B 1 226 ? 9.323 -21.299 21.489 1 87.48 225 MET B C 1
ATOM 5105 O O . MET B 1 226 ? 9.197 -21.122 22.702 1 87.71 225 MET B O 1
ATOM 5110 N N . ALA B 1 227 ? 10.343 -21.987 20.961 1 87.6 226 ALA B N 1
ATOM 5111 C CA . ALA B 1 227 ? 11.386 -22.549 21.812 1 88.42 226 ALA B CA 1
ATOM 5112 C C . ALA B 1 227 ? 12.212 -21.453 22.493 1 88.77 226 ALA B C 1
ATOM 5113 O O . ALA B 1 227 ? 12.657 -21.62 23.636 1 88.91 226 ALA B O 1
ATOM 5115 N N . HIS B 1 228 ? 12.364 -20.307 21.821 1 88.79 227 HIS B N 1
ATOM 5116 C CA . HIS B 1 228 ? 13.134 -19.2 22.37 1 89.48 227 HIS B CA 1
ATOM 5117 C C . HIS B 1 228 ? 12.271 -18.169 23.082 1 88.63 227 HIS B C 1
ATOM 5118 O O . HIS B 1 228 ? 12.66 -17.007 23.144 1 88.92 227 HIS B O 1
ATOM 5125 N N . VAL B 1 229 ? 11.115 -18.575 23.621 1 87.48 228 VAL B N 1
ATOM 5126 C CA . VAL B 1 229 ? 10.243 -17.646 24.322 1 86.71 228 VAL B CA 1
ATOM 5127 C C . VAL B 1 229 ? 10.659 -17.58 25.788 1 85.87 228 VAL B C 1
ATOM 5128 O O . VAL B 1 229 ? 10.873 -16.493 26.32 1 85.83 228 VAL B O 1
ATOM 5132 N N . ASN B 1 230 ? 10.818 -18.736 26.42 1 85.12 229 ASN B N 1
ATOM 5133 C CA . ASN B 1 230 ? 11.215 -18.768 27.811 1 84.95 229 ASN B CA 1
ATOM 5134 C C . ASN B 1 230 ? 12.409 -19.651 27.997 1 84.74 229 ASN B C 1
ATOM 5135 O O . ASN B 1 230 ? 12.277 -20.868 28.115 1 84.76 229 ASN B O 1
ATOM 5140 N N . PRO B 1 231 ? 13.598 -19.029 28.086 1 84.34 230 PRO B N 1
ATOM 5141 C CA . PRO B 1 231 ? 14.831 -19.805 28.303 1 83.64 230 PRO B CA 1
ATOM 5142 C C . PRO B 1 231 ? 14.901 -20.581 29.634 1 82.68 230 PRO B C 1
ATOM 5143 O O . PRO B 1 231 ? 15.661 -21.547 29.739 1 83.07 230 PRO B O 1
ATOM 5147 N N . GLY B 1 232 ? 14.099 -20.194 30.625 1 81.16 231 GLY B N 1
ATOM 5148 C CA . GLY B 1 232 ? 14.056 -20.922 31.894 1 80.42 231 GLY B CA 1
ATOM 5149 C C . GLY B 1 232 ? 13.395 -22.293 31.801 1 79.27 231 GLY B C 1
ATOM 5150 O O . GLY B 1 232 ? 13.429 -23.087 32.754 1 78.62 231 GLY B O 1
ATOM 5151 N N . LEU B 1 233 ? 12.772 -22.579 30.64 1 78.58 232 LEU B N 1
ATOM 5152 C CA . LEU B 1 233 ? 12.076 -23.833 30.407 1 77.98 232 LEU B CA 1
ATOM 5153 C C . LEU B 1 233 ? 12.89 -24.767 29.537 1 77.11 232 LEU B C 1
ATOM 5154 O O . LEU B 1 233 ? 13.453 -24.344 28.515 1 77.05 232 LEU B O 1
ATOM 5159 N N . SER B 1 234 ? 12.878 -26.058 29.891 1 75.92 233 SER B N 1
ATOM 5160 C CA . SER B 1 234 ? 13.494 -27.06 29.04 1 74.92 233 SER B CA 1
ATOM 5161 C C . SER B 1 234 ? 12.452 -27.382 27.943 1 73.54 233 SER B C 1
ATOM 5162 O O . SER B 1 234 ? 11.279 -27.568 28.251 1 73.56 233 SER B O 1
ATOM 5165 N N . VAL B 1 235 ? 12.859 -27.379 26.669 1 72.26 234 VAL B N 1
ATOM 5166 C CA . VAL B 1 235 ? 11.948 -27.627 25.548 1 71.46 234 VAL B CA 1
ATOM 5167 C C . VAL B 1 235 ? 11.973 -29.077 25.034 1 71.58 234 VAL B C 1
ATOM 5168 O O . VAL B 1 235 ? 13.037 -29.632 24.828 1 72.44 234 VAL B O 1
ATOM 5172 N N . VAL B 1 236 ? 10.804 -29.695 24.839 1 70.64 235 VAL B N 1
ATOM 5173 C CA . VAL B 1 236 ? 10.693 -31.049 24.321 1 69.74 235 VAL B CA 1
ATOM 5174 C C . VAL B 1 236 ? 9.857 -30.982 23.052 1 69.61 235 VAL B C 1
ATOM 5175 O O . VAL B 1 236 ? 8.839 -30.293 23.032 1 69.82 235 VAL B O 1
ATOM 5179 N N . PHE B 1 237 ? 10.32 -31.634 21.969 1 69.17 236 PHE B N 1
ATOM 5180 C CA . PHE B 1 237 ? 9.563 -31.638 20.721 1 68.85 236 PHE B CA 1
ATOM 5181 C C . PHE B 1 237 ? 8.827 -32.959 20.441 1 67.81 236 PHE B C 1
ATOM 5182 O O . PHE B 1 237 ? 9.257 -34.04 20.877 1 67.7 236 PHE B O 1
ATOM 5190 N N . TYR B 1 238 ? 7.698 -32.846 19.723 1 66.67 237 TYR B N 1
ATOM 5191 C CA . TYR B 1 238 ? 6.902 -33.969 19.243 1 66.36 237 TYR B CA 1
ATOM 5192 C C . TYR B 1 238 ? 6.609 -33.799 17.721 1 68.08 237 TYR B C 1
ATOM 5193 O O . TYR B 1 238 ? 6.64 -32.683 17.196 1 67.63 237 TYR B O 1
ATOM 5202 N N . GLY B 1 239 ? 6.383 -34.903 17.021 1 70.08 238 GLY B N 1
ATOM 5203 C CA . GLY B 1 239 ? 6.15 -34.866 15.577 1 72.85 238 GLY B CA 1
ATOM 5204 C C . GLY B 1 239 ? 7.448 -34.878 14.781 1 75.86 238 GLY B C 1
ATOM 5205 O O . GLY B 1 239 ? 8.511 -35.179 15.343 1 76.34 238 GLY B O 1
ATOM 5206 N N . SER B 1 240 ? 7.383 -34.575 13.459 1 77.41 239 SER B N 1
ATOM 5207 C CA . SER B 1 240 ? 8.551 -34.516 12.559 1 79.51 239 SER B CA 1
ATOM 5208 C C . SER B 1 240 ? 9.616 -35.641 12.825 1 81.04 239 SER B C 1
ATOM 5209 O O . SER B 1 240 ? 9.228 -36.81 12.799 1 82.12 239 SER B O 1
ATOM 5212 N N . ASP B 1 241 ? 10.912 -35.33 13.1 1 80.92 240 ASP B N 1
ATOM 5213 C CA . ASP B 1 241 ? 11.904 -36.385 13.36 1 81.3 240 ASP B CA 1
ATOM 5214 C C . ASP B 1 241 ? 12.428 -36.349 14.813 1 79.62 240 ASP B C 1
ATOM 5215 O O . ASP B 1 241 ? 13.593 -36.652 15.085 1 79.81 240 ASP B O 1
ATOM 5220 N N . SER B 1 242 ? 11.52 -36.005 15.745 1 77.61 241 SER B N 1
ATOM 5221 C CA . SER B 1 242 ? 11.735 -35.828 17.188 1 75.73 241 SER B CA 1
ATOM 5222 C C . SER B 1 242 ? 11.676 -37.176 17.975 1 72.85 241 SER B C 1
ATOM 5223 O O . SER B 1 242 ? 11.43 -38.202 17.347 1 72.81 241 SER B O 1
ATOM 5226 N N . PRO B 1 243 ? 11.893 -37.228 19.318 1 70.43 242 PRO B N 1
ATOM 5227 C CA . PRO B 1 243 ? 11.842 -38.523 20.025 1 69.1 242 PRO B CA 1
ATOM 5228 C C . PRO B 1 243 ? 10.486 -39.207 19.958 1 68.15 242 PRO B C 1
ATOM 5229 O O . PRO B 1 243 ? 10.43 -40.441 19.928 1 69.09 242 PRO B O 1
ATOM 5233 N N . VAL B 1 244 ? 9.396 -38.413 19.968 1 65.72 243 VAL B N 1
ATOM 5234 C CA . VAL B 1 244 ? 8.038 -38.932 19.898 1 63.54 243 VAL B CA 1
ATOM 5235 C C . VAL B 1 244 ? 7.514 -38.521 18.546 1 62.47 243 VAL B C 1
ATOM 5236 O O . VAL B 1 244 ? 7.303 -37.327 18.303 1 62.39 243 VAL B O 1
ATOM 5240 N N . ARG B 1 245 ? 7.396 -39.483 17.624 1 61.48 244 ARG B N 1
ATOM 5241 C CA . ARG B 1 245 ? 6.977 -39.156 16.262 1 61.23 244 ARG B CA 1
ATOM 5242 C C . ARG B 1 245 ? 6.119 -40.29 15.638 1 59.79 244 ARG B C 1
ATOM 5243 O O . ARG B 1 245 ? 5.927 -41.364 16.236 1 59.12 244 ARG B O 1
ATOM 5251 N N . TYR B 1 246 ? 5.613 -40.041 14.429 1 58.62 245 TYR B N 1
ATOM 5252 C CA . TYR B 1 246 ? 4.839 -41.027 13.711 1 57.91 245 TYR B CA 1
ATOM 5253 C C . TYR B 1 246 ? 5.378 -41.218 12.293 1 59.87 245 TYR B C 1
ATOM 5254 O O . TYR B 1 246 ? 5.582 -40.242 11.57 1 59.2 245 TYR B O 1
ATOM 5263 N N . ASP B 1 247 ? 5.502 -42.477 11.859 1 61.95 246 ASP B N 1
ATOM 5264 C CA . ASP B 1 247 ? 5.801 -42.807 10.456 1 64.41 246 ASP B CA 1
ATOM 5265 C C . ASP B 1 247 ? 4.97 -44.073 10.036 1 66.3 246 ASP B C 1
ATOM 5266 O O . ASP B 1 247 ? 4.071 -44.475 10.788 1 67.04 246 ASP B O 1
ATOM 5271 N N . GLY B 1 248 ? 5.261 -44.677 8.879 1 66.6 247 GLY B N 1
ATOM 5272 C CA . GLY B 1 248 ? 4.556 -45.863 8.399 1 67.14 247 GLY B CA 1
ATOM 5273 C C . GLY B 1 248 ? 4.459 -47.002 9.394 1 67.75 247 GLY B C 1
ATOM 5274 O O . GLY B 1 248 ? 3.394 -47.61 9.538 1 67.74 247 GLY B O 1
ATOM 5275 N N . GLU B 1 249 ? 5.55 -47.268 10.125 1 68.4 248 GLU B N 1
ATOM 5276 C CA . GLU B 1 249 ? 5.574 -48.32 11.153 1 70.15 248 GLU B CA 1
ATOM 5277 C C . GLU B 1 249 ? 4.568 -48.044 12.276 1 70.65 248 GLU B C 1
ATOM 5278 O O . GLU B 1 249 ? 3.935 -48.961 12.794 1 71.12 248 GLU B O 1
ATOM 5284 N N . GLY B 1 250 ? 4.436 -46.777 12.636 1 70.24 249 GLY B N 1
ATOM 5285 C CA . GLY B 1 250 ? 3.542 -46.362 13.693 1 70.61 249 GLY B CA 1
ATOM 5286 C C . GLY B 1 250 ? 4.162 -45.264 14.519 1 70.89 249 GLY B C 1
ATOM 5287 O O . GLY B 1 250 ? 4.92 -44.445 13.991 1 70.92 249 GLY B O 1
ATOM 5288 N N . ILE B 1 251 ? 3.836 -45.256 15.827 1 71.1 250 ILE B N 1
ATOM 5289 C CA . ILE B 1 251 ? 4.296 -44.29 16.813 1 72.13 250 ILE B CA 1
ATOM 5290 C C . ILE B 1 251 ? 5.561 -44.748 17.522 1 73.95 250 ILE B C 1
ATOM 5291 O O . ILE B 1 251 ? 5.575 -45.779 18.206 1 74.38 250 ILE B O 1
ATOM 5296 N N . HIS B 1 252 ? 6.628 -43.96 17.351 1 74.81 251 HIS B N 1
ATOM 5297 C CA . HIS B 1 252 ? 7.897 -44.231 18.002 1 76.21 251 HIS B CA 1
ATOM 5298 C C . HIS B 1 252 ? 7.954 -43.387 19.249 1 77.73 251 HIS B C 1
ATOM 5299 O O . HIS B 1 252 ? 7.481 -42.248 19.257 1 77.82 251 HIS B O 1
ATOM 5306 N N . ILE B 1 253 ? 8.506 -43.955 20.313 1 78.89 252 ILE B N 1
ATOM 5307 C CA . ILE B 1 253 ? 8.736 -43.282 21.582 1 80.68 252 ILE B CA 1
ATOM 5308 C C . ILE B 1 253 ? 10.178 -43.626 21.979 1 82.7 252 ILE B C 1
ATOM 5309 O O . ILE B 1 253 ? 10.47 -44.709 22.519 1 82.96 252 ILE B O 1
ATOM 5314 N N . GLY B 1 254 ? 11.079 -42.723 21.622 1 83.6 253 GLY B N 1
ATOM 5315 C CA . GLY B 1 254 ? 12.5 -42.947 21.814 1 85.05 253 GLY B CA 1
ATOM 5316 C C . GLY B 1 254 ? 13.013 -43.648 20.577 1 86.7 253 GLY B C 1
ATOM 5317 O O . GLY B 1 254 ? 12.853 -43.139 19.459 1 86.97 253 GLY B O 1
ATOM 5318 N N . GLY B 1 255 ? 13.575 -44.835 20.764 1 87.56 254 GLY B N 1
ATOM 5319 C CA . GLY B 1 255 ? 14.069 -45.612 19.639 1 89.05 254 GLY B CA 1
ATOM 5320 C C . GLY B 1 255 ? 13.028 -46.625 19.243 1 90.73 254 GLY B C 1
ATOM 5321 O O . GLY B 1 255 ? 12.568 -46.668 18.093 1 91.18 254 GLY B O 1
ATOM 5322 N N . ASP B 1 256 ? 12.612 -47.396 20.247 1 91.25 255 ASP B N 1
ATOM 5323 C CA . ASP B 1 256 ? 11.62 -48.469 20.16 1 92.03 255 ASP B CA 1
ATOM 5324 C C . ASP B 1 256 ? 10.29 -47.99 19.588 1 92.08 255 ASP B C 1
ATOM 5325 O O . ASP B 1 256 ? 9.804 -46.926 19.973 1 92.64 255 ASP B O 1
ATOM 5330 N N . LEU B 1 257 ? 9.734 -48.738 18.628 1 91.19 256 LEU B N 1
ATOM 5331 C CA . LEU B 1 257 ? 8.431 -48.389 18.082 1 90.69 256 LEU B CA 1
ATOM 5332 C C . LEU B 1 257 ? 7.462 -48.953 19.089 1 89.9 256 LEU B C 1
ATOM 5333 O O . LEU B 1 257 ? 7.321 -50.172 19.169 1 90.01 256 LEU B O 1
ATOM 5338 N N . ILE B 1 258 ? 6.849 -48.094 19.905 1 88.9 257 ILE B N 1
ATOM 5339 C CA . ILE B 1 258 ? 5.974 -48.579 20.957 1 88.4 257 ILE B CA 1
ATOM 5340 C C . ILE B 1 258 ? 4.581 -49.002 20.401 1 87.96 257 ILE B C 1
ATOM 5341 O O . ILE B 1 258 ? 4.071 -50.048 20.83 1 88.82 257 ILE B O 1
ATOM 5346 N N . ILE B 1 259 ? 3.995 -48.254 19.438 1 86.25 258 ILE B N 1
ATOM 5347 C CA . ILE B 1 259 ? 2.678 -48.638 18.924 1 85.23 258 ILE B CA 1
ATOM 5348 C C . ILE B 1 259 ? 2.631 -48.762 17.413 1 84.66 258 ILE B C 1
ATOM 5349 O O . ILE B 1 259 ? 2.593 -47.761 16.703 1 84.41 258 ILE B O 1
ATOM 5354 N N . PRO B 1 260 ? 2.582 -49.998 16.896 1 84.27 259 PRO B N 1
ATOM 5355 C CA . PRO B 1 260 ? 2.515 -50.177 15.436 1 83.84 259 PRO B CA 1
ATOM 5356 C C . PRO B 1 260 ? 1.172 -49.746 14.871 1 83.46 259 PRO B C 1
ATOM 5357 O O . PRO B 1 260 ? 0.152 -49.864 15.548 1 83.52 259 PRO B O 1
ATOM 5361 N N . ALA B 1 261 ? 1.19 -49.237 13.635 1 82.74 260 ALA B N 1
ATOM 5362 C CA . ALA B 1 261 ? 0.053 -48.706 12.891 1 82.75 260 ALA B CA 1
ATOM 5363 C C . ALA B 1 261 ? -1.304 -49.412 13.135 1 82.84 260 ALA B C 1
ATOM 5364 O O . ALA B 1 261 ? -2.327 -48.751 13.33 1 82.96 260 ALA B O 1
ATOM 5366 N N . GLU B 1 262 ? -1.306 -50.744 13.133 1 82.61 261 GLU B N 1
ATOM 5367 C CA . GLU B 1 262 ? -2.505 -51.568 13.289 1 82.58 261 GLU B CA 1
ATOM 5368 C C . GLU B 1 262 ? -3.082 -51.576 14.692 1 81.24 261 GLU B C 1
ATOM 5369 O O . GLU B 1 262 ? -4.285 -51.768 14.851 1 81.6 261 GLU B O 1
ATOM 5375 N N . GLU B 1 263 ? -2.238 -51.378 15.711 1 79.71 262 GLU B N 1
ATOM 5376 C CA . GLU B 1 263 ? -2.667 -51.35 17.11 1 78.43 262 GLU B CA 1
ATOM 5377 C C . GLU B 1 263 ? -3.403 -50.046 17.488 1 76.59 262 GLU B C 1
ATOM 5378 O O . GLU B 1 263 ? -4.098 -50.018 18.497 1 76.35 262 GLU B O 1
ATOM 5384 N N . LEU B 1 264 ? -3.225 -48.963 16.714 1 75.19 263 LEU B N 1
ATOM 5385 C CA . LEU B 1 264 ? -3.884 -47.69 16.996 1 74.06 263 LEU B CA 1
ATOM 5386 C C . LEU B 1 264 ? -5.399 -47.809 16.81 1 73.06 263 LEU B C 1
ATOM 5387 O O . LEU B 1 264 ? -5.866 -48.409 15.842 1 72.84 263 LEU B O 1
ATOM 5392 N N . PRO B 1 265 ? -6.178 -47.244 17.745 1 72.08 264 PRO B N 1
ATOM 5393 C CA . PRO B 1 265 ? -7.65 -47.329 17.643 1 71.35 264 PRO B CA 1
ATOM 5394 C C . PRO B 1 265 ? -8.255 -46.435 16.552 1 70.6 264 PRO B C 1
ATOM 5395 O O . PRO B 1 265 ? -9.303 -46.756 15.988 1 70.78 264 PRO B O 1
ATOM 5399 N N . PHE B 1 266 ? -7.579 -45.317 16.256 1 69.62 265 PHE B N 1
ATOM 5400 C CA . PHE B 1 266 ? -7.944 -44.323 15.238 1 68.95 265 PHE B CA 1
ATOM 5401 C C . PHE B 1 266 ? -6.655 -43.968 14.482 1 69.52 265 PHE B C 1
ATOM 5402 O O . PHE B 1 266 ? -5.557 -44.093 15.049 1 69.51 265 PHE B O 1
ATOM 5410 N N . ARG B 1 267 ? -6.764 -43.589 13.198 1 69.88 266 ARG B N 1
ATOM 5411 C CA . ARG B 1 267 ? -5.547 -43.284 12.455 1 70.83 266 ARG B CA 1
ATOM 5412 C C . ARG B 1 267 ? -5.625 -41.977 11.672 1 70.6 266 ARG B C 1
ATOM 5413 O O . ARG B 1 267 ? -4.83 -41.798 10.745 1 71.35 266 ARG B O 1
ATOM 5421 N N . SER B 1 268 ? -6.515 -41.038 12.071 1 69.36 267 SER B N 1
ATOM 5422 C CA . SER B 1 268 ? -6.603 -39.725 11.422 1 68.84 267 SER B CA 1
ATOM 5423 C C . SER B 1 268 ? -5.376 -38.828 11.769 1 69.13 267 SER B C 1
ATOM 5424 O O . SER B 1 268 ? -4.633 -39.133 12.711 1 69.36 267 SER B O 1
ATOM 5427 N N . GLU B 1 269 ? -5.149 -37.739 10.992 1 68.46 268 GLU B N 1
ATOM 5428 C CA . GLU B 1 269 ? -4.029 -36.835 11.253 1 67.84 268 GLU B CA 1
ATOM 5429 C C . GLU B 1 269 ? -4.236 -36.152 12.595 1 66.52 268 GLU B C 1
ATOM 5430 O O . GLU B 1 269 ? -3.297 -36.108 13.382 1 66.34 268 GLU B O 1
ATOM 5432 N N . HIS B 1 270 ? -5.486 -35.669 12.868 1 65.25 269 HIS B N 1
ATOM 5433 C CA . HIS B 1 270 ? -5.883 -35.044 14.13 1 64.25 269 HIS B CA 1
ATOM 5434 C C . HIS B 1 270 ? -5.566 -35.985 15.303 1 60.76 269 HIS B C 1
ATOM 5435 O O . HIS B 1 270 ? -4.849 -35.58 16.212 1 61.28 269 HIS B O 1
ATOM 5442 N N . PHE B 1 271 ? -6.051 -37.236 15.268 1 57.45 270 PHE B N 1
ATOM 5443 C CA . PHE B 1 271 ? -5.802 -38.163 16.35 1 55.7 270 PHE B CA 1
ATOM 5444 C C . PHE B 1 271 ? -4.32 -38.417 16.575 1 55.56 270 PHE B C 1
ATOM 5445 O O . PHE B 1 271 ? -3.845 -38.366 17.712 1 55.46 270 PHE B O 1
ATOM 5453 N N . ILE B 1 272 ? -3.604 -38.706 15.514 1 55.38 271 ILE B N 1
ATOM 5454 C CA . ILE B 1 272 ? -2.209 -39.066 15.624 1 56.03 271 ILE B CA 1
ATOM 5455 C C . ILE B 1 272 ? -1.373 -37.91 16.127 1 55.4 271 ILE B C 1
ATOM 5456 O O . ILE B 1 272 ? -0.557 -38.124 17.019 1 55.49 271 ILE B O 1
ATOM 5461 N N . GLN B 1 273 ? -1.601 -36.697 15.623 1 54.92 272 GLN B N 1
ATOM 5462 C CA . GLN B 1 273 ? -0.808 -35.542 16.05 1 55.61 272 GLN B CA 1
ATOM 5463 C C . GLN B 1 273 ? -1.04 -35.201 17.52 1 54.6 272 GLN B C 1
ATOM 5464 O O . GLN B 1 273 ? -0.095 -34.946 18.275 1 54.24 272 GLN B O 1
ATOM 5470 N N . ASN B 1 274 ? -2.308 -35.25 17.927 1 53.87 273 ASN B N 1
ATOM 5471 C CA . ASN B 1 274 ? -2.696 -34.97 19.299 1 53.77 273 ASN B CA 1
ATOM 5472 C C . ASN B 1 274 ? -2.245 -36.06 20.286 1 52.68 273 ASN B C 1
ATOM 5473 O 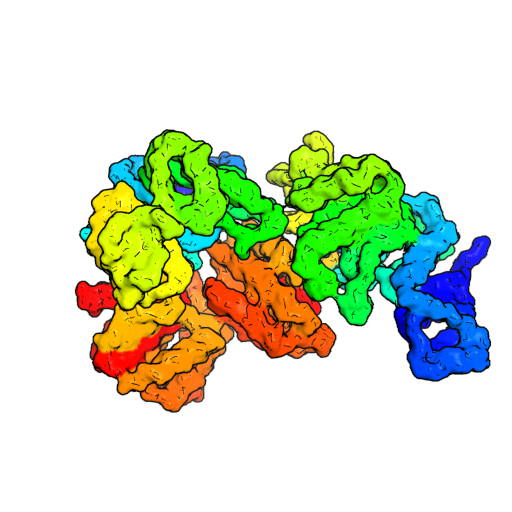O . ASN B 1 274 ? -1.992 -35.777 21.457 1 52.43 273 ASN B O 1
ATOM 5478 N N . THR B 1 275 ? -2.088 -37.292 19.797 1 51.76 274 THR B N 1
ATOM 5479 C CA . THR B 1 275 ? -1.605 -38.408 20.588 1 50.7 274 THR B CA 1
ATOM 5480 C C . THR B 1 275 ? -0.13 -38.285 20.822 1 49.01 274 THR B C 1
ATOM 5481 O O . THR B 1 275 ? 0.309 -38.57 21.927 1 48.81 274 THR B O 1
ATOM 5485 N N . LEU B 1 276 ? 0.642 -37.789 19.837 1 48.04 275 LEU B N 1
ATOM 5486 C CA . LEU B 1 276 ? 2.073 -37.566 20.046 1 47.79 275 LEU B CA 1
ATOM 5487 C C . LEU B 1 276 ? 2.279 -36.491 21.114 1 47.75 275 LEU B C 1
ATOM 5488 O O . LEU B 1 276 ? 3.093 -36.706 22.008 1 48.18 275 LEU B O 1
ATOM 5493 N N . ALA B 1 277 ? 1.474 -35.394 21.078 1 46.73 276 ALA B N 1
ATOM 5494 C CA . ALA B 1 277 ? 1.493 -34.336 22.091 1 46.5 276 ALA B CA 1
ATOM 5495 C C . ALA B 1 277 ? 1.193 -34.898 23.486 1 47.9 276 ALA B C 1
ATOM 5496 O O . ALA B 1 277 ? 1.871 -34.555 24.442 1 48.15 276 ALA B O 1
ATOM 5498 N N . ALA B 1 278 ? 0.184 -35.776 23.606 1 49.19 277 ALA B N 1
ATOM 5499 C CA . ALA B 1 278 ? -0.206 -36.38 24.877 1 50.63 277 ALA B CA 1
ATOM 5500 C C . ALA B 1 278 ? 0.938 -37.272 25.385 1 52.3 277 ALA B C 1
ATOM 5501 O O . ALA B 1 278 ? 1.332 -37.168 26.553 1 52.39 277 ALA B O 1
ATOM 5503 N N . ALA B 1 279 ? 1.514 -38.097 24.484 1 53.03 278 ALA B N 1
ATOM 5504 C CA . ALA B 1 279 ? 2.617 -38.997 24.794 1 53.77 278 ALA B CA 1
ATOM 5505 C C . ALA B 1 279 ? 3.856 -38.217 25.261 1 53.88 278 ALA B C 1
ATOM 5506 O O . ALA B 1 279 ? 4.335 -38.451 26.371 1 53.53 278 ALA B O 1
ATOM 5508 N N . ALA B 1 280 ? 4.282 -37.198 24.5 1 53.92 279 ALA B N 1
ATOM 5509 C CA . ALA B 1 280 ? 5.418 -36.363 24.847 1 54.55 279 ALA B CA 1
ATOM 5510 C C . ALA B 1 280 ? 5.269 -35.759 26.25 1 56.53 279 ALA B C 1
ATOM 5511 O O . ALA B 1 280 ? 6.195 -35.822 27.048 1 56.82 279 ALA B O 1
ATOM 5513 N N . ALA B 1 281 ? 4.061 -35.247 26.569 1 57.59 280 ALA B N 1
ATOM 5514 C CA . ALA B 1 281 ? 3.763 -34.652 27.864 1 58.21 280 ALA B CA 1
ATOM 5515 C C . ALA B 1 281 ? 3.754 -35.716 28.973 1 59.55 280 ALA B C 1
ATOM 5516 O O . ALA B 1 281 ? 4.134 -35.417 30.093 1 59.89 280 ALA B O 1
ATOM 5518 N N . CYS B 1 282 ? 3.352 -36.955 28.668 1 60.38 281 CYS B N 1
ATOM 5519 C CA . CYS B 1 282 ? 3.334 -38.02 29.67 1 61.57 281 CYS B CA 1
ATOM 5520 C C . CYS B 1 282 ? 4.707 -38.567 29.989 1 62.75 281 CYS B C 1
ATOM 5521 O O . CYS B 1 282 ? 4.92 -39.046 31.099 1 63.07 281 CYS B O 1
ATOM 5524 N N . LEU B 1 283 ? 5.646 -38.482 29.042 1 63.03 282 LEU B N 1
ATOM 5525 C CA . LEU B 1 283 ? 7.017 -38.887 29.298 1 63.77 282 LEU B CA 1
ATOM 5526 C C . LEU B 1 283 ? 7.644 -37.918 30.294 1 65.48 282 LEU B C 1
ATOM 5527 O O . LEU B 1 283 ? 8.307 -38.372 31.22 1 66.02 282 LEU B O 1
ATOM 5532 N N . GLU B 1 284 ? 7.343 -36.61 30.181 1 66.35 283 GLU B N 1
ATOM 5533 C CA . GLU B 1 284 ? 7.81 -35.586 31.108 1 67.77 283 GLU B CA 1
ATOM 5534 C C . GLU B 1 284 ? 7.218 -35.75 32.5 1 68.36 283 GLU B C 1
ATOM 5535 O O . GLU B 1 284 ? 7.9 -35.464 33.482 1 69.18 283 GLU B O 1
ATOM 5541 N N . LEU B 1 285 ? 5.991 -36.264 32.605 1 68.17 284 LEU B N 1
ATOM 5542 C CA . LEU B 1 285 ? 5.41 -36.555 33.92 1 69.05 284 LEU B CA 1
ATOM 5543 C C . LEU B 1 285 ? 5.962 -37.871 34.537 1 70.17 284 LEU B C 1
ATOM 5544 O O . LEU B 1 285 ? 5.446 -38.332 35.562 1 70.65 284 LEU B O 1
ATOM 5549 N N . GLY B 1 286 ? 6.97 -38.474 33.894 1 70.04 285 GLY B N 1
ATOM 5550 C CA . GLY B 1 286 ? 7.602 -39.708 34.331 1 70.34 285 GLY B CA 1
ATOM 5551 C C . GLY B 1 286 ? 6.779 -40.955 34.125 1 70.7 285 GLY B C 1
ATOM 5552 O O . GLY B 1 286 ? 6.788 -41.843 34.977 1 71.05 285 GLY B O 1
ATOM 5553 N N . PHE B 1 287 ? 6.039 -41.034 33.014 1 70.82 286 PHE B N 1
ATOM 5554 C CA . PHE B 1 287 ? 5.25 -42.237 32.712 1 71.05 286 PHE B CA 1
ATOM 5555 C C . PHE B 1 287 ? 6.005 -43.072 31.716 1 71.77 286 PHE B C 1
ATOM 5556 O O . PHE B 1 287 ? 6.727 -42.53 30.862 1 72.12 286 PHE B O 1
ATOM 5564 N N . SER B 1 288 ? 5.879 -44.4 31.832 1 71.82 287 SER B N 1
ATOM 5565 C CA . SER B 1 288 ? 6.622 -45.297 30.944 1 72.34 287 SER B CA 1
ATOM 5566 C C . SER B 1 288 ? 5.956 -45.411 29.596 1 72.76 287 SER B C 1
ATOM 5567 O O . SER B 1 288 ? 4.728 -45.381 29.52 1 72.81 287 SER B O 1
ATOM 5570 N N . PRO B 1 289 ? 6.729 -45.642 28.522 1 72.71 288 PRO B N 1
ATOM 5571 C CA . PRO B 1 289 ? 6.099 -45.846 27.206 1 72.5 288 PRO B CA 1
ATOM 5572 C C . PRO B 1 289 ? 5.084 -47.004 27.189 1 72.71 288 PRO B C 1
ATOM 5573 O O . PRO B 1 289 ? 4.233 -47.032 26.308 1 73.58 288 PRO B O 1
ATOM 5577 N N . GLU B 1 290 ? 5.121 -47.915 28.179 1 71.74 289 GLU B N 1
ATOM 5578 C CA . GLU B 1 290 ? 4.142 -49 28.255 1 71.74 289 GLU B CA 1
ATOM 5579 C C . GLU B 1 290 ? 2.815 -48.489 28.833 1 70.54 289 GLU B C 1
ATOM 5580 O O . GLU B 1 290 ? 1.748 -48.925 28.398 1 70.78 289 GLU B O 1
ATOM 5586 N N . ASP B 1 291 ? 2.89 -47.551 29.8 1 68.99 290 ASP B N 1
ATOM 5587 C CA . ASP B 1 291 ? 1.738 -46.875 30.401 1 67.54 290 ASP B CA 1
ATOM 5588 C C . ASP B 1 291 ? 1.013 -46.069 29.3 1 65.36 290 ASP B C 1
ATOM 5589 O O . ASP B 1 291 ? -0.213 -46.069 29.238 1 65.1 290 ASP B O 1
ATOM 5594 N N . ILE B 1 292 ? 1.783 -45.401 28.432 1 63.7 291 ILE B N 1
ATOM 5595 C CA . ILE B 1 292 ? 1.286 -44.624 27.306 1 62.6 291 ILE B CA 1
ATOM 5596 C C . ILE B 1 292 ? 0.637 -45.536 26.267 1 63.17 291 ILE B C 1
ATOM 5597 O O . ILE B 1 292 ? -0.505 -45.296 25.874 1 63.27 291 ILE B O 1
ATOM 5602 N N . ARG B 1 293 ? 1.331 -46.626 25.877 1 63.42 292 ARG B N 1
ATOM 5603 C CA . ARG B 1 293 ? 0.829 -47.616 24.923 1 63.59 292 ARG B CA 1
ATOM 5604 C C . ARG B 1 293 ? -0.516 -48.177 25.385 1 64.1 292 ARG B C 1
ATOM 5605 O O . ARG B 1 293 ? -1.428 -48.309 24.583 1 64.79 292 ARG B O 1
ATOM 5613 N N . MET B 1 294 ? -0.651 -48.437 26.677 1 63.66 293 MET B N 1
ATOM 5614 C CA . MET B 1 294 ? -1.871 -48.955 27.255 1 64.43 293 MET B CA 1
ATOM 5615 C C . MET B 1 294 ? -2.996 -47.907 27.218 1 63.87 293 MET B C 1
ATOM 5616 O O . MET B 1 294 ? -4.142 -48.247 26.926 1 63.87 293 MET B O 1
ATOM 5621 N N . GLY B 1 295 ? -2.654 -46.651 27.489 1 63 294 GLY B N 1
ATOM 5622 C CA . GLY B 1 295 ? -3.61 -45.557 27.471 1 62.43 294 GLY B CA 1
ATOM 5623 C C . GLY B 1 295 ? -4.171 -45.329 26.086 1 61.95 294 GLY B C 1
ATOM 5624 O O . GLY B 1 295 ? -5.39 -45.37 25.897 1 62.43 294 GLY B O 1
ATOM 5625 N N . VAL B 1 296 ? -3.279 -45.159 25.091 1 60.51 295 VAL B N 1
ATOM 5626 C CA . VAL B 1 296 ? -3.658 -44.958 23.697 1 59.62 295 VAL B CA 1
ATOM 5627 C C . VAL B 1 296 ? -4.604 -46.04 23.179 1 59.85 295 VAL B C 1
ATOM 5628 O O . VAL B 1 296 ? -5.625 -45.718 22.593 1 59.78 295 VAL B O 1
ATOM 5632 N N . LYS B 1 297 ? -4.291 -47.308 23.437 1 60.03 296 LYS B N 1
ATOM 5633 C CA . LYS B 1 297 ? -5.113 -48.419 22.978 1 60.37 296 LYS B CA 1
ATOM 5634 C C . LYS B 1 297 ? -6.471 -48.513 23.687 1 60.9 296 LYS B C 1
ATOM 5635 O O . LYS B 1 297 ? -7.437 -48.999 23.099 1 61.04 296 LYS B O 1
ATOM 5641 N N . THR B 1 298 ? -6.561 -47.992 24.914 1 60.93 297 THR B N 1
ATOM 5642 C CA . THR B 1 298 ? -7.792 -47.952 25.725 1 61.28 297 THR B CA 1
ATOM 5643 C C . THR B 1 298 ? -8.63 -46.656 25.458 1 60.25 297 THR B C 1
ATOM 5644 O O . THR B 1 298 ? -9.764 -46.546 25.943 1 60.43 297 THR B O 1
ATOM 5648 N N . TYR B 1 299 ? -8.069 -45.681 24.692 1 58.78 298 TYR B N 1
ATOM 5649 C CA . TYR B 1 299 ? -8.695 -44.393 24.457 1 58.12 298 TYR B CA 1
ATOM 5650 C C . TYR B 1 299 ? -10.057 -44.439 23.793 1 59.55 298 TYR B C 1
ATOM 5651 O O . TYR B 1 299 ? -10.205 -44.985 22.699 1 60.49 298 TYR B O 1
ATOM 5660 N N . ARG B 1 300 ? -11.058 -43.91 24.517 1 59.5 299 ARG B N 1
ATOM 5661 C CA . ARG B 1 300 ? -12.414 -43.731 24.024 1 60.12 299 ARG B CA 1
ATOM 5662 C C . ARG B 1 300 ? -12.558 -42.229 23.813 1 58.75 299 ARG B C 1
ATOM 5663 O O . ARG B 1 300 ? -12.186 -41.451 24.686 1 58.93 299 ARG B O 1
ATOM 5671 N N . PRO B 1 301 ? -13.014 -41.801 22.626 1 57.43 300 PRO B N 1
ATOM 5672 C CA . PRO B 1 301 ? -13.091 -40.366 22.322 1 57 300 PRO B CA 1
ATOM 5673 C C . PRO B 1 301 ? -13.941 -39.499 23.251 1 57.37 300 PRO B C 1
ATOM 5674 O O . PRO B 1 301 ? -14.756 -40.012 24.005 1 58.49 300 PRO B O 1
ATOM 5678 N N . LEU B 1 302 ? -13.762 -38.179 23.194 1 56.46 301 LEU B N 1
ATOM 5679 C CA . LEU B 1 302 ? -14.514 -37.25 24.041 1 56.33 301 LEU B CA 1
ATOM 5680 C C . LEU B 1 302 ? -15.972 -37.031 23.592 1 55.88 301 LEU B C 1
ATOM 5681 O O . LEU B 1 302 ? -16.893 -37.08 24.416 1 55.45 301 LEU B O 1
ATOM 5686 N N . LYS B 1 303 ? -16.151 -36.758 22.283 1 55.58 302 LYS B N 1
ATOM 5687 C CA . LYS B 1 303 ? -17.408 -36.446 21.608 1 55.58 302 LYS B CA 1
ATOM 5688 C C . LYS B 1 303 ? -18.144 -37.722 21.197 1 56.52 302 LYS B C 1
ATOM 5689 O O . LYS B 1 303 ? -17.505 -38.677 20.729 1 57.15 302 LYS B O 1
ATOM 5695 N N . ARG B 1 304 ? -19.487 -37.735 21.326 1 55.88 303 ARG B N 1
ATOM 5696 C CA . ARG B 1 304 ? -20.247 -38.934 20.966 1 55.51 303 ARG B CA 1
ATOM 5697 C C . ARG B 1 304 ? -20.611 -38.949 19.512 1 55.55 303 ARG B C 1
ATOM 5698 O O . ARG B 1 304 ? -21.749 -38.656 19.136 1 55.34 303 ARG B O 1
ATOM 5706 N N . ARG B 1 305 ? -19.635 -39.277 18.681 1 55.49 304 ARG B N 1
ATOM 5707 C CA . ARG B 1 305 ? -19.85 -39.352 17.252 1 56.04 304 ARG B CA 1
ATOM 5708 C C . ARG B 1 305 ? -19.592 -40.784 16.855 1 58.16 304 ARG B C 1
ATOM 5709 O O . ARG B 1 305 ? -18.456 -41.115 16.519 1 58.43 304 ARG B O 1
ATOM 5717 N N . PHE B 1 306 ? -20.629 -41.651 16.948 1 59.64 305 PHE B N 1
ATOM 5718 C CA . PHE B 1 306 ? -20.588 -43.085 16.605 1 61.48 305 PHE B CA 1
ATOM 5719 C C . PHE B 1 306 ? -19.525 -43.842 17.399 1 62.12 305 PHE B C 1
ATOM 5720 O O . PHE B 1 306 ? -18.832 -44.709 16.869 1 61.42 305 PHE B O 1
ATOM 5728 N N . SER B 1 307 ? -19.387 -43.474 18.671 1 63.17 306 SER B N 1
ATOM 5729 C CA . SER B 1 307 ? -18.377 -44.033 19.55 1 65.01 306 SER B CA 1
ATOM 5730 C C . SER B 1 307 ? -18.648 -45.475 19.944 1 66.47 306 SER B C 1
ATOM 5731 O O . SER B 1 307 ? -19.693 -45.762 20.531 1 67.04 306 SER B O 1
ATOM 5734 N N . VAL B 1 308 ? -17.69 -46.37 19.677 1 66.41 307 VAL B N 1
ATOM 5735 C CA . VAL B 1 308 ? -17.833 -47.746 20.116 1 67.01 307 VAL B CA 1
ATOM 5736 C C . VAL B 1 308 ? -17.39 -47.864 21.588 1 68.91 307 VAL B C 1
ATOM 5737 O O . VAL B 1 308 ? -16.263 -47.514 21.924 1 69.33 307 VAL B O 1
ATOM 5741 N N . LEU B 1 309 ? -18.275 -48.339 22.469 1 69.93 308 LEU B N 1
ATOM 5742 C CA . LEU B 1 309 ? -17.955 -48.519 23.889 1 71.19 308 LEU B CA 1
ATOM 5743 C C . LEU B 1 309 ? -17.682 -49.992 24.249 1 73.8 308 LEU B C 1
ATOM 5744 O O . LEU B 1 309 ? -17.096 -50.262 25.3 1 74.36 308 LEU B O 1
ATOM 5749 N N . MET B 1 310 ? -18.158 -50.945 23.409 1 75.22 309 MET B N 1
ATOM 5750 C CA . MET B 1 310 ? -18.059 -52.39 23.616 1 76.83 309 MET B CA 1
ATOM 5751 C C . MET B 1 310 ? -18.13 -53.125 22.292 1 78.1 309 MET B C 1
ATOM 5752 O O . MET B 1 310 ? -18.858 -52.7 21.399 1 77.95 309 MET B O 1
ATOM 5757 N N . THR B 1 311 ? -17.482 -54.292 22.207 1 79.2 310 THR B N 1
ATOM 5758 C CA . THR B 1 311 ? -17.497 -55.072 20.973 1 80.88 310 THR B CA 1
ATOM 5759 C C . THR B 1 311 ? -18.509 -56.239 20.95 1 81.19 310 THR B C 1
ATOM 5760 O O . THR B 1 311 ? -18.994 -56.577 19.859 1 81.53 310 THR B O 1
ATOM 5764 N N . GLU B 1 312 ? -18.806 -56.877 22.108 1 80.51 311 GLU B N 1
ATOM 5765 C CA . GLU B 1 312 ? -19.733 -58.018 22.094 1 80.57 311 GLU B CA 1
ATOM 5766 C C . GLU B 1 312 ? -20.616 -58.024 23.322 1 79.42 311 GLU B C 1
ATOM 5767 O O . GLU B 1 312 ? -20.181 -58.503 24.37 1 79.62 311 GLU B O 1
ATOM 5773 N N . PRO B 1 313 ? -21.862 -57.521 23.239 1 77.82 312 PRO B N 1
ATOM 5774 C CA . PRO B 1 313 ? -22.534 -56.929 22.068 1 76.76 312 PRO B CA 1
ATOM 5775 C C . PRO B 1 313 ? -21.955 -55.579 21.676 1 75.81 312 PRO B C 1
ATOM 5776 O O . PRO B 1 313 ? -21.336 -54.899 22.508 1 76.34 312 PRO B O 1
ATOM 5780 N N . LEU B 1 314 ? -22.087 -55.218 20.395 1 73.96 313 LEU B N 1
ATOM 5781 C CA . LEU B 1 314 ? -21.564 -53.949 19.913 1 72.48 313 LEU B CA 1
ATOM 5782 C C . LEU B 1 314 ? -22.364 -52.812 20.518 1 71.68 313 LEU B C 1
ATOM 5783 O O . LEU B 1 314 ? -23.583 -52.793 20.378 1 71.58 313 LEU B O 1
ATOM 5788 N N . VAL B 1 315 ? -21.704 -51.904 21.247 1 70.88 314 VAL B N 1
ATOM 5789 C CA . VAL B 1 315 ? -22.42 -50.766 21.842 1 70.34 314 VAL B CA 1
ATOM 5790 C C . VAL B 1 315 ? -21.934 -49.499 21.174 1 68.95 314 VAL B C 1
ATOM 5791 O O . VAL B 1 315 ? -20.736 -49.241 21.2 1 69.18 314 VAL B O 1
ATOM 5795 N N . ILE B 1 316 ? -22.837 -48.767 20.488 1 67.3 315 ILE B N 1
ATOM 5796 C CA . ILE B 1 316 ? -22.504 -47.531 19.777 1 66.23 315 ILE B CA 1
ATOM 5797 C C . ILE B 1 316 ? -23.199 -46.359 20.44 1 66.19 315 ILE B C 1
ATOM 5798 O O . ILE B 1 316 ? -24.389 -46.429 20.724 1 66.16 315 ILE B O 1
ATOM 5803 N N . ASP B 1 317 ? -22.454 -45.285 20.695 1 65.84 316 ASP B N 1
ATOM 5804 C CA . ASP B 1 317 ? -22.949 -44.092 21.368 1 65.92 316 ASP B CA 1
ATOM 5805 C C . ASP B 1 317 ? -22.937 -42.908 20.389 1 64.31 316 ASP B C 1
ATOM 5806 O O . ASP B 1 317 ? -21.86 -42.496 19.97 1 64.61 316 ASP B O 1
ATOM 5811 N N . ASP B 1 318 ? -24.114 -42.336 20.061 1 62.48 317 ASP B N 1
ATOM 5812 C CA . ASP B 1 318 ? -24.191 -41.213 19.134 1 61.85 317 ASP B CA 1
ATOM 5813 C C . ASP B 1 318 ? -24.977 -40.051 19.676 1 61.72 317 ASP B C 1
ATOM 5814 O O . ASP B 1 318 ? -25.92 -40.23 20.444 1 62.42 317 ASP B O 1
ATOM 5819 N N . PHE B 1 319 ? -24.572 -38.838 19.275 1 60.58 318 PHE B N 1
ATOM 5820 C CA . PHE B 1 319 ? -25.175 -37.593 19.722 1 59.62 318 PHE B CA 1
ATOM 5821 C C . PHE B 1 319 ? -26.427 -37.205 18.951 1 58.35 318 PHE B C 1
ATOM 5822 O O . PHE B 1 319 ? -26.957 -36.128 19.244 1 58.36 318 PHE B O 1
ATOM 5830 N N . ALA B 1 320 ? -26.874 -38.057 17.96 1 57.37 319 ALA B N 1
ATOM 5831 C CA . ALA B 1 320 ? -28.053 -37.936 17.069 1 56.94 319 ALA B CA 1
ATOM 5832 C C . ALA B 1 320 ? -29.208 -37.246 17.774 1 56.64 319 ALA B C 1
ATOM 5833 O O . ALA B 1 320 ? -29.859 -37.858 18.611 1 57.6 319 ALA B O 1
ATOM 5835 N N . HIS B 1 321 ? -29.405 -35.961 17.503 1 55.08 320 HIS B N 1
ATOM 5836 C CA . HIS B 1 321 ? -30.387 -35.127 18.189 1 54.28 320 HIS B CA 1
ATOM 5837 C C . HIS B 1 321 ? -31.28 -34.348 17.218 1 54.8 320 HIS B C 1
ATOM 5838 O O . HIS B 1 321 ? -31.867 -33.338 17.605 1 55.05 320 HIS B O 1
ATOM 5845 N N . ASN B 1 322 ? -31.323 -34.747 15.962 1 54.96 321 ASN B N 1
ATOM 5846 C CA . ASN B 1 322 ? -32.124 -34.071 14.952 1 55.97 321 ASN B CA 1
ATOM 5847 C C . ASN B 1 322 ? -32.568 -35.137 13.959 1 57.47 321 ASN B C 1
ATOM 5848 O O . ASN B 1 322 ? -31.95 -36.217 13.902 1 57.94 321 ASN B O 1
ATOM 5853 N N . PRO B 1 323 ? -33.659 -34.905 13.191 1 57.65 322 PRO B N 1
ATOM 5854 C CA . PRO B 1 323 ? -34.094 -35.947 12.252 1 57.26 322 PRO B CA 1
ATOM 5855 C C . PRO B 1 323 ? -32.993 -36.444 11.289 1 56.39 322 PRO B C 1
ATOM 5856 O O . PRO B 1 323 ? -32.82 -37.66 11.2 1 56.12 322 PRO B O 1
ATOM 5860 N N . SER B 1 324 ? -32.183 -35.556 10.663 1 56.03 323 SER B N 1
ATOM 5861 C CA . SER B 1 324 ? -31.13 -36.041 9.723 1 56.25 323 SER B CA 1
ATOM 5862 C C . SER B 1 324 ? -30.052 -36.918 10.372 1 56.06 323 SER B C 1
ATOM 5863 O O . SER B 1 324 ? -29.635 -37.918 9.779 1 56.2 323 SER B O 1
ATOM 5866 N N . GLY B 1 325 ? -29.625 -36.544 11.573 1 55.57 324 GLY B N 1
ATOM 5867 C CA . GLY B 1 325 ? -28.638 -37.305 12.326 1 55.38 324 GLY B CA 1
ATOM 5868 C C . GLY B 1 325 ? -29.188 -38.602 12.882 1 55.09 324 GLY B C 1
ATOM 5869 O O . GLY B 1 325 ? -28.439 -39.546 13.119 1 55.01 324 GLY B O 1
ATOM 5870 N N . ILE B 1 326 ? -30.498 -38.662 13.112 1 55.2 325 ILE B N 1
ATOM 5871 C CA . ILE B 1 326 ? -31.14 -39.881 13.582 1 55.81 325 ILE B CA 1
ATOM 5872 C C . ILE B 1 326 ? -31.135 -40.904 12.425 1 56.76 325 ILE B C 1
ATOM 5873 O O . ILE B 1 326 ? -30.658 -42.03 12.606 1 56.38 325 ILE B O 1
ATOM 5878 N N . ARG B 1 327 ? -31.555 -40.471 11.213 1 57.64 326 ARG B N 1
ATOM 5879 C CA . ARG B 1 327 ? -31.555 -41.339 10.035 1 59.08 326 ARG B CA 1
ATOM 5880 C C . ARG B 1 327 ? -30.156 -41.867 9.668 1 59.95 326 ARG B C 1
ATOM 5881 O O . ARG B 1 327 ? -29.976 -43.08 9.593 1 60.35 326 ARG B O 1
ATOM 5889 N N . PHE B 1 328 ? -29.164 -40.965 9.483 1 60.23 327 PHE B N 1
ATOM 5890 C CA . PHE B 1 328 ? -27.781 -41.304 9.142 1 60.96 327 PHE B CA 1
ATOM 5891 C C . PHE B 1 328 ? -27.197 -42.345 10.094 1 62.65 327 PHE B C 1
ATOM 5892 O O . PHE B 1 328 ? -26.436 -43.218 9.677 1 62.71 327 PHE B O 1
ATOM 5894 N N . THR B 1 329 ? -27.542 -42.242 11.372 1 63.83 328 THR B N 1
ATOM 5895 C CA . THR B 1 329 ? -26.978 -43.101 12.391 1 65.94 328 THR B CA 1
ATOM 5896 C C . THR B 1 329 ? -27.585 -44.462 12.405 1 68.56 328 THR B C 1
ATOM 5897 O O . THR B 1 329 ? -26.864 -45.46 12.52 1 69.04 328 THR B O 1
ATOM 5901 N N . VAL B 1 330 ? -28.913 -44.527 12.273 1 69.89 329 VAL B N 1
ATOM 5902 C CA . VAL B 1 330 ? -29.596 -45.817 12.232 1 71.61 329 VAL B CA 1
ATOM 5903 C C . VAL B 1 330 ? -29.18 -46.569 10.966 1 72.55 329 VAL B C 1
ATOM 5904 O O . VAL B 1 330 ? -28.876 -47.747 11.063 1 72.96 329 VAL B O 1
ATOM 5908 N N . ARG B 1 331 ? -29.044 -45.861 9.814 1 72.79 330 ARG B N 1
ATOM 5909 C CA . ARG B 1 331 ? -28.582 -46.46 8.562 1 73.66 330 ARG B CA 1
ATOM 5910 C C . ARG B 1 331 ? -27.203 -47.14 8.757 1 74.37 330 ARG B C 1
ATOM 5911 O O . ARG B 1 331 ? -27.071 -48.324 8.476 1 74.76 330 ARG B O 1
ATOM 5919 N N . SER B 1 332 ? -26.219 -46.424 9.306 1 74.58 331 SER B N 1
ATOM 5920 C CA . SER B 1 332 ? -24.888 -46.982 9.526 1 75.36 331 SER B CA 1
ATOM 5921 C C . SER B 1 332 ? -24.916 -48.127 10.526 1 76.06 331 SER B C 1
ATOM 5922 O O . SER B 1 332 ? -24.214 -49.117 10.332 1 75.68 331 SER B O 1
ATOM 5925 N N . ALA B 1 333 ? -25.752 -48.023 11.572 1 77.1 332 ALA B N 1
ATOM 5926 C CA . ALA B 1 333 ? -25.853 -49.095 12.571 1 78.76 332 ALA B CA 1
ATOM 5927 C C . ALA B 1 333 ? -26.439 -50.377 11.956 1 80.51 332 ALA B C 1
ATOM 5928 O O . ALA B 1 333 ? -25.978 -51.485 12.247 1 80.75 332 ALA B O 1
ATOM 5930 N N . ALA B 1 334 ? -27.433 -50.21 11.084 1 81.32 333 ALA B N 1
ATOM 5931 C CA . ALA B 1 334 ? -28.079 -51.309 10.397 1 82.64 333 ALA B CA 1
ATOM 5932 C C . ALA B 1 334 ? -27.187 -51.945 9.344 1 84.94 333 ALA B C 1
ATOM 5933 O O . ALA B 1 334 ? -27.416 -53.094 8.992 1 85.48 333 ALA B O 1
ATOM 5935 N N . ALA B 1 335 ? -26.203 -51.214 8.807 1 86.26 334 ALA B N 1
ATOM 5936 C CA . ALA B 1 335 ? -25.353 -51.73 7.738 1 87.92 334 ALA B CA 1
ATOM 5937 C C . ALA B 1 335 ? -24.62 -53.034 8.077 1 89.57 334 ALA B C 1
ATOM 5938 O O . ALA B 1 335 ? -24.665 -53.984 7.289 1 89.77 334 ALA B O 1
ATOM 5940 N N . ASN B 1 336 ? -23.943 -53.084 9.232 1 90.62 335 ASN B N 1
ATOM 5941 C CA . ASN B 1 336 ? -23.195 -54.271 9.622 1 91.98 335 ASN B CA 1
ATOM 5942 C C . ASN B 1 336 ? -23.908 -54.999 10.762 1 91.99 335 ASN B C 1
ATOM 5943 O O . ASN B 1 336 ? -23.288 -55.386 11.755 1 92.38 335 ASN B O 1
ATOM 5948 N N . LEU B 1 337 ? -25.217 -55.197 10.605 1 91.07 336 LEU B N 1
ATOM 5949 C CA . LEU B 1 337 ? -26.021 -55.838 11.634 1 90.46 336 LEU B CA 1
ATOM 5950 C C . LEU B 1 337 ? -26.003 -57.374 11.559 1 90.38 336 LEU B C 1
ATOM 5951 O O . LEU B 1 337 ? -26.336 -57.963 10.524 1 90.67 336 LEU B O 1
ATOM 5956 N N . ARG B 1 338 ? -25.61 -58.018 12.672 1 89.6 337 ARG B N 1
ATOM 5957 C CA . ARG B 1 338 ? -25.523 -59.481 12.786 1 88.85 337 ARG B CA 1
ATOM 5958 C C . ARG B 1 338 ? -26.684 -60.113 13.548 1 87.12 337 ARG B C 1
ATOM 5959 O O . ARG B 1 338 ? -26.914 -61.308 13.411 1 87.52 337 ARG B O 1
ATOM 5967 N N . GLY B 1 339 ? -27.364 -59.335 14.379 1 85.21 338 GLY B N 1
ATOM 5968 C CA . GLY B 1 339 ? -28.484 -59.83 15.158 1 83.82 338 GLY B CA 1
ATOM 5969 C C . GLY B 1 339 ? -29.563 -58.786 15.307 1 82.35 338 GLY B C 1
ATOM 5970 O O . GLY B 1 339 ? -29.973 -58.146 14.334 1 81.9 338 GLY B O 1
ATOM 5971 N N . ARG B 1 340 ? -30.022 -58.598 16.534 1 81.54 339 ARG B N 1
ATOM 5972 C CA . ARG B 1 340 ? -31.056 -57.613 16.829 1 81.21 339 ARG B CA 1
ATOM 5973 C C . ARG B 1 340 ? -30.436 -56.228 17.116 1 79.33 339 ARG B C 1
ATOM 5974 O O . ARG B 1 340 ? -29.316 -56.136 17.611 1 78.94 339 ARG B O 1
ATOM 5982 N N . LEU B 1 341 ? -31.154 -55.163 16.768 1 77.92 340 LEU B N 1
ATOM 5983 C CA . LEU B 1 341 ? -30.712 -53.817 17.016 1 77.21 340 LEU B CA 1
ATOM 5984 C C . LEU B 1 341 ? -31.507 -53.311 18.19 1 77.2 340 LEU B C 1
ATOM 5985 O O . LEU B 1 341 ? -32.724 -53.3 18.139 1 77.4 340 LEU B O 1
ATOM 5990 N N . TRP B 1 342 ? -30.837 -52.941 19.264 1 76.89 341 TRP B N 1
ATOM 5991 C CA . TRP B 1 342 ? -31.499 -52.412 20.443 1 77.01 341 TRP B CA 1
ATOM 5992 C C . TRP B 1 342 ? -31.234 -50.916 20.441 1 75.69 341 TRP B C 1
ATOM 5993 O O . TRP B 1 342 ? -30.084 -50.525 20.489 1 76.36 341 TRP B O 1
ATOM 6004 N N . VAL B 1 343 ? -32.272 -50.082 20.332 1 73.66 342 VAL B N 1
ATOM 6005 C CA . VAL B 1 343 ? -32.093 -48.638 20.275 1 72.11 342 VAL B CA 1
ATOM 6006 C C . VAL B 1 343 ? -32.563 -47.997 21.548 1 71.43 342 VAL B C 1
ATOM 6007 O O . VAL B 1 343 ? -33.729 -48.118 21.882 1 71.8 342 VAL B O 1
ATOM 6011 N N . VAL B 1 344 ? -31.669 -47.309 22.268 1 70.13 343 VAL B N 1
ATOM 6012 C CA . VAL B 1 344 ? -32.047 -46.603 23.491 1 68.45 343 VAL B CA 1
ATOM 6013 C C . VAL B 1 344 ? -31.988 -45.136 23.167 1 67.13 343 VAL B C 1
ATOM 6014 O O . VAL B 1 344 ? -30.907 -44.626 22.921 1 67.43 343 VAL B O 1
ATOM 6018 N N . ASN B 1 345 ? -33.126 -44.465 23.12 1 66.19 344 ASN B N 1
ATOM 6019 C CA . ASN B 1 345 ? -33.156 -43.058 22.754 1 66.23 344 ASN B CA 1
ATOM 6020 C C . ASN B 1 345 ? -33.624 -42.19 23.894 1 65.78 344 ASN B C 1
ATOM 6021 O O . ASN B 1 345 ? -34.64 -42.507 24.501 1 66.29 344 ASN B O 1
ATOM 6026 N N . ALA B 1 346 ? -32.929 -41.06 24.141 1 64.5 345 ALA B N 1
ATOM 6027 C CA . ALA B 1 346 ? -33.305 -40.148 25.211 1 64.08 345 ALA B CA 1
ATOM 6028 C C . ALA B 1 346 ? -34.023 -38.893 24.708 1 63.94 345 ALA B C 1
ATOM 6029 O O . ALA B 1 346 ? -33.412 -38.07 24.038 1 64.33 345 ALA B O 1
ATOM 6031 N N . ILE B 1 347 ? -35.313 -38.729 25.071 1 63.28 346 ILE B N 1
ATOM 6032 C CA . ILE B 1 347 ? -36.164 -37.581 24.724 1 63.03 346 ILE B CA 1
ATOM 6033 C C . ILE B 1 347 ? -35.45 -36.267 25.071 1 62.35 346 ILE B C 1
ATOM 6034 O O . ILE B 1 347 ? -34.863 -36.186 26.138 1 63.06 346 ILE B O 1
ATOM 6039 N N . ARG B 1 348 ? -35.467 -35.273 24.18 1 61.1 347 ARG B N 1
ATOM 6040 C CA . ARG B 1 348 ? -34.795 -34.007 24.425 1 60.45 347 ARG B CA 1
ATOM 6041 C C . ARG B 1 348 ? -35.535 -33.13 25.412 1 60.76 347 ARG B C 1
ATOM 6042 O O . ARG B 1 348 ? -36.327 -32.276 25.034 1 61.17 347 ARG B O 1
ATOM 6050 N N . GLY B 1 349 ? -35.21 -33.319 26.675 1 60.96 348 GLY B N 1
ATOM 6051 C CA . GLY B 1 349 ? -35.779 -32.551 27.763 1 62.02 348 GLY B CA 1
ATOM 6052 C C . GLY B 1 349 ? -35.656 -31.047 27.636 1 63 348 GLY B C 1
ATOM 6053 O O . GLY B 1 349 ? -34.628 -30.51 27.217 1 63.15 348 GLY B O 1
ATOM 6054 N N . SER B 1 350 ? -36.737 -30.376 27.993 1 63.56 349 SER B N 1
ATOM 6055 C CA . SER B 1 350 ? -36.896 -28.938 28.006 1 64.39 349 SER B CA 1
ATOM 6056 C C . SER B 1 350 ? -36.572 -28.281 26.663 1 65.09 349 SER B C 1
ATOM 6057 O O . SER B 1 350 ? -36.143 -27.128 26.623 1 64.82 349 SER B O 1
ATOM 6060 N N . ARG B 1 351 ? -36.867 -28.991 25.553 1 65.81 350 ARG B N 1
ATOM 6061 C CA . ARG B 1 351 ? -36.639 -28.451 24.213 1 66.98 350 ARG B CA 1
ATOM 6062 C C . ARG B 1 351 ? -37.921 -28.208 23.393 1 69.57 350 ARG B C 1
ATOM 6063 O O . ARG B 1 351 ? -37.832 -27.974 22.186 1 69.69 350 ARG B O 1
ATOM 6071 N N . GLY B 1 352 ? -39.093 -28.249 24.042 1 71.04 351 GLY B N 1
ATOM 6072 C CA . GLY B 1 352 ? -40.37 -28.034 23.366 1 72.28 351 GLY B CA 1
ATOM 6073 C C . GLY B 1 352 ? -40.921 -29.293 22.739 1 73.7 351 GLY B C 1
ATOM 6074 O O . GLY B 1 352 ? -40.199 -30.288 22.614 1 74.14 351 GLY B O 1
ATOM 6075 N N . GLU B 1 353 ? -42.205 -29.273 22.341 1 74.33 352 GLU B N 1
ATOM 6076 C CA . GLU B 1 353 ? -42.807 -30.481 21.769 1 75.35 352 GLU B CA 1
ATOM 6077 C C . GLU B 1 353 ? -42.431 -30.713 20.313 1 74.88 352 GLU B C 1
ATOM 6078 O O . GLU B 1 353 ? -42.324 -31.874 19.907 1 75.14 352 GLU B O 1
ATOM 6084 N N . ASP B 1 354 ? -42.258 -29.624 19.523 1 73.75 353 ASP B N 1
ATOM 6085 C CA . ASP B 1 354 ? -41.995 -29.73 18.085 1 73.02 353 ASP B CA 1
ATOM 6086 C C . ASP B 1 354 ? -40.721 -30.454 17.736 1 70.44 353 ASP B C 1
ATOM 6087 O O . ASP B 1 354 ? -40.722 -31.339 16.878 1 70 353 ASP B O 1
ATOM 6092 N N . ILE B 1 355 ? -39.647 -30.134 18.457 1 68.72 354 ILE B N 1
ATOM 6093 C CA . ILE B 1 355 ? -38.358 -30.78 18.248 1 67.58 354 ILE B CA 1
ATOM 6094 C C . ILE B 1 355 ? -38.482 -32.276 18.501 1 67.08 354 ILE B C 1
ATOM 6095 O O . ILE B 1 355 ? -38.112 -33.084 17.651 1 67.02 354 ILE B O 1
ATOM 6100 N N . ASN B 1 356 ? -39.155 -32.617 19.596 1 66.77 355 ASN B N 1
ATOM 6101 C CA . ASN B 1 356 ? -39.344 -33.987 20.026 1 67.36 355 ASN B CA 1
ATOM 6102 C C . ASN B 1 356 ? -40.24 -34.806 19.109 1 68.07 355 ASN B C 1
ATOM 6103 O O . ASN B 1 356 ? -39.923 -35.97 18.853 1 68.34 355 ASN B O 1
ATOM 6108 N N . VAL B 1 357 ? -41.307 -34.198 18.561 1 68.13 356 VAL B N 1
ATOM 6109 C CA . VAL B 1 357 ? -42.2 -34.889 17.632 1 68.56 356 VAL B CA 1
ATOM 6110 C C . VAL B 1 357 ? -41.473 -35.237 16.319 1 67.57 356 VAL B C 1
ATOM 6111 O O . VAL B 1 357 ? -41.594 -36.372 15.829 1 67.99 356 VAL B O 1
ATOM 6115 N N . MET B 1 358 ? -40.642 -34.308 15.818 1 66.04 357 MET B N 1
ATOM 6116 C CA . MET B 1 358 ? -39.855 -34.529 14.599 1 65.06 357 MET B CA 1
ATOM 6117 C C . MET B 1 358 ? -38.855 -35.662 14.747 1 64.35 357 MET B C 1
ATOM 6118 O O . MET B 1 358 ? -38.619 -36.408 13.795 1 64.01 357 MET B O 1
ATOM 6123 N N . ASN B 1 359 ? -38.263 -35.782 15.944 1 64.02 358 ASN B N 1
ATOM 6124 C CA . ASN B 1 359 ? -37.282 -36.826 16.22 1 64.63 358 ASN B CA 1
ATOM 6125 C C . ASN B 1 359 ? -37.931 -38.167 16.388 1 64.51 358 ASN B C 1
ATOM 6126 O O . ASN B 1 359 ? -37.391 -39.174 15.911 1 64.11 358 ASN B O 1
ATOM 6131 N N . ALA B 1 360 ? -39.109 -38.186 17.062 1 64.76 359 ALA B N 1
ATOM 6132 C CA . ALA B 1 360 ? -39.885 -39.414 17.263 1 65.06 359 ALA B CA 1
ATOM 6133 C C . ALA B 1 360 ? -40.303 -39.981 15.904 1 65.2 359 ALA B C 1
ATOM 6134 O O . ALA B 1 360 ? -40.159 -41.179 15.667 1 65.11 359 ALA B O 1
ATOM 6136 N N . ALA B 1 361 ? -40.72 -39.094 14.98 1 65.26 360 ALA B N 1
ATOM 6137 C CA . ALA B 1 361 ? -41.091 -39.487 13.63 1 66.03 360 ALA B CA 1
ATOM 6138 C C . ALA B 1 361 ? -39.908 -40.097 12.886 1 67.25 360 ALA B C 1
ATOM 6139 O O . ALA B 1 361 ? -40.045 -41.193 12.35 1 67.66 360 ALA B O 1
ATOM 6141 N N . ALA B 1 362 ? -38.732 -39.44 12.927 1 67.87 361 ALA B N 1
ATOM 6142 C CA . ALA B 1 362 ? -37.514 -39.918 12.276 1 68.66 361 ALA B CA 1
ATOM 6143 C C . ALA B 1 362 ? -37.075 -41.266 12.827 1 69.47 361 ALA B C 1
ATOM 6144 O O . ALA B 1 362 ? -36.591 -42.116 12.07 1 69.65 361 ALA B O 1
ATOM 6146 N N . LEU B 1 363 ? -37.234 -41.461 14.142 1 69.84 362 LEU B N 1
ATOM 6147 C CA . LEU B 1 363 ? -36.853 -42.72 14.773 1 71.05 362 LEU B CA 1
ATOM 6148 C C . LEU B 1 363 ? -37.715 -43.857 14.259 1 72.61 362 LEU B C 1
ATOM 6149 O O . LEU B 1 363 ? -37.202 -44.923 13.907 1 72.16 362 LEU B O 1
ATOM 6154 N N . ALA B 1 364 ? -39.031 -43.61 14.19 1 74.1 363 ALA B N 1
ATOM 6155 C CA . ALA B 1 364 ? -39.991 -44.597 13.739 1 75.8 363 ALA B CA 1
ATOM 6156 C C . ALA B 1 364 ? -39.719 -45.032 12.299 1 77.17 363 ALA B C 1
ATOM 6157 O O . ALA B 1 364 ? -39.703 -46.234 12.035 1 77.57 363 ALA B O 1
ATOM 6159 N N . ASP B 1 365 ? -39.448 -44.081 11.386 1 77.64 364 ASP B N 1
ATOM 6160 C CA . ASP B 1 365 ? -39.166 -44.431 9.999 1 79.05 364 ASP B CA 1
ATOM 6161 C C . ASP B 1 365 ? -37.89 -45.249 9.883 1 80.33 364 ASP B C 1
ATOM 6162 O O . ASP B 1 365 ? -37.918 -46.351 9.341 1 81.1 364 ASP B O 1
ATOM 6167 N N . SER B 1 366 ? -36.788 -44.753 10.437 1 80.52 365 SER B N 1
ATOM 6168 C CA . SER B 1 366 ? -35.518 -45.453 10.372 1 81.36 365 SER B CA 1
ATOM 6169 C C . SER B 1 366 ? -35.576 -46.885 10.929 1 82.15 365 SER B C 1
ATOM 6170 O O . SER B 1 366 ? -34.868 -47.761 10.442 1 81.97 365 SER B O 1
ATOM 6173 N N . LEU B 1 367 ? -36.445 -47.131 11.917 1 83.02 366 LEU B N 1
ATOM 6174 C CA . LEU B 1 367 ? -36.555 -48.46 12.53 1 84.24 366 LEU B CA 1
ATOM 6175 C C . LEU B 1 367 ? -37.536 -49.435 11.865 1 86.29 366 LEU B C 1
ATOM 6176 O O . LEU B 1 367 ? -37.468 -50.636 12.16 1 86.66 366 LEU B O 1
ATOM 6181 N N . ARG B 1 368 ? -38.465 -48.938 11.01 1 87.24 367 ARG B N 1
ATOM 6182 C CA . ARG B 1 368 ? -39.42 -49.835 10.363 1 88.2 367 ARG B CA 1
ATOM 6183 C C . ARG B 1 368 ? -38.718 -50.764 9.359 1 88.07 367 ARG B C 1
ATOM 6184 O O . ARG B 1 368 ? -37.808 -50.35 8.64 1 87.87 367 ARG B O 1
ATOM 6192 N N . GLY B 1 369 ? -39.099 -52.033 9.399 1 88.15 368 GLY B N 1
ATOM 6193 C CA . GLY B 1 369 ? -38.503 -53.06 8.561 1 88.81 368 GLY B CA 1
ATOM 6194 C C . GLY B 1 369 ? -37.2 -53.614 9.102 1 89.34 368 GLY B C 1
ATOM 6195 O O . GLY B 1 369 ? -36.445 -54.264 8.371 1 89.5 368 GLY B O 1
ATOM 6196 N N . LEU B 1 370 ? -36.916 -53.366 10.387 1 89.22 369 LEU B N 1
ATOM 6197 C CA . LEU B 1 370 ? -35.679 -53.83 10.999 1 89.52 369 LEU B CA 1
ATOM 6198 C C . LEU B 1 370 ? -35.971 -54.76 12.169 1 89.63 369 LEU B C 1
ATOM 6199 O O . LEU B 1 370 ? -37.03 -54.645 12.802 1 89.59 369 LEU B O 1
ATOM 6204 N N . ASN B 1 371 ? -35.005 -55.647 12.497 1 89.39 370 ASN B N 1
ATOM 6205 C CA . ASN B 1 371 ? -35.109 -56.502 13.671 1 89.8 370 ASN B CA 1
ATOM 6206 C C . ASN B 1 371 ? -34.632 -55.592 14.793 1 89.37 370 ASN B C 1
ATOM 6207 O O . ASN B 1 371 ? -33.446 -55.587 15.114 1 88.93 370 ASN B O 1
ATOM 6212 N N . ALA B 1 372 ? -35.544 -54.758 15.328 1 89.08 371 ALA B N 1
ATOM 6213 C CA . ALA B 1 372 ? -35.175 -53.767 16.322 1 88.84 371 ALA B CA 1
ATOM 6214 C C . ALA B 1 372 ? -36.173 -53.559 17.45 1 88.32 371 ALA B C 1
ATOM 6215 O O . ALA B 1 372 ? -37.384 -53.651 17.262 1 88.64 371 ALA B O 1
ATOM 6217 N N . GLU B 1 373 ? -35.647 -53.218 18.621 1 87.34 372 GLU B N 1
ATOM 6218 C CA . GLU B 1 373 ? -36.447 -52.89 19.787 1 86.73 372 GLU B CA 1
ATOM 6219 C C . GLU B 1 373 ? -36.132 -51.471 20.222 1 85.59 372 GLU B C 1
ATOM 6220 O O . GLU B 1 373 ? -34.968 -51.092 20.23 1 85.7 372 GLU B O 1
ATOM 6226 N N . LEU B 1 374 ? -37.158 -50.674 20.538 1 84.55 373 LEU B N 1
ATOM 6227 C CA . LEU B 1 374 ? -36.945 -49.291 20.915 1 83.96 373 LEU B CA 1
ATOM 6228 C C . LEU B 1 374 ? -37.246 -49.021 22.379 1 83.32 373 LEU B C 1
ATOM 6229 O O . LEU B 1 374 ? -38.36 -49.238 22.841 1 83.69 373 LEU B O 1
ATOM 6234 N N . ILE B 1 375 ? -36.239 -48.551 23.117 1 82.06 374 ILE B N 1
ATOM 6235 C CA . ILE B 1 375 ? -36.396 -48.187 24.518 1 80.77 374 ILE B CA 1
ATOM 6236 C C . ILE B 1 375 ? -36.262 -46.696 24.578 1 79.31 374 ILE B C 1
ATOM 6237 O O . ILE B 1 375 ? -35.235 -46.166 24.193 1 80 374 ILE B O 1
ATOM 6242 N N . VAL B 1 376 ? -37.317 -46.015 24.962 1 77.52 375 VAL B N 1
ATOM 6243 C CA . VAL B 1 376 ? -37.32 -44.57 25.044 1 76.71 375 VAL B CA 1
ATOM 6244 C C . VAL B 1 376 ? -37.133 -44.191 26.495 1 76.63 375 VAL B C 1
ATOM 6245 O O . VAL B 1 376 ? -37.813 -44.742 27.349 1 76.91 375 VAL B O 1
ATOM 6249 N N . THR B 1 377 ? -36.186 -43.294 26.794 1 76.03 376 THR B N 1
ATOM 6250 C CA . THR B 1 377 ? -35.93 -42.926 28.175 1 75.62 376 THR B CA 1
ATOM 6251 C C . THR B 1 377 ? -36.1 -41.458 28.429 1 74.56 376 THR B C 1
ATOM 6252 O O . THR B 1 377 ? -36.012 -40.634 27.527 1 74.17 376 THR B O 1
ATOM 6256 N N . SER B 1 378 ? -36.446 -41.151 29.653 1 74.41 377 SER B N 1
ATOM 6257 C CA . SER B 1 378 ? -36.557 -39.779 30.101 1 75.57 377 SER B CA 1
ATOM 6258 C C . SER B 1 378 ? -35.256 -39.317 30.779 1 75.54 377 SER B C 1
ATOM 6259 O O . SER B 1 378 ? -35.042 -38.106 30.898 1 75.48 377 SER B O 1
ATOM 6262 N N . SER B 1 379 ? -34.415 -40.284 31.247 1 75.21 378 SER B N 1
ATOM 6263 C CA . SER B 1 379 ? -33.146 -40.075 31.932 1 75.11 378 SER B CA 1
ATOM 6264 C C . SER B 1 379 ? -33.298 -39.136 33.123 1 75.1 378 SER B C 1
ATOM 6265 O O . SER B 1 379 ? -32.386 -38.377 33.416 1 75.46 378 SER B O 1
ATOM 6268 N N . SER B 1 380 ? -34.454 -39.184 33.807 1 74.59 379 SER B N 1
ATOM 6269 C CA . SER B 1 380 ? -34.766 -38.322 34.945 1 74.52 379 SER B CA 1
ATOM 6270 C C . SER B 1 380 ? -33.749 -38.437 36.096 1 73.87 379 SER B C 1
ATOM 6271 O O . SER B 1 380 ? -33.57 -37.492 36.863 1 74.51 379 SER B O 1
ATOM 6274 N N . ASP B 1 381 ? -33.07 -39.573 36.194 1 72.48 380 ASP B N 1
ATOM 6275 C CA . ASP B 1 381 ? -32.062 -39.81 37.211 1 72.23 380 ASP B CA 1
ATOM 6276 C C . ASP B 1 381 ? -30.716 -39.129 36.903 1 72.68 380 ASP B C 1
ATOM 6277 O O . ASP B 1 381 ? -29.904 -38.954 37.813 1 72.99 380 ASP B O 1
ATOM 6282 N N . VAL B 1 382 ? -30.444 -38.792 35.627 1 72.2 381 VAL B N 1
ATOM 6283 C CA . VAL B 1 382 ? -29.147 -38.232 35.249 1 71.72 381 VAL B CA 1
ATOM 6284 C C . VAL B 1 382 ? -29.191 -36.833 34.62 1 72.02 381 VAL B C 1
ATOM 6285 O O . VAL B 1 382 ? -28.137 -36.346 34.22 1 71.88 381 VAL B O 1
ATOM 6289 N N . VAL B 1 383 ? -30.365 -36.193 34.511 1 72.53 382 VAL B N 1
ATOM 6290 C CA . VAL B 1 383 ? -30.432 -34.862 33.908 1 73.69 382 VAL B CA 1
ATOM 6291 C C . VAL B 1 383 ? -30.661 -33.773 34.922 1 76.31 382 VAL B C 1
ATOM 6292 O O . VAL B 1 383 ? -31.316 -33.989 35.947 1 76.82 382 VAL B O 1
ATOM 6296 N N . ASP B 1 384 ? -30.111 -32.586 34.624 1 77.67 383 ASP B N 1
ATOM 6297 C CA . ASP B 1 384 ? -30.302 -31.367 35.406 1 79.29 383 ASP B CA 1
ATOM 6298 C C . ASP B 1 384 ? -31.642 -30.714 35.007 1 80.2 383 ASP B C 1
ATOM 6299 O O . ASP B 1 384 ? -32.298 -31.183 34.073 1 80.37 383 ASP B O 1
ATOM 6304 N N . GLU B 1 385 ? -32.074 -29.67 35.725 1 80.78 384 GLU B N 1
ATOM 6305 C CA . GLU B 1 385 ? -33.35 -29.012 35.438 1 81.6 384 GLU B CA 1
ATOM 6306 C C . GLU B 1 385 ? -33.421 -28.371 34.053 1 81.12 384 GLU B C 1
ATOM 6307 O O . GLU B 1 385 ? -34.506 -28.346 33.473 1 81.24 384 GLU B O 1
ATOM 6313 N N . GLN B 1 386 ? -32.279 -27.899 33.5 1 80.43 385 GLN B N 1
ATOM 6314 C CA . GLN B 1 386 ? -32.256 -27.319 32.149 1 80.22 385 GLN B CA 1
ATOM 6315 C C . GLN B 1 386 ? -32.572 -28.339 31.049 1 79.22 385 GLN B C 1
ATOM 6316 O O . GLN B 1 386 ? -32.892 -27.937 29.931 1 78.48 385 GLN B O 1
ATOM 6322 N N . ASN B 1 387 ? -32.466 -29.651 31.359 1 78.96 386 ASN B N 1
ATOM 6323 C CA . ASN B 1 387 ? -32.72 -30.745 30.426 1 79.3 386 ASN B CA 1
ATOM 6324 C C . ASN B 1 387 ? -33.742 -31.755 30.928 1 79.96 386 ASN B C 1
ATOM 6325 O O . ASN B 1 387 ? -33.731 -32.904 30.499 1 79.95 386 ASN B O 1
ATOM 6330 N N . ARG B 1 388 ? -34.638 -31.329 31.818 1 80.62 387 ARG B N 1
ATOM 6331 C CA . ARG B 1 388 ? -35.681 -32.178 32.385 1 81.25 387 ARG B CA 1
ATOM 6332 C C . ARG B 1 388 ? -36.793 -32.414 31.36 1 80.49 387 ARG B C 1
ATOM 6333 O O . ARG B 1 388 ? -37.293 -31.449 30.778 1 80.2 387 ARG B O 1
ATOM 6341 N N . VAL B 1 389 ? -37.192 -33.681 31.152 1 79.87 388 VAL B N 1
ATOM 6342 C CA . VAL B 1 389 ? -38.285 -34.009 30.223 1 79.94 388 VAL B CA 1
ATOM 6343 C C . VAL B 1 389 ? -39.64 -33.636 30.841 1 80.43 388 VAL B C 1
ATOM 6344 O O . VAL B 1 389 ? -40.054 -34.226 31.832 1 80.44 388 VAL B O 1
ATOM 6348 N N . LEU B 1 390 ? -40.32 -32.641 30.275 1 80.93 389 LEU B N 1
ATOM 6349 C CA . LEU B 1 390 ? -41.617 -32.204 30.789 1 81.81 389 LEU B CA 1
ATOM 6350 C C . LEU B 1 390 ? -42.745 -33.148 30.347 1 83.6 389 LEU B C 1
ATOM 6351 O O . LEU B 1 390 ? -42.616 -33.825 29.328 1 84.25 389 LEU B O 1
ATOM 6356 N N . GLU B 1 391 ? -43.84 -33.217 31.116 1 84.34 390 GLU B N 1
ATOM 6357 C CA . GLU B 1 391 ? -44.973 -34.102 30.805 1 85.31 390 GLU B CA 1
ATOM 6358 C C . GLU B 1 391 ? -45.487 -33.978 29.371 1 84.79 390 GLU B C 1
ATOM 6359 O O . GLU B 1 391 ? -45.632 -34.992 28.687 1 84.71 390 GLU B O 1
ATOM 6365 N N . ASN B 1 392 ? -45.732 -32.739 28.915 1 84.31 391 ASN B N 1
ATOM 6366 C CA . ASN B 1 392 ? -46.23 -32.459 27.573 1 84.6 391 ASN B CA 1
ATOM 6367 C C . ASN B 1 392 ? -45.272 -32.944 26.49 1 84.67 391 ASN B C 1
ATOM 6368 O O . ASN B 1 392 ? -45.72 -33.367 25.422 1 85.27 391 ASN B O 1
ATOM 6373 N N . GLU B 1 393 ? -43.953 -32.888 26.767 1 83.68 392 GLU B N 1
ATOM 6374 C CA . GLU B 1 393 ? -42.92 -33.32 25.834 1 82.7 392 GLU B CA 1
ATOM 6375 C C . GLU B 1 393 ? -42.882 -34.826 25.745 1 81.31 392 GLU B C 1
ATOM 6376 O O . GLU B 1 393 ? -42.719 -35.355 24.648 1 81.04 392 GLU B O 1
ATOM 6382 N N . ARG B 1 394 ? -43.026 -35.524 26.882 1 80.61 393 ARG B N 1
ATOM 6383 C CA . ARG B 1 394 ? -43.015 -36.989 26.875 1 80.66 393 ARG B CA 1
ATOM 6384 C C . ARG B 1 394 ? -44.217 -37.518 26.099 1 80.41 393 ARG B C 1
ATOM 6385 O O . ARG B 1 394 ? -44.088 -38.451 25.308 1 79.57 393 ARG B O 1
ATOM 6393 N N . ARG B 1 395 ? -45.388 -36.919 26.339 1 80.71 394 ARG B N 1
ATOM 6394 C CA . ARG B 1 395 ? -46.609 -37.336 25.675 1 81.42 394 ARG B CA 1
ATOM 6395 C C . ARG B 1 395 ? -46.58 -37.034 24.182 1 80.19 394 ARG B C 1
ATOM 6396 O O . ARG B 1 395 ? -47.139 -37.803 23.401 1 80.29 394 ARG B O 1
ATOM 6404 N N . ALA B 1 396 ? -45.923 -35.934 23.779 1 78.72 395 ALA B N 1
ATOM 6405 C CA . ALA B 1 396 ? -45.8 -35.598 22.363 1 77.55 395 ALA B CA 1
ATOM 6406 C C . ALA B 1 396 ? -44.9 -36.622 21.671 1 76.6 395 ALA B C 1
ATOM 6407 O O . ALA B 1 396 ? -45.267 -37.128 20.618 1 77.35 395 ALA B O 1
ATOM 6409 N N . PHE B 1 397 ? -43.764 -36.983 22.296 1 74.9 396 PHE B N 1
ATOM 6410 C CA . PHE B 1 397 ? -42.808 -37.93 21.742 1 73.51 396 PHE B CA 1
ATOM 6411 C C . PHE B 1 397 ? -43.449 -39.292 21.635 1 74.46 396 PHE B C 1
ATOM 6412 O O . PHE B 1 397 ? -43.444 -39.884 20.562 1 74.44 396 PHE B O 1
ATOM 6420 N N . LEU B 1 398 ? -44.01 -39.79 22.743 1 75.43 397 LEU B N 1
ATOM 6421 C CA . LEU B 1 398 ? -44.627 -41.103 22.749 1 76.78 397 LEU B CA 1
ATOM 6422 C C . LEU B 1 398 ? -45.898 -41.167 21.907 1 77.81 397 LEU B C 1
ATOM 6423 O O . LEU B 1 398 ? -46.214 -42.237 21.403 1 77.78 397 LEU B O 1
ATOM 6428 N N . GLY B 1 399 ? -46.543 -40.021 21.674 1 78.43 398 GLY B N 1
ATOM 6429 C CA . GLY B 1 399 ? -47.723 -39.92 20.833 1 80.06 398 GLY B CA 1
ATOM 6430 C C . GLY B 1 399 ? -47.415 -40.351 19.417 1 81.92 398 GLY B C 1
ATOM 6431 O O . GLY B 1 399 ? -48.121 -41.182 18.848 1 82.95 398 GLY B O 1
ATOM 6432 N N . VAL B 1 400 ? -46.31 -39.868 18.879 1 82.29 399 VAL B N 1
ATOM 6433 C CA . VAL B 1 400 ? -45.881 -40.227 17.534 1 83.04 399 VAL B CA 1
ATOM 6434 C C . VAL B 1 400 ? -45.614 -41.763 17.392 1 84.37 399 VAL B C 1
ATOM 6435 O O . VAL B 1 400 ? -46.047 -42.386 16.414 1 84.29 399 VAL B O 1
ATOM 6439 N N . LEU B 1 401 ? -44.966 -42.369 18.393 1 85.14 400 LEU B N 1
ATOM 6440 C CA . LEU B 1 401 ? -44.701 -43.811 18.369 1 86.59 400 LEU B CA 1
ATOM 6441 C C . LEU B 1 401 ? -45.984 -44.639 18.496 1 88.21 400 LEU B C 1
ATOM 6442 O O . LEU B 1 401 ? -46.052 -45.765 17.985 1 88.29 400 LEU B O 1
ATOM 6447 N N . ASP B 1 402 ? -46.987 -44.089 19.213 1 89.03 401 ASP B N 1
ATOM 6448 C CA . ASP B 1 402 ? -48.287 -44.726 19.407 1 89.83 401 ASP B CA 1
ATOM 6449 C C . ASP B 1 402 ? -49.026 -44.668 18.063 1 90.92 401 ASP B C 1
ATOM 6450 O O . ASP B 1 402 ? -49.436 -45.712 17.55 1 91.61 401 ASP B O 1
ATOM 6455 N N . GLU B 1 403 ? -49.133 -43.463 17.467 1 90.7 402 GLU B N 1
ATOM 6456 C CA . GLU B 1 403 ? -49.805 -43.23 16.201 1 91.62 402 GLU B CA 1
ATOM 6457 C C . GLU B 1 403 ? -49.214 -44.096 15.094 1 92.19 402 GLU B C 1
ATOM 6458 O O . GLU B 1 403 ? -49.954 -44.651 14.293 1 92.5 402 GLU B O 1
ATOM 6464 N N . ARG B 1 404 ? -47.886 -44.24 15.067 1 92.17 403 ARG B N 1
ATOM 6465 C CA . ARG B 1 404 ? -47.227 -45.077 14.072 1 92.24 403 ARG B CA 1
ATOM 6466 C C . ARG B 1 404 ? -47.277 -46.553 14.547 1 92.75 403 ARG B C 1
ATOM 6467 O O . ARG B 1 404 ? -47.941 -46.811 15.566 1 92.36 403 ARG B O 1
ATOM 6475 N N . GLY B 1 405 ? -46.616 -47.486 13.882 1 93.54 404 GLY B N 1
ATOM 6476 C CA . GLY B 1 405 ? -46.626 -48.868 14.35 1 94.91 404 GLY B CA 1
ATOM 6477 C C . GLY B 1 405 ? -45.33 -49.215 15.041 1 96.25 404 GLY B C 1
ATOM 6478 O O . GLY B 1 405 ? -44.744 -50.253 14.698 1 96.96 404 GLY B O 1
ATOM 6479 N N . ALA B 1 406 ? -44.836 -48.35 16.002 1 96.26 405 ALA B N 1
ATOM 6480 C CA . ALA B 1 406 ? -43.516 -48.661 16.559 1 96.65 405 ALA B CA 1
ATOM 6481 C C . ALA B 1 406 ? -43.535 -49.443 17.859 1 96.48 405 ALA B C 1
ATOM 6482 O O . ALA B 1 406 ? -44.212 -49.039 18.789 1 96.21 405 ALA B O 1
ATOM 6484 N N . SER B 1 407 ? -42.78 -50.558 17.92 1 96.54 406 SER B N 1
ATOM 6485 C CA . SER B 1 407 ? -42.67 -51.363 19.141 1 97.05 406 SER B CA 1
ATOM 6486 C C . SER B 1 407 ? -41.694 -50.675 20.101 1 96.94 406 SER B C 1
ATOM 6487 O O . SER B 1 407 ? -40.483 -50.607 19.827 1 97.44 406 SER B O 1
ATOM 6490 N N . TYR B 1 408 ? -42.223 -50.129 21.203 1 95.97 407 TYR B N 1
ATOM 6491 C CA . TYR B 1 408 ? -41.395 -49.399 22.145 1 95.43 407 TYR B CA 1
ATOM 6492 C C . TYR B 1 408 ? -41.78 -49.615 23.611 1 95.04 407 TYR B C 1
ATOM 6493 O O . TYR B 1 408 ? -42.888 -50.045 23.917 1 95.13 407 TYR B O 1
ATOM 6502 N N . ILE B 1 409 ? -40.876 -49.249 24.517 1 94.31 408 ILE B N 1
ATOM 6503 C CA . ILE B 1 409 ? -41.142 -49.243 25.948 1 93.77 408 ILE B CA 1
ATOM 6504 C C . ILE B 1 409 ? -40.552 -47.982 26.516 1 92.55 408 ILE B C 1
ATOM 6505 O O . ILE B 1 409 ? -39.4 -47.67 26.221 1 92.99 408 ILE B O 1
ATOM 6510 N N . HIS B 1 410 ? -41.331 -47.239 27.314 1 91.04 409 HIS B N 1
ATOM 6511 C CA . HIS B 1 410 ? -40.791 -46.051 27.965 1 90.37 409 HIS B CA 1
ATOM 6512 C C . HIS B 1 410 ? -40.217 -46.449 29.333 1 89.41 409 HIS B C 1
ATOM 6513 O O . HIS B 1 410 ? -40.871 -47.14 30.109 1 89.7 409 HIS B O 1
ATOM 6520 N N . VAL B 1 411 ? -38.972 -46.056 29.593 1 88.02 410 VAL B N 1
ATOM 6521 C CA . VAL B 1 411 ? -38.272 -46.331 30.839 1 86.87 410 VAL B CA 1
ATOM 6522 C C . VAL B 1 411 ? -37.796 -45.008 31.395 1 86.36 410 VAL B C 1
ATOM 6523 O O . VAL B 1 411 ? -36.885 -44.413 30.839 1 87.04 410 VAL B O 1
ATOM 6527 N N . GLU B 1 412 ? -38.408 -44.538 32.477 1 85.46 411 GLU B N 1
ATOM 6528 C CA . GLU B 1 412 ? -38.094 -43.26 33.112 1 84.98 411 GLU B CA 1
ATOM 6529 C C . GLU B 1 412 ? -36.594 -42.996 33.423 1 84 411 GLU B C 1
ATOM 6530 O O . GLU B 1 412 ? -36.091 -41.933 33.065 1 84.41 411 GLU B O 1
ATOM 6536 N N . LYS B 1 413 ? -35.887 -43.936 34.067 1 82.56 412 LYS B N 1
ATOM 6537 C CA . LYS B 1 413 ? -34.48 -43.731 34.397 1 82.02 412 LYS B CA 1
ATOM 6538 C C . LYS B 1 413 ? -33.543 -44.277 33.333 1 81.67 412 LYS B C 1
ATOM 6539 O O . LYS B 1 413 ? -33.79 -45.349 32.789 1 81.9 412 LYS B O 1
ATOM 6545 N N . LEU B 1 414 ? -32.452 -43.55 33.048 1 80.82 413 LEU B N 1
ATOM 6546 C CA . LEU B 1 414 ? -31.447 -43.978 32.083 1 80.12 413 LEU B CA 1
ATOM 6547 C C . LEU B 1 414 ? -30.726 -45.219 32.591 1 78.92 413 LEU B C 1
ATOM 6548 O O . LEU B 1 414 ? -30.505 -46.141 31.814 1 78.47 413 LEU B O 1
ATOM 6553 N N . ARG B 1 415 ? -30.387 -45.263 33.886 1 78.38 414 ARG B N 1
ATOM 6554 C CA . ARG B 1 415 ? -29.7 -46.428 34.446 1 78.52 414 ARG B CA 1
ATOM 6555 C C . ARG B 1 415 ? -30.562 -47.704 34.367 1 79.05 414 ARG B C 1
ATOM 6556 O O . ARG B 1 415 ? -30.029 -48.801 34.177 1 78.51 414 ARG B O 1
ATOM 6564 N N . ASP B 1 416 ? -31.893 -47.557 34.476 1 79.69 415 ASP B N 1
ATOM 6565 C CA . ASP B 1 416 ? -32.791 -48.705 34.363 1 80.55 415 ASP B CA 1
ATOM 6566 C C . ASP B 1 416 ? -32.761 -49.208 32.925 1 80.41 415 ASP B C 1
ATOM 6567 O O . ASP B 1 416 ? -32.568 -50.398 32.707 1 80.41 415 ASP B O 1
ATOM 6572 N N . ALA B 1 417 ? -32.866 -48.284 31.951 1 80.17 416 ALA B N 1
ATOM 6573 C CA . ALA B 1 417 ? -32.849 -48.587 30.524 1 80.06 416 ALA B CA 1
ATOM 6574 C C . ALA B 1 417 ? -31.556 -49.244 30.063 1 80.43 416 ALA B C 1
ATOM 6575 O O . ALA B 1 417 ? -31.604 -50.175 29.272 1 80.35 416 ALA B O 1
ATOM 6577 N N . LEU B 1 418 ? -30.408 -48.778 30.552 1 81.17 417 LEU B N 1
ATOM 6578 C CA . LEU B 1 418 ? -29.12 -49.351 30.156 1 82.62 417 LEU B CA 1
ATOM 6579 C C . LEU B 1 418 ? -28.918 -50.744 30.748 1 83.61 417 LEU B C 1
ATOM 6580 O O . LEU B 1 418 ? -28.316 -51.6 30.104 1 83.45 417 LEU B O 1
ATOM 6585 N N . ARG B 1 419 ? -29.421 -50.976 31.972 1 84.38 418 ARG B N 1
ATOM 6586 C CA . ARG B 1 419 ? -29.345 -52.292 32.612 1 85.18 418 ARG B CA 1
ATOM 6587 C C . ARG B 1 419 ? -30.246 -53.257 31.829 1 84.86 418 ARG B C 1
ATOM 6588 O O . ARG B 1 419 ? -29.827 -54.362 31.495 1 84.9 418 ARG B O 1
ATOM 6596 N N . MET B 1 420 ? -31.455 -52.808 31.499 1 84.58 419 MET B N 1
ATOM 6597 C CA . MET B 1 420 ? -32.432 -53.569 30.744 1 85.2 419 MET B CA 1
ATOM 6598 C C . MET B 1 420 ? -31.9 -54.046 29.383 1 85.36 419 MET B C 1
ATOM 6599 O O . MET B 1 420 ? -32.055 -55.215 29.031 1 85.86 419 MET B O 1
ATOM 6604 N N . VAL B 1 421 ? -31.283 -53.148 28.622 1 84.89 420 VAL B N 1
ATOM 6605 C CA . VAL B 1 421 ? -30.802 -53.475 27.29 1 84.64 420 VAL B CA 1
ATOM 6606 C C . VAL B 1 421 ? -29.572 -54.399 27.326 1 84.21 420 VAL B C 1
ATOM 6607 O O . VAL B 1 421 ? -29.452 -55.28 26.484 1 83.69 420 VAL B O 1
ATOM 6611 N N . LEU B 1 422 ? -28.698 -54.246 28.322 1 84.35 421 LEU B N 1
ATOM 6612 C CA . LEU B 1 422 ? -27.505 -55.078 28.423 1 85 421 LEU B CA 1
ATOM 6613 C C . LEU B 1 422 ? -27.834 -56.515 28.798 1 86.04 421 LEU B C 1
ATOM 6614 O O . LEU B 1 422 ? -27.162 -57.435 28.316 1 86.41 421 LEU B O 1
ATOM 6619 N N . ASP B 1 423 ? -28.884 -56.716 29.622 1 86.25 422 ASP B N 1
ATOM 6620 C CA . ASP B 1 423 ? -29.306 -58.058 30.014 1 86.71 422 ASP B CA 1
ATOM 6621 C C . ASP B 1 423 ? -29.937 -58.742 28.817 1 86.31 422 ASP B C 1
ATOM 6622 O O . ASP B 1 423 ? -29.52 -59.843 28.465 1 86.82 422 ASP B O 1
ATOM 6627 N N . ALA B 1 424 ? -30.899 -58.069 28.16 1 85.41 423 ALA B N 1
ATOM 6628 C CA . ALA B 1 424 ? -31.638 -58.596 27.02 1 85.31 423 ALA B CA 1
ATOM 6629 C C . ALA B 1 424 ? -30.807 -58.95 25.784 1 85.36 423 ALA B C 1
ATOM 6630 O O . ALA B 1 424 ? -31.1 -59.941 25.123 1 85.83 423 ALA B O 1
ATOM 6632 N N . ALA B 1 425 ? -29.802 -58.14 25.453 1 84.74 424 ALA B N 1
ATOM 6633 C CA . ALA B 1 425 ? -28.996 -58.366 24.262 1 84.52 424 ALA B CA 1
ATOM 6634 C C . ALA B 1 425 ? -28.107 -59.601 24.339 1 84.26 424 ALA B C 1
ATOM 6635 O O . ALA B 1 425 ? -27.766 -60.05 25.425 1 84.45 424 ALA B O 1
ATOM 6637 N N . LYS B 1 426 ? -27.783 -60.171 23.171 1 83.91 425 LYS B N 1
ATOM 6638 C CA . LYS B 1 426 ? -26.888 -61.312 22.952 1 83.95 425 LYS B CA 1
ATOM 6639 C C . LYS B 1 426 ? -25.613 -60.77 22.278 1 84.05 425 LYS B C 1
ATOM 6640 O O . LYS B 1 426 ? -25.647 -59.684 21.701 1 84.42 425 LYS B O 1
ATOM 6646 N N . PRO B 1 427 ? -24.482 -61.497 22.304 1 83.51 426 PRO B N 1
ATOM 6647 C CA . PRO B 1 427 ? -23.234 -60.958 21.722 1 83.2 426 PRO B CA 1
ATOM 6648 C C . PRO B 1 427 ? -23.268 -60.509 20.252 1 83.05 426 PRO B C 1
ATOM 6649 O O . PRO B 1 427 ? -22.562 -59.566 19.909 1 84.04 426 PRO B O 1
ATOM 6653 N N . HIS B 1 428 ? -24.069 -61.145 19.392 1 81.72 427 HIS B N 1
ATOM 6654 C CA . HIS B 1 428 ? -24.174 -60.731 17.98 1 81.2 427 HIS B CA 1
ATOM 6655 C C . HIS B 1 428 ? -25.123 -59.514 17.751 1 79.77 427 HIS B C 1
ATOM 6656 O O . HIS B 1 428 ? -25.209 -58.979 16.64 1 80 427 HIS B O 1
ATOM 6663 N N . ASP B 1 429 ? -25.83 -59.088 18.803 1 78.28 428 ASP B N 1
ATOM 6664 C CA . ASP B 1 429 ? -26.73 -57.941 18.743 1 77.63 428 ASP B CA 1
ATOM 6665 C C . ASP B 1 429 ? -25.93 -56.613 18.758 1 75.74 428 ASP B C 1
ATOM 6666 O O . ASP B 1 429 ? -24.753 -56.583 19.148 1 75.81 428 ASP B O 1
ATOM 6671 N N . THR B 1 430 ? -26.582 -55.521 18.325 1 73.74 429 THR B N 1
ATOM 6672 C CA . THR B 1 430 ? -25.989 -54.191 18.315 1 72.29 429 THR B CA 1
ATOM 6673 C C . THR B 1 430 ? -26.868 -53.252 19.151 1 70.26 429 THR B C 1
ATOM 6674 O O . THR B 1 430 ? -28.065 -53.166 18.91 1 70.34 429 THR B O 1
ATOM 6678 N N . ILE B 1 431 ? -26.289 -52.559 20.127 1 68.2 430 ILE B N 1
ATOM 6679 C CA . ILE B 1 431 ? -27.025 -51.598 20.935 1 66.93 430 ILE B CA 1
ATOM 6680 C C . ILE B 1 431 ? -26.621 -50.218 20.461 1 65.91 430 ILE B C 1
ATOM 6681 O O . ILE B 1 431 ? -25.443 -49.915 20.409 1 66.87 430 ILE B O 1
ATOM 6686 N N . LEU B 1 432 ? -27.583 -49.412 20.053 1 64.1 431 LEU B N 1
ATOM 6687 C CA . LEU B 1 432 ? -27.365 -48.072 19.571 1 63.07 431 LEU B CA 1
ATOM 6688 C C . LEU B 1 432 ? -27.976 -47.107 20.58 1 62.39 431 LEU B C 1
ATOM 6689 O O . LEU B 1 432 ? -29.177 -47.127 20.801 1 62.17 431 LEU B O 1
ATOM 6694 N N . LEU B 1 433 ? -27.144 -46.282 21.22 1 61.88 432 LEU B N 1
ATOM 6695 C CA . LEU B 1 433 ? -27.576 -45.29 22.213 1 61.38 432 LEU B CA 1
ATOM 6696 C C . LEU B 1 433 ? -27.62 -43.899 21.53 1 61.41 432 LEU B C 1
ATOM 6697 O O . LEU B 1 433 ? -26.595 -43.419 21.079 1 62.11 432 LEU B O 1
ATOM 6702 N N . LEU B 1 434 ? -28.808 -43.291 21.374 1 60.47 433 LEU B N 1
ATOM 6703 C CA . LEU B 1 434 ? -28.997 -41.993 20.701 1 59.51 433 LEU B CA 1
ATOM 6704 C C . LEU B 1 434 ? -29.516 -40.977 21.681 1 59.3 433 LEU B C 1
ATOM 6705 O O . LEU B 1 434 ? -30.241 -41.344 22.598 1 60.4 433 LEU B O 1
ATOM 6710 N N . GLY B 1 435 ? -29.217 -39.707 21.462 1 58.02 434 GLY B N 1
ATOM 6711 C CA . GLY B 1 435 ? -29.679 -38.658 22.364 1 57.5 434 GLY B CA 1
ATOM 6712 C C . GLY B 1 435 ? -28.619 -37.613 22.652 1 56.73 434 GLY B C 1
ATOM 6713 O O . GLY B 1 435 ? -27.447 -37.796 22.293 1 56.85 434 GLY B O 1
ATOM 6714 N N . ALA B 1 436 ? -29.035 -36.495 23.279 1 55.35 435 ALA B N 1
ATOM 6715 C CA . ALA B 1 436 ? -28.187 -35.361 23.578 1 54.83 435 ALA B CA 1
ATOM 6716 C C . ALA B 1 436 ? -27.775 -35.4 25.106 1 55.27 435 ALA B C 1
ATOM 6717 O O . ALA B 1 436 ? -27.285 -36.455 25.496 1 55.04 435 ALA B O 1
ATOM 6719 N N . GLN B 1 437 ? -27.964 -34.348 25.966 1 55.86 436 GLN B N 1
ATOM 6720 C CA . GLN B 1 437 ? -27.62 -34.318 27.387 1 56.83 436 GLN B CA 1
ATOM 6721 C C . GLN B 1 437 ? -28.204 -35.521 28.146 1 59.01 436 GLN B C 1
ATOM 6722 O O . GLN B 1 437 ? -27.548 -36.058 29.038 1 59.69 436 GLN B O 1
ATOM 6728 N N . GLY B 1 438 ? -29.399 -35.965 27.739 1 59.7 437 GLY B N 1
ATOM 6729 C CA . GLY B 1 438 ? -30.077 -37.109 28.332 1 60.57 437 GLY B CA 1
ATOM 6730 C C . GLY B 1 438 ? -29.379 -38.435 28.122 1 61.49 437 GLY B C 1
ATOM 6731 O O . GLY B 1 438 ? -29.595 -39.381 28.878 1 62.47 437 GLY B O 1
ATOM 6732 N N . MET B 1 439 ? -28.554 -38.532 27.088 1 61.1 438 MET B N 1
ATOM 6733 C CA . MET B 1 439 ? -27.81 -39.75 26.804 1 60.96 438 MET B CA 1
ATOM 6734 C C . MET B 1 439 ? -26.318 -39.583 27.114 1 61.22 438 MET B C 1
ATOM 6735 O O . MET B 1 439 ? -25.613 -40.578 27.145 1 61.82 438 MET B O 1
ATOM 6740 N N . ASP B 1 440 ? -25.825 -38.339 27.353 1 60.66 439 ASP B N 1
ATOM 6741 C CA . ASP B 1 440 ? -24.41 -38.085 27.623 1 60.51 439 ASP B CA 1
ATOM 6742 C C . ASP B 1 440 ? -23.812 -39.02 28.701 1 61.87 439 ASP B C 1
ATOM 6743 O O . ASP B 1 440 ? -22.824 -39.707 28.406 1 62.07 439 ASP B O 1
ATOM 6748 N N . PRO B 1 441 ? -24.439 -39.176 29.901 1 62.51 440 PRO B N 1
ATOM 6749 C CA . PRO B 1 441 ? -23.823 -40.038 30.929 1 63.06 440 PRO B CA 1
ATOM 6750 C C . PRO B 1 441 ? -23.915 -41.542 30.727 1 64.11 440 PRO B C 1
ATOM 6751 O O . PRO B 1 441 ? -23.618 -42.264 31.663 1 64.47 440 PRO B O 1
ATOM 6755 N N . ALA B 1 442 ? -24.326 -42.017 29.549 1 64.55 441 ALA B N 1
ATOM 6756 C CA . ALA B 1 442 ? -24.462 -43.451 29.312 1 65.16 441 ALA B CA 1
ATOM 6757 C C . ALA B 1 442 ? -23.131 -44.156 29.276 1 65.75 441 ALA B C 1
ATOM 6758 O O . ALA B 1 442 ? -23.016 -45.232 29.835 1 65.85 441 ALA B O 1
ATOM 6760 N N . ALA B 1 443 ? -22.107 -43.561 28.66 1 66.54 442 ALA B N 1
ATOM 6761 C CA . ALA B 1 443 ? -20.775 -44.186 28.614 1 67.57 442 ALA B CA 1
ATOM 6762 C C . ALA B 1 443 ? -20.232 -44.462 30.028 1 68.56 442 ALA B C 1
ATOM 6763 O O . ALA B 1 443 ? -19.732 -45.556 30.283 1 68.8 442 ALA B O 1
ATOM 6765 N N . GLY B 1 444 ? -20.429 -43.501 30.94 1 69.01 443 GLY B N 1
ATOM 6766 C CA . GLY B 1 444 ? -20.022 -43.609 32.338 1 69.74 443 GLY B CA 1
ATOM 6767 C C . GLY B 1 444 ? -20.757 -44.664 33.143 1 70.33 443 GLY B C 1
ATOM 6768 O O . GLY B 1 444 ? -20.148 -45.325 33.983 1 70.69 443 GLY B O 1
ATOM 6769 N N . ILE B 1 445 ? -22.064 -44.84 32.886 1 70.52 444 ILE B N 1
ATOM 6770 C CA . ILE B 1 445 ? -22.905 -45.84 33.551 1 71.27 444 ILE B CA 1
ATOM 6771 C C . ILE B 1 445 ? -22.559 -47.243 33.083 1 72.86 444 ILE B C 1
ATOM 6772 O O . ILE B 1 445 ? -22.437 -48.15 33.903 1 73.09 444 ILE B O 1
ATOM 6777 N N . ILE B 1 446 ? -22.34 -47.423 31.779 1 74.03 445 ILE B N 1
ATOM 6778 C CA . ILE B 1 446 ? -21.988 -48.734 31.236 1 75.73 445 ILE B CA 1
ATOM 6779 C C . ILE B 1 446 ? -20.678 -49.27 31.865 1 78.17 445 ILE B C 1
ATOM 6780 O O . ILE B 1 446 ? -20.575 -50.47 32.075 1 78.29 445 ILE B O 1
ATOM 6785 N N . ASP B 1 447 ? -19.752 -48.38 32.277 1 80.17 446 ASP B N 1
ATOM 6786 C CA . ASP B 1 447 ? -18.521 -48.774 32.959 1 82.83 446 ASP B CA 1
ATOM 6787 C C . ASP B 1 447 ? -18.818 -49.3 34.373 1 84.87 446 ASP B C 1
ATOM 6788 O O . ASP B 1 447 ? -18.217 -50.288 34.807 1 84.87 446 ASP B O 1
ATOM 6793 N N . GLU B 1 448 ? -19.739 -48.639 35.087 1 86.15 447 GLU B N 1
ATOM 6794 C CA . GLU B 1 448 ? -20.119 -49.058 36.43 1 88.07 447 GLU B CA 1
ATOM 6795 C C . GLU B 1 448 ? -20.877 -50.386 36.394 1 89.79 447 GLU B C 1
ATOM 6796 O O . GLU B 1 448 ? -20.629 -51.261 37.235 1 90.34 447 GLU B O 1
ATOM 6802 N N . ILE B 1 449 ? -21.827 -50.528 35.448 1 90.37 448 ILE B N 1
ATOM 6803 C CA . ILE B 1 449 ? -22.643 -51.743 35.389 1 91.38 448 ILE B CA 1
ATOM 6804 C C . ILE B 1 449 ? -21.989 -52.879 34.543 1 92.28 448 ILE B C 1
ATOM 6805 O O . ILE B 1 449 ? -22.631 -53.875 34.223 1 92.47 448 ILE B O 1
ATOM 6810 N N . ARG B 1 450 ? -20.696 -52.764 34.289 1 92.68 449 ARG B N 1
ATOM 6811 C CA . ARG B 1 450 ? -19.877 -53.745 33.599 1 93.87 449 ARG B CA 1
ATOM 6812 C C . ARG B 1 450 ? -18.751 -54.177 34.574 1 94.91 449 ARG B C 1
ATOM 6813 O O . ARG B 1 450 ? -18.429 -55.368 34.655 1 95.13 449 ARG B O 1
ATOM 6821 N N . MET B 1 451 ? -18.182 -53.184 35.327 1 95.19 450 MET B N 1
ATOM 6822 C CA . MET B 1 451 ? -17.139 -53.287 36.346 1 95.7 450 MET B CA 1
ATOM 6823 C C . MET B 1 451 ? -15.904 -54.044 35.869 1 96.05 450 MET B C 1
ATOM 6824 O O . MET B 1 451 ? -14.818 -53.468 35.794 1 96.18 450 MET B O 1
#

Secondary structure (DSSP, 8-state):
----S-EE-GGG--TT-EEEEEEE-HHHHHHHHHHT-SEEEEEEE-TTHHHHHHHTT--EEE-S-HHHHHHHHHHHHHHHH-TTSEEEEEESSSSHHHHHHHHHHHHHHTT--EEE---TT----SSSSTHHHHHHHHHHTTS--SEEEEE--SS-EETTEE-TTHHHHHHHHH--SEEEE-------BTTB-SHHHHHHHHHHHHHT-SSEEEEEETTSHHHHGGGGT-TTEEEEEEESSSSEEE-SSEEESTTS--EEGGG-S---HHHHHHHHHHH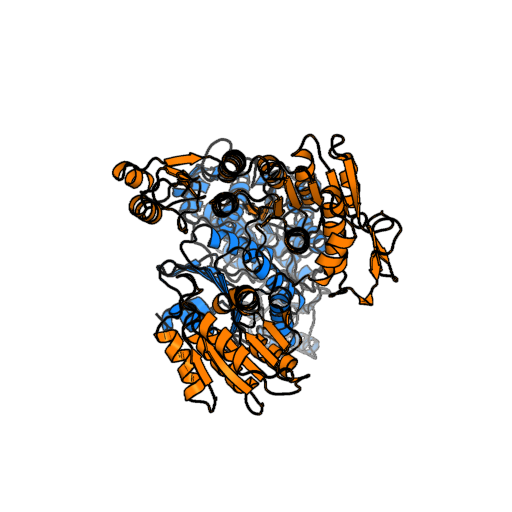HHHHHTT--HHHHHHHHHH--PPTTSSEEEETTTEEEEE---SHHHHHHHHHHHHHT--S-EEEEEE--TTS-HHHHHHHHHHHHHHHTTSSEEEEEE--TTT--GGG---HHHHHHHHHHHHHHT--EEEES-HHHHHHHHHHH--TT-EEEEE-STTTTTHHHHHHHH-/---S-EE-GGG--TT-EEEEEEE-HHHHHHHHHHT-SEEEEEEE-TTHHHHHHHHT--EEE-S-HHHHHHHHHHHHHHHH-TTSEEEEEESSSSHHHHHHHHHHHHHHTT--EEE---SS----SSSSSHHHHHHHHHHTTS--SEEEEE----B-GGGPBPTTHHHHHHHHH--SEEEE-----TTTTTSS-HHHHHHHHHHHHHT-SSEEEEEETTSHHHHHGGGS-TTEEEEEESTTSSEEEETTEEEESSSEEEEGGG-S---HHHHHHHHHHHHHHHHTT--HHHHHHHHHH---SS-SSEEEEETTEEEEE---SHHHHHHHHHHHHHT--S-EEEEEE--TTS-HHHHHHHH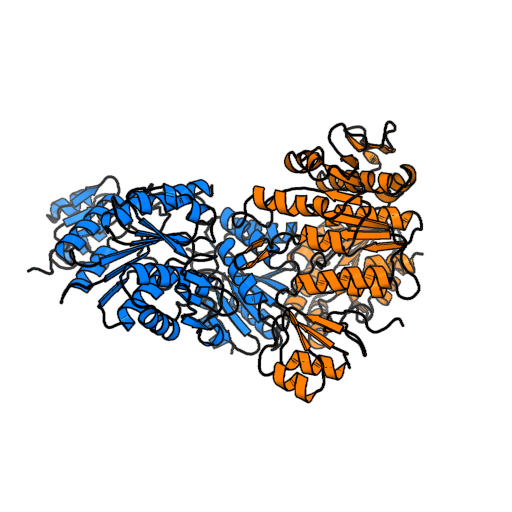HHHHHHHTTSSEEEEEE--TTT--GGG---HHHHHHHHHHHHHTT--EEEES-HHHHHHHHHHH--TT-EEEEE-STTTTTHHHHHHHTT-

Sequence (900 aa):
ASISGIFTTLGAAEAGDIVIRHWIDEKGIEIASERGVSAIITQDLRGKSSRLAEEHGLPVILVDRIENANALALSWTIERFAPSSRRVVVTGTNGKSTTTHMIHHIIETTGASSYTNTDSRSEFNTLIDPVVSQQIAEASSDGAPEFMVIEVSEVQGWLGRVMRDHARMMTAAIGPEVVVITNVAMDHIGLVESVEDVFREVAGALRAIESGVAVLNADDERVRAMAHVNPGLSVVFYGSDSPVRYDGEGIHIGGDLIIPAEELPFRSEHFIQNTLAAAAACLELGFSPEDIRMGVKTYRPLKRRFSVLMTEPLVIDDFAHNPSGIRFTVRSAAANLRGRLWVVNAIRGSRGEDINVMNAAALADSLRGLNAELIVTSSSDVVDEQNRVLENERRAFLGVLDERGASYIHVEKLRDALRMVLDAAKPHDTILLLGAQGMDPAAGIIDEIRSISGIFTTLGAAEAGDIVIRHWIDEKGIEIASERGVSAIITQDLRGKSSRLAEEHGLPVILVDRIENANALALSWTIERFAPSSRRVVVTGTNGKSTTTHMIHHIIETTGASSYTNTDSRSEFNTLIDPVVSQQIAEASSDGAPEFMVIEVSEVQGWLGRVMRDHARMMTAAIGPEVVVITNVAMDHIGLVESVEDVFREVAGALRAIESGVAVLNADDERVRAMAHVNPGLSVVFYGSDSPVRYDGEGIHIGGDLIIPAEELPFRSEHFIQNTLAAAAACLELGFSPEDIRMGVKTYRPLKRRFSVLMTEPLVIDDFAHNPSGIRFTVRSAAANLRGRLWVVNAIRGSRGEDINVMNAAALADSLRGLNAELIVTSSSDVVDEQNRVLENERRAFLGVLDERGASYIHVEKLRDALRMVLDAAKPHDTILLLGAQGMDPAAGIIDEIRM

B-factor: mean 74.98, std 14.86, range [27.16, 124.38]